Protein AF-A0A8B6BNX9-F1 (afdb_monomer_lite)

Structure (mmCIF, N/CA/C/O backbone):
data_AF-A0A8B6BNX9-F1
#
_entry.id   AF-A0A8B6BNX9-F1
#
loop_
_atom_site.group_PDB
_atom_site.id
_atom_site.type_symbol
_atom_site.label_atom_id
_atom_site.label_alt_id
_atom_site.label_comp_id
_atom_site.label_asym_id
_atom_site.label_entity_id
_atom_site.label_seq_id
_atom_site.pdbx_PDB_ins_code
_atom_site.Cartn_x
_atom_site.Cartn_y
_atom_site.Cartn_z
_atom_site.occupancy
_atom_site.B_iso_or_equiv
_atom_site.auth_seq_id
_atom_site.auth_comp_id
_atom_site.auth_asym_id
_atom_site.auth_atom_id
_atom_site.pdbx_PDB_model_num
ATOM 1 N N . ILE A 1 1 ? -67.382 26.046 -29.434 1.00 50.66 1 ILE A N 1
ATOM 2 C CA . ILE A 1 1 ? -66.244 25.125 -29.180 1.00 50.66 1 ILE A CA 1
ATOM 3 C C . ILE A 1 1 ? -65.028 25.887 -28.624 1.00 50.66 1 ILE A C 1
ATOM 5 O O . ILE A 1 1 ? -64.677 25.633 -27.482 1.00 50.66 1 ILE A O 1
ATOM 9 N N . LEU A 1 2 ? -64.507 26.938 -29.274 1.00 40.47 2 LEU A N 1
ATOM 10 C CA . LEU A 1 2 ? -63.410 27.771 -28.719 1.00 40.47 2 LEU A CA 1
ATOM 11 C C . LEU A 1 2 ? -63.713 28.507 -27.386 1.00 40.47 2 LEU A C 1
ATOM 13 O O . LEU A 1 2 ? -62.816 28.692 -26.572 1.00 40.47 2 LEU A O 1
ATOM 17 N N . PHE A 1 3 ? -64.968 28.866 -27.092 1.00 38.06 3 PHE A N 1
ATOM 18 C CA . PHE A 1 3 ? -65.340 29.441 -25.782 1.00 38.06 3 PHE A CA 1
ATOM 19 C C . PHE A 1 3 ? -65.515 28.395 -24.662 1.00 38.06 3 PHE A C 1
ATOM 21 O O . PHE A 1 3 ? -65.424 28.728 -23.482 1.00 38.06 3 PHE A O 1
ATOM 28 N N . ALA A 1 4 ? -65.716 27.121 -25.015 1.00 41.84 4 ALA A N 1
ATOM 29 C CA . ALA A 1 4 ? -65.842 26.032 -24.046 1.00 41.84 4 ALA A CA 1
ATOM 30 C C . ALA A 1 4 ? -64.464 25.523 -23.578 1.00 41.84 4 ALA A C 1
ATOM 32 O O . ALA A 1 4 ? -64.313 25.178 -22.409 1.00 41.84 4 ALA A O 1
ATOM 33 N N . GLU A 1 5 ? -63.442 25.584 -24.440 1.00 45.34 5 GLU A N 1
ATOM 34 C CA . GLU A 1 5 ? -62.053 25.242 -24.088 1.00 45.34 5 GLU A CA 1
ATOM 35 C C . GLU A 1 5 ? -61.350 26.325 -23.244 1.00 45.34 5 GLU A C 1
ATOM 37 O O . GLU A 1 5 ? -60.524 26.016 -22.386 1.00 45.34 5 GLU A O 1
ATOM 42 N N . LEU A 1 6 ? -61.724 27.602 -23.394 1.00 41.94 6 LEU A N 1
ATOM 43 C CA . LEU A 1 6 ? -61.201 28.699 -22.562 1.00 41.94 6 LEU A CA 1
ATOM 44 C C . LEU A 1 6 ? -61.735 28.664 -21.114 1.00 41.94 6 LEU A C 1
ATOM 46 O O . LEU A 1 6 ? -61.013 29.005 -20.176 1.00 41.94 6 LEU A O 1
ATOM 50 N N . SER A 1 7 ? -62.969 28.191 -20.915 1.00 40.97 7 SER A N 1
ATOM 51 C CA . SER A 1 7 ? -63.606 28.034 -19.597 1.00 40.97 7 SER A CA 1
ATOM 52 C C . SER A 1 7 ? -62.991 26.892 -18.769 1.00 40.97 7 SER A C 1
ATOM 54 O O . SER A 1 7 ? -62.737 27.046 -17.569 1.00 40.97 7 SER A O 1
ATOM 56 N N . SER A 1 8 ? -62.684 25.757 -19.401 1.00 43.59 8 SER A N 1
ATOM 57 C CA . SER A 1 8 ? -62.072 24.595 -18.741 1.00 43.59 8 SER A CA 1
ATOM 58 C C . SER A 1 8 ? -60.589 24.822 -18.409 1.00 43.59 8 SER A C 1
ATOM 60 O O . SER A 1 8 ? -60.137 24.425 -17.331 1.00 43.59 8 SER A O 1
ATOM 62 N N . PHE A 1 9 ? -59.848 25.565 -19.241 1.00 41.75 9 PHE A N 1
ATOM 63 C CA . PHE A 1 9 ? -58.438 25.899 -18.985 1.00 41.75 9 PHE A CA 1
ATOM 64 C C . PHE A 1 9 ? -58.241 26.907 -17.834 1.00 41.75 9 PHE A C 1
ATOM 66 O O . PHE A 1 9 ? -57.236 26.860 -17.118 1.00 41.75 9 PHE A O 1
ATOM 73 N N . LEU A 1 10 ? -59.210 27.804 -17.607 1.00 43.25 10 LEU A N 1
ATOM 74 C CA . LEU A 1 10 ? -59.187 28.763 -16.494 1.00 43.25 10 LEU A CA 1
ATOM 75 C C . LEU A 1 10 ? -59.574 28.120 -15.149 1.00 43.25 10 LEU A C 1
ATOM 77 O O . LEU A 1 10 ? -58.983 28.462 -14.122 1.00 43.25 10 LEU A O 1
ATOM 81 N N . ARG A 1 11 ? -60.473 27.122 -15.137 1.00 42.72 11 ARG A N 1
ATOM 82 C CA . ARG A 1 11 ? -60.844 26.389 -13.908 1.00 42.72 11 ARG A CA 1
ATOM 83 C C . ARG A 1 11 ? -59.740 25.449 -13.403 1.00 42.72 11 ARG A C 1
ATOM 85 O O . ARG A 1 11 ? -59.556 25.339 -12.193 1.00 42.72 11 ARG A O 1
ATOM 92 N N . LEU A 1 12 ? -58.936 24.862 -14.295 1.00 44.28 12 LEU A N 1
ATOM 93 C CA . LEU A 1 12 ? -57.787 24.011 -13.931 1.00 44.28 12 LEU A CA 1
ATOM 94 C C . LEU A 1 12 ? -56.574 24.792 -13.384 1.00 44.28 12 LEU A C 1
ATOM 96 O O . LEU A 1 12 ? -55.794 24.236 -12.610 1.00 44.28 12 LEU A O 1
ATOM 100 N N . LYS A 1 13 ? -56.424 26.083 -13.723 1.00 42.91 13 LYS A N 1
ATOM 101 C CA . LYS A 1 13 ? -55.358 26.954 -13.181 1.00 42.91 13 LYS A CA 1
ATOM 102 C C . LYS A 1 13 ? -55.683 27.537 -11.801 1.00 42.91 13 LYS A C 1
ATOM 104 O O . LYS A 1 13 ? -54.772 27.732 -10.998 1.00 42.91 13 LYS A O 1
ATOM 109 N N . CYS A 1 14 ? -56.956 27.779 -11.483 1.00 39.53 14 CYS A N 1
ATOM 110 C CA . CYS A 1 14 ? -57.349 28.280 -10.160 1.00 39.53 14 CYS A CA 1
ATOM 111 C C . CYS A 1 14 ? -57.185 27.227 -9.048 1.00 39.53 14 CYS A C 1
ATOM 113 O O . CYS A 1 14 ? -56.750 27.571 -7.947 1.00 39.53 14 CYS A O 1
ATOM 115 N N . SER A 1 15 ? -57.430 25.944 -9.333 1.00 41.53 15 SER A N 1
ATOM 116 C CA . SER A 1 15 ? -57.238 24.850 -8.367 1.00 41.53 15 SER A CA 1
ATOM 117 C C . SER A 1 15 ? -55.757 24.541 -8.097 1.00 41.53 15 SER A C 1
ATOM 119 O O . SER A 1 15 ? -55.371 24.306 -6.950 1.00 41.53 15 SER A O 1
ATOM 121 N N . THR A 1 16 ? -54.881 24.652 -9.103 1.00 44.84 16 THR A N 1
ATOM 122 C CA . THR A 1 16 ? -53.424 24.492 -8.919 1.00 44.84 16 THR A CA 1
ATOM 123 C C . THR A 1 16 ? -52.789 25.652 -8.146 1.00 44.84 16 THR A C 1
ATOM 125 O O . THR A 1 16 ? -51.865 25.424 -7.364 1.00 44.84 16 THR A O 1
ATOM 128 N N . ILE A 1 17 ? -53.295 26.883 -8.287 1.00 46.41 17 ILE A N 1
ATOM 129 C CA . ILE A 1 17 ? -52.815 28.049 -7.522 1.00 46.41 17 ILE A CA 1
ATOM 130 C C . ILE A 1 17 ? -53.220 27.952 -6.041 1.00 46.41 17 ILE A C 1
ATOM 132 O O . ILE A 1 17 ? -52.413 28.288 -5.169 1.00 46.41 17 ILE A O 1
ATOM 136 N N . HIS A 1 18 ? -54.408 27.419 -5.735 1.00 42.03 18 HIS A N 1
ATOM 137 C CA . HIS A 1 18 ? -54.853 27.224 -4.350 1.00 42.03 18 HIS A CA 1
ATOM 138 C C . HIS A 1 18 ? -54.033 26.148 -3.615 1.00 42.03 18 HIS A C 1
ATOM 140 O O . HIS A 1 18 ? -53.610 26.364 -2.477 1.00 42.03 18 HIS A O 1
ATOM 146 N N . ILE A 1 19 ? -53.696 25.041 -4.288 1.00 47.81 19 ILE A N 1
ATOM 147 C CA . ILE A 1 19 ? -52.843 23.978 -3.725 1.00 47.81 19 ILE A CA 1
ATOM 148 C C . ILE A 1 19 ? -51.391 24.466 -3.555 1.00 47.81 19 ILE A C 1
ATOM 150 O O . ILE A 1 19 ? -50.770 24.222 -2.518 1.00 47.81 19 ILE A O 1
ATOM 154 N N . TYR A 1 20 ? -50.852 25.243 -4.505 1.00 41.59 20 TYR A N 1
ATOM 155 C CA . TYR A 1 20 ? -49.515 25.841 -4.365 1.00 41.59 20 TYR A CA 1
ATOM 156 C C . TYR A 1 20 ? -49.436 26.897 -3.255 1.00 41.59 20 TYR A C 1
ATOM 158 O O . TYR A 1 20 ? -48.388 27.020 -2.614 1.00 41.59 20 TYR A O 1
ATOM 166 N N . SER A 1 21 ? -50.520 27.637 -3.002 1.00 39.59 21 SER A N 1
ATOM 167 C CA . SER A 1 21 ? -50.610 28.584 -1.886 1.00 39.59 21 SER A CA 1
ATOM 168 C C . SER A 1 21 ? -50.562 27.847 -0.543 1.00 39.59 21 SER A C 1
ATOM 170 O O . SER A 1 21 ? -49.695 28.141 0.277 1.00 39.59 21 SER A O 1
ATOM 172 N N . ILE A 1 22 ? -51.364 26.790 -0.365 1.00 47.47 22 ILE A N 1
ATOM 173 C CA . ILE A 1 22 ? -51.416 25.993 0.876 1.00 47.47 22 ILE A CA 1
ATOM 174 C C . ILE A 1 22 ? -50.075 25.286 1.159 1.00 47.47 22 ILE A C 1
ATOM 176 O O . ILE A 1 22 ? -49.567 25.330 2.284 1.00 47.47 22 ILE A O 1
ATOM 180 N N . VAL A 1 23 ? -49.419 24.726 0.134 1.00 48.03 23 VAL A N 1
ATOM 181 C CA . VAL A 1 23 ? -48.090 24.093 0.272 1.00 48.03 23 VAL A CA 1
ATOM 182 C C . VAL A 1 23 ? -46.993 25.121 0.587 1.00 48.03 23 VAL A C 1
ATOM 184 O O . VAL A 1 23 ? -46.030 24.816 1.304 1.00 48.03 23 VAL A O 1
ATOM 187 N N . ARG A 1 24 ? -47.118 26.362 0.096 1.00 39.19 24 ARG A N 1
ATOM 188 C CA . ARG A 1 24 ? -46.177 27.451 0.400 1.00 39.19 24 ARG A CA 1
ATOM 189 C C . ARG A 1 24 ? -46.363 27.967 1.828 1.00 39.19 24 ARG A C 1
ATOM 191 O O . ARG A 1 24 ? -45.347 28.143 2.498 1.00 39.19 24 ARG A O 1
ATOM 198 N N . SER A 1 25 ? -47.605 28.084 2.303 1.00 40.62 25 SER A N 1
ATOM 199 C CA . SER A 1 25 ? -47.968 28.452 3.681 1.00 40.62 25 SER A CA 1
ATOM 200 C C . SER A 1 25 ? -47.444 27.442 4.705 1.00 40.62 25 SER A C 1
ATOM 202 O O . SER A 1 25 ? -46.770 27.822 5.667 1.00 40.62 25 SER A O 1
ATOM 204 N N . HIS A 1 26 ? -47.630 26.140 4.448 1.00 46.50 26 HIS A N 1
ATOM 205 C CA . HIS A 1 26 ? -47.078 25.077 5.296 1.00 46.50 26 HIS A CA 1
ATOM 206 C C . HIS A 1 26 ? -45.541 25.063 5.291 1.00 46.50 26 HIS A C 1
ATOM 208 O O . HIS A 1 26 ? -44.915 24.847 6.331 1.00 46.50 26 HIS A O 1
ATOM 214 N N . ARG A 1 27 ? -44.894 25.349 4.148 1.00 40.88 27 ARG A N 1
ATOM 215 C CA . ARG A 1 27 ? -43.424 25.457 4.056 1.00 40.88 27 ARG A CA 1
ATOM 216 C C . ARG A 1 27 ? -42.859 26.692 4.761 1.00 40.88 27 ARG A C 1
ATOM 218 O O . ARG A 1 27 ? -41.730 26.621 5.252 1.00 40.88 27 ARG A O 1
ATOM 225 N N . THR A 1 28 ? -43.591 27.804 4.823 1.00 43.94 28 THR A N 1
ATOM 226 C CA . THR A 1 28 ? -43.183 28.995 5.589 1.00 43.94 28 THR A CA 1
ATOM 227 C C . THR A 1 28 ? -43.345 28.795 7.094 1.00 43.94 28 THR A C 1
ATOM 229 O O . THR A 1 28 ? -42.416 29.133 7.826 1.00 43.94 28 THR A O 1
ATOM 232 N N . LEU A 1 29 ? -44.419 28.133 7.543 1.00 42.72 29 LEU A N 1
ATOM 233 C CA . LEU A 1 29 ? -44.628 27.764 8.951 1.00 42.72 29 LEU A CA 1
ATOM 234 C C . LEU A 1 29 ? -43.569 26.768 9.451 1.00 42.72 29 LEU A C 1
ATOM 236 O O . LEU A 1 29 ? -42.933 27.010 10.478 1.00 42.72 29 LEU A O 1
ATOM 240 N N . LYS A 1 30 ? -43.252 25.721 8.671 1.00 43.12 30 LYS A N 1
ATOM 241 C CA . LYS A 1 30 ? -42.182 24.761 9.021 1.00 43.12 30 LYS A CA 1
ATOM 242 C C . LYS A 1 30 ? -40.794 25.416 9.057 1.00 43.12 30 LYS A C 1
ATOM 244 O O . LYS A 1 30 ? -39.971 25.049 9.895 1.00 43.12 30 LYS A O 1
ATOM 249 N N . LYS A 1 31 ? -40.528 26.414 8.196 1.00 41.47 31 LYS A N 1
ATOM 250 C CA . LYS A 1 31 ? -39.281 27.212 8.200 1.00 41.47 31 LYS A CA 1
ATOM 251 C C . LYS A 1 31 ? -39.192 28.203 9.361 1.00 41.47 31 LYS A C 1
ATOM 253 O O . LYS A 1 31 ? -38.086 28.456 9.834 1.00 41.47 31 LYS A O 1
ATOM 258 N N . GLN A 1 32 ? -40.310 28.768 9.816 1.00 42.00 32 GLN A N 1
ATOM 259 C CA . GLN A 1 32 ? -40.341 29.636 10.996 1.00 42.00 32 GLN A CA 1
ATOM 260 C C . GLN A 1 32 ? -40.186 28.830 12.292 1.00 42.00 32 GLN A C 1
ATOM 262 O O . GLN A 1 32 ? -39.399 29.234 13.144 1.00 42.00 32 GLN A O 1
ATOM 267 N N . GLN A 1 33 ? -40.803 27.646 12.398 1.00 42.84 33 GLN A N 1
ATOM 268 C CA . GLN A 1 33 ? -40.589 26.736 13.531 1.00 42.84 33 GLN A CA 1
ATOM 269 C C . GLN A 1 33 ? -39.144 26.218 13.598 1.00 42.84 33 GLN A C 1
ATOM 271 O O . GLN A 1 33 ? -38.526 26.279 14.657 1.00 42.84 33 GLN A O 1
ATOM 276 N N . THR A 1 34 ? -38.540 25.811 12.473 1.00 42.22 34 THR A N 1
ATOM 277 C CA . THR A 1 34 ? -37.119 25.397 12.468 1.00 42.22 34 THR A CA 1
ATOM 278 C C . THR A 1 34 ? -36.158 26.554 12.737 1.00 42.22 34 THR A C 1
ATOM 280 O O . THR A 1 34 ? -35.164 26.343 13.425 1.00 42.22 34 THR A O 1
ATOM 283 N N . LYS A 1 35 ? -36.448 27.788 12.291 1.00 37.50 35 LYS A N 1
ATOM 284 C CA . LYS A 1 35 ? -35.652 28.968 12.683 1.00 37.50 35 LYS A CA 1
ATOM 285 C C . LYS A 1 35 ? -35.803 29.323 14.164 1.00 37.50 35 LYS A C 1
ATOM 287 O O . LYS A 1 35 ? -34.803 29.687 14.771 1.00 37.50 35 LYS A O 1
ATOM 292 N N . MET A 1 36 ? -36.991 29.190 14.759 1.00 37.16 36 MET A N 1
ATOM 293 C CA . MET A 1 36 ? -37.182 29.415 16.200 1.00 37.16 36 MET A CA 1
ATOM 294 C C . MET A 1 36 ? -36.464 28.365 17.052 1.00 37.16 36 MET A C 1
ATOM 296 O O . MET A 1 36 ? -35.820 28.727 18.033 1.00 37.16 36 MET A O 1
ATOM 300 N N . ILE A 1 37 ? -36.503 27.089 16.654 1.00 43.66 37 ILE A N 1
ATOM 301 C CA . ILE A 1 37 ? -35.787 26.010 17.352 1.00 43.66 37 ILE A CA 1
ATOM 302 C C . ILE A 1 37 ? -34.265 26.203 17.220 1.00 43.66 37 ILE A C 1
ATOM 304 O O . ILE A 1 37 ? -33.539 26.057 18.201 1.00 43.66 37 ILE A O 1
ATOM 308 N N . PHE A 1 38 ? -33.775 26.617 16.045 1.00 36.78 38 PHE A N 1
ATOM 309 C CA . PHE A 1 38 ? -32.347 26.875 15.817 1.00 36.78 38 PHE A CA 1
ATOM 310 C C . PHE A 1 38 ? -31.851 28.143 16.540 1.00 36.78 38 PHE A C 1
ATOM 312 O O . PHE A 1 38 ? -30.758 28.136 17.100 1.00 36.78 38 PHE A O 1
ATOM 319 N N . CYS A 1 39 ? -32.663 29.205 16.623 1.00 36.19 39 CYS A N 1
ATOM 320 C CA . CYS A 1 39 ? -32.336 30.398 17.414 1.00 36.19 39 CYS A CA 1
ATOM 321 C C . CYS A 1 39 ? -32.392 30.151 18.931 1.00 36.19 39 CYS A C 1
ATOM 323 O O . CYS A 1 39 ? -31.560 30.712 19.641 1.00 36.19 39 CYS A O 1
ATOM 325 N N . LYS A 1 40 ? -33.293 29.290 19.436 1.00 39.97 40 LYS A N 1
ATOM 326 C CA . LYS A 1 40 ? -33.287 28.872 20.853 1.00 39.97 40 LYS A CA 1
ATOM 327 C C . LYS A 1 40 ? -32.050 28.028 21.198 1.00 39.97 40 LYS A C 1
ATOM 329 O O . LYS A 1 40 ? -31.447 28.257 22.240 1.00 39.97 40 LYS A O 1
ATOM 334 N N . LYS A 1 41 ? -31.607 27.135 20.300 1.00 37.88 41 LYS A N 1
ATOM 335 C CA . LYS A 1 41 ? -30.381 26.330 20.493 1.00 37.88 41 LYS A CA 1
ATOM 336 C C . LYS A 1 41 ? -29.090 27.161 20.447 1.00 37.88 41 LYS A C 1
ATOM 338 O O . LYS A 1 41 ? -28.162 26.877 21.193 1.00 37.88 41 LYS A O 1
ATOM 343 N N . ILE A 1 42 ? -29.037 28.203 19.610 1.00 41.88 42 ILE A N 1
ATOM 344 C CA . ILE A 1 42 ? -27.869 29.099 19.522 1.00 41.88 42 ILE A CA 1
ATOM 345 C C . ILE A 1 42 ? -27.805 30.073 20.709 1.00 41.88 42 ILE A C 1
ATOM 347 O O . ILE A 1 42 ? -26.707 30.353 21.180 1.00 41.88 42 ILE A O 1
ATOM 351 N N . LYS A 1 43 ? -28.947 30.542 21.239 1.00 36.69 43 LYS A N 1
ATOM 352 C CA . LYS A 1 43 ? -28.962 31.369 22.460 1.00 36.69 43 LYS A CA 1
ATOM 353 C C . LYS A 1 43 ? -28.479 30.603 23.699 1.00 36.69 43 LYS A C 1
ATOM 355 O O . LYS A 1 43 ? -27.629 31.126 24.409 1.00 36.69 43 LYS A O 1
ATOM 360 N N . GLY A 1 44 ? -28.900 29.346 23.883 1.00 38.47 44 GLY A N 1
ATOM 361 C CA . GLY A 1 44 ? -28.432 28.518 25.008 1.00 38.47 44 GLY A CA 1
ATOM 362 C C . GLY A 1 44 ? -26.925 28.215 24.982 1.00 38.47 44 GLY A C 1
ATOM 363 O O . GLY A 1 44 ? -26.285 28.172 26.026 1.00 38.47 44 GLY A O 1
ATOM 364 N N . SER A 1 45 ? -26.329 28.084 23.789 1.00 36.50 45 SER A N 1
ATOM 365 C CA . SER A 1 45 ? -24.882 27.854 23.636 1.00 36.50 45 SER A CA 1
ATOM 366 C C . SER A 1 45 ? -24.033 29.115 23.849 1.00 36.50 45 SER A C 1
ATOM 368 O O . SER A 1 45 ? -22.858 28.991 24.186 1.00 36.50 45 SER A O 1
ATOM 370 N N . TYR A 1 46 ? -24.599 30.311 23.646 1.00 37.06 46 TYR A N 1
ATOM 371 C CA . TYR A 1 46 ? -23.904 31.583 23.878 1.00 37.06 46 TYR A CA 1
ATOM 372 C C . TYR A 1 46 ? -23.976 32.016 25.352 1.00 37.06 46 TYR A C 1
ATOM 374 O O . TYR A 1 46 ? -22.997 32.540 25.874 1.00 37.06 46 TYR A O 1
ATOM 382 N N . GLU A 1 47 ? -25.080 31.734 26.053 1.00 39.84 47 GLU A N 1
ATOM 383 C CA . GLU A 1 47 ? -25.215 32.013 27.495 1.00 39.84 47 GLU A CA 1
ATOM 384 C C . GLU A 1 47 ? -24.328 31.097 28.361 1.00 39.84 47 GLU A C 1
ATOM 386 O O . GLU A 1 47 ? -23.759 31.555 29.351 1.00 39.84 47 GLU A O 1
ATOM 391 N N . GLN A 1 48 ? -24.082 29.846 27.945 1.00 39.97 48 GLN A N 1
ATOM 392 C CA . GLN A 1 48 ? -23.116 28.962 28.620 1.00 39.97 48 GLN A CA 1
ATOM 393 C C . GLN A 1 48 ? -21.648 29.382 28.410 1.00 39.97 48 GLN A C 1
ATOM 395 O O . GLN A 1 48 ? -20.828 29.198 29.307 1.00 39.97 48 GLN A O 1
ATOM 400 N N . GLN A 1 49 ? -21.306 29.993 27.268 1.00 38.78 49 GLN A N 1
ATOM 401 C CA . GLN A 1 49 ? -19.947 30.493 27.000 1.00 38.78 49 GLN A CA 1
ATOM 402 C C . GLN A 1 49 ? -19.659 31.848 27.668 1.00 38.78 49 GLN A C 1
ATOM 404 O O . GLN A 1 49 ? -18.516 32.106 28.042 1.00 38.78 49 GLN A O 1
ATOM 409 N N . LEU A 1 50 ? -20.679 32.689 27.882 1.00 38.78 50 LEU A N 1
ATOM 410 C CA . LEU A 1 50 ? -20.535 33.941 28.635 1.00 38.78 50 LEU A CA 1
ATOM 411 C C . LEU A 1 50 ? -20.414 33.720 30.152 1.00 38.78 50 LEU A C 1
ATOM 413 O O . LEU A 1 50 ? -19.656 34.438 30.801 1.00 38.78 50 LEU A O 1
ATOM 417 N N . ASN A 1 51 ? -21.069 32.699 30.713 1.00 40.00 51 ASN A N 1
ATOM 418 C CA . ASN A 1 51 ? -20.919 32.368 32.136 1.00 40.00 51 ASN A CA 1
ATOM 419 C C . ASN A 1 51 ? -19.534 31.787 32.475 1.00 40.00 51 ASN A C 1
ATOM 421 O O . ASN A 1 51 ? -19.030 32.022 33.570 1.00 40.00 51 ASN A O 1
ATOM 425 N N . PHE A 1 52 ? -18.875 31.112 31.526 1.00 37.03 52 PHE A N 1
ATOM 426 C CA . PHE A 1 52 ? -17.516 30.594 31.724 1.00 37.03 52 PHE A CA 1
ATOM 427 C C . PHE A 1 52 ? -16.445 31.699 31.665 1.00 37.03 52 PHE A C 1
ATOM 429 O O . PHE A 1 52 ? -15.487 31.660 32.430 1.00 37.03 52 PHE A O 1
ATOM 436 N N . LEU A 1 53 ? -16.636 32.725 30.820 1.00 38.06 53 LEU A N 1
ATOM 437 C CA . LEU A 1 53 ? -15.742 33.892 30.755 1.00 38.06 53 LEU A CA 1
ATOM 438 C C . LEU A 1 53 ? -15.920 34.862 31.938 1.00 38.06 53 LEU A C 1
ATOM 440 O O . LEU A 1 53 ? -14.966 35.540 32.324 1.00 38.06 53 LEU A O 1
ATOM 444 N N . ASN A 1 54 ? -17.116 34.921 32.531 1.00 38.53 54 ASN A N 1
ATOM 445 C CA . ASN A 1 54 ? -17.385 35.765 33.697 1.00 38.53 54 ASN A CA 1
ATOM 446 C C . ASN A 1 54 ? -16.851 35.167 35.013 1.00 38.53 54 ASN A C 1
ATOM 448 O O . ASN A 1 54 ? -16.441 35.937 35.878 1.00 38.53 54 ASN A O 1
ATOM 452 N N . LEU A 1 55 ? -16.752 33.835 35.143 1.00 38.09 55 LEU A N 1
ATOM 453 C CA . LEU A 1 55 ? -16.106 33.196 36.303 1.00 38.09 55 LEU A CA 1
ATOM 454 C C . LEU A 1 55 ? -14.576 33.362 36.299 1.00 38.09 55 LEU A C 1
ATOM 456 O O . LEU A 1 55 ? -13.972 33.549 37.352 1.00 38.09 55 LEU A O 1
ATOM 460 N N . THR A 1 56 ? -13.936 33.362 35.126 1.00 37.72 56 THR A N 1
ATOM 461 C CA . THR A 1 56 ? -12.479 33.563 35.013 1.00 37.72 56 THR A CA 1
ATOM 462 C C . THR A 1 56 ? -12.040 35.006 35.274 1.00 37.72 56 THR A C 1
ATOM 464 O O . THR A 1 56 ? -10.905 35.233 35.680 1.00 37.72 56 THR A O 1
ATOM 467 N N . ASN A 1 57 ? -12.938 35.982 35.107 1.00 34.78 57 ASN A N 1
ATOM 468 C CA . ASN A 1 57 ? -12.650 37.399 35.355 1.00 34.78 57 ASN A CA 1
ATOM 469 C C . ASN A 1 57 ? -12.864 37.836 36.818 1.00 34.78 57 ASN A C 1
ATOM 471 O O . ASN A 1 57 ? -12.439 38.932 37.181 1.00 34.78 57 ASN A O 1
ATOM 475 N N . GLN A 1 58 ? -13.472 37.000 37.669 1.00 35.69 58 GLN A N 1
ATOM 476 C CA . GLN A 1 58 ? -13.638 37.282 39.104 1.00 35.69 58 GLN A CA 1
ATOM 477 C C . GLN A 1 58 ? -12.461 36.816 39.979 1.00 35.69 58 GLN A C 1
ATOM 479 O O . GLN A 1 58 ? -12.377 37.232 41.129 1.00 35.69 58 GLN A O 1
ATOM 484 N N . LEU A 1 59 ? -11.523 36.021 39.449 1.00 36.44 59 LEU A N 1
ATOM 485 C CA . LEU A 1 59 ? -10.387 35.488 40.219 1.00 36.44 59 LEU A CA 1
ATOM 486 C C . LEU A 1 59 ? -9.055 36.238 40.024 1.00 36.44 59 LEU A C 1
ATOM 488 O O . LEU A 1 59 ? -8.086 35.910 40.697 1.00 36.44 59 LEU A O 1
ATOM 492 N N . VAL A 1 60 ? -8.982 37.249 39.145 1.00 34.44 60 VAL A N 1
ATOM 493 C CA . VAL A 1 60 ? -7.694 37.888 38.770 1.00 34.44 60 VAL A CA 1
ATOM 494 C C . VAL A 1 60 ? -7.588 39.376 39.160 1.00 34.44 60 VAL A C 1
ATOM 496 O O . VAL A 1 60 ? -6.515 39.955 39.062 1.00 34.44 60 VAL A O 1
ATOM 499 N N . ASN A 1 61 ? -8.640 40.003 39.699 1.00 29.36 61 ASN A N 1
ATOM 500 C CA . ASN A 1 61 ? -8.635 41.440 40.033 1.00 29.36 61 ASN A CA 1
ATOM 501 C C . ASN A 1 61 ? -8.682 41.746 41.539 1.00 29.36 61 ASN A C 1
ATOM 503 O O . ASN A 1 61 ? -9.451 42.594 41.978 1.00 29.36 61 ASN A O 1
ATOM 507 N N . ASN A 1 62 ? -7.810 41.110 42.320 1.00 31.27 62 ASN A N 1
ATOM 508 C CA . ASN A 1 62 ? -7.377 41.645 43.611 1.00 31.27 62 ASN A CA 1
ATOM 509 C C . ASN A 1 62 ? -5.851 41.731 43.602 1.00 31.27 62 ASN A C 1
ATOM 511 O O . ASN A 1 62 ? -5.201 40.746 43.932 1.00 31.27 62 ASN A O 1
ATOM 515 N N . THR A 1 63 ? -5.293 42.869 43.165 1.00 29.53 63 THR A N 1
ATOM 516 C CA . THR A 1 63 ? -4.067 43.508 43.704 1.00 29.53 63 THR A CA 1
ATOM 517 C C . THR A 1 63 ? -3.657 44.759 42.883 1.00 29.53 63 THR A C 1
ATOM 519 O O . THR A 1 63 ? -3.150 44.647 41.775 1.00 29.53 63 THR A O 1
ATOM 522 N N . PHE A 1 64 ? -3.840 45.939 43.504 1.00 25.81 64 PHE A N 1
ATOM 523 C CA . PHE A 1 64 ? -3.052 47.197 43.398 1.00 25.81 64 PHE A CA 1
ATOM 524 C C . PHE A 1 64 ? -3.143 48.127 42.145 1.00 25.81 64 PHE A C 1
ATOM 526 O O . PHE A 1 64 ? -3.512 47.683 41.063 1.00 25.81 64 PHE A O 1
ATOM 533 N N . PRO A 1 65 ? -2.940 49.467 42.303 1.00 30.64 65 PRO A N 1
ATOM 534 C CA . PRO A 1 65 ? -3.836 50.499 41.759 1.00 30.64 65 PRO A CA 1
ATOM 535 C C . PRO A 1 65 ? -3.233 51.452 40.697 1.00 30.64 65 PRO A C 1
ATOM 537 O O . PRO A 1 65 ? -2.036 51.459 40.423 1.00 30.64 65 PRO A O 1
ATOM 540 N N . LYS A 1 66 ? -4.147 52.258 40.126 1.00 26.06 66 LYS A N 1
ATOM 541 C CA . LYS A 1 66 ? -4.020 53.357 39.139 1.00 26.06 66 LYS A CA 1
ATOM 542 C C . LYS A 1 66 ? -3.136 54.514 39.646 1.00 26.06 66 LYS A C 1
ATOM 544 O O . LYS A 1 66 ? -3.014 54.685 40.850 1.00 26.06 66 LYS A O 1
ATOM 549 N N . ASP A 1 67 ? -2.434 55.269 38.797 1.00 28.08 67 ASP A N 1
ATOM 550 C CA . ASP A 1 67 ? -2.883 56.426 37.981 1.00 28.08 67 ASP A CA 1
ATOM 551 C C . ASP A 1 67 ? -1.701 56.850 37.064 1.00 28.08 67 ASP A C 1
ATOM 553 O O . ASP A 1 67 ? -0.559 56.560 37.395 1.00 28.08 67 ASP A O 1
ATOM 557 N N . SER A 1 68 ? -1.768 57.570 35.939 1.00 25.95 68 SER A N 1
ATOM 558 C CA . SER A 1 68 ? -2.792 58.206 35.103 1.00 25.95 68 SER A CA 1
ATOM 559 C C . SER A 1 68 ? -2.097 58.596 33.777 1.00 25.95 68 SER A C 1
ATOM 561 O O . SER A 1 68 ? -0.921 58.956 33.787 1.00 25.95 68 SER A O 1
ATOM 563 N N . LEU A 1 69 ? -2.787 58.556 32.630 1.00 24.06 69 LEU A N 1
ATOM 564 C CA . LEU A 1 69 ? -2.388 59.332 31.445 1.00 24.06 69 LEU A CA 1
ATOM 565 C C . LEU A 1 69 ? -3.581 59.565 30.515 1.00 24.06 69 LEU A C 1
ATOM 567 O O . LEU A 1 69 ? -4.419 58.694 30.283 1.00 24.06 69 LEU A O 1
ATOM 571 N N . ASN A 1 70 ? -3.644 60.801 30.041 1.00 25.62 70 ASN A N 1
ATOM 572 C CA . ASN A 1 70 ? -4.763 61.456 29.393 1.00 25.62 70 ASN A CA 1
ATOM 573 C C . ASN A 1 70 ? -4.570 61.482 27.862 1.00 25.62 70 ASN A C 1
ATOM 575 O O . ASN A 1 70 ? -3.464 61.690 27.382 1.00 25.62 70 ASN A O 1
ATOM 579 N N . CYS A 1 71 ? -5.694 61.413 27.144 1.00 24.36 71 CYS A N 1
ATOM 580 C CA . CYS A 1 71 ? -6.006 62.157 25.913 1.00 24.36 71 CYS A CA 1
ATOM 581 C C . CYS A 1 71 ? -5.333 61.850 24.539 1.00 24.36 71 CYS A C 1
ATOM 583 O O . CYS A 1 71 ? -4.168 62.129 24.291 1.00 24.36 71 CYS A O 1
ATOM 585 N N . MET A 1 72 ? -6.225 61.494 23.595 1.00 23.09 72 MET A N 1
ATOM 586 C CA . MET A 1 72 ? -6.450 62.089 22.254 1.00 23.09 72 MET A CA 1
ATOM 587 C C . MET A 1 72 ? -5.713 61.639 20.965 1.00 23.09 72 MET A C 1
ATOM 589 O O . MET A 1 72 ? -4.604 62.036 20.649 1.00 23.09 72 MET A O 1
ATOM 593 N N . CYS A 1 73 ? -6.490 60.920 20.137 1.00 22.88 73 CYS A N 1
ATOM 594 C CA . CYS A 1 73 ? -6.985 61.266 18.789 1.00 22.88 73 CYS A CA 1
ATOM 595 C C . CYS A 1 73 ? -6.104 61.937 17.702 1.00 22.88 73 CYS A C 1
ATOM 597 O O . CYS A 1 73 ? -5.811 63.123 17.757 1.00 22.88 73 CYS A O 1
ATOM 599 N N . GLN A 1 74 ? -6.085 61.217 16.566 1.00 25.75 74 GLN A N 1
ATOM 600 C CA . GLN A 1 74 ? -6.410 61.636 15.186 1.00 25.75 74 GLN A CA 1
ATOM 601 C C . GLN A 1 74 ? -5.302 61.969 14.159 1.00 25.75 74 GLN A C 1
ATOM 603 O O . GLN A 1 74 ? -4.486 62.863 14.316 1.00 25.75 74 GLN A O 1
ATOM 608 N N . ASN A 1 75 ? -5.527 61.342 12.993 1.00 24.97 75 ASN A N 1
ATOM 609 C CA . ASN A 1 75 ? -5.305 61.777 11.608 1.00 24.97 75 ASN A CA 1
ATOM 610 C C . ASN A 1 75 ? -4.094 61.270 10.811 1.00 24.97 75 ASN A C 1
ATOM 612 O O . ASN A 1 75 ? -2.935 61.333 11.191 1.00 24.97 75 ASN A O 1
ATOM 616 N N . ALA A 1 76 ? -4.454 60.809 9.611 1.00 25.98 76 ALA A N 1
ATOM 617 C CA . ALA A 1 76 ? -3.608 60.450 8.491 1.00 25.98 76 ALA A CA 1
ATOM 618 C C . ALA A 1 76 ? -3.421 61.648 7.549 1.00 25.98 76 ALA A C 1
ATOM 620 O O . ALA A 1 76 ? -4.419 62.297 7.229 1.00 25.98 76 ALA A O 1
ATOM 621 N N . LYS A 1 77 ? -2.205 61.839 7.010 1.00 24.67 77 LYS A N 1
ATOM 622 C CA . LYS A 1 77 ? -1.891 62.040 5.574 1.00 24.67 77 LYS A CA 1
ATOM 623 C C . LYS A 1 77 ? -0.453 62.544 5.346 1.00 24.67 77 LYS A C 1
ATOM 625 O O . LYS A 1 77 ? 0.006 63.413 6.065 1.00 24.67 77 LYS A O 1
ATOM 630 N N . GLN A 1 78 ? 0.095 62.087 4.214 1.00 25.31 78 GLN A N 1
ATOM 631 C CA . GLN A 1 78 ? 1.074 62.737 3.322 1.00 25.31 78 GLN A CA 1
ATOM 632 C C . GLN A 1 78 ? 2.591 62.656 3.598 1.00 25.31 78 GLN A C 1
ATOM 634 O O . GLN A 1 78 ? 3.086 63.064 4.633 1.00 25.31 78 GLN A O 1
ATOM 639 N N . ASP A 1 79 ? 3.265 62.176 2.541 1.00 24.67 79 ASP A N 1
ATOM 640 C CA . ASP A 1 79 ? 4.465 62.707 1.872 1.00 24.67 79 ASP A CA 1
ATOM 641 C C . ASP A 1 79 ? 5.839 62.782 2.585 1.00 24.67 79 ASP A C 1
ATOM 643 O O . ASP A 1 79 ? 6.091 63.661 3.396 1.00 24.67 79 ASP A O 1
ATOM 647 N N . HIS A 1 80 ? 6.765 61.960 2.045 1.00 22.66 80 HIS A N 1
ATOM 648 C CA . HIS A 1 80 ? 8.234 62.136 1.920 1.00 22.66 80 HIS A CA 1
ATOM 649 C C . HIS A 1 80 ? 9.087 62.221 3.217 1.00 22.66 80 HIS A C 1
ATOM 651 O O . HIS A 1 80 ? 8.549 62.182 4.311 1.00 22.66 80 HIS A O 1
ATOM 657 N N . PRO A 1 81 ? 10.427 62.371 3.129 1.00 41.69 81 PRO A N 1
ATOM 658 C CA . PRO A 1 81 ? 11.488 61.449 2.693 1.00 41.69 81 PRO A CA 1
ATOM 659 C C . PRO A 1 81 ? 12.490 61.154 3.852 1.00 41.69 81 PRO A C 1
ATOM 661 O O . PRO A 1 81 ? 12.186 61.427 5.001 1.00 41.69 81 PRO A O 1
ATOM 664 N N . ASN A 1 82 ? 13.662 60.582 3.526 1.00 23.64 82 ASN A N 1
ATOM 665 C CA . ASN A 1 82 ? 14.973 60.676 4.207 1.00 23.64 82 ASN A CA 1
ATOM 666 C C . ASN A 1 82 ? 15.035 61.032 5.710 1.00 23.64 82 ASN A C 1
ATOM 668 O O . ASN A 1 82 ? 14.687 62.142 6.093 1.00 23.64 82 ASN A O 1
ATOM 672 N N . ASN A 1 83 ? 15.725 60.208 6.506 1.00 23.95 83 ASN A N 1
ATOM 673 C CA . ASN A 1 83 ? 17.062 60.585 6.987 1.00 23.95 83 ASN A CA 1
ATOM 674 C C . ASN A 1 83 ? 17.730 59.485 7.815 1.00 23.95 83 ASN A C 1
ATOM 676 O O . ASN A 1 83 ? 17.110 58.785 8.613 1.00 23.95 83 ASN A O 1
ATOM 680 N N . GLU A 1 84 ? 19.030 59.385 7.579 1.00 25.06 84 GLU A N 1
ATOM 681 C CA . GLU A 1 84 ? 20.028 58.763 8.428 1.00 25.06 84 GLU A CA 1
ATOM 682 C C . GLU A 1 84 ? 20.353 59.641 9.661 1.00 25.06 84 GLU A C 1
ATOM 684 O O . GLU A 1 84 ? 20.028 60.827 9.703 1.00 25.06 84 GLU A O 1
ATOM 689 N N . PHE A 1 85 ? 21.123 59.026 10.566 1.00 25.39 85 PHE A N 1
ATOM 690 C CA . PHE A 1 85 ? 22.081 59.595 11.526 1.00 25.39 85 PHE A CA 1
ATOM 691 C C . PHE A 1 85 ? 21.601 60.129 12.884 1.00 25.39 85 PHE A C 1
ATOM 693 O O . PHE A 1 85 ? 21.033 61.208 13.000 1.00 25.39 85 PHE A O 1
ATOM 700 N N . ILE A 1 86 ? 22.056 59.430 13.936 1.00 24.56 86 ILE A N 1
ATOM 701 C CA . ILE A 1 86 ? 22.732 60.056 15.080 1.00 24.56 86 ILE A CA 1
ATOM 702 C C . ILE A 1 86 ? 24.112 59.397 15.248 1.00 24.56 86 ILE A C 1
ATOM 704 O O . ILE A 1 86 ? 24.277 58.186 15.113 1.00 24.56 86 ILE A O 1
ATOM 708 N N . HIS A 1 87 ? 25.074 60.284 15.470 1.00 27.80 87 HIS A N 1
ATOM 709 C CA . HIS A 1 87 ? 26.526 60.185 15.587 1.00 27.80 87 HIS A CA 1
ATOM 710 C C . HIS A 1 87 ? 26.945 59.872 17.039 1.00 27.80 87 HIS A C 1
ATOM 712 O O . HIS A 1 87 ? 26.210 60.247 17.949 1.00 27.80 87 HIS A O 1
ATOM 718 N N . CYS A 1 88 ? 28.154 59.330 17.265 1.00 22.47 88 CYS A N 1
ATOM 719 C CA . CYS A 1 88 ? 29.149 59.998 18.128 1.00 22.47 88 CYS A CA 1
ATOM 720 C C . CYS A 1 88 ? 30.558 59.366 18.110 1.00 22.47 88 CYS A C 1
ATOM 722 O O . CYS A 1 88 ? 30.697 58.148 18.027 1.00 22.47 88 CYS A O 1
ATOM 724 N N . CYS A 1 89 ? 31.533 60.274 18.279 1.00 22.84 89 CYS A N 1
ATOM 725 C CA . CYS A 1 89 ? 32.991 60.181 18.499 1.00 22.84 89 CYS A CA 1
ATOM 726 C C . CYS A 1 89 ? 33.885 59.995 17.247 1.00 22.84 89 CYS A C 1
ATOM 728 O O . CYS A 1 89 ? 33.877 58.928 16.642 1.00 22.84 89 CYS A O 1
ATOM 730 N N . GLU A 1 90 ? 34.514 61.045 16.678 1.00 26.69 90 GLU A N 1
ATOM 731 C CA . GLU A 1 90 ? 35.689 61.850 17.145 1.00 26.69 90 GLU A CA 1
ATOM 732 C C . GLU A 1 90 ? 37.017 61.059 17.036 1.00 26.69 90 GLU A C 1
ATOM 734 O O . GLU A 1 90 ? 37.047 59.901 17.426 1.00 26.69 90 GLU A O 1
ATOM 739 N N . LEU A 1 91 ? 38.156 61.540 16.506 1.00 25.52 91 LEU A N 1
ATOM 740 C CA . LEU A 1 91 ? 38.682 62.893 16.253 1.00 25.52 91 LEU A CA 1
ATOM 741 C C . LEU A 1 91 ? 39.799 62.891 15.167 1.00 25.52 91 LEU A C 1
ATOM 743 O O . LEU A 1 91 ? 40.365 61.863 14.808 1.00 25.52 91 LEU A O 1
ATOM 747 N N . GLU A 1 92 ? 40.077 64.103 14.693 1.00 25.75 92 GLU A N 1
ATOM 748 C CA . GLU A 1 92 ? 41.000 64.643 13.678 1.00 25.75 92 GLU A CA 1
ATOM 749 C C . GLU A 1 92 ? 42.491 64.211 13.688 1.00 25.75 92 GLU A C 1
ATOM 751 O O . GLU A 1 92 ? 43.047 63.890 14.729 1.00 25.75 92 GLU A O 1
ATOM 756 N N . ILE A 1 93 ? 43.181 64.350 12.534 1.00 25.53 93 ILE A N 1
ATOM 757 C CA . ILE A 1 93 ? 44.258 65.351 12.287 1.00 25.53 93 ILE A CA 1
ATOM 758 C C . ILE A 1 93 ? 44.652 65.387 10.784 1.00 25.53 93 ILE A C 1
ATOM 760 O O . ILE A 1 93 ? 45.232 64.465 10.224 1.00 25.53 93 ILE A O 1
ATOM 764 N N . ARG A 1 94 ? 44.243 66.498 10.159 1.00 26.23 94 ARG A N 1
ATOM 765 C CA . ARG A 1 94 ? 44.865 67.425 9.182 1.00 26.23 94 ARG A CA 1
ATOM 766 C C . ARG A 1 94 ? 46.120 67.099 8.327 1.00 26.23 94 ARG A C 1
ATOM 768 O O . ARG A 1 94 ? 47.095 66.529 8.798 1.00 26.23 94 ARG A O 1
ATOM 775 N N . LYS A 1 95 ? 46.121 67.850 7.199 1.00 26.08 95 LYS A N 1
ATOM 776 C CA . LYS A 1 95 ? 47.200 68.413 6.337 1.00 26.08 95 LYS A CA 1
ATOM 777 C C . LYS A 1 95 ? 47.648 67.550 5.151 1.00 26.08 95 LYS A C 1
ATOM 779 O O . LYS A 1 95 ? 47.829 66.357 5.300 1.00 26.08 95 LYS A O 1
ATOM 784 N N . ASN A 1 96 ? 47.983 68.083 3.979 1.00 26.19 96 ASN A N 1
ATOM 785 C CA . ASN A 1 96 ? 47.670 69.306 3.228 1.00 26.19 96 ASN A CA 1
ATOM 786 C C . ASN A 1 96 ? 48.430 69.153 1.888 1.00 26.19 96 ASN A C 1
ATOM 788 O O . ASN A 1 96 ? 49.456 68.482 1.846 1.00 26.19 96 ASN A O 1
ATOM 792 N N . ASP A 1 97 ? 47.953 69.850 0.862 1.00 26.73 97 ASP A N 1
ATOM 793 C CA . ASP A 1 97 ? 48.725 70.405 -0.260 1.00 26.73 97 ASP A CA 1
ATOM 794 C C . ASP A 1 97 ? 49.201 69.531 -1.449 1.00 26.73 97 ASP A C 1
ATOM 796 O O . ASP A 1 97 ? 50.078 68.680 -1.378 1.00 26.73 97 ASP A O 1
ATOM 800 N N . ALA A 1 98 ? 48.627 69.925 -2.596 1.00 27.61 98 ALA A N 1
ATOM 801 C CA . ALA A 1 98 ? 49.309 70.447 -3.786 1.00 27.61 98 ALA A CA 1
ATOM 802 C C . ALA A 1 98 ? 49.871 69.498 -4.871 1.00 27.61 98 ALA A C 1
ATOM 804 O O . ALA A 1 98 ? 50.930 68.899 -4.768 1.00 27.61 98 ALA A O 1
ATOM 805 N N . CYS A 1 99 ? 49.161 69.567 -6.004 1.00 26.48 99 CYS A N 1
ATOM 806 C CA . CYS A 1 99 ? 49.648 69.910 -7.345 1.00 26.48 99 CYS A CA 1
ATOM 807 C C . CYS A 1 99 ? 50.707 69.057 -8.076 1.00 26.48 99 CYS A C 1
ATOM 809 O O . CYS A 1 99 ? 51.897 69.100 -7.804 1.00 26.48 99 CYS A O 1
ATOM 811 N N . CYS A 1 100 ? 50.228 68.585 -9.233 1.00 26.64 100 CYS A N 1
ATOM 812 C CA . CYS A 1 100 ? 50.786 68.820 -10.569 1.00 26.64 100 CYS A CA 1
ATOM 813 C C . CYS A 1 100 ? 51.847 67.880 -11.166 1.00 26.64 100 CYS A C 1
ATOM 815 O O . CYS A 1 100 ? 52.988 67.792 -10.743 1.00 26.64 100 CYS A O 1
ATOM 817 N N . HIS A 1 101 ? 51.439 67.428 -12.356 1.00 26.75 101 HIS A N 1
ATOM 818 C CA . HIS A 1 101 ? 52.192 67.301 -13.602 1.00 26.75 101 HIS A CA 1
ATOM 819 C C . HIS A 1 101 ? 52.743 65.932 -14.003 1.00 26.75 101 HIS A C 1
ATOM 821 O O . HIS A 1 101 ? 53.437 65.214 -13.296 1.00 26.75 101 HIS A O 1
ATOM 827 N N . ALA A 1 102 ? 52.346 65.614 -15.231 1.00 33.84 102 ALA A N 1
ATOM 828 C CA . ALA A 1 102 ? 52.633 64.432 -16.002 1.00 33.84 102 ALA A CA 1
ATOM 829 C C . ALA A 1 102 ? 54.077 64.420 -16.510 1.00 33.84 102 ALA A C 1
ATOM 831 O O . ALA A 1 102 ? 54.624 65.466 -16.843 1.00 33.84 102 ALA A O 1
ATOM 832 N N . SER A 1 103 ? 54.624 63.229 -16.743 1.00 25.83 103 SER A N 1
ATOM 833 C CA . SER A 1 103 ? 55.265 62.925 -18.026 1.00 25.83 103 SER A CA 1
ATOM 834 C C . SER A 1 103 ? 55.539 61.426 -18.196 1.00 25.83 103 SER A C 1
ATOM 836 O O . SER A 1 103 ? 55.679 60.651 -17.258 1.00 25.83 103 SER A O 1
ATOM 838 N N . SER A 1 104 ? 55.533 61.055 -19.470 1.00 30.53 104 SER A N 1
ATOM 839 C CA . SER A 1 104 ? 55.807 59.783 -20.139 1.00 30.53 104 SER A CA 1
ATOM 840 C C . SER A 1 104 ? 56.998 58.941 -19.647 1.00 30.53 104 SER A C 1
ATOM 842 O O . SER A 1 104 ? 58.057 59.508 -19.398 1.00 30.53 104 SER A O 1
ATOM 844 N N . LYS A 1 105 ? 56.918 57.603 -19.790 1.00 29.23 105 LYS A N 1
ATOM 845 C CA . LYS A 1 105 ? 57.742 56.802 -20.739 1.00 29.23 105 LYS A CA 1
ATOM 846 C C . LYS A 1 105 ? 57.483 55.278 -20.646 1.00 29.23 105 LYS A C 1
ATOM 848 O O . LYS A 1 105 ? 57.486 54.686 -19.582 1.00 29.23 105 LYS A O 1
ATOM 853 N N . LYS A 1 106 ? 57.247 54.709 -21.834 1.00 29.67 106 LYS A N 1
ATOM 854 C CA . LYS A 1 106 ? 57.584 53.386 -22.407 1.00 29.67 106 LYS A CA 1
ATOM 855 C C . LYS A 1 106 ? 58.191 52.247 -21.537 1.00 29.67 106 LYS A C 1
ATOM 857 O O . LYS A 1 106 ? 59.245 52.448 -20.956 1.00 29.67 106 LYS A O 1
ATOM 862 N N . VAL A 1 107 ? 57.666 51.024 -21.800 1.00 30.16 107 VAL A N 1
ATOM 863 C CA . VAL A 1 107 ? 58.392 49.726 -22.010 1.00 30.16 107 VAL A CA 1
ATOM 864 C C . VAL A 1 107 ? 58.931 49.057 -20.709 1.00 30.16 107 VAL A C 1
ATOM 866 O O . VAL A 1 107 ? 59.210 49.765 -19.763 1.00 30.16 107 VAL A O 1
ATOM 869 N N . HIS A 1 108 ? 59.051 47.741 -20.459 1.00 28.00 108 HIS A N 1
ATOM 870 C CA . HIS A 1 108 ? 59.068 46.474 -21.210 1.00 28.00 108 HIS A CA 1
ATOM 871 C C . HIS A 1 108 ? 58.445 45.334 -20.357 1.00 28.00 108 HIS A C 1
ATOM 873 O O . HIS A 1 108 ? 58.207 45.480 -19.162 1.00 28.00 108 HIS A O 1
ATOM 879 N N . VAL A 1 109 ? 58.223 44.181 -20.993 1.00 41.81 109 VAL A N 1
ATOM 880 C CA . VAL A 1 109 ? 57.829 42.894 -20.394 1.00 41.81 109 VAL A CA 1
ATOM 881 C C . VAL A 1 109 ? 59.078 42.128 -19.953 1.00 41.81 109 VAL A C 1
ATOM 883 O O . VAL A 1 109 ? 59.944 41.903 -20.792 1.00 41.81 109 VAL A O 1
ATOM 886 N N . THR A 1 110 ? 59.101 41.604 -18.726 1.00 30.78 110 THR A N 1
ATOM 887 C CA . THR A 1 110 ? 59.877 40.403 -18.370 1.00 30.78 110 THR A CA 1
ATOM 888 C C . THR A 1 110 ? 59.066 39.485 -17.454 1.00 30.78 110 THR A C 1
ATOM 890 O O . THR A 1 110 ? 58.340 39.921 -16.561 1.00 30.78 110 THR A O 1
ATOM 893 N N . ARG A 1 111 ? 59.129 38.188 -17.772 1.00 43.00 111 ARG A N 1
ATOM 894 C CA . ARG A 1 111 ? 58.611 37.060 -16.994 1.00 43.00 111 ARG A CA 1
ATOM 895 C C . ARG A 1 111 ? 59.637 36.723 -15.921 1.00 43.00 111 ARG A C 1
ATOM 897 O O . ARG A 1 111 ? 60.773 36.487 -16.301 1.00 43.00 111 ARG A O 1
ATOM 904 N N . ASP A 1 112 ? 59.199 36.548 -14.678 1.00 33.41 112 ASP A N 1
ATOM 905 C CA . ASP A 1 112 ? 59.956 35.789 -13.683 1.00 33.41 112 ASP A CA 1
ATOM 906 C C . ASP A 1 112 ? 59.066 34.782 -12.948 1.00 33.41 112 ASP A C 1
ATOM 908 O O . ASP A 1 112 ? 57.895 35.024 -12.636 1.00 33.41 112 ASP A O 1
ATOM 912 N N . ALA A 1 113 ? 59.651 33.600 -12.771 1.00 44.81 113 ALA A N 1
ATOM 913 C CA . ALA A 1 113 ? 59.091 32.403 -12.168 1.00 44.81 113 ALA A CA 1
ATOM 914 C C . ALA A 1 113 ? 58.993 32.525 -10.637 1.00 44.81 113 ALA A C 1
ATOM 916 O O . ALA A 1 113 ? 59.810 33.191 -10.008 1.00 44.81 113 ALA A O 1
ATOM 917 N N . VAL A 1 114 ? 58.018 31.838 -10.024 1.00 33.38 114 VAL A N 1
ATOM 918 C CA . VAL A 1 114 ? 57.871 31.758 -8.557 1.00 33.38 114 VAL A CA 1
ATOM 919 C C . VAL A 1 114 ? 57.988 30.296 -8.086 1.00 33.38 114 VAL A C 1
ATOM 921 O O . VAL A 1 114 ? 57.375 29.426 -8.715 1.00 33.38 114 VAL A O 1
ATOM 924 N N . PRO A 1 115 ? 58.720 30.002 -6.988 1.00 38.34 115 PRO A N 1
ATOM 925 C CA . PRO A 1 115 ? 59.008 28.642 -6.521 1.00 38.34 115 PRO A CA 1
ATOM 926 C C . PRO A 1 115 ? 57.822 27.988 -5.790 1.00 38.34 115 PRO A C 1
ATOM 928 O O . PRO A 1 115 ? 56.999 28.660 -5.162 1.00 38.34 115 PRO A O 1
ATOM 931 N N . GLN A 1 116 ? 57.750 26.653 -5.829 1.00 37.94 116 GLN A N 1
ATOM 932 C CA . GLN A 1 116 ? 56.730 25.869 -5.126 1.00 37.94 116 GLN A CA 1
ATOM 933 C C . GLN A 1 116 ? 57.070 25.676 -3.641 1.00 37.94 116 GLN A C 1
ATOM 935 O O . GLN A 1 116 ? 57.962 24.911 -3.292 1.00 37.94 116 GLN A O 1
ATOM 940 N N . VAL A 1 117 ? 56.270 26.284 -2.762 1.00 46.38 117 VAL A N 1
ATOM 941 C CA . VAL A 1 117 ? 56.196 25.935 -1.333 1.00 46.38 117 VAL A CA 1
ATOM 942 C C . VAL A 1 117 ? 54.900 25.155 -1.088 1.00 46.38 117 VAL A C 1
ATOM 944 O O . VAL A 1 117 ? 53.811 25.622 -1.443 1.00 46.38 117 VAL A O 1
ATOM 947 N N . LYS A 1 118 ? 54.995 23.956 -0.495 1.00 49.28 118 LYS A N 1
ATOM 948 C CA . LYS A 1 118 ? 53.839 23.113 -0.136 1.00 49.28 118 LYS A CA 1
ATOM 949 C C . LYS A 1 118 ? 53.017 23.801 0.966 1.00 49.28 118 LYS A C 1
ATOM 951 O O . LYS A 1 118 ? 53.488 23.961 2.083 1.00 49.28 118 LYS A O 1
ATOM 956 N N . LYS A 1 119 ? 51.778 24.204 0.651 1.00 53.69 119 LYS A N 1
ATOM 957 C CA . LYS A 1 119 ? 50.861 24.884 1.589 1.00 53.69 119 LYS A CA 1
ATOM 958 C C . LYS A 1 119 ? 49.916 23.917 2.318 1.00 53.69 119 LYS A C 1
ATOM 960 O O . LYS A 1 119 ? 49.490 22.898 1.754 1.00 53.69 119 LYS A O 1
ATOM 965 N N . SER A 1 120 ? 49.564 24.293 3.551 1.00 59.50 120 SER A N 1
ATOM 966 C CA . SER A 1 120 ? 48.685 23.565 4.478 1.00 59.50 120 SER A CA 1
ATOM 967 C C . SER A 1 120 ? 47.278 23.308 3.902 1.00 59.50 120 SER A C 1
ATOM 969 O O . SER A 1 120 ? 46.830 23.973 2.962 1.00 59.50 120 SER A O 1
ATOM 971 N N . VAL A 1 121 ? 46.543 22.340 4.464 1.00 57.25 121 VAL A N 1
ATOM 972 C CA . VAL A 1 121 ? 45.170 21.995 4.033 1.00 57.25 121 VAL A CA 1
ATOM 973 C C . VAL A 1 121 ? 44.214 23.195 4.160 1.00 57.25 121 VAL A C 1
ATOM 975 O O . VAL A 1 121 ? 43.385 23.424 3.274 1.00 57.25 121 VAL A O 1
ATOM 978 N N . ALA A 1 122 ? 44.387 24.034 5.186 1.00 57.38 122 ALA A N 1
ATOM 979 C CA . ALA A 1 122 ? 43.607 25.258 5.383 1.00 57.38 122 ALA A CA 1
ATOM 980 C C . ALA A 1 122 ? 43.820 26.288 4.255 1.00 57.38 122 ALA A C 1
ATOM 982 O O . ALA A 1 122 ? 42.869 26.934 3.796 1.00 57.38 122 ALA A O 1
ATOM 983 N N . ASP A 1 123 ? 45.043 26.385 3.731 1.00 63.00 123 ASP A N 1
ATOM 984 C CA . ASP A 1 123 ? 45.371 27.283 2.623 1.00 63.00 123 ASP A CA 1
ATOM 985 C C . ASP A 1 123 ? 44.788 26.802 1.294 1.00 63.00 123 ASP A C 1
ATOM 987 O O . ASP A 1 123 ? 44.343 27.619 0.485 1.00 63.00 123 ASP A O 1
ATOM 991 N N . ARG A 1 124 ? 44.695 25.483 1.076 1.00 63.47 124 ARG A N 1
ATOM 992 C CA . ARG A 1 124 ? 44.017 24.921 -0.108 1.00 63.47 124 ARG A CA 1
ATOM 993 C C . ARG A 1 124 ? 42.518 25.202 -0.081 1.00 63.47 124 ARG A C 1
ATOM 995 O O . ARG A 1 124 ? 41.944 25.540 -1.116 1.00 63.47 124 ARG A O 1
ATOM 1002 N N . ILE A 1 125 ? 41.892 25.150 1.096 1.00 67.56 125 ILE A N 1
ATOM 1003 C CA . ILE A 1 125 ? 40.472 25.488 1.271 1.00 67.56 125 ILE A CA 1
ATOM 1004 C C . ILE A 1 125 ? 40.236 26.990 1.031 1.00 67.56 125 ILE A C 1
ATOM 1006 O O . ILE A 1 125 ? 39.282 27.357 0.334 1.00 67.56 125 ILE A O 1
ATOM 1010 N N . LYS A 1 126 ? 41.120 27.872 1.521 1.00 69.12 126 LYS A N 1
ATOM 1011 C CA . LYS A 1 126 ? 41.082 29.318 1.214 1.00 69.12 126 LYS A CA 1
ATOM 1012 C C . LYS A 1 126 ? 41.282 29.597 -0.278 1.00 69.12 126 LYS A C 1
ATOM 1014 O O . LYS A 1 126 ? 40.542 30.405 -0.848 1.00 69.12 126 LYS A O 1
ATOM 1019 N N . LEU A 1 127 ? 42.212 28.899 -0.933 1.00 72.38 127 LEU A N 1
ATOM 1020 C CA . LEU A 1 127 ? 42.477 29.027 -2.371 1.00 72.38 127 LEU A CA 1
ATOM 1021 C C . LEU A 1 127 ? 41.294 28.527 -3.221 1.00 72.38 127 LEU A C 1
ATOM 1023 O O . LEU A 1 127 ? 40.946 29.119 -4.242 1.00 72.38 127 LEU A O 1
ATOM 1027 N N . TRP A 1 128 ? 40.629 27.455 -2.787 1.00 73.31 128 TRP A N 1
ATOM 1028 C CA . TRP A 1 128 ? 39.443 26.923 -3.456 1.00 73.31 128 TRP A CA 1
ATOM 1029 C C . TRP A 1 128 ? 38.238 27.863 -3.316 1.00 73.31 128 TRP A C 1
ATOM 1031 O O . TRP A 1 128 ? 37.571 28.161 -4.311 1.00 73.31 128 TRP A O 1
ATOM 1041 N N . LYS A 1 129 ? 37.995 28.412 -2.115 1.00 66.81 129 LYS A N 1
ATOM 1042 C CA . LYS A 1 129 ? 36.934 29.410 -1.879 1.00 66.81 129 LYS A CA 1
ATOM 1043 C C . LYS A 1 129 ? 37.160 30.682 -2.703 1.00 66.81 129 LYS A C 1
ATOM 1045 O O . LYS A 1 129 ? 36.226 31.164 -3.343 1.00 66.81 129 LYS A O 1
ATOM 1050 N N . THR A 1 130 ? 38.393 31.185 -2.772 1.00 72.50 130 THR A N 1
ATOM 1051 C CA . THR A 1 130 ? 38.736 32.368 -3.586 1.00 72.50 130 THR A CA 1
ATOM 1052 C C . THR A 1 130 ? 38.611 32.103 -5.089 1.00 72.50 130 THR A C 1
ATOM 1054 O O . THR A 1 130 ? 37.992 32.909 -5.785 1.00 72.50 130 THR A O 1
ATOM 1057 N N . LYS A 1 131 ? 39.056 30.943 -5.599 1.00 73.12 131 LYS A N 1
ATOM 1058 C CA . LYS A 1 131 ? 38.826 30.541 -7.005 1.00 73.12 131 LYS A CA 1
ATOM 1059 C C . LYS A 1 131 ? 37.339 30.403 -7.348 1.00 73.12 131 LYS A C 1
ATOM 1061 O O . LYS A 1 131 ? 36.925 30.783 -8.444 1.00 73.12 131 LYS A O 1
ATOM 1066 N N . LYS A 1 132 ? 36.514 29.901 -6.424 1.00 68.62 132 LYS A N 1
ATOM 1067 C CA . LYS A 1 132 ? 35.057 29.779 -6.606 1.00 68.62 132 LYS A CA 1
ATOM 1068 C C . LYS A 1 132 ? 34.370 31.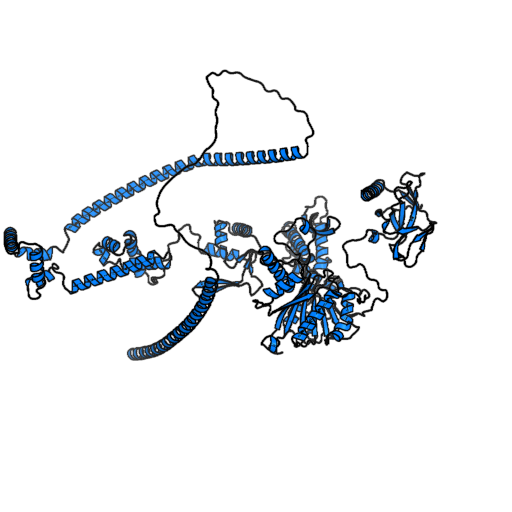149 -6.656 1.00 68.62 132 LYS A C 1
ATOM 1070 O O . LYS A 1 132 ? 33.518 31.371 -7.516 1.00 68.62 132 LYS A O 1
ATOM 1075 N N . ILE A 1 133 ? 34.790 32.084 -5.801 1.00 71.12 133 ILE A N 1
ATOM 1076 C CA . ILE A 1 133 ? 34.302 33.472 -5.793 1.00 71.12 133 ILE A CA 1
ATOM 1077 C C . ILE A 1 133 ? 34.719 34.207 -7.076 1.00 71.12 133 ILE A C 1
ATOM 1079 O O . ILE A 1 133 ? 33.894 34.895 -7.676 1.00 71.12 133 ILE A O 1
ATOM 1083 N N . LEU A 1 134 ? 35.957 34.022 -7.547 1.00 73.75 134 LEU A N 1
ATOM 1084 C CA . LEU A 1 134 ? 36.438 34.610 -8.803 1.00 73.75 134 LEU A CA 1
ATOM 1085 C C . LEU A 1 134 ? 35.681 34.062 -10.022 1.00 73.75 134 LEU A C 1
ATOM 1087 O O . LEU A 1 134 ? 35.195 34.853 -10.829 1.00 73.75 134 LEU A O 1
ATOM 1091 N N . LYS A 1 135 ? 35.446 32.742 -10.094 1.00 72.69 135 LYS A N 1
ATOM 1092 C CA . LYS A 1 135 ? 34.600 32.133 -11.137 1.00 72.69 135 LYS A CA 1
ATOM 1093 C C . LYS A 1 135 ? 33.164 32.661 -11.114 1.00 72.69 135 LYS A C 1
ATOM 1095 O O . LYS A 1 135 ? 32.584 32.876 -12.175 1.00 72.69 135 LYS A O 1
ATOM 1100 N N . MET A 1 136 ? 32.575 32.891 -9.936 1.00 68.44 136 MET A N 1
ATOM 1101 C CA . MET A 1 136 ? 31.243 33.510 -9.832 1.00 68.44 136 MET A CA 1
ATOM 1102 C C . MET A 1 136 ? 31.252 34.974 -10.289 1.00 68.44 136 MET A C 1
ATOM 1104 O O . MET A 1 136 ? 30.327 35.392 -10.988 1.00 68.44 136 MET A O 1
ATOM 1108 N N . LYS A 1 137 ? 32.301 35.741 -9.964 1.00 69.62 137 LYS A N 1
ATOM 1109 C CA . LYS A 1 137 ? 32.463 37.128 -10.428 1.00 69.62 137 LYS A CA 1
ATOM 1110 C C . LYS A 1 137 ? 32.632 37.208 -11.951 1.00 69.62 137 LYS A C 1
ATOM 1112 O O . LYS A 1 137 ? 31.969 38.035 -12.572 1.00 69.62 137 LYS A O 1
ATOM 1117 N N . GLU A 1 138 ? 33.409 36.319 -12.572 1.00 75.50 138 GLU A N 1
ATOM 1118 C CA . GLU A 1 138 ? 33.528 36.227 -14.039 1.00 75.50 138 GLU A CA 1
ATOM 1119 C C . GLU A 1 138 ? 32.218 35.816 -14.718 1.00 75.50 138 GLU A C 1
ATOM 1121 O O . GLU A 1 138 ? 31.816 36.429 -15.708 1.00 75.50 138 GLU A O 1
ATOM 1126 N N . LYS A 1 139 ? 31.497 34.829 -14.167 1.00 71.38 139 LYS A N 1
ATOM 1127 C CA . LYS A 1 139 ? 30.187 34.411 -14.698 1.00 71.38 139 LYS A CA 1
ATOM 1128 C C . LYS A 1 139 ? 29.169 35.553 -14.649 1.00 71.38 139 LYS A C 1
ATOM 1130 O O . LYS A 1 139 ? 28.426 35.755 -15.610 1.00 71.38 139 LYS A O 1
ATOM 1135 N N . ASN A 1 140 ? 29.172 36.334 -13.568 1.00 67.69 140 ASN A N 1
ATOM 1136 C CA . ASN A 1 140 ? 28.312 37.508 -13.427 1.00 67.69 140 ASN A CA 1
ATOM 1137 C C . ASN A 1 140 ? 28.725 38.644 -14.373 1.00 67.69 140 ASN A C 1
ATOM 1139 O O . ASN A 1 140 ? 27.852 39.257 -14.987 1.00 67.69 140 ASN A O 1
ATOM 1143 N N . LYS A 1 141 ? 30.030 38.873 -14.574 1.00 73.75 141 LYS A N 1
ATOM 1144 C CA . LYS A 1 141 ? 30.553 39.869 -15.524 1.00 73.75 141 LYS A CA 1
ATOM 1145 C C . LYS A 1 141 ? 30.204 39.509 -16.976 1.00 73.75 141 LYS A C 1
ATOM 1147 O O . LYS A 1 141 ? 29.728 40.368 -17.713 1.00 73.75 141 LYS A O 1
ATOM 1152 N N . ASN A 1 142 ? 30.308 38.234 -17.357 1.00 73.12 142 ASN A N 1
ATOM 1153 C CA . ASN A 1 142 ? 29.916 37.742 -18.685 1.00 73.12 142 ASN A CA 1
ATOM 1154 C C . ASN A 1 142 ? 28.393 37.748 -18.906 1.00 73.12 142 ASN A C 1
ATOM 1156 O O . ASN A 1 142 ? 27.930 38.050 -20.005 1.00 73.12 142 ASN A O 1
ATOM 1160 N N . CYS A 1 143 ? 27.595 37.472 -17.869 1.00 64.94 143 CYS A N 1
ATOM 1161 C CA . CYS A 1 143 ? 26.134 37.606 -17.920 1.00 64.94 143 CYS A CA 1
ATOM 1162 C C . CYS A 1 143 ? 25.704 39.077 -18.077 1.00 64.94 143 CYS A C 1
ATOM 1164 O O . CYS A 1 143 ? 24.792 39.387 -18.848 1.00 64.94 143 CYS A O 1
ATOM 1166 N N . TYR A 1 144 ? 26.402 39.991 -17.399 1.00 68.81 144 TYR A N 1
ATOM 1167 C CA . TYR A 1 144 ? 26.194 41.432 -17.511 1.00 68.81 144 TYR A CA 1
ATOM 1168 C C . TYR A 1 144 ? 26.586 41.966 -18.899 1.00 68.81 144 TYR A C 1
ATOM 1170 O O . TYR A 1 144 ? 25.796 42.672 -19.523 1.00 68.81 144 TYR A O 1
ATOM 1178 N N . LEU A 1 145 ? 27.740 41.553 -19.438 1.00 70.62 145 LEU A N 1
ATOM 1179 C CA . LEU A 1 145 ? 28.195 41.915 -20.788 1.00 70.62 145 LEU A CA 1
ATOM 1180 C C . LEU A 1 145 ? 27.260 41.377 -21.885 1.00 70.62 145 LEU A C 1
ATOM 1182 O O . LEU A 1 145 ? 26.884 42.135 -22.776 1.00 70.62 145 LEU A O 1
ATOM 1186 N N . LYS A 1 146 ? 26.780 40.125 -21.783 1.00 67.25 146 LYS A N 1
ATOM 1187 C CA . LYS A 1 146 ? 25.762 39.577 -22.706 1.00 67.25 146 LYS A CA 1
ATOM 1188 C C . LYS A 1 146 ? 24.434 40.339 -22.645 1.00 67.25 146 LYS A C 1
ATOM 1190 O O . LYS A 1 146 ? 23.813 40.556 -23.683 1.00 67.25 146 LYS A O 1
ATOM 1195 N N . LYS A 1 147 ? 23.995 40.776 -21.458 1.00 58.88 147 LYS A N 1
ATOM 1196 C CA . LYS A 1 147 ? 22.802 41.631 -21.316 1.00 58.88 147 LYS A CA 1
ATOM 1197 C C . LYS A 1 147 ? 23.013 43.018 -21.926 1.00 58.88 147 LYS A C 1
ATOM 1199 O O . LYS A 1 147 ? 22.097 43.504 -22.586 1.00 58.88 147 LYS A O 1
ATOM 1204 N N . LYS A 1 148 ? 24.199 43.612 -21.755 1.00 66.44 148 LYS A N 1
ATOM 1205 C CA . LYS A 1 148 ? 24.566 44.929 -22.300 1.00 66.44 148 LYS A CA 1
ATOM 1206 C C . LYS A 1 148 ? 24.596 44.925 -23.837 1.00 66.44 148 LYS A C 1
ATOM 1208 O O . LYS A 1 148 ? 23.862 45.700 -24.439 1.00 66.44 148 LYS A O 1
ATOM 1213 N N . LEU A 1 149 ? 25.267 43.948 -24.454 1.00 62.84 149 LEU A N 1
ATOM 1214 C CA . LEU A 1 149 ? 25.276 43.740 -25.915 1.00 62.84 149 LEU A CA 1
ATOM 1215 C C . LEU A 1 149 ? 23.873 43.462 -26.499 1.00 62.84 149 LEU A C 1
ATOM 1217 O O . LEU A 1 149 ? 23.548 43.927 -27.593 1.00 62.84 149 LEU A O 1
ATOM 1221 N N . SER A 1 150 ? 22.998 42.752 -25.767 1.00 53.22 150 SER A N 1
ATOM 1222 C CA . SER A 1 150 ? 21.603 42.521 -26.201 1.00 53.22 150 SER A CA 1
ATOM 1223 C C . SER A 1 150 ? 20.697 43.753 -26.060 1.00 53.22 150 SER A C 1
ATOM 1225 O O . SER A 1 150 ? 19.662 43.834 -26.722 1.00 53.22 150 SER A O 1
ATOM 1227 N N . ASN A 1 151 ? 21.056 44.691 -25.179 1.00 55.34 151 ASN A N 1
ATOM 1228 C CA . ASN A 1 151 ? 20.323 45.938 -24.975 1.00 55.34 151 ASN A CA 1
ATOM 1229 C C . ASN A 1 151 ? 20.766 47.010 -25.985 1.00 55.34 151 ASN A C 1
ATOM 1231 O O . ASN A 1 151 ? 19.909 47.704 -26.528 1.00 55.34 151 ASN A O 1
ATOM 1235 N N . GLU A 1 152 ? 22.058 47.069 -26.322 1.00 56.25 152 GLU A N 1
ATOM 1236 C CA . GLU A 1 152 ? 22.622 47.977 -27.338 1.00 56.25 152 GLU A CA 1
ATOM 1237 C C . GLU A 1 152 ? 22.123 47.649 -28.764 1.00 56.25 152 GLU A C 1
ATOM 1239 O O . GLU A 1 152 ? 21.901 48.547 -29.569 1.00 56.25 152 GLU A O 1
ATOM 1244 N N . THR A 1 153 ? 2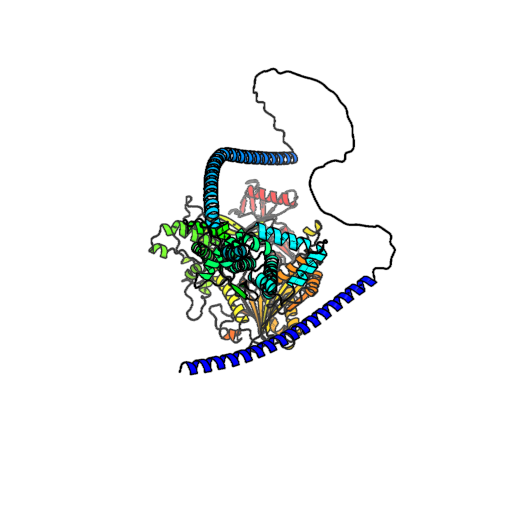1.799 46.383 -29.063 1.00 55.59 153 THR A N 1
ATOM 1245 C CA . THR A 1 153 ? 21.174 45.973 -30.343 1.00 55.59 153 THR A CA 1
ATOM 1246 C C . THR A 1 153 ? 19.648 46.168 -30.402 1.00 55.59 153 THR A C 1
ATOM 1248 O O . THR A 1 153 ? 19.064 46.145 -31.489 1.00 55.59 153 THR A O 1
ATOM 1251 N N . LYS A 1 154 ? 18.971 46.381 -29.261 1.00 54.47 154 LYS A N 1
ATOM 1252 C CA . LYS A 1 154 ? 17.505 46.576 -29.180 1.00 54.47 154 LYS A CA 1
ATOM 1253 C C . LYS A 1 154 ? 17.067 48.045 -29.192 1.00 54.47 154 LYS A C 1
ATOM 1255 O O . LYS A 1 154 ? 15.932 48.312 -29.590 1.00 54.47 154 LYS A O 1
ATOM 1260 N N . GLN A 1 155 ? 17.939 48.981 -28.814 1.00 51.97 155 GLN A N 1
ATOM 1261 C CA . GLN A 1 155 ? 17.621 50.416 -28.752 1.00 51.97 155 GLN A CA 1
ATOM 1262 C C . GLN A 1 155 ? 17.339 51.069 -30.130 1.00 51.97 155 GLN A C 1
ATOM 1264 O O . GLN A 1 155 ? 16.275 51.680 -30.263 1.00 51.97 155 GLN A O 1
ATOM 1269 N N . PRO A 1 156 ? 18.129 50.852 -31.207 1.00 52.53 156 PRO A N 1
ATOM 1270 C CA . PRO A 1 156 ? 17.886 51.520 -32.499 1.00 52.53 156 PRO A CA 1
ATOM 1271 C C . PRO A 1 156 ? 16.590 51.063 -33.200 1.00 52.53 156 PRO A C 1
ATOM 1273 O O . PRO A 1 156 ? 15.919 51.836 -33.890 1.00 52.53 156 PRO A O 1
ATOM 1276 N N . LYS A 1 157 ? 16.192 49.796 -32.996 1.00 54.19 157 LYS A N 1
ATOM 1277 C CA . LYS A 1 157 ? 14.954 49.214 -33.554 1.00 54.19 157 LYS A CA 1
ATOM 1278 C C . LYS A 1 157 ? 13.692 49.633 -32.791 1.00 54.19 157 LYS A C 1
ATOM 1280 O O . LYS A 1 157 ? 12.616 49.640 -33.380 1.00 54.19 157 LYS A O 1
ATOM 1285 N N . GLN A 1 158 ? 13.792 49.988 -31.506 1.00 54.38 158 GLN A N 1
ATOM 1286 C CA . GLN A 1 158 ? 12.658 50.511 -30.732 1.00 54.38 158 GLN A CA 1
ATOM 1287 C C . GLN A 1 158 ? 12.431 52.011 -30.967 1.00 54.38 158 GLN A C 1
ATOM 1289 O O . GLN A 1 158 ? 11.277 52.437 -31.029 1.00 54.38 158 GLN A O 1
ATOM 1294 N N . GLU A 1 159 ? 13.485 52.804 -31.183 1.00 55.22 159 GLU A N 1
ATOM 1295 C CA . GLU A 1 159 ? 13.363 54.243 -31.459 1.00 55.22 159 GLU A CA 1
ATOM 1296 C C . GLU A 1 159 ? 12.767 54.534 -32.845 1.00 55.22 159 GLU A C 1
ATOM 1298 O O . GLU A 1 159 ? 11.836 55.338 -32.950 1.00 55.22 159 GLU A O 1
ATOM 1303 N N . THR A 1 160 ? 13.179 53.799 -33.884 1.00 56.44 160 THR A N 1
ATOM 1304 C CA . THR A 1 160 ? 12.604 53.880 -35.246 1.00 56.44 160 THR A CA 1
ATOM 1305 C C . THR A 1 160 ? 11.132 53.436 -35.301 1.00 56.44 160 THR A C 1
ATOM 1307 O O . THR A 1 160 ? 10.306 54.078 -35.964 1.00 56.44 160 THR A O 1
ATOM 1310 N N . LEU A 1 161 ? 10.744 52.411 -34.530 1.00 56.59 161 LEU A N 1
ATOM 1311 C CA . LEU A 1 161 ? 9.339 52.001 -34.373 1.00 56.59 161 LEU A CA 1
ATOM 1312 C C . LEU A 1 161 ? 8.518 53.007 -33.540 1.00 56.59 161 LEU A C 1
ATOM 1314 O O . LEU A 1 161 ? 7.318 53.170 -33.763 1.00 56.59 161 LEU A O 1
ATOM 1318 N N . SER A 1 162 ? 9.131 53.695 -32.570 1.00 56.75 162 SER A N 1
ATOM 1319 C CA . SER A 1 162 ? 8.446 54.715 -31.762 1.00 56.75 162 SER A CA 1
ATOM 1320 C C . SER A 1 162 ? 8.201 56.006 -32.556 1.00 56.75 162 SER A C 1
ATOM 1322 O O . SER A 1 162 ? 7.113 56.579 -32.477 1.00 56.75 162 SER A O 1
ATOM 1324 N N . MET A 1 163 ? 9.157 56.422 -33.394 1.00 57.97 163 MET A N 1
ATOM 1325 C CA . MET A 1 163 ? 9.077 57.604 -34.261 1.00 57.97 163 MET A CA 1
ATOM 1326 C C . MET A 1 163 ? 7.978 57.463 -35.325 1.00 57.97 163 MET A C 1
ATOM 1328 O O . MET A 1 163 ? 7.143 58.357 -35.495 1.00 57.97 163 MET A O 1
ATOM 1332 N N . THR A 1 164 ? 7.908 56.302 -35.983 1.00 62.53 164 THR A N 1
ATOM 1333 C CA . THR A 1 164 ? 6.873 55.978 -36.982 1.00 62.53 164 THR A CA 1
ATOM 1334 C C . THR A 1 164 ? 5.473 55.908 -36.359 1.00 62.53 164 THR A C 1
ATOM 1336 O O . THR A 1 164 ? 4.531 56.521 -36.870 1.00 62.53 164 THR A O 1
ATOM 1339 N N . ASN A 1 165 ? 5.331 55.282 -35.186 1.00 66.62 165 ASN A N 1
ATOM 1340 C CA . ASN A 1 165 ? 4.063 55.235 -34.451 1.00 66.62 165 ASN A CA 1
ATOM 1341 C C . ASN A 1 165 ? 3.624 56.612 -33.909 1.00 66.62 165 ASN A C 1
ATOM 1343 O O . ASN A 1 165 ? 2.428 56.922 -33.899 1.00 66.62 165 ASN A O 1
ATOM 1347 N N . SER A 1 166 ? 4.567 57.476 -33.522 1.00 64.94 166 SER A N 1
ATOM 1348 C CA . SER A 1 166 ? 4.308 58.854 -33.072 1.00 64.94 166 SER A CA 1
ATOM 1349 C C . SER A 1 166 ? 3.820 59.758 -34.208 1.00 64.94 166 SER A C 1
ATOM 1351 O O . SER A 1 166 ? 2.881 60.539 -34.023 1.00 64.94 166 SER A O 1
ATOM 1353 N N . ALA A 1 167 ? 4.404 59.626 -35.403 1.00 71.00 167 ALA A N 1
ATOM 1354 C CA . ALA A 1 167 ? 3.980 60.351 -36.599 1.00 71.00 167 ALA A CA 1
ATOM 1355 C C . ALA A 1 167 ? 2.580 59.914 -37.065 1.00 71.00 167 ALA A C 1
ATOM 1357 O O . ALA A 1 167 ? 1.727 60.762 -37.344 1.00 71.00 167 ALA A O 1
ATOM 1358 N N . VAL A 1 168 ? 2.295 58.605 -37.059 1.00 71.88 168 VAL A N 1
ATOM 1359 C CA . VAL A 1 168 ? 0.965 58.046 -37.368 1.00 71.88 168 VAL A CA 1
ATOM 1360 C C . VAL A 1 168 ? -0.085 58.516 -36.355 1.00 71.88 168 VAL A C 1
ATOM 1362 O O . VAL A 1 168 ? -1.179 58.930 -36.750 1.00 71.88 168 VAL A O 1
ATOM 1365 N N . LYS A 1 169 ? 0.251 58.544 -35.059 1.00 69.75 169 LYS A N 1
ATOM 1366 C CA . LYS A 1 169 ? -0.629 59.050 -33.995 1.00 69.75 169 LYS A CA 1
ATOM 1367 C C . LYS A 1 169 ? -0.926 60.547 -34.151 1.00 69.75 169 LYS A C 1
ATOM 1369 O O . LYS A 1 169 ? -2.096 60.925 -34.122 1.00 69.75 169 LYS A O 1
ATOM 1374 N N . LYS A 1 170 ? 0.081 61.386 -34.437 1.00 72.88 170 LYS A N 1
ATOM 1375 C CA . LYS A 1 170 ? -0.107 62.824 -34.734 1.00 72.88 170 LYS A CA 1
ATOM 1376 C C . LYS A 1 170 ? -0.946 63.059 -36.002 1.00 72.88 170 LYS A C 1
ATOM 1378 O O . LYS A 1 170 ? -1.771 63.973 -36.027 1.00 72.88 170 LYS A O 1
ATOM 1383 N N . ARG A 1 171 ? -0.798 62.228 -37.046 1.00 72.69 171 ARG A N 1
ATOM 1384 C CA . ARG A 1 171 ? -1.622 62.289 -38.275 1.00 72.69 171 ARG A CA 1
ATOM 1385 C C . ARG A 1 171 ? -3.087 61.945 -37.987 1.00 72.69 171 ARG A C 1
ATOM 1387 O O . ARG A 1 171 ? -3.979 62.643 -38.467 1.00 72.69 171 ARG A O 1
ATOM 1394 N N . LYS A 1 172 ? -3.330 60.924 -37.159 1.00 71.31 172 LYS A N 1
ATOM 1395 C CA . LYS A 1 172 ? -4.669 60.501 -36.721 1.00 71.31 172 LYS A CA 1
ATOM 1396 C C . LYS A 1 172 ? -5.339 61.559 -35.836 1.00 71.31 172 LYS A C 1
ATOM 1398 O O . LYS A 1 172 ? -6.471 61.934 -36.103 1.00 71.31 172 LYS A O 1
ATOM 1403 N N . GLU A 1 173 ? -4.604 62.153 -34.895 1.00 72.25 173 GLU A N 1
ATOM 1404 C CA . GLU A 1 173 ? -5.091 63.260 -34.057 1.00 72.25 173 GLU A CA 1
ATOM 1405 C C . GLU A 1 173 ? -5.419 64.531 -34.860 1.00 72.25 173 GLU A C 1
ATOM 1407 O O . GLU A 1 173 ? -6.400 65.213 -34.554 1.00 72.25 173 GLU A O 1
ATOM 1412 N N . ARG A 1 174 ? -4.646 64.855 -35.910 1.00 76.25 174 ARG A N 1
ATOM 1413 C CA . ARG A 1 174 ? -4.966 65.958 -36.840 1.00 76.25 174 ARG A CA 1
ATOM 1414 C C . ARG A 1 174 ? -6.232 65.666 -37.654 1.00 76.25 174 ARG A C 1
ATOM 1416 O O . ARG A 1 174 ? -7.065 66.561 -37.797 1.00 76.25 174 ARG A O 1
ATOM 1423 N N . LYS A 1 175 ? -6.405 64.426 -38.131 1.00 75.31 175 LYS A N 1
ATOM 1424 C CA . LYS A 1 175 ? -7.614 63.972 -38.844 1.00 75.31 175 LYS A CA 1
ATOM 1425 C C . LYS A 1 175 ? -8.849 64.040 -37.937 1.00 75.31 175 LYS A C 1
ATOM 1427 O O . LYS A 1 175 ? -9.842 64.649 -38.318 1.00 75.31 175 LYS A O 1
ATOM 1432 N N . ASP A 1 176 ? -8.734 63.557 -36.700 1.00 75.81 176 ASP A N 1
ATOM 1433 C CA . ASP A 1 176 ? -9.800 63.590 -35.692 1.00 75.81 176 ASP A CA 1
ATOM 1434 C C . ASP A 1 176 ? -10.143 65.022 -35.241 1.00 75.81 176 ASP A C 1
ATOM 1436 O O . ASP A 1 176 ? -11.312 65.338 -35.009 1.00 75.81 176 ASP A O 1
ATOM 1440 N N . LYS A 1 177 ? -9.152 65.924 -35.135 1.00 78.31 177 LYS A N 1
ATOM 1441 C CA . LYS A 1 177 ? -9.382 67.359 -34.868 1.00 78.31 177 LYS A CA 1
ATOM 1442 C C . LYS A 1 177 ? -10.082 68.057 -36.038 1.00 78.31 177 LYS A C 1
ATOM 1444 O O . LYS A 1 177 ? -10.974 68.869 -35.786 1.00 78.31 177 LYS A O 1
ATOM 1449 N N . LYS A 1 178 ? -9.720 67.745 -37.290 1.00 78.62 178 LYS A N 1
ATOM 1450 C CA . LYS A 1 178 ? -10.384 68.277 -38.496 1.00 78.62 178 LYS A CA 1
ATOM 1451 C C . LYS A 1 178 ? -11.832 67.785 -38.587 1.00 78.62 178 LYS A C 1
ATOM 1453 O O . LYS A 1 178 ? -12.737 68.604 -38.709 1.00 78.62 178 LYS A O 1
ATOM 1458 N N . GLU A 1 179 ? -12.065 66.489 -38.373 1.00 76.00 179 GLU A N 1
ATOM 1459 C CA . GLU A 1 179 ? -13.410 65.903 -38.299 1.00 76.00 179 GLU A CA 1
ATOM 1460 C C . GLU A 1 179 ? -14.252 66.485 -37.154 1.00 76.00 179 GLU A C 1
ATOM 1462 O O . GLU A 1 179 ? -15.450 66.719 -37.317 1.00 76.00 179 GLU A O 1
ATOM 1467 N N . LYS A 1 180 ? -13.651 66.731 -35.980 1.00 75.62 180 LYS A N 1
ATOM 1468 C CA . LYS A 1 180 ? -14.340 67.397 -34.863 1.00 75.62 180 LYS A CA 1
ATOM 1469 C C . LYS A 1 180 ? -14.747 68.820 -35.222 1.00 75.62 180 LYS A C 1
ATOM 1471 O O . LYS A 1 180 ? -15.889 69.173 -34.946 1.00 75.62 180 LYS A O 1
ATOM 1476 N N . ARG A 1 181 ? -13.859 69.602 -35.850 1.00 76.50 181 ARG A N 1
ATOM 1477 C CA . ARG A 1 181 ? -14.159 70.969 -36.309 1.00 76.50 181 ARG A CA 1
ATOM 1478 C C . ARG A 1 181 ? -15.265 70.978 -37.367 1.00 76.50 181 ARG A C 1
ATOM 1480 O O . ARG A 1 181 ? -16.181 71.782 -37.243 1.00 76.50 181 ARG A O 1
ATOM 1487 N N . GLU A 1 182 ? -15.247 70.053 -38.329 1.00 76.38 182 GLU A N 1
ATOM 1488 C CA . GLU A 1 182 ? -16.317 69.891 -39.330 1.00 76.38 182 GLU A CA 1
ATOM 1489 C C . GLU A 1 182 ? -17.655 69.452 -38.716 1.00 76.38 182 GLU A C 1
ATOM 1491 O O . GLU A 1 182 ? -18.718 69.950 -39.088 1.00 76.38 182 GLU A O 1
ATOM 1496 N N . LYS A 1 183 ? -17.634 68.538 -37.738 1.00 74.81 183 LYS A N 1
ATOM 1497 C CA . LYS A 1 183 ? -18.835 68.154 -36.980 1.00 74.81 183 LYS A CA 1
ATOM 1498 C C . LYS A 1 183 ? -19.355 69.323 -36.141 1.00 74.81 183 LYS A C 1
ATOM 1500 O O . LYS A 1 183 ? -20.567 69.482 -36.029 1.00 74.81 183 LYS A O 1
ATOM 1505 N N . GLU A 1 184 ? -18.484 70.162 -35.581 1.00 75.81 184 GLU A N 1
ATOM 1506 C CA . GLU A 1 184 ? -18.865 71.372 -34.842 1.00 75.81 184 GLU A CA 1
ATOM 1507 C C . GLU A 1 184 ? -19.449 72.464 -35.739 1.00 75.81 184 GLU A C 1
ATOM 1509 O O . GLU A 1 184 ? -20.465 73.051 -35.370 1.00 75.81 184 GLU A O 1
ATOM 1514 N N . THR A 1 185 ? -18.880 72.719 -36.920 1.00 73.69 185 THR A N 1
ATOM 1515 C CA . THR A 1 185 ? -19.439 73.680 -37.886 1.00 73.69 185 THR A CA 1
ATOM 1516 C C . THR A 1 185 ? -20.772 73.195 -38.444 1.00 73.69 185 THR A C 1
ATOM 1518 O O . THR A 1 185 ? -21.731 73.968 -38.442 1.00 73.69 185 THR A O 1
ATOM 1521 N N . LYS A 1 186 ? -20.905 71.905 -38.788 1.00 74.06 186 LYS A N 1
ATOM 1522 C CA . LYS A 1 186 ? -22.195 71.290 -39.161 1.00 74.06 186 LYS A CA 1
ATOM 1523 C C . LYS A 1 186 ? -23.217 71.359 -38.024 1.00 74.06 186 LYS A C 1
ATOM 1525 O O . LYS A 1 186 ? -24.391 71.629 -38.263 1.00 74.06 186 LYS A O 1
ATOM 1530 N N . ARG A 1 187 ? -22.790 71.185 -36.768 1.00 68.62 187 ARG A N 1
ATOM 1531 C CA . ARG A 1 187 ? -23.655 71.304 -35.582 1.00 68.62 187 ARG A CA 1
ATOM 1532 C C . ARG A 1 187 ? -24.050 72.754 -35.294 1.00 68.62 187 ARG A C 1
ATOM 1534 O O . ARG A 1 187 ? -25.200 72.976 -34.938 1.00 68.62 187 ARG A O 1
ATOM 1541 N N . LYS A 1 188 ? -23.168 73.739 -35.510 1.00 69.62 188 LYS A N 1
ATOM 1542 C CA . LYS A 1 188 ? -23.485 75.180 -35.441 1.00 69.62 188 LYS A CA 1
ATOM 1543 C C . LYS A 1 188 ? -24.420 75.614 -36.580 1.00 69.62 188 LYS A C 1
ATOM 1545 O O . LYS A 1 188 ? -25.354 76.367 -36.324 1.00 69.62 188 LYS A O 1
ATOM 1550 N N . GLN A 1 189 ? -24.249 75.095 -37.799 1.00 65.50 189 GLN A N 1
ATOM 1551 C CA . GLN A 1 189 ? -25.180 75.306 -38.919 1.00 65.50 189 GLN A CA 1
ATOM 1552 C C . GLN A 1 189 ? -26.540 74.637 -38.674 1.00 65.50 189 GLN A C 1
ATOM 1554 O O . GLN A 1 189 ? -27.573 75.258 -38.899 1.00 65.50 189 GLN A O 1
ATOM 1559 N N . SER A 1 190 ? -26.563 73.409 -38.149 1.00 60.94 190 SER A N 1
ATOM 1560 C CA . SER A 1 190 ? -27.789 72.714 -37.733 1.00 60.94 190 SER A CA 1
ATOM 1561 C C . SER A 1 190 ? -28.479 73.425 -36.567 1.00 60.94 190 SER A C 1
ATOM 1563 O O . SER A 1 190 ? -29.697 73.533 -36.574 1.00 60.94 190 SER A O 1
ATOM 1565 N N . TYR A 1 191 ? -27.733 73.990 -35.612 1.00 61.12 191 TYR A N 1
ATOM 1566 C CA . TYR A 1 191 ? -28.292 74.809 -34.533 1.00 61.12 191 TYR A CA 1
ATOM 1567 C C . TYR A 1 191 ? -28.864 76.128 -35.065 1.00 61.12 191 TYR A C 1
ATOM 1569 O O . TYR A 1 191 ? -29.959 76.501 -34.671 1.00 61.12 191 TYR A O 1
ATOM 1577 N N . ARG A 1 192 ? -28.202 76.789 -36.028 1.00 57.44 192 ARG A N 1
ATOM 1578 C CA . ARG A 1 192 ? -28.741 77.974 -36.727 1.00 57.44 192 ARG A CA 1
ATOM 1579 C C . ARG A 1 192 ? -29.980 77.651 -37.581 1.00 57.44 192 ARG A C 1
ATOM 1581 O O . ARG A 1 192 ? -30.884 78.475 -37.649 1.00 57.44 192 ARG A O 1
ATOM 1588 N N . LYS A 1 193 ? -30.063 76.453 -38.179 1.00 53.31 193 LYS A N 1
ATOM 1589 C CA . LYS A 1 193 ? -31.254 75.961 -38.904 1.00 53.31 193 LYS A CA 1
ATOM 1590 C C . LYS A 1 193 ? -32.382 75.507 -37.959 1.00 53.31 193 LYS A C 1
ATOM 1592 O O . LYS A 1 193 ? -33.546 75.744 -38.249 1.00 53.31 193 LYS A O 1
ATOM 1597 N N . SER A 1 194 ? -32.054 74.912 -36.811 1.00 51.56 194 SER A N 1
ATOM 1598 C CA . SER A 1 194 ? -33.010 74.437 -35.796 1.00 51.56 194 SER A CA 1
ATOM 1599 C C . SER A 1 194 ? -33.510 75.557 -34.880 1.00 51.56 194 SER A C 1
ATOM 1601 O O . SER A 1 194 ? -34.630 75.470 -34.399 1.00 51.56 194 SER A O 1
ATOM 1603 N N . ALA A 1 195 ? -32.741 76.635 -34.691 1.00 50.28 195 ALA A N 1
ATOM 1604 C CA . ALA A 1 195 ? -33.193 77.859 -34.026 1.00 50.28 195 ALA A CA 1
ATOM 1605 C C . ALA A 1 195 ? -34.269 78.615 -34.835 1.00 50.28 195 ALA A C 1
ATOM 1607 O O . ALA A 1 195 ? -34.921 79.500 -34.296 1.00 50.28 195 ALA A O 1
ATOM 1608 N N . LYS A 1 196 ? -34.490 78.237 -36.105 1.00 52.88 196 LYS A N 1
ATOM 1609 C CA . LYS A 1 196 ? -35.623 78.679 -36.936 1.00 52.88 196 LYS A CA 1
ATOM 1610 C C . LYS A 1 196 ? -36.820 77.708 -36.925 1.00 52.88 196 LYS A C 1
ATOM 1612 O O . LYS A 1 196 ? -37.808 77.967 -37.596 1.00 52.88 196 LYS A O 1
ATOM 1617 N N . LYS A 1 197 ? -36.763 76.605 -36.166 1.00 51.66 197 LYS A N 1
ATOM 1618 C CA . LYS A 1 197 ? -37.868 75.646 -35.983 1.00 51.66 197 LYS A CA 1
ATOM 1619 C C . LYS A 1 197 ? -37.930 75.192 -34.523 1.00 51.66 197 LYS A C 1
ATOM 1621 O O . LYS A 1 197 ? -37.488 74.101 -34.173 1.00 51.66 197 LYS A O 1
ATOM 1626 N N . THR A 1 198 ? -38.497 76.036 -33.670 1.00 43.69 198 THR A N 1
ATOM 1627 C CA . THR A 1 198 ? -39.019 75.622 -32.361 1.00 43.69 198 THR A CA 1
ATOM 1628 C C . THR A 1 198 ? -40.455 76.107 -32.236 1.00 43.69 198 THR A C 1
ATOM 1630 O O . THR A 1 198 ? -40.702 77.281 -31.972 1.00 43.69 198 THR A O 1
ATOM 1633 N N . ALA A 1 199 ? -41.377 75.160 -32.396 1.00 47.28 199 ALA A N 1
ATOM 1634 C CA . ALA A 1 199 ? -42.833 75.277 -32.296 1.00 47.28 199 ALA A CA 1
ATOM 1635 C C . ALA A 1 199 ? -43.359 75.571 -30.868 1.00 47.28 199 ALA A C 1
ATOM 1637 O O . ALA A 1 199 ? -44.529 75.383 -30.575 1.00 47.28 199 ALA A O 1
ATOM 1638 N N . ALA A 1 200 ? -42.503 76.052 -29.958 1.00 43.97 200 ALA A N 1
ATOM 1639 C CA . ALA A 1 200 ? -42.907 76.526 -28.627 1.00 43.97 200 ALA A CA 1
ATOM 1640 C C . ALA A 1 200 ? -43.159 78.047 -28.597 1.00 43.97 200 ALA A C 1
ATOM 1642 O O . ALA A 1 200 ? -43.558 78.600 -27.576 1.00 43.97 200 ALA A O 1
ATOM 1643 N N . ILE A 1 201 ? -42.905 78.738 -29.715 1.00 48.22 201 ILE A N 1
ATOM 1644 C CA . ILE A 1 201 ? -43.122 80.182 -29.843 1.00 48.22 201 ILE A CA 1
ATOM 1645 C C . ILE A 1 201 ? -44.594 80.493 -30.156 1.00 48.22 201 ILE A C 1
ATOM 1647 O O . ILE A 1 201 ? -45.071 81.540 -29.735 1.00 48.22 201 ILE A O 1
ATOM 1651 N N . GLU A 1 202 ? -45.345 79.589 -30.791 1.00 48.53 202 GLU A N 1
ATOM 1652 C CA . GLU A 1 202 ? -46.685 79.889 -31.326 1.00 48.53 202 GLU A CA 1
ATOM 1653 C C . GLU A 1 202 ? -47.744 80.222 -30.256 1.00 48.53 202 GLU A C 1
ATOM 1655 O O . GLU A 1 202 ? -48.487 81.185 -30.437 1.00 48.53 202 GLU A O 1
ATOM 1660 N N . GLN A 1 203 ? -47.766 79.560 -29.091 1.00 51.16 203 GLN A N 1
ATOM 1661 C CA . GLN A 1 203 ? -48.791 79.837 -28.063 1.00 51.16 203 GLN A CA 1
ATOM 1662 C C . GLN A 1 203 ? -48.520 81.099 -27.220 1.00 51.16 203 GLN A C 1
ATOM 1664 O O . GLN A 1 203 ? -49.455 81.806 -26.847 1.00 51.16 203 GLN A O 1
ATOM 1669 N N . ILE A 1 204 ? -47.251 81.463 -26.984 1.00 51.66 204 ILE A N 1
ATOM 1670 C CA . ILE A 1 204 ? -46.896 82.750 -26.346 1.00 51.66 204 ILE A CA 1
ATOM 1671 C C . ILE A 1 204 ? -47.069 83.915 -27.340 1.00 51.66 204 ILE A C 1
ATOM 1673 O O . ILE A 1 204 ? -47.325 85.053 -26.936 1.00 51.66 204 ILE A O 1
ATOM 1677 N N . PHE A 1 205 ? -46.952 83.650 -28.647 1.00 50.28 205 PHE A N 1
ATOM 1678 C CA . PHE A 1 205 ? -47.162 84.645 -29.702 1.00 50.28 205 PHE A CA 1
ATOM 1679 C C . PHE A 1 205 ? -48.640 85.042 -29.847 1.00 50.28 205 PHE A C 1
ATOM 1681 O O . PHE A 1 205 ? -48.926 86.223 -30.040 1.00 50.28 205 PHE A O 1
ATOM 1688 N N . LEU A 1 206 ? -49.567 84.094 -29.659 1.00 51.94 206 LEU A N 1
ATOM 1689 C CA . LEU A 1 206 ? -51.020 84.320 -29.695 1.00 51.94 206 LEU A CA 1
ATOM 1690 C C . LEU A 1 206 ? -51.499 85.346 -28.650 1.00 51.94 206 LEU A C 1
ATOM 1692 O O . LEU A 1 206 ? -52.255 86.247 -28.994 1.00 51.94 206 LEU A O 1
ATOM 1696 N N . TYR A 1 207 ? -50.979 85.306 -27.418 1.00 54.66 207 TYR A N 1
ATOM 1697 C CA . TYR A 1 207 ? -51.325 86.286 -26.373 1.00 54.66 207 TYR A CA 1
ATOM 1698 C C . TYR A 1 207 ? -50.429 87.535 -26.351 1.00 54.66 207 TYR A C 1
ATOM 1700 O O . TYR A 1 207 ? -50.757 88.526 -25.706 1.00 54.66 207 TYR A O 1
ATOM 1708 N N . ARG A 1 208 ? -49.296 87.556 -27.070 1.00 52.56 208 ARG A N 1
ATOM 1709 C CA . ARG A 1 208 ? -48.536 88.806 -27.280 1.00 52.56 208 ARG A CA 1
ATOM 1710 C C . ARG A 1 208 ? -49.290 89.811 -28.157 1.00 52.56 208 ARG A C 1
ATOM 1712 O O . ARG A 1 208 ? -48.965 90.990 -28.068 1.00 52.56 208 ARG A O 1
ATOM 1719 N N . LYS A 1 209 ? -50.286 89.362 -28.931 1.00 54.28 209 LYS A N 1
ATOM 1720 C CA . LYS A 1 209 ? -51.190 90.204 -29.730 1.00 54.28 209 LYS A CA 1
ATOM 1721 C C . LYS A 1 209 ? -52.344 90.840 -28.933 1.00 54.28 209 LYS A C 1
ATOM 1723 O O . LYS A 1 209 ? -53.077 91.626 -29.515 1.00 54.28 209 LYS A O 1
ATOM 1728 N N . THR A 1 210 ? -52.526 90.542 -27.638 1.00 62.41 210 THR A N 1
ATOM 1729 C CA . THR A 1 210 ? -53.640 91.125 -26.850 1.00 62.41 210 THR A CA 1
ATOM 1730 C C . THR A 1 210 ? -53.412 92.575 -26.422 1.00 62.41 210 THR A C 1
ATOM 1732 O O . THR A 1 210 ? -54.361 93.240 -26.038 1.00 62.41 210 THR A O 1
ATOM 1735 N N . PHE A 1 211 ? -52.170 93.065 -26.460 1.00 64.19 211 PHE A N 1
ATOM 1736 C CA . PHE A 1 211 ? -51.858 94.490 -26.314 1.00 64.19 211 PHE A CA 1
ATOM 1737 C C . PHE A 1 211 ? -51.497 95.036 -27.691 1.00 64.19 211 PHE A C 1
ATOM 1739 O O . PHE A 1 211 ? -50.711 94.399 -28.396 1.00 64.19 211 PHE A O 1
ATOM 1746 N N . VAL A 1 212 ? -52.030 96.207 -28.050 1.00 64.38 212 VAL A N 1
ATOM 1747 C CA . VAL A 1 212 ? -51.888 96.777 -29.398 1.00 64.38 212 VAL A CA 1
ATOM 1748 C C . VAL A 1 212 ? -50.419 97.080 -29.686 1.00 64.38 212 VAL A C 1
ATOM 1750 O O . VAL A 1 212 ? -49.933 96.768 -30.766 1.00 64.38 212 VAL A O 1
ATOM 1753 N N . ASN A 1 213 ? -49.678 97.594 -28.693 1.00 74.06 213 ASN A N 1
ATOM 1754 C CA . ASN A 1 213 ? -48.251 97.906 -28.815 1.00 74.06 213 ASN A CA 1
ATOM 1755 C C . ASN A 1 213 ? -47.431 97.535 -27.560 1.00 74.06 213 ASN A C 1
ATOM 1757 O O . ASN A 1 213 ? -47.916 97.516 -26.428 1.00 74.06 213 ASN A O 1
ATOM 1761 N N . ARG A 1 214 ? -46.117 97.298 -27.728 1.00 68.38 214 ARG A N 1
ATOM 1762 C CA . ARG A 1 214 ? -45.188 96.936 -26.626 1.00 68.38 214 ARG A CA 1
ATOM 1763 C C . ARG A 1 214 ? -45.136 97.990 -25.509 1.00 68.38 214 ARG A C 1
ATOM 1765 O O . ARG A 1 214 ? -44.959 97.640 -24.339 1.00 68.38 214 ARG A O 1
ATOM 1772 N N . THR A 1 215 ? -45.269 99.267 -25.861 1.00 75.19 215 THR A N 1
ATOM 1773 C CA . THR A 1 215 ? -45.302 100.402 -24.924 1.00 75.19 215 THR A CA 1
ATOM 1774 C C . THR A 1 215 ? -46.514 100.346 -23.999 1.00 75.19 215 THR A C 1
ATOM 1776 O O . THR A 1 215 ? -46.373 100.614 -22.807 1.00 75.19 215 THR A O 1
ATOM 1779 N N . GLU A 1 216 ? -47.667 99.912 -24.503 1.00 75.88 216 GLU A N 1
ATOM 1780 C CA . GLU A 1 216 ? -48.898 99.743 -23.729 1.00 75.88 216 GLU A CA 1
ATOM 1781 C C . GLU A 1 216 ? -48.731 98.676 -22.641 1.00 75.88 216 GLU A C 1
ATOM 1783 O O . GLU A 1 216 ? -48.938 98.945 -21.457 1.00 75.88 216 GLU A O 1
ATOM 1788 N N . LYS A 1 217 ? -48.203 97.503 -23.013 1.00 77.69 217 LYS A N 1
ATOM 1789 C CA . LYS A 1 217 ? -47.868 96.436 -22.059 1.00 77.69 217 LYS A CA 1
ATOM 1790 C C . LYS A 1 217 ? -46.881 96.904 -20.984 1.00 77.69 217 LYS A C 1
ATOM 1792 O O . LYS A 1 217 ? -47.015 96.540 -19.817 1.00 77.69 217 LYS A O 1
ATOM 1797 N N . SER A 1 218 ? -45.879 97.701 -21.363 1.00 76.62 218 SER A N 1
ATOM 1798 C CA . SER A 1 218 ? -44.894 98.248 -20.419 1.00 76.62 218 SER A CA 1
ATOM 1799 C C . SER A 1 218 ? -45.539 99.215 -19.420 1.00 76.62 218 SER A C 1
ATOM 1801 O O . SER A 1 218 ? -45.280 99.124 -18.220 1.00 76.62 218 SER A O 1
ATOM 1803 N N . ARG A 1 219 ? -46.438 100.093 -19.890 1.00 78.88 219 ARG A N 1
ATOM 1804 C CA . ARG A 1 219 ? -47.211 101.005 -19.031 1.00 78.88 219 ARG A CA 1
ATOM 1805 C C . ARG A 1 219 ? -48.128 100.235 -18.078 1.00 78.88 219 ARG A C 1
ATOM 1807 O O . ARG A 1 219 ? -48.121 100.528 -16.884 1.00 78.88 219 ARG A O 1
ATOM 1814 N N . ALA A 1 220 ? -48.842 99.219 -18.567 1.00 79.44 220 ALA A N 1
ATOM 1815 C CA . ALA A 1 220 ? -49.692 98.357 -17.743 1.00 79.44 220 ALA A CA 1
ATOM 1816 C C . ALA A 1 220 ? -48.886 97.615 -16.659 1.00 79.44 220 ALA A C 1
ATOM 1818 O O . ALA A 1 220 ? -49.263 97.616 -15.489 1.00 79.44 220 ALA A O 1
ATOM 1819 N N . LEU A 1 221 ? -47.718 97.061 -17.010 1.00 79.44 221 LEU A N 1
ATOM 1820 C CA . LEU A 1 221 ? -46.814 96.433 -16.041 1.00 79.44 221 LEU A CA 1
ATOM 1821 C C . LEU A 1 221 ? -46.252 97.432 -15.022 1.00 79.44 221 LEU A C 1
ATOM 1823 O O . LEU A 1 221 ? -46.066 97.069 -13.862 1.00 79.44 221 LEU A O 1
ATOM 1827 N N . LYS A 1 222 ? -45.967 98.676 -15.429 1.00 81.38 222 LYS A N 1
ATOM 1828 C CA . LYS A 1 222 ? -45.494 99.725 -14.514 1.00 81.38 222 LYS A CA 1
ATOM 1829 C C . LYS A 1 222 ? -46.575 100.085 -13.489 1.00 81.38 222 LYS A C 1
ATOM 1831 O O . LYS A 1 222 ? -46.258 100.127 -12.305 1.00 81.38 222 LYS A O 1
ATOM 1836 N N . LYS A 1 223 ? -47.834 100.228 -13.925 1.00 82.25 223 LYS A N 1
ATOM 1837 C CA . LYS A 1 223 ? -48.989 100.433 -13.032 1.00 82.25 223 LYS A CA 1
ATOM 1838 C C . LYS A 1 223 ? -49.170 99.264 -12.055 1.00 82.25 223 LYS A C 1
ATOM 1840 O O . LYS A 1 223 ? -49.249 99.491 -10.855 1.00 82.25 223 LYS A O 1
ATOM 1845 N N . LEU A 1 224 ? -49.119 98.018 -12.539 1.00 81.06 224 LEU A N 1
ATOM 1846 C CA . LEU A 1 224 ? -49.210 96.825 -11.681 1.00 81.06 224 LEU A CA 1
ATOM 1847 C C . LEU A 1 224 ? -48.087 96.777 -10.628 1.00 81.06 224 LEU A C 1
ATOM 1849 O O . LEU A 1 224 ? -48.305 96.412 -9.477 1.00 81.06 224 LEU A O 1
ATOM 1853 N N . LYS A 1 225 ? -46.856 97.134 -11.008 1.00 78.00 225 LYS A N 1
ATOM 1854 C CA . LYS A 1 225 ? -45.724 97.163 -10.069 1.00 78.00 225 LYS A CA 1
ATOM 1855 C C . LYS A 1 225 ? -45.876 98.246 -9.003 1.00 78.00 225 LYS A C 1
ATOM 1857 O O . LYS A 1 225 ? -45.413 98.030 -7.888 1.00 78.00 225 LYS A O 1
ATOM 1862 N N . GLN A 1 226 ? -46.499 99.375 -9.344 1.00 81.88 226 GLN A N 1
ATOM 1863 C CA . GLN A 1 226 ? -46.807 100.447 -8.395 1.00 81.88 226 GLN A CA 1
ATOM 1864 C C . GLN A 1 226 ? -47.901 100.035 -7.401 1.00 81.88 226 GLN A C 1
ATOM 1866 O O . GLN A 1 226 ? -47.809 100.402 -6.237 1.00 81.88 226 GLN A O 1
ATOM 1871 N N . SER A 1 227 ? -48.886 99.231 -7.820 1.00 78.69 227 SER A N 1
ATOM 1872 C CA . SER A 1 227 ? -49.971 98.760 -6.944 1.00 78.69 227 SER A CA 1
ATOM 1873 C C . SER A 1 227 ? -49.589 97.592 -6.022 1.00 78.69 227 SER A C 1
ATOM 1875 O O . SER A 1 227 ? -50.364 97.229 -5.143 1.00 78.69 227 SER A O 1
ATOM 1877 N N . LEU A 1 228 ? -48.429 96.956 -6.220 1.00 82.31 228 LEU A N 1
ATOM 1878 C CA . LEU A 1 228 ? -47.969 95.850 -5.375 1.00 82.31 228 LEU A CA 1
ATOM 1879 C C . LEU A 1 228 ? -47.197 96.369 -4.141 1.00 82.31 228 LEU A C 1
ATOM 1881 O O . LEU A 1 228 ? -46.388 97.290 -4.288 1.00 82.31 228 LEU A O 1
ATOM 1885 N N . PRO A 1 229 ? -47.343 95.737 -2.953 1.00 82.06 229 PRO A N 1
ATOM 1886 C CA . PRO A 1 229 ? -46.691 96.163 -1.702 1.00 82.06 229 PRO A CA 1
ATOM 1887 C C . PRO A 1 229 ? -45.189 96.415 -1.868 1.00 82.06 229 PRO A C 1
ATOM 1889 O O . PRO A 1 229 ? -44.561 95.701 -2.628 1.00 82.06 229 PRO A O 1
ATOM 1892 N N . LEU A 1 230 ? -44.558 97.365 -1.173 1.00 77.69 230 LEU A N 1
ATOM 1893 C CA . LEU A 1 230 ? -43.136 97.697 -1.413 1.00 77.69 230 LEU A CA 1
ATOM 1894 C C . LEU A 1 230 ? -42.151 96.550 -1.104 1.00 77.69 230 LEU A C 1
ATOM 1896 O O . LEU A 1 230 ? -41.142 96.406 -1.797 1.00 77.69 230 LEU A O 1
ATOM 1900 N N . THR A 1 231 ? -42.445 95.701 -0.113 1.00 83.25 231 THR A N 1
ATOM 1901 C CA . THR A 1 231 ? -41.521 94.647 0.337 1.00 83.25 231 THR A CA 1
ATOM 1902 C C . THR A 1 231 ? -41.643 93.354 -0.487 1.00 83.25 231 THR A C 1
ATOM 1904 O O . THR A 1 231 ? -42.753 92.848 -0.671 1.00 83.25 231 THR A O 1
ATOM 1907 N N . PRO A 1 232 ? -40.525 92.746 -0.947 1.00 81.44 232 PRO A N 1
ATOM 1908 C CA . PRO A 1 232 ? -40.550 91.539 -1.778 1.00 81.44 232 PRO A CA 1
ATOM 1909 C C . PRO A 1 232 ? -41.316 90.361 -1.165 1.00 81.44 232 PRO A C 1
ATOM 1911 O O . PRO A 1 232 ? -42.088 89.730 -1.873 1.00 81.44 232 PRO A O 1
ATOM 1914 N N . ASN A 1 233 ? -41.178 90.109 0.141 1.00 83.56 233 ASN A N 1
ATOM 1915 C CA . ASN A 1 233 ? -41.870 89.000 0.812 1.00 83.56 233 ASN A CA 1
ATOM 1916 C C . ASN A 1 233 ? -43.392 89.203 0.865 1.00 83.56 233 ASN A C 1
ATOM 1918 O O . ASN A 1 233 ? -44.150 88.258 0.673 1.00 83.56 233 ASN A O 1
ATOM 1922 N N . ARG A 1 234 ? -43.861 90.444 1.078 1.00 80.00 234 ARG A N 1
ATOM 1923 C CA . ARG A 1 234 ? -45.300 90.742 1.011 1.00 80.00 234 ARG A CA 1
ATOM 1924 C C . ARG A 1 234 ? -45.799 90.679 -0.432 1.00 80.00 234 ARG A C 1
ATOM 1926 O O . ARG A 1 234 ? -46.884 90.161 -0.659 1.00 80.00 234 ARG A O 1
ATOM 1933 N N . ARG A 1 235 ? -44.999 91.114 -1.418 1.00 80.44 235 ARG A N 1
ATOM 1934 C CA . ARG A 1 235 ? -45.319 90.930 -2.849 1.00 80.44 235 ARG A CA 1
ATOM 1935 C C . ARG A 1 235 ? -45.475 89.459 -3.209 1.00 80.44 235 ARG A C 1
ATOM 1937 O O . ARG A 1 235 ? -46.463 89.107 -3.843 1.00 80.44 235 ARG A O 1
ATOM 1944 N N . THR A 1 236 ? -44.524 88.608 -2.821 1.00 77.88 236 THR A N 1
ATOM 1945 C CA . THR A 1 236 ? -44.586 87.174 -3.121 1.00 77.88 236 THR A CA 1
ATOM 1946 C C . THR A 1 236 ? -45.732 86.498 -2.388 1.00 77.88 236 THR A C 1
ATOM 1948 O O . THR A 1 236 ? -46.401 85.687 -3.012 1.00 77.88 236 THR A O 1
ATOM 1951 N N . ALA A 1 237 ? -46.023 86.862 -1.135 1.00 80.88 237 ALA A N 1
ATOM 1952 C CA . ALA A 1 237 ? -47.184 86.348 -0.408 1.00 80.88 237 ALA A CA 1
ATOM 1953 C C . ALA A 1 237 ? -48.503 86.733 -1.095 1.00 80.88 237 ALA A C 1
ATOM 1955 O O . ALA A 1 237 ? -49.329 85.865 -1.350 1.00 80.88 237 ALA A O 1
ATOM 1956 N N . VAL A 1 238 ? -48.673 88.000 -1.489 1.00 80.06 238 VAL A N 1
ATOM 1957 C CA . VAL A 1 238 ? -49.868 88.461 -2.219 1.00 80.06 238 VAL A CA 1
ATOM 1958 C C . VAL A 1 238 ? -49.993 87.761 -3.575 1.00 80.06 238 VAL A C 1
ATOM 1960 O O . VAL A 1 238 ? -51.073 87.294 -3.929 1.00 80.06 238 VAL A O 1
ATOM 1963 N N . MET A 1 239 ? -48.892 87.623 -4.319 1.00 79.12 239 MET A N 1
ATOM 1964 C CA . MET A 1 239 ? -48.886 86.889 -5.587 1.00 79.12 239 MET A CA 1
ATOM 1965 C C . MET A 1 239 ? -49.164 85.395 -5.393 1.00 79.12 239 MET A C 1
ATOM 1967 O O . MET A 1 239 ? -49.917 84.823 -6.170 1.00 79.12 239 MET A O 1
ATOM 1971 N N . ALA A 1 240 ? -48.609 84.759 -4.361 1.00 77.88 240 ALA A N 1
ATOM 1972 C CA . ALA A 1 240 ? -48.856 83.355 -4.051 1.00 77.88 240 ALA A CA 1
ATOM 1973 C C . ALA A 1 240 ? -50.317 83.122 -3.645 1.00 77.88 240 ALA A C 1
ATOM 1975 O O . ALA A 1 240 ? -50.929 82.176 -4.136 1.00 77.88 240 ALA A O 1
ATOM 1976 N N . SER A 1 241 ? -50.900 84.006 -2.829 1.00 79.31 241 SER A N 1
ATOM 1977 C CA . SER A 1 241 ? -52.323 83.973 -2.473 1.00 79.31 241 SER A CA 1
ATOM 1978 C C . SER A 1 241 ? -53.214 84.159 -3.701 1.00 79.31 241 SER A C 1
ATOM 1980 O O . SER A 1 241 ? -54.175 83.414 -3.875 1.00 79.31 241 SER A O 1
ATOM 1982 N N . TYR A 1 242 ? -52.863 85.084 -4.601 1.00 79.69 242 TYR A N 1
ATOM 1983 C CA . TYR A 1 242 ? -53.584 85.275 -5.862 1.00 79.69 242 TYR A CA 1
ATOM 1984 C C . TYR A 1 242 ? -53.512 84.032 -6.760 1.00 79.69 242 TYR A C 1
ATOM 1986 O O . TYR A 1 242 ? -54.539 83.564 -7.244 1.00 79.69 242 TYR A O 1
ATOM 1994 N N . LEU A 1 243 ? -52.318 83.458 -6.938 1.00 75.69 243 LEU A N 1
ATOM 1995 C CA . LEU A 1 243 ? -52.098 82.251 -7.744 1.00 75.69 243 LEU A CA 1
ATOM 1996 C C . LEU A 1 243 ? -52.685 80.980 -7.109 1.00 75.69 243 LEU A C 1
ATOM 1998 O O . LEU A 1 243 ? -52.893 79.998 -7.811 1.00 75.69 243 LEU A O 1
ATOM 2002 N N . SER A 1 244 ? -52.968 80.990 -5.806 1.00 72.88 244 SER A N 1
ATOM 2003 C CA . SER A 1 244 ? -53.646 79.888 -5.108 1.00 72.88 244 SER A CA 1
ATOM 2004 C C . SER A 1 244 ? -55.176 79.963 -5.222 1.00 72.88 244 SER A C 1
ATOM 2006 O O . SER A 1 244 ? -55.869 79.022 -4.832 1.00 72.88 244 SER A O 1
ATOM 2008 N N . SER A 1 245 ? -55.725 81.061 -5.758 1.00 73.94 245 SER A N 1
ATOM 2009 C CA . SER A 1 245 ? -57.168 81.236 -5.936 1.00 73.94 245 SER A CA 1
ATOM 2010 C C . SER A 1 245 ? -57.689 80.431 -7.131 1.00 73.94 245 SER A C 1
ATOM 2012 O O . SER A 1 245 ? -57.510 80.814 -8.288 1.00 73.94 245 SER A O 1
ATOM 2014 N N . LYS A 1 246 ? -58.401 79.331 -6.850 1.00 63.53 246 LYS A N 1
ATOM 2015 C CA . LYS A 1 246 ? -58.948 78.406 -7.865 1.00 63.53 246 LYS A CA 1
ATOM 2016 C C . LYS A 1 246 ? -60.084 78.985 -8.722 1.00 63.53 246 LYS A C 1
ATOM 2018 O O . LYS A 1 246 ? -60.443 78.389 -9.728 1.00 63.53 246 LYS A O 1
ATOM 2023 N N . LYS A 1 247 ? -60.677 80.117 -8.323 1.00 66.06 247 LYS A N 1
ATOM 2024 C CA . LYS A 1 247 ? -61.848 80.715 -8.996 1.00 66.06 247 LYS A CA 1
ATOM 2025 C C . LYS A 1 247 ? -61.488 81.821 -9.997 1.00 66.06 247 LYS A C 1
ATOM 2027 O O . LYS A 1 247 ? -62.378 82.355 -10.647 1.00 66.06 247 LYS A O 1
ATOM 2032 N N . SER A 1 248 ? -60.209 82.191 -10.121 1.00 73.62 248 SER A N 1
ATOM 2033 C CA . SER A 1 248 ? -59.773 83.252 -11.037 1.00 73.62 248 SER A CA 1
ATOM 2034 C C . SER A 1 248 ? -59.577 82.709 -12.462 1.00 73.62 248 SER A C 1
ATOM 2036 O O . SER A 1 248 ? -58.701 81.860 -12.663 1.00 73.62 248 SER A O 1
ATOM 2038 N N . PRO A 1 249 ? -60.291 83.234 -13.480 1.00 73.38 249 PRO A N 1
ATOM 2039 C CA . PRO A 1 249 ? -60.073 82.863 -14.883 1.00 73.38 249 PRO A CA 1
ATOM 2040 C C . PRO A 1 249 ? -58.628 83.115 -15.336 1.00 73.38 249 PRO A C 1
ATOM 2042 O O . PRO A 1 249 ? -58.093 82.413 -16.192 1.00 73.38 249 PRO A O 1
ATOM 2045 N N . THR A 1 250 ? -57.965 84.107 -14.737 1.00 72.88 250 THR A N 1
ATOM 2046 C CA . THR A 1 250 ? -56.570 84.448 -15.025 1.00 72.88 250 THR A CA 1
ATOM 2047 C C . THR A 1 250 ? -55.615 83.347 -14.571 1.00 72.88 250 THR A C 1
ATOM 2049 O O . THR A 1 250 ? -54.686 83.023 -15.303 1.00 72.88 250 THR A O 1
ATOM 2052 N N . VAL A 1 251 ? -55.844 82.744 -13.399 1.00 74.62 251 VAL A N 1
ATOM 2053 C CA . VAL A 1 251 ? -55.010 81.642 -12.885 1.00 74.62 251 VAL A CA 1
ATOM 2054 C C . VAL A 1 251 ? -55.196 80.395 -13.744 1.00 74.62 251 VAL A C 1
ATOM 2056 O O . VAL A 1 251 ? -54.206 79.811 -14.167 1.00 74.62 251 VAL A O 1
ATOM 2059 N N . PHE A 1 252 ? -56.435 80.072 -14.122 1.00 74.56 252 PHE A N 1
ATOM 2060 C CA . PHE A 1 252 ? -56.727 78.974 -15.050 1.00 74.56 252 PHE A CA 1
ATOM 2061 C C . PHE A 1 252 ? -56.039 79.152 -16.418 1.00 74.56 252 PHE A C 1
ATOM 2063 O O . PHE A 1 252 ? -55.464 78.216 -16.974 1.00 74.56 252 PHE A O 1
ATOM 2070 N N . ASN A 1 253 ? -56.025 80.375 -16.956 1.00 74.50 253 ASN A N 1
ATOM 2071 C CA . ASN A 1 253 ? -55.290 80.671 -18.187 1.00 74.50 253 ASN A CA 1
ATOM 2072 C C . ASN A 1 253 ? -53.764 80.576 -17.998 1.00 74.50 253 ASN A C 1
ATOM 2074 O O . ASN A 1 253 ? -53.064 80.141 -18.911 1.00 74.50 253 ASN A O 1
ATOM 2078 N N . LEU A 1 254 ? -53.235 80.936 -16.824 1.00 74.25 254 LEU A N 1
ATOM 2079 C CA . LEU A 1 254 ? -51.811 80.782 -16.499 1.00 74.25 254 LEU A CA 1
ATOM 2080 C C . LEU A 1 254 ? -51.395 79.312 -16.317 1.00 74.25 254 LEU A C 1
ATOM 2082 O O . LEU A 1 254 ? -50.266 78.963 -16.671 1.00 74.25 254 LEU A O 1
ATOM 2086 N N . GLU A 1 255 ? -52.289 78.458 -15.816 1.00 73.06 255 GLU A N 1
ATOM 2087 C CA . GLU A 1 255 ? -52.119 76.999 -15.778 1.00 73.06 255 GLU A CA 1
ATOM 2088 C C . GLU A 1 255 ? -52.097 76.422 -17.198 1.00 73.06 255 GLU A C 1
ATOM 2090 O O . GLU A 1 255 ? -51.154 75.721 -17.554 1.00 73.06 255 GLU A O 1
ATOM 2095 N N . LYS A 1 256 ? -53.034 76.823 -18.074 1.00 72.06 256 LYS A N 1
ATOM 2096 C CA . LYS A 1 256 ? -53.001 76.450 -19.505 1.00 72.06 256 LYS A CA 1
ATOM 2097 C C . LYS A 1 256 ? -51.735 76.918 -20.229 1.00 72.06 256 LYS A C 1
ATOM 2099 O O . LYS A 1 256 ? -51.288 76.268 -21.169 1.00 72.06 256 LYS A O 1
ATOM 2104 N N . MET A 1 257 ? -51.144 78.037 -19.805 1.00 67.19 257 MET A N 1
ATOM 2105 C CA . MET A 1 257 ? -49.868 78.537 -20.331 1.00 67.19 257 MET A CA 1
ATOM 2106 C C . MET A 1 257 ? -48.634 77.828 -19.742 1.00 67.19 257 MET A C 1
ATOM 2108 O O . MET A 1 257 ? -47.511 78.210 -20.083 1.00 67.19 257 MET A O 1
ATOM 2112 N N . ASN A 1 258 ? -48.804 76.828 -18.865 1.00 65.88 258 ASN A N 1
ATOM 2113 C CA . ASN A 1 258 ? -47.733 76.152 -18.121 1.00 65.88 258 ASN A CA 1
ATOM 2114 C C . ASN A 1 258 ? -46.844 77.109 -17.297 1.00 65.88 258 ASN A C 1
ATOM 2116 O O . ASN A 1 258 ? -45.671 76.826 -17.044 1.00 65.88 258 ASN A O 1
ATOM 2120 N N . VAL A 1 259 ? -47.375 78.269 -16.892 1.00 70.69 259 VAL A N 1
ATOM 2121 C CA . VAL A 1 259 ? -46.658 79.244 -16.048 1.00 70.69 259 VAL A CA 1
ATOM 2122 C C . VAL A 1 259 ? -46.850 78.915 -14.568 1.00 70.69 259 VAL A C 1
ATOM 2124 O O . VAL A 1 259 ? -45.930 79.089 -13.768 1.00 70.69 259 VAL A O 1
ATOM 2127 N N . VAL A 1 260 ? -48.032 78.411 -14.212 1.00 72.56 260 VAL A N 1
ATOM 2128 C CA . VAL A 1 260 ? -48.365 77.911 -12.875 1.00 72.56 260 VAL A CA 1
ATOM 2129 C C . VAL A 1 260 ? -48.504 76.397 -12.964 1.00 72.56 260 VAL A C 1
ATOM 2131 O O . VAL A 1 260 ? -49.187 75.888 -13.844 1.00 72.56 260 VAL A O 1
ATOM 2134 N N . VAL A 1 261 ? -47.814 75.680 -12.078 1.00 70.94 261 VAL A N 1
ATOM 2135 C CA . VAL A 1 261 ? -47.792 74.212 -12.074 1.00 70.94 261 VAL A CA 1
ATOM 2136 C C . VAL A 1 261 ? -49.100 73.692 -11.486 1.00 70.94 261 VAL A C 1
ATOM 2138 O O . VAL A 1 261 ? -49.403 74.011 -10.328 1.00 70.94 261 VAL A O 1
ATOM 2141 N N . THR A 1 262 ? -49.828 72.873 -12.245 1.00 73.31 262 THR A N 1
ATOM 2142 C CA . THR A 1 262 ? -51.063 72.243 -11.764 1.00 73.31 262 THR A CA 1
ATOM 2143 C C . THR A 1 262 ? -50.767 71.277 -10.603 1.00 73.31 262 THR A C 1
ATOM 2145 O O . THR A 1 262 ? -49.631 70.813 -10.441 1.00 73.31 262 THR A O 1
ATOM 2148 N N . PRO A 1 263 ? -51.745 70.965 -9.733 1.00 72.44 263 PRO A N 1
ATOM 2149 C CA . PRO A 1 263 ? -51.554 69.977 -8.668 1.00 72.44 263 PRO A CA 1
ATOM 2150 C C . PRO A 1 263 ? -51.127 68.597 -9.194 1.00 72.44 263 PRO A C 1
ATOM 2152 O O . PRO A 1 263 ? -50.307 67.932 -8.563 1.00 72.44 263 PRO A O 1
ATOM 2155 N N . GLU A 1 264 ? -51.626 68.203 -10.366 1.00 71.69 264 GLU A N 1
ATOM 2156 C CA . GLU A 1 264 ? -51.267 66.952 -11.043 1.00 71.69 264 GLU A CA 1
ATOM 2157 C C . GLU A 1 264 ? -49.812 66.982 -11.525 1.00 71.69 264 GLU A C 1
ATOM 2159 O O . GLU A 1 264 ? -49.031 66.101 -11.167 1.00 71.69 264 GLU A O 1
ATOM 2164 N N . ASP A 1 265 ? -49.383 68.068 -12.176 1.00 74.69 265 ASP A N 1
ATOM 2165 C CA . ASP A 1 265 ? -47.984 68.245 -12.584 1.00 74.69 265 ASP A CA 1
ATOM 2166 C C . ASP A 1 265 ? -47.025 68.255 -11.382 1.00 74.69 265 ASP A C 1
ATOM 2168 O O . ASP A 1 265 ? -45.893 67.768 -11.463 1.00 74.69 265 ASP A O 1
ATOM 2172 N N . LYS A 1 266 ? -47.448 68.804 -10.232 1.00 76.44 266 LYS A N 1
ATOM 2173 C CA . LYS A 1 266 ? -46.646 68.756 -8.995 1.00 76.44 266 LYS A CA 1
ATOM 2174 C C . LYS A 1 266 ? -46.461 67.322 -8.513 1.00 76.44 266 LYS A C 1
ATOM 2176 O O . LYS A 1 266 ? -45.343 66.978 -8.114 1.00 76.44 266 LYS A O 1
ATOM 2181 N N . ASN A 1 267 ? -47.516 66.512 -8.562 1.00 79.88 267 ASN A N 1
ATOM 2182 C CA . ASN A 1 267 ? -47.465 65.100 -8.195 1.00 79.88 267 ASN A CA 1
ATOM 2183 C C . ASN A 1 267 ? -46.578 64.310 -9.165 1.00 79.88 267 ASN A C 1
ATOM 2185 O O . ASN A 1 267 ? -45.706 63.572 -8.709 1.00 79.88 267 ASN A O 1
ATOM 2189 N N . ASP A 1 268 ? -46.681 64.556 -10.470 1.00 80.50 268 ASP A N 1
ATOM 2190 C CA . ASP A 1 268 ? -45.836 63.919 -11.486 1.00 80.50 268 ASP A CA 1
ATOM 2191 C C . ASP A 1 268 ? -44.357 64.299 -11.344 1.00 80.50 268 ASP A C 1
ATOM 2193 O O . ASP A 1 268 ? -43.461 63.454 -11.455 1.00 80.50 268 ASP A O 1
ATOM 2197 N N . ILE A 1 269 ? -44.065 65.563 -11.018 1.00 81.31 269 ILE A N 1
ATOM 2198 C CA . ILE A 1 269 ? -42.703 66.007 -10.696 1.00 81.31 269 ILE A CA 1
ATOM 2199 C C . ILE A 1 269 ? -42.188 65.300 -9.436 1.00 81.31 269 ILE A C 1
ATOM 2201 O O . ILE A 1 269 ? -41.002 64.952 -9.378 1.00 81.31 269 ILE A O 1
ATOM 2205 N N . HIS A 1 270 ? -43.038 65.103 -8.424 1.00 81.94 270 HIS A N 1
ATOM 2206 C CA . HIS A 1 270 ? -42.666 64.404 -7.193 1.00 81.94 270 HIS A CA 1
ATOM 2207 C C . HIS A 1 270 ? -42.389 62.922 -7.452 1.00 81.94 270 HIS A C 1
ATOM 2209 O O . HIS A 1 270 ? -41.325 62.425 -7.078 1.00 81.94 270 HIS A O 1
ATOM 2215 N N . LEU A 1 271 ? -43.280 62.255 -8.185 1.00 84.88 271 LEU A N 1
ATOM 2216 C CA . LEU A 1 271 ? -43.132 60.868 -8.608 1.00 84.88 271 LEU A CA 1
ATOM 2217 C C . LEU A 1 271 ? -41.853 60.681 -9.431 1.00 84.88 271 LEU A C 1
ATOM 2219 O O . LEU A 1 271 ? -41.027 59.820 -9.130 1.00 84.88 271 LEU A O 1
ATOM 2223 N N . GLY A 1 272 ? -41.617 61.548 -10.418 1.00 83.81 272 GLY A N 1
ATOM 2224 C CA . GLY A 1 272 ? -40.406 61.514 -11.233 1.00 83.81 272 GLY A CA 1
ATOM 2225 C C . GLY A 1 272 ? -39.125 61.730 -10.419 1.00 83.81 272 GLY A C 1
ATOM 2226 O O . GLY A 1 272 ? -38.091 61.130 -10.720 1.00 83.81 272 GLY A O 1
ATOM 2227 N N . LYS A 1 273 ? -39.160 62.560 -9.367 1.00 85.06 273 LYS A N 1
ATOM 2228 C CA . LYS A 1 273 ? -38.025 62.719 -8.441 1.00 85.06 273 LYS A CA 1
ATOM 2229 C C . LYS A 1 273 ? -37.795 61.459 -7.605 1.00 85.06 273 LYS A C 1
ATOM 2231 O O . LYS A 1 273 ? -36.636 61.057 -7.502 1.00 85.06 273 LYS A O 1
ATOM 2236 N N . ALA A 1 274 ? -38.852 60.847 -7.072 1.00 87.38 274 ALA A N 1
ATOM 2237 C CA . ALA A 1 274 ? -38.771 59.620 -6.281 1.00 87.38 274 ALA A CA 1
ATOM 2238 C C . ALA A 1 274 ? -38.180 58.462 -7.102 1.00 87.38 274 ALA A C 1
ATOM 2240 O O . ALA A 1 274 ? -37.144 57.914 -6.737 1.00 87.38 274 ALA A O 1
ATOM 2241 N N . VAL A 1 275 ? -38.718 58.203 -8.299 1.00 87.56 275 VAL A N 1
ATOM 2242 C CA . VAL A 1 275 ? -38.223 57.139 -9.194 1.00 87.56 275 VAL A CA 1
ATOM 2243 C C . VAL A 1 275 ? -36.744 57.329 -9.548 1.00 87.56 275 VAL A C 1
ATOM 2245 O O . VAL A 1 275 ? -35.965 56.376 -9.589 1.00 87.56 275 VAL A O 1
ATOM 2248 N N . ILE A 1 276 ? -36.316 58.568 -9.811 1.00 86.88 276 ILE A N 1
ATOM 2249 C CA . ILE A 1 276 ? -34.909 58.849 -10.122 1.00 86.88 276 ILE A CA 1
ATOM 2250 C C . ILE A 1 276 ? -34.007 58.640 -8.896 1.00 86.88 276 ILE A C 1
ATOM 2252 O O . ILE A 1 276 ? -32.861 58.212 -9.061 1.00 86.88 276 ILE A O 1
ATOM 2256 N N . HIS A 1 277 ? -34.500 58.941 -7.694 1.00 88.19 277 HIS A N 1
ATOM 2257 C CA . HIS A 1 277 ? -33.773 58.697 -6.453 1.00 88.19 277 HIS A CA 1
ATOM 2258 C C . HIS A 1 277 ? -33.572 57.193 -6.216 1.00 88.19 277 HIS A C 1
ATOM 2260 O O . HIS A 1 277 ? -32.436 56.767 -6.008 1.00 88.19 277 HIS A O 1
ATOM 2266 N N . ASP A 1 278 ? -34.616 56.382 -6.389 1.00 88.88 278 ASP A N 1
ATOM 2267 C CA . ASP A 1 278 ? -34.537 54.921 -6.249 1.00 88.88 278 ASP A CA 1
ATOM 2268 C C . ASP A 1 278 ? -33.564 54.306 -7.264 1.00 88.88 278 ASP A C 1
ATOM 2270 O O . ASP A 1 278 ? -32.721 53.468 -6.933 1.00 88.88 278 ASP A O 1
ATOM 2274 N N . LEU A 1 279 ? -33.600 54.774 -8.518 1.00 87.69 279 LEU A N 1
ATOM 2275 C CA . LEU A 1 279 ? -32.644 54.347 -9.543 1.00 87.69 279 LEU A CA 1
ATOM 2276 C C . LEU A 1 279 ? -31.199 54.685 -9.164 1.00 87.69 279 LEU A C 1
ATOM 2278 O O . LEU A 1 279 ? -30.290 53.896 -9.439 1.00 87.69 279 LEU A O 1
ATOM 2282 N N . ARG A 1 280 ? -30.971 55.849 -8.547 1.00 88.12 280 ARG A N 1
ATOM 2283 C CA . ARG A 1 280 ? -29.647 56.245 -8.062 1.00 88.12 280 ARG A CA 1
ATOM 2284 C C . ARG A 1 280 ? -29.194 55.346 -6.915 1.00 88.12 280 ARG A C 1
ATOM 2286 O O . ARG A 1 280 ? -28.055 54.888 -6.939 1.00 88.12 280 ARG A O 1
ATOM 2293 N N . GLU A 1 281 ? -30.078 55.037 -5.973 1.00 87.94 281 GLU A N 1
ATOM 2294 C CA . GLU A 1 281 ? -29.778 54.137 -4.859 1.00 87.94 281 GLU A CA 1
ATOM 2295 C C . GLU A 1 281 ? -29.368 52.741 -5.353 1.00 87.94 281 GLU A C 1
ATOM 2297 O O . GLU A 1 281 ? -28.342 52.201 -4.928 1.00 87.94 281 GLU A O 1
ATOM 2302 N N . ILE A 1 282 ? -30.104 52.179 -6.320 1.00 85.31 282 ILE A N 1
ATOM 2303 C CA . ILE A 1 282 ? -29.759 50.893 -6.943 1.00 85.31 282 ILE A CA 1
ATOM 2304 C C . ILE A 1 282 ? -28.385 50.977 -7.617 1.00 85.31 282 ILE A C 1
ATOM 2306 O O . ILE A 1 282 ? -27.558 50.070 -7.485 1.00 85.31 282 ILE A O 1
ATOM 2310 N N . VAL A 1 283 ? -28.110 52.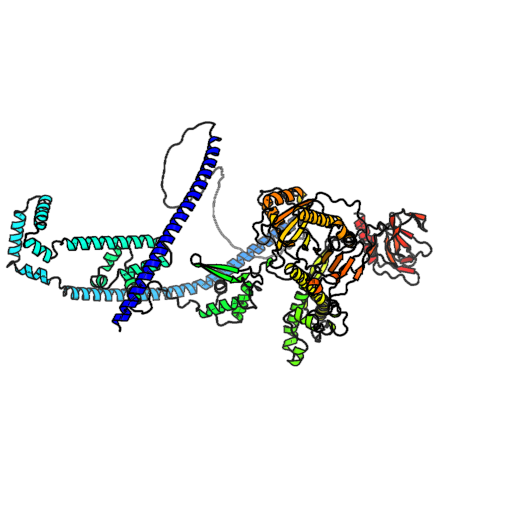061 -8.345 1.00 86.38 283 VAL A N 1
ATOM 2311 C CA . VAL A 1 283 ? -26.815 52.270 -9.002 1.00 86.38 283 VAL A CA 1
ATOM 2312 C C . VAL A 1 283 ? -25.678 52.348 -7.984 1.00 86.38 283 VAL A C 1
ATOM 2314 O O . VAL A 1 283 ? -24.632 51.733 -8.197 1.00 86.38 283 VAL A O 1
ATOM 2317 N N . ASP A 1 284 ? -25.858 53.059 -6.878 1.00 86.06 284 ASP A N 1
ATOM 2318 C CA . ASP A 1 284 ? -24.804 53.237 -5.883 1.00 86.06 284 ASP A CA 1
ATOM 2319 C C . ASP A 1 284 ? -24.557 51.945 -5.081 1.00 86.06 284 ASP A C 1
ATOM 2321 O O . ASP A 1 284 ? -23.401 51.537 -4.937 1.00 86.06 284 ASP A O 1
ATOM 2325 N N . LYS A 1 285 ? -25.610 51.199 -4.714 1.00 84.75 285 LYS A N 1
ATOM 2326 C CA . LYS A 1 285 ? -25.484 49.853 -4.119 1.00 84.75 285 LYS A CA 1
ATOM 2327 C C . LYS A 1 285 ? -24.805 48.855 -5.066 1.00 84.75 285 LYS A C 1
ATOM 2329 O O . LYS A 1 285 ? -23.956 48.071 -4.645 1.00 84.75 285 LYS A O 1
ATOM 2334 N N . THR A 1 286 ? -25.132 48.884 -6.360 1.00 81.56 286 THR A N 1
ATOM 2335 C CA . THR A 1 286 ? -24.552 47.948 -7.345 1.00 81.56 286 THR A CA 1
ATOM 2336 C C . THR A 1 286 ? -23.116 48.287 -7.739 1.00 81.56 286 THR A C 1
ATOM 2338 O O . THR A 1 286 ? -22.352 47.371 -8.035 1.00 81.56 286 THR A O 1
ATOM 2341 N N . LYS A 1 287 ? -22.697 49.562 -7.705 1.00 74.44 287 LYS A N 1
ATOM 2342 C CA . LYS A 1 287 ? -21.295 49.959 -7.957 1.00 74.44 287 LYS A CA 1
ATOM 2343 C C . LYS A 1 287 ? -20.309 49.332 -6.970 1.00 74.44 287 LYS A C 1
ATOM 2345 O O . LYS A 1 287 ? -19.180 49.038 -7.363 1.00 74.44 287 LYS A O 1
ATOM 2350 N N . LEU A 1 288 ? -20.724 49.134 -5.719 1.00 69.31 288 LEU A N 1
ATOM 2351 C CA . LEU A 1 288 ? -19.899 48.515 -4.677 1.00 69.31 288 LEU A CA 1
ATOM 2352 C C . LEU A 1 288 ? -19.646 47.021 -4.953 1.00 69.31 288 LEU A C 1
ATOM 2354 O O . LEU A 1 288 ? -18.599 46.481 -4.596 1.00 69.31 288 LEU A O 1
ATOM 2358 N N . LEU A 1 289 ? -20.562 46.357 -5.663 1.00 70.44 289 LEU A N 1
ATOM 2359 C CA . LEU A 1 289 ? -20.494 44.932 -5.976 1.00 70.44 289 LEU A CA 1
ATOM 2360 C C . LEU A 1 289 ? -19.725 44.710 -7.292 1.00 70.44 289 LEU A C 1
ATOM 2362 O O . LEU A 1 289 ? -20.229 44.937 -8.388 1.00 70.44 289 LEU A O 1
ATOM 2366 N N . ARG A 1 290 ? -18.478 44.227 -7.222 1.00 64.00 290 ARG A N 1
ATOM 2367 C CA . ARG A 1 290 ? -17.610 43.993 -8.403 1.00 64.00 290 ARG A CA 1
ATOM 2368 C C . ARG A 1 290 ? -17.895 42.681 -9.164 1.00 64.00 290 ARG A C 1
ATOM 2370 O O . ARG A 1 290 ? -16.985 42.118 -9.774 1.00 64.00 290 ARG A O 1
ATOM 2377 N N . THR A 1 291 ? -19.133 42.192 -9.162 1.00 75.19 291 THR A N 1
ATOM 2378 C CA . THR A 1 291 ? -19.525 40.926 -9.813 1.00 75.19 291 THR A CA 1
ATOM 2379 C C . THR A 1 291 ? -20.034 41.135 -11.244 1.00 75.19 291 THR A C 1
ATOM 2381 O O . THR A 1 291 ? -20.425 42.239 -11.630 1.00 75.19 291 THR A O 1
ATOM 2384 N N . ASP A 1 292 ? -20.051 40.075 -12.060 1.00 67.38 292 ASP A N 1
ATOM 2385 C CA . ASP A 1 292 ? -20.612 40.153 -13.418 1.00 67.38 292 ASP A CA 1
ATOM 2386 C C . ASP A 1 292 ? -22.123 40.422 -13.410 1.00 67.38 292 ASP A C 1
ATOM 2388 O O . ASP A 1 292 ? -22.597 41.228 -14.209 1.00 67.38 292 ASP A O 1
ATOM 2392 N N . GLY A 1 293 ? -22.859 39.880 -12.433 1.00 72.38 293 GLY A N 1
ATOM 2393 C CA . GLY A 1 293 ? -24.283 40.176 -12.245 1.00 72.38 293 GLY A CA 1
ATOM 2394 C C . GLY A 1 293 ? -24.564 41.661 -11.986 1.00 72.38 293 GLY A C 1
ATOM 2395 O O . GLY A 1 293 ? -25.479 42.227 -12.583 1.00 72.38 293 GLY A O 1
ATOM 2396 N N . ALA A 1 294 ? -23.733 42.332 -11.180 1.00 75.31 294 ALA A N 1
ATOM 2397 C CA . ALA A 1 294 ? -23.862 43.768 -10.928 1.00 75.31 294 ALA A CA 1
ATOM 2398 C C . ALA A 1 294 ? -23.611 44.610 -12.194 1.00 75.31 294 ALA A C 1
ATOM 2400 O O . ALA A 1 294 ? -24.293 45.606 -12.443 1.00 75.31 294 ALA A O 1
ATOM 2401 N N . ARG A 1 295 ? -22.676 44.188 -13.058 1.00 72.00 295 ARG A N 1
ATOM 2402 C CA . ARG A 1 295 ? -22.430 44.854 -14.351 1.00 72.00 295 ARG A CA 1
ATOM 2403 C C . ARG A 1 295 ? -23.605 44.687 -15.312 1.00 72.00 295 ARG A C 1
ATOM 2405 O O . ARG A 1 295 ? -23.929 45.641 -16.028 1.00 72.00 295 ARG A O 1
ATOM 2412 N N . THR A 1 296 ? -24.235 43.514 -15.319 1.00 74.50 296 THR A N 1
ATOM 2413 C CA . THR A 1 296 ? -25.456 43.258 -16.090 1.00 74.50 296 THR A CA 1
ATOM 2414 C C . THR A 1 296 ? -26.595 44.136 -15.582 1.00 74.50 296 THR A C 1
ATOM 2416 O O . THR A 1 296 ? -27.173 44.865 -16.381 1.00 74.50 296 THR A O 1
ATOM 2419 N N . ALA A 1 297 ? -26.829 44.197 -14.266 1.00 77.81 297 ALA A N 1
ATOM 2420 C CA . ALA A 1 297 ? -27.844 45.066 -13.661 1.00 77.81 297 ALA A CA 1
ATOM 2421 C C . ALA A 1 297 ? -27.668 46.546 -14.052 1.00 77.81 297 ALA A C 1
ATOM 2423 O O . ALA A 1 297 ? -28.612 47.186 -14.508 1.00 77.81 297 ALA A O 1
ATOM 2424 N N . ILE A 1 298 ? -26.441 47.079 -13.996 1.00 80.94 298 ILE A N 1
ATOM 2425 C CA . ILE A 1 298 ? -26.160 48.454 -14.449 1.00 80.94 298 ILE A CA 1
ATOM 2426 C C . ILE A 1 298 ? -26.458 48.619 -15.949 1.00 80.94 298 ILE A C 1
ATOM 2428 O O . ILE A 1 298 ? -26.969 49.656 -16.369 1.00 80.94 298 ILE A O 1
ATOM 2432 N N . SER A 1 299 ? -26.154 47.611 -16.770 1.00 77.12 299 SER A N 1
ATOM 2433 C CA . SER A 1 299 ? -26.434 47.653 -18.212 1.00 77.12 299 SER A CA 1
ATOM 2434 C C . SER A 1 299 ? -27.941 47.681 -18.489 1.00 77.12 299 SER A C 1
ATOM 2436 O O . SER A 1 299 ? -28.385 48.507 -19.289 1.00 77.12 299 SER A O 1
ATOM 2438 N N . ILE A 1 300 ? -28.724 46.881 -17.757 1.00 79.38 300 ILE A N 1
ATOM 2439 C CA . ILE A 1 300 ? -30.196 46.879 -17.785 1.00 79.38 300 ILE A CA 1
ATOM 2440 C C . ILE A 1 300 ? -30.740 48.265 -17.424 1.00 79.38 300 ILE A C 1
ATOM 2442 O O . ILE A 1 300 ? -31.527 48.836 -18.180 1.00 79.38 300 ILE A O 1
ATOM 2446 N N . ILE A 1 301 ? -30.269 48.851 -16.319 1.00 82.88 301 ILE A N 1
ATOM 2447 C CA . ILE A 1 301 ? -30.696 50.183 -15.862 1.00 82.88 301 ILE A CA 1
ATOM 2448 C C . ILE A 1 301 ? -30.396 51.236 -16.934 1.00 82.88 301 ILE A C 1
ATOM 2450 O O . ILE A 1 301 ? -31.257 52.047 -17.278 1.00 82.88 301 ILE A O 1
ATOM 2454 N N . THR A 1 302 ? -29.202 51.207 -17.532 1.00 82.25 302 THR A N 1
ATOM 2455 C CA . THR A 1 302 ? -28.837 52.174 -18.583 1.00 82.25 302 THR A CA 1
ATOM 2456 C C . THR A 1 302 ? -29.620 51.994 -19.884 1.00 82.25 302 THR A C 1
ATOM 2458 O O . THR A 1 302 ? -29.881 52.981 -20.569 1.00 82.25 302 THR A O 1
ATOM 2461 N N . ALA A 1 303 ? -30.012 50.766 -20.232 1.00 82.19 303 ALA A N 1
ATOM 2462 C CA . ALA A 1 303 ? -30.851 50.490 -21.397 1.00 82.19 303 ALA A CA 1
ATOM 2463 C C . ALA A 1 303 ? -32.323 50.867 -21.151 1.00 82.19 303 ALA A C 1
ATOM 2465 O O . ALA A 1 303 ? -33.006 51.337 -22.062 1.00 82.19 303 ALA A O 1
ATOM 2466 N N . SER A 1 304 ? -32.806 50.720 -19.917 1.00 81.00 304 SER A N 1
ATOM 2467 C CA . SER A 1 304 ? -34.181 51.055 -19.526 1.00 81.00 304 SER A CA 1
ATOM 2468 C C . SER A 1 304 ? -34.401 52.567 -19.453 1.00 81.00 304 SER A C 1
ATOM 2470 O O . SER A 1 304 ? -35.388 53.075 -19.972 1.00 81.00 304 SER A O 1
ATOM 2472 N N . THR A 1 305 ? -33.436 53.301 -18.894 1.00 79.69 305 THR A N 1
ATOM 2473 C CA . THR A 1 305 ? -33.541 54.751 -18.645 1.00 79.69 305 THR A CA 1
ATOM 2474 C C . THR A 1 305 ? -33.216 55.635 -19.857 1.00 79.69 305 THR A C 1
ATOM 2476 O O . THR A 1 305 ? -33.562 56.813 -19.865 1.00 79.69 305 THR A O 1
ATOM 2479 N N . ASN A 1 306 ? -32.574 55.103 -20.906 1.00 77.44 306 ASN A N 1
ATOM 2480 C CA . ASN A 1 306 ? -32.194 55.865 -22.106 1.00 77.44 306 ASN A CA 1
ATOM 2481 C C . ASN A 1 306 ? -33.055 55.511 -23.339 1.00 77.44 306 ASN A C 1
ATOM 2483 O O . ASN A 1 306 ? -32.538 55.070 -24.373 1.00 77.44 306 ASN A O 1
ATOM 2487 N N . GLY A 1 307 ? -34.372 55.705 -23.221 1.00 74.56 307 GLY A N 1
ATOM 2488 C CA . GLY A 1 307 ? -35.352 55.543 -24.308 1.00 74.56 307 GLY A CA 1
ATOM 2489 C C . GLY A 1 307 ? -35.392 56.711 -25.307 1.00 74.56 307 GLY A C 1
ATOM 2490 O O . GLY A 1 307 ? -34.696 57.710 -25.132 1.00 74.56 307 GLY A O 1
ATOM 2491 N N . SER A 1 308 ? -36.216 56.598 -26.356 1.00 70.62 308 SER A N 1
ATOM 2492 C CA . SER A 1 308 ? -36.383 57.602 -27.429 1.00 70.62 308 SER A CA 1
ATOM 2493 C C . SER A 1 308 ? -36.728 59.001 -26.901 1.00 70.62 308 SER A C 1
ATOM 2495 O O . SER A 1 308 ? -36.116 59.972 -27.340 1.00 70.62 308 SER A O 1
ATOM 2497 N N . ASN A 1 309 ? -37.596 59.110 -25.891 1.00 74.75 309 ASN A N 1
ATOM 2498 C CA . ASN A 1 309 ? -38.029 60.395 -25.318 1.00 74.75 309 ASN A CA 1
ATOM 2499 C C . ASN A 1 309 ? -36.858 61.207 -24.734 1.00 74.75 309 ASN A C 1
ATOM 2501 O O . ASN A 1 309 ? -36.661 62.370 -25.082 1.00 74.75 309 ASN A O 1
ATOM 2505 N N . VAL A 1 310 ? -35.984 60.571 -23.944 1.00 76.31 310 VAL A N 1
ATOM 2506 C CA . VAL A 1 310 ? -34.774 61.213 -23.387 1.00 76.31 310 VAL A CA 1
ATOM 2507 C C . VAL A 1 310 ? -33.797 61.639 -24.494 1.00 76.31 310 VAL A C 1
ATOM 2509 O O . VAL A 1 310 ? -33.032 62.599 -24.333 1.00 76.31 310 VAL A O 1
ATOM 2512 N N . GLN A 1 311 ? -33.798 60.932 -25.631 1.00 68.31 311 GLN A N 1
ATOM 2513 C CA . GLN A 1 311 ? -32.973 61.281 -26.788 1.00 68.31 311 GLN A CA 1
ATOM 2514 C C . GLN A 1 311 ? -33.532 62.485 -27.546 1.00 68.31 311 GLN A C 1
ATOM 2516 O O . GLN A 1 311 ? -32.751 63.389 -27.853 1.00 68.31 311 GLN A O 1
ATOM 2521 N N . ASN A 1 312 ? -34.841 62.506 -27.792 1.00 71.56 312 ASN A N 1
ATOM 2522 C CA . ASN A 1 312 ? -35.533 63.576 -28.508 1.00 71.56 312 ASN A CA 1
ATOM 2523 C C . ASN A 1 312 ? -35.440 64.903 -27.742 1.00 71.56 312 ASN A C 1
ATOM 2525 O O . ASN A 1 312 ? -35.069 65.923 -28.318 1.00 71.56 312 ASN A O 1
ATOM 2529 N N . GLU A 1 313 ? -35.626 64.872 -26.419 1.00 71.50 313 GLU A N 1
ATOM 2530 C CA . GLU A 1 313 ? -35.527 66.061 -25.560 1.00 71.50 313 GLU A CA 1
ATOM 2531 C C . GLU A 1 313 ? -34.085 66.492 -25.230 1.00 71.50 313 GLU A C 1
ATOM 2533 O O . GLU A 1 313 ? -33.867 67.482 -24.534 1.00 71.50 313 GLU A O 1
ATOM 2538 N N . LYS A 1 314 ? -33.063 65.755 -25.689 1.00 74.31 314 LYS A N 1
ATOM 2539 C CA . LYS A 1 314 ? -31.633 66.040 -25.440 1.00 74.31 314 LYS A CA 1
ATOM 2540 C C . LYS A 1 314 ? -31.244 66.141 -23.944 1.00 74.31 314 LYS A C 1
ATOM 2542 O O . LYS A 1 314 ? -30.177 66.667 -23.625 1.00 74.31 314 LYS A O 1
ATOM 2547 N N . LYS A 1 315 ? -32.012 65.545 -23.019 1.00 79.62 315 LYS A N 1
ATOM 2548 C CA . LYS A 1 315 ? -31.804 65.619 -21.548 1.00 79.62 315 LYS A CA 1
ATOM 2549 C C . LYS A 1 315 ? -30.812 64.591 -20.962 1.00 79.62 315 LYS A C 1
ATOM 2551 O O . LYS A 1 315 ? -30.728 64.420 -19.748 1.00 79.62 315 LYS A O 1
ATOM 2556 N N . LYS A 1 316 ? -29.994 63.927 -21.789 1.00 79.19 316 LYS A N 1
ATOM 2557 C CA . LYS A 1 316 ? -29.053 62.857 -21.368 1.00 79.19 316 LYS A CA 1
ATOM 2558 C C . LYS A 1 316 ? -28.062 63.275 -20.279 1.00 79.19 316 LYS A C 1
ATOM 2560 O O . LYS A 1 316 ? -27.752 62.483 -19.395 1.00 79.19 316 LYS A O 1
ATOM 2565 N N . VAL A 1 317 ? -27.543 64.502 -20.357 1.00 82.38 317 VAL A N 1
ATOM 2566 C CA . VAL A 1 317 ? -26.573 65.028 -19.379 1.00 82.38 317 VAL A CA 1
ATOM 2567 C C . VAL A 1 317 ? -27.243 65.242 -18.022 1.00 82.38 317 VAL A C 1
ATOM 2569 O O . VAL A 1 317 ? -26.673 64.889 -16.993 1.00 82.38 317 VAL A O 1
ATOM 2572 N N . LEU A 1 318 ? -28.479 65.751 -18.026 1.00 82.00 318 LEU A N 1
ATOM 2573 C CA . LEU A 1 318 ? -29.273 65.943 -16.816 1.00 82.00 318 LEU A CA 1
ATOM 2574 C C . LEU A 1 318 ? -29.592 64.598 -16.152 1.00 82.00 318 LEU A C 1
ATOM 2576 O O . LEU A 1 318 ? -29.392 64.445 -14.948 1.00 82.00 318 LEU A O 1
ATOM 2580 N N . LEU A 1 319 ? -30.007 63.606 -16.947 1.00 83.12 319 LEU A N 1
ATOM 2581 C CA . LEU A 1 319 ? -30.263 62.246 -16.472 1.00 83.12 319 LEU A CA 1
ATOM 2582 C C . LEU A 1 319 ? -29.004 61.614 -15.861 1.00 83.12 319 LEU A C 1
ATOM 2584 O O . LEU A 1 319 ? -29.057 61.055 -14.770 1.00 83.12 319 LEU A O 1
ATOM 2588 N N . ALA A 1 320 ? -27.856 61.759 -16.528 1.00 84.25 320 ALA A N 1
ATOM 2589 C CA . ALA A 1 320 ? -26.570 61.265 -16.042 1.00 84.25 320 ALA A CA 1
ATOM 2590 C C . ALA A 1 320 ? -26.176 61.857 -14.689 1.00 84.25 320 ALA A C 1
ATOM 2592 O O . ALA A 1 320 ? -25.749 61.122 -13.799 1.00 84.25 320 ALA A O 1
ATOM 2593 N N . LYS A 1 321 ? -26.377 63.170 -14.523 1.00 86.19 321 LYS A N 1
ATOM 2594 C CA . LYS A 1 321 ? -26.107 63.867 -13.264 1.00 86.19 321 LYS A CA 1
ATOM 2595 C C . LYS A 1 321 ? -27.041 63.395 -12.148 1.00 86.19 321 LYS A C 1
ATOM 2597 O O . LYS A 1 321 ? -26.570 63.193 -11.035 1.00 86.19 321 LYS A O 1
ATOM 2602 N N . LYS A 1 322 ? -28.331 63.185 -12.438 1.00 85.56 322 LYS A N 1
ATOM 2603 C CA . LYS A 1 322 ? -29.290 62.723 -11.426 1.00 85.56 322 LYS A CA 1
ATOM 2604 C C . LYS A 1 322 ? -29.101 61.254 -11.022 1.00 85.56 322 LYS A C 1
ATOM 2606 O O . LYS A 1 322 ? -29.209 60.962 -9.841 1.00 85.56 322 LYS A O 1
ATOM 2611 N N . ILE A 1 323 ? -28.780 60.359 -11.961 1.00 83.88 323 ILE A N 1
ATOM 2612 C CA . ILE A 1 323 ? -28.557 58.921 -11.692 1.00 83.88 323 ILE A CA 1
ATOM 2613 C C . ILE A 1 323 ? -27.127 58.640 -11.179 1.00 83.88 323 ILE A C 1
ATOM 2615 O O . ILE A 1 323 ? -26.842 57.570 -10.650 1.00 83.88 323 ILE A O 1
ATOM 2619 N N . GLY A 1 324 ? -26.193 59.585 -11.323 1.00 83.62 324 GLY A N 1
ATOM 2620 C CA . GLY A 1 324 ? -24.813 59.417 -10.855 1.00 83.62 324 GLY A CA 1
ATOM 2621 C C . GLY A 1 324 ? -23.976 58.479 -11.735 1.00 83.62 324 GLY A C 1
ATOM 2622 O O . GLY A 1 324 ? -23.113 57.755 -11.232 1.00 83.62 324 GLY A O 1
ATOM 2623 N N . LEU A 1 325 ? -24.219 58.462 -13.050 1.00 84.62 325 LEU A N 1
ATOM 2624 C CA . LEU A 1 325 ? -23.470 57.655 -14.024 1.00 84.62 325 LEU A CA 1
ATOM 2625 C C . LEU A 1 325 ? -22.752 58.535 -15.056 1.00 84.62 325 LEU A C 1
ATOM 2627 O O . LEU A 1 325 ? -23.252 59.600 -15.416 1.00 84.62 325 LEU A O 1
ATOM 2631 N N . PRO A 1 326 ? -21.606 58.093 -15.610 1.00 82.62 326 PRO A N 1
ATOM 2632 C CA . PRO A 1 326 ? -20.928 58.851 -16.652 1.00 82.62 326 PRO A CA 1
ATOM 2633 C C . PRO A 1 326 ? -21.775 58.889 -17.930 1.00 82.62 326 PRO A C 1
ATOM 2635 O O . PRO A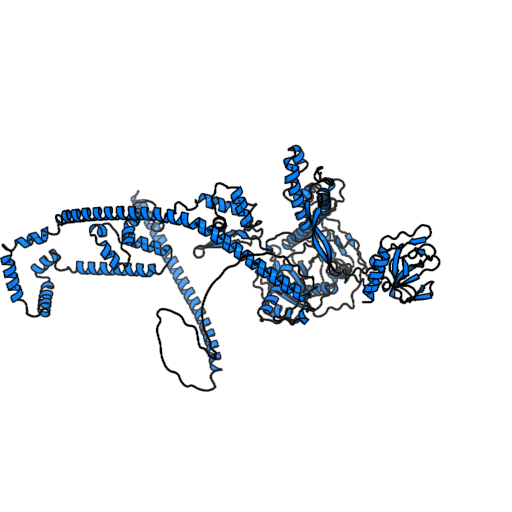 1 326 ? -22.286 57.861 -18.383 1.00 82.62 326 PRO A O 1
ATOM 2638 N N . VAL A 1 327 ? -21.850 60.063 -18.569 1.00 81.81 327 VAL A N 1
ATOM 2639 C CA . VAL A 1 327 ? -22.656 60.308 -19.785 1.00 81.81 327 VAL A CA 1
ATOM 2640 C C . VAL A 1 327 ? -22.363 59.281 -20.887 1.00 81.81 327 VAL A C 1
ATOM 2642 O O . VAL A 1 327 ? -23.283 58.800 -21.549 1.00 81.81 327 VAL A O 1
ATOM 2645 N N . LYS A 1 328 ? -21.091 58.876 -21.040 1.00 80.75 328 LYS A N 1
ATOM 2646 C CA . LYS A 1 328 ? -20.672 57.836 -21.998 1.00 80.75 328 LYS A CA 1
ATOM 2647 C C . LYS A 1 328 ? -21.405 56.508 -21.773 1.00 80.75 328 LYS A C 1
ATOM 2649 O O . LYS A 1 328 ? -21.814 55.860 -22.735 1.00 80.75 328 LYS A O 1
ATOM 2654 N N . ARG A 1 329 ? -21.621 56.109 -20.519 1.00 77.88 329 ARG A N 1
ATOM 2655 C CA . ARG A 1 329 ? -22.272 54.836 -20.191 1.00 77.88 329 ARG A CA 1
ATOM 2656 C C . ARG A 1 329 ? -23.767 54.868 -20.490 1.00 77.88 329 ARG A C 1
ATOM 2658 O O . ARG A 1 329 ? -24.269 53.934 -21.104 1.00 77.88 329 ARG A O 1
ATOM 2665 N N . ILE A 1 330 ? -24.438 55.976 -20.178 1.00 79.69 330 ILE A N 1
ATOM 2666 C CA . ILE A 1 330 ? -25.841 56.183 -20.566 1.00 79.69 330 ILE A CA 1
ATOM 2667 C C . ILE A 1 330 ? -25.971 56.195 -22.090 1.00 79.69 330 ILE A C 1
ATOM 2669 O O . ILE A 1 330 ? -26.848 55.523 -22.625 1.00 79.69 330 ILE A O 1
ATOM 2673 N N . SER A 1 331 ? -25.052 56.848 -22.815 1.00 77.06 331 SER A N 1
ATOM 2674 C CA . SER A 1 331 ? -25.075 56.826 -24.285 1.00 77.06 331 SER A CA 1
ATOM 2675 C C . SER A 1 331 ? -24.905 55.424 -24.876 1.00 77.06 331 SER A C 1
ATOM 2677 O O . SER A 1 331 ? -25.593 55.099 -25.842 1.00 77.06 331 SER A O 1
ATOM 2679 N N . GLY A 1 332 ? -24.073 54.574 -24.263 1.00 74.06 332 GLY A N 1
ATOM 2680 C CA . GLY A 1 332 ? -23.925 53.168 -24.651 1.00 74.06 332 GLY A CA 1
ATOM 2681 C C . GLY A 1 332 ? -25.197 52.342 -24.428 1.00 74.06 332 GLY A C 1
ATOM 2682 O O . GLY A 1 332 ? -25.461 51.418 -25.196 1.00 74.06 332 GLY A O 1
ATOM 2683 N N . GLY A 1 333 ? -26.025 52.731 -23.450 1.00 75.56 333 GLY A N 1
ATOM 2684 C CA . GLY A 1 333 ? -27.320 52.112 -23.158 1.00 75.56 333 GLY A CA 1
ATOM 2685 C C . GLY A 1 333 ? -28.273 52.068 -24.357 1.00 75.56 333 GLY A C 1
ATOM 2686 O O . GLY A 1 333 ? -29.036 51.118 -24.466 1.00 75.56 333 GLY A O 1
ATOM 2687 N N . LYS A 1 334 ? -28.171 53.004 -25.317 1.00 76.00 334 LYS A N 1
ATOM 2688 C CA . LYS A 1 334 ? -28.961 52.966 -26.566 1.00 76.00 334 LYS A CA 1
ATOM 2689 C C . LYS A 1 334 ? -28.675 51.705 -27.376 1.00 76.00 334 LYS A C 1
ATOM 2691 O O . LYS A 1 334 ? -29.601 51.050 -27.835 1.00 76.00 334 LYS A O 1
ATOM 2696 N N . ASN A 1 335 ? -27.398 51.381 -27.557 1.00 73.38 335 ASN A N 1
ATOM 2697 C CA . ASN A 1 335 ? -26.987 50.237 -28.369 1.00 73.38 335 ASN A CA 1
ATOM 2698 C C . ASN A 1 335 ? -27.379 48.926 -27.687 1.00 73.38 335 ASN A C 1
ATOM 2700 O O . ASN A 1 335 ? -27.741 47.967 -28.355 1.00 73.38 335 ASN A O 1
ATOM 2704 N N . VAL A 1 336 ? -27.318 48.902 -26.353 1.00 71.56 336 VAL A N 1
ATOM 2705 C CA . VAL A 1 336 ? -27.784 47.768 -25.551 1.00 71.56 336 VAL A CA 1
ATOM 2706 C C . VAL A 1 336 ? -29.302 47.624 -25.670 1.00 71.56 336 VAL A C 1
ATOM 2708 O O . VAL A 1 336 ? -29.773 46.541 -25.982 1.00 71.56 336 VAL A O 1
ATOM 2711 N N . ARG A 1 337 ? -30.060 48.718 -25.521 1.00 77.12 337 ARG A N 1
ATOM 2712 C CA . ARG A 1 337 ? -31.520 48.730 -25.678 1.00 77.12 337 ARG A CA 1
ATOM 2713 C C . ARG A 1 337 ? -31.951 48.280 -27.075 1.00 77.12 337 ARG A C 1
ATOM 2715 O O . ARG A 1 337 ? -32.851 47.464 -27.178 1.00 77.12 337 ARG A O 1
ATOM 2722 N N . ALA A 1 338 ? -31.297 48.780 -28.125 1.00 73.69 338 ALA A N 1
ATOM 2723 C CA . ALA A 1 338 ? -31.586 48.390 -29.502 1.00 73.69 338 ALA A CA 1
ATOM 2724 C C . ALA A 1 338 ? -31.391 46.883 -29.704 1.00 73.69 338 ALA A C 1
ATOM 2726 O O . ALA A 1 338 ? -32.302 46.236 -30.188 1.00 73.69 338 ALA A O 1
ATOM 2727 N N . LYS A 1 339 ? -30.266 46.321 -29.238 1.00 70.50 339 LYS A N 1
ATOM 2728 C CA . LYS A 1 339 ? -30.007 44.873 -29.312 1.00 70.50 339 LYS A CA 1
ATOM 2729 C C . LYS A 1 339 ? -31.042 44.029 -28.575 1.00 70.50 339 LYS A C 1
ATOM 2731 O O . LYS A 1 339 ? -31.397 42.971 -29.066 1.00 70.50 339 LYS A O 1
ATOM 2736 N N . ILE A 1 340 ? -31.478 44.483 -27.399 1.00 70.69 340 ILE A N 1
ATOM 2737 C CA . ILE A 1 340 ? -32.458 43.760 -26.577 1.00 70.69 340 ILE A CA 1
ATOM 2738 C C . ILE A 1 340 ? -33.844 43.781 -27.226 1.00 70.69 340 ILE A C 1
ATOM 2740 O O . ILE A 1 340 ? -34.569 42.801 -27.136 1.00 70.69 340 ILE A O 1
ATOM 2744 N N . LEU A 1 341 ? -34.220 44.893 -27.863 1.00 70.19 341 LEU A N 1
ATOM 2745 C CA . LEU A 1 341 ? -35.524 45.030 -28.515 1.00 70.19 341 LEU A CA 1
ATOM 2746 C C . LEU A 1 341 ? -35.558 44.453 -29.939 1.00 70.19 341 LEU A C 1
ATOM 2748 O O . LEU A 1 341 ? -36.645 44.252 -30.460 1.00 70.19 341 LEU A O 1
ATOM 2752 N N . SER A 1 342 ? -34.404 44.231 -30.579 1.00 68.50 342 SER A N 1
ATOM 2753 C CA . SER A 1 342 ? -34.323 43.803 -31.982 1.00 68.50 342 SER A CA 1
ATOM 2754 C C . SER A 1 342 ? -34.030 42.317 -32.189 1.00 68.50 342 SER A C 1
ATOM 2756 O O . SER A 1 342 ? -33.910 41.917 -33.339 1.00 68.50 342 SER A O 1
ATOM 2758 N N . SER A 1 343 ? -33.802 41.519 -31.141 1.00 62.25 343 SER A N 1
ATOM 2759 C CA . SER A 1 343 ? -33.502 40.089 -31.305 1.00 62.25 343 SER A CA 1
ATOM 2760 C C . SER A 1 343 ? -34.548 39.219 -30.619 1.00 62.25 343 SER A C 1
ATOM 2762 O O . SER A 1 343 ? -34.931 39.501 -29.484 1.00 62.25 343 SER A O 1
ATOM 2764 N N . GLU A 1 344 ? -34.992 38.169 -31.309 1.00 57.88 344 GLU A N 1
ATOM 2765 C CA . GLU A 1 344 ? -36.088 37.292 -30.873 1.00 57.88 344 GLU A CA 1
ATOM 2766 C C . GLU A 1 344 ? -35.715 36.419 -29.655 1.00 57.88 344 GLU A C 1
ATOM 2768 O O . GLU A 1 344 ? -36.587 36.063 -28.868 1.00 57.88 344 GLU A O 1
ATOM 2773 N N . GLU A 1 345 ? -34.421 36.170 -29.406 1.00 56.28 345 GLU A N 1
ATOM 2774 C CA . GLU A 1 345 ? -33.930 35.347 -28.280 1.00 56.28 345 GLU A CA 1
ATOM 2775 C C . GLU A 1 345 ? -33.304 36.143 -27.104 1.00 56.28 345 GLU A C 1
ATOM 2777 O O . GLU A 1 345 ? -32.840 35.564 -26.114 1.00 56.28 345 GLU A O 1
ATOM 2782 N N . SER A 1 346 ? -33.253 37.483 -27.142 1.00 54.22 346 SER A N 1
ATOM 2783 C CA . SER A 1 346 ? -32.511 38.253 -26.123 1.00 54.22 346 SER A CA 1
ATOM 2784 C C . SER A 1 346 ? -33.278 38.498 -24.825 1.00 54.22 346 SER A C 1
ATOM 2786 O O . SER A 1 346 ? -33.855 39.561 -24.596 1.00 54.22 346 SER A O 1
ATOM 2788 N N . CYS A 1 347 ? -33.161 37.561 -23.886 1.00 54.97 347 CYS A N 1
ATOM 2789 C CA . CYS A 1 347 ? -33.430 37.831 -22.477 1.00 54.97 347 CYS A CA 1
ATOM 2790 C C . CYS A 1 347 ? -32.354 38.763 -21.873 1.00 54.97 347 CYS A C 1
ATOM 2792 O O . CYS A 1 347 ? -31.162 38.661 -22.174 1.00 54.97 347 CYS A O 1
ATOM 2794 N N . TRP A 1 348 ? -32.745 39.633 -20.933 1.00 56.19 348 TRP A N 1
ATOM 2795 C CA . TRP A 1 348 ? -31.862 40.578 -20.218 1.00 56.19 348 TRP A CA 1
ATOM 2796 C C . TRP A 1 348 ? -30.639 39.941 -19.515 1.00 56.19 348 TRP A C 1
ATOM 2798 O O . TRP A 1 348 ? -29.772 40.658 -19.010 1.00 56.19 348 TRP A O 1
ATOM 2808 N N . LYS A 1 349 ? -30.555 38.604 -19.463 1.00 52.53 349 LYS A N 1
ATOM 2809 C CA . LYS A 1 349 ? -29.477 37.838 -18.825 1.00 52.53 349 LYS A CA 1
ATOM 2810 C C . LYS A 1 349 ? -28.251 37.606 -19.719 1.00 52.53 349 LYS A C 1
ATOM 2812 O O . LYS A 1 349 ? -27.162 37.456 -19.169 1.00 52.53 349 LYS A O 1
ATOM 2817 N N . TYR A 1 350 ? -28.377 37.607 -21.049 1.00 52.75 350 TYR A N 1
ATOM 2818 C CA . TYR A 1 350 ? -27.298 37.188 -21.960 1.00 52.75 350 TYR A CA 1
ATOM 2819 C C . TYR A 1 350 ? -26.723 38.352 -22.782 1.00 52.75 350 TYR A C 1
ATOM 2821 O O . TYR A 1 350 ? -26.984 38.511 -23.968 1.00 52.75 350 TYR A O 1
ATOM 2829 N N . ILE A 1 351 ? -25.865 39.165 -22.160 1.00 53.47 351 ILE A N 1
ATOM 2830 C CA . ILE A 1 351 ? -24.950 40.050 -22.900 1.00 53.47 351 ILE A CA 1
ATOM 2831 C C . ILE A 1 351 ? -23.542 39.465 -22.762 1.00 53.47 351 ILE A C 1
ATOM 2833 O O . ILE A 1 351 ? -22.770 39.875 -21.895 1.00 53.47 351 ILE A O 1
ATOM 2837 N N . GLN A 1 352 ? -23.194 38.478 -23.594 1.00 53.69 352 GLN A N 1
ATOM 2838 C CA . GLN A 1 352 ? -21.808 38.009 -23.663 1.00 53.69 352 GLN A CA 1
ATOM 2839 C C . GLN A 1 352 ? -20.907 39.112 -24.247 1.00 53.69 352 GLN A C 1
ATOM 2841 O O . GLN A 1 352 ? -21.281 39.843 -25.170 1.00 53.69 352 GLN A O 1
ATOM 2846 N N . ARG A 1 353 ? -19.698 39.269 -23.693 1.00 53.81 353 ARG A N 1
ATOM 2847 C CA . ARG A 1 353 ? -18.680 40.168 -24.263 1.00 53.81 353 ARG A CA 1
ATOM 2848 C C . ARG A 1 353 ? -18.244 39.631 -25.628 1.00 53.81 353 ARG A C 1
ATOM 2850 O O . ARG A 1 353 ? -18.004 38.437 -25.751 1.00 53.81 353 ARG A O 1
ATOM 2857 N N . LYS A 1 354 ? -18.028 40.513 -26.612 1.00 53.94 354 LYS A N 1
ATOM 2858 C CA . LYS A 1 354 ? -17.276 40.143 -27.823 1.00 53.94 354 LYS A CA 1
ATOM 2859 C C . LYS A 1 354 ? -15.886 39.654 -27.400 1.00 53.94 354 LYS A C 1
ATOM 2861 O O . LYS A 1 354 ? -15.149 40.404 -26.754 1.00 53.94 354 LYS A O 1
ATOM 2866 N N . THR A 1 355 ? -15.551 38.411 -27.728 1.00 54.56 355 THR A N 1
ATOM 2867 C CA . THR A 1 355 ? -14.196 37.871 -27.580 1.00 54.56 355 THR A CA 1
ATOM 2868 C C . THR A 1 355 ? -13.244 38.635 -28.504 1.00 54.56 355 THR A C 1
ATOM 2870 O O . THR A 1 355 ? -13.645 39.157 -29.547 1.00 54.56 355 THR A O 1
ATOM 2873 N N . ARG A 1 356 ? -11.985 38.800 -28.083 1.00 61.91 356 ARG A N 1
ATOM 2874 C CA . ARG A 1 356 ? -10.970 39.461 -28.915 1.00 61.91 356 ARG A CA 1
ATOM 2875 C C . ARG A 1 356 ? -10.553 38.522 -30.057 1.00 61.91 356 ARG A C 1
ATOM 2877 O O . ARG A 1 356 ? -10.611 37.310 -29.882 1.00 61.91 356 ARG A O 1
ATOM 2884 N N . LYS A 1 357 ? -10.142 39.072 -31.206 1.00 58.72 357 LYS A N 1
ATOM 2885 C CA . LYS A 1 357 ? -9.791 38.291 -32.412 1.00 58.72 357 LYS A CA 1
ATOM 2886 C C . LYS A 1 357 ? -8.566 37.379 -32.228 1.00 58.72 357 LYS A C 1
ATOM 2888 O O . LYS A 1 357 ? -8.441 36.394 -32.930 1.00 58.72 357 LYS A O 1
ATOM 2893 N N . ASP A 1 358 ? -7.696 37.709 -31.279 1.00 59.84 358 ASP A N 1
ATOM 2894 C CA . ASP A 1 358 ? -6.503 36.962 -30.860 1.00 59.84 358 ASP A CA 1
ATOM 2895 C C . ASP A 1 358 ? -6.802 35.867 -29.816 1.00 59.84 358 ASP A C 1
ATOM 2897 O O . ASP A 1 358 ? -5.893 35.207 -29.313 1.00 59.84 358 ASP A O 1
ATOM 2901 N N . ALA A 1 359 ? -8.067 35.681 -29.427 1.00 65.69 359 ALA A N 1
ATOM 2902 C CA . ALA A 1 359 ? -8.439 34.638 -28.484 1.00 65.69 359 ALA A CA 1
ATOM 2903 C C . ALA A 1 359 ? -8.464 33.267 -29.175 1.00 65.69 359 ALA A C 1
ATOM 2905 O O . ALA A 1 359 ? -9.127 33.095 -30.192 1.00 65.69 359 ALA A O 1
ATOM 2906 N N . ILE A 1 360 ? -7.799 32.285 -28.560 1.00 71.44 360 ILE A N 1
ATOM 2907 C CA . ILE A 1 360 ? -7.805 30.879 -28.989 1.00 71.44 360 ILE A CA 1
ATOM 2908 C C . ILE A 1 360 ? -9.247 30.405 -29.202 1.00 71.44 360 ILE A C 1
ATOM 2910 O O . ILE A 1 360 ? -10.093 30.594 -28.309 1.00 71.44 360 ILE A O 1
ATOM 2914 N N . SER A 1 361 ? -9.493 29.791 -30.364 1.00 77.44 361 SER A N 1
ATOM 2915 C CA . SER A 1 361 ? -10.809 29.286 -30.751 1.00 77.44 361 SER A CA 1
ATOM 2916 C C . SER A 1 361 ? -11.329 28.263 -29.726 1.00 77.44 361 SER A C 1
ATOM 2918 O O . SER A 1 361 ? -10.543 27.596 -29.041 1.00 77.44 361 SER A O 1
ATOM 2920 N N . PRO A 1 362 ? -12.655 28.157 -29.544 1.00 76.06 362 PRO A N 1
ATOM 2921 C CA . PRO A 1 362 ? -13.234 27.175 -28.629 1.00 76.06 362 PRO A CA 1
ATOM 2922 C C . PRO A 1 362 ? -12.911 25.729 -29.040 1.00 76.06 362 PRO A C 1
ATOM 2924 O O . PRO A 1 362 ? -12.726 24.889 -28.165 1.00 76.06 362 PRO A O 1
ATOM 2927 N N . GLU A 1 363 ? -12.752 25.462 -30.336 1.00 80.94 363 GLU A N 1
ATOM 2928 C CA . GLU A 1 363 ? -12.372 24.153 -30.886 1.00 80.94 363 GLU A CA 1
ATOM 2929 C C . GLU A 1 363 ? -10.956 23.747 -30.470 1.00 80.94 363 GLU A C 1
ATOM 2931 O O . GLU A 1 363 ? -10.764 22.671 -29.911 1.00 80.94 363 GLU A O 1
ATOM 2936 N N . ILE A 1 364 ? -9.975 24.646 -30.608 1.00 82.50 364 ILE A N 1
ATOM 2937 C CA . ILE A 1 364 ? -8.587 24.391 -30.184 1.00 82.50 364 ILE A CA 1
ATOM 2938 C C . ILE A 1 364 ? -8.511 24.132 -28.672 1.00 82.50 364 ILE A C 1
ATOM 2940 O O . ILE A 1 364 ? -7.709 23.322 -28.206 1.00 82.50 364 ILE A O 1
ATOM 2944 N N . LYS A 1 365 ? -9.360 24.797 -27.877 1.00 83.19 365 LYS A N 1
ATOM 2945 C CA . LYS A 1 365 ? -9.440 24.529 -26.432 1.00 83.19 365 LYS A CA 1
ATOM 2946 C C . LYS A 1 365 ? -9.990 23.143 -26.132 1.00 83.19 365 LYS A C 1
ATOM 2948 O O . LYS A 1 365 ? -9.535 22.539 -25.168 1.00 83.19 365 LYS A O 1
ATOM 2953 N N . LYS A 1 366 ? -10.948 22.666 -26.929 1.00 85.06 366 LYS A N 1
ATOM 2954 C CA . LYS A 1 366 ? -11.504 21.320 -26.797 1.00 85.06 366 LYS A CA 1
ATOM 2955 C C . LYS A 1 366 ? -10.457 20.266 -27.158 1.00 85.06 366 LYS A C 1
ATOM 2957 O O . LYS A 1 366 ? -10.228 19.379 -26.356 1.00 85.06 366 LYS A O 1
ATOM 2962 N N . ILE A 1 367 ? -9.715 20.456 -28.251 1.00 86.88 367 ILE A N 1
ATOM 2963 C CA . ILE A 1 367 ? -8.607 19.563 -28.639 1.00 86.88 367 ILE A CA 1
ATOM 2964 C C . ILE A 1 367 ? -7.560 19.464 -27.521 1.00 86.88 367 ILE A C 1
ATOM 2966 O O . ILE A 1 367 ? -7.143 18.369 -27.156 1.00 86.88 367 ILE A O 1
ATOM 2970 N N . ALA A 1 368 ? -7.161 20.593 -26.924 1.00 86.56 368 ALA A N 1
ATOM 2971 C CA . ALA A 1 368 ? -6.239 20.580 -25.789 1.00 86.56 368 ALA A CA 1
ATOM 2972 C C . ALA A 1 368 ? -6.837 19.881 -24.552 1.00 86.56 368 ALA A C 1
ATOM 2974 O O . ALA A 1 368 ? -6.122 19.171 -23.851 1.00 86.56 368 ALA A O 1
ATOM 2975 N N . TYR A 1 369 ? -8.132 20.074 -24.283 1.00 85.81 369 TYR A N 1
ATOM 2976 C CA . TYR A 1 369 ? -8.847 19.425 -23.181 1.00 85.81 369 TYR A CA 1
ATOM 2977 C C . TYR A 1 369 ? -8.917 17.902 -23.360 1.00 85.81 369 TYR A C 1
ATOM 2979 O O . TYR A 1 369 ? -8.611 17.167 -22.424 1.00 85.81 369 TYR A O 1
ATOM 2987 N N . ASP A 1 370 ? -9.244 17.441 -24.565 1.00 87.00 370 ASP A N 1
ATOM 2988 C CA . ASP A 1 370 ? -9.324 16.023 -24.917 1.00 87.00 370 ASP A CA 1
ATOM 2989 C C . ASP A 1 370 ? -7.927 15.381 -24.908 1.00 87.00 370 ASP A C 1
ATOM 2991 O O . ASP A 1 370 ? -7.756 14.261 -24.435 1.00 87.00 370 ASP A O 1
ATOM 2995 N N . PHE A 1 371 ? -6.888 16.121 -25.315 1.00 89.31 371 PHE A N 1
ATOM 2996 C CA . PHE A 1 371 ? -5.506 15.642 -25.264 1.00 89.31 371 PHE A CA 1
ATOM 2997 C C . PHE A 1 371 ? -5.002 15.401 -23.831 1.00 89.31 371 PHE A C 1
ATOM 2999 O O . PHE A 1 371 ? -4.251 14.455 -23.598 1.00 89.31 371 PHE A O 1
ATOM 3006 N N . TRP A 1 372 ? -5.446 16.197 -22.848 1.00 87.69 372 TRP A N 1
ATOM 3007 C CA . TRP A 1 372 ? -5.167 15.919 -21.431 1.00 87.69 372 TRP A CA 1
ATOM 3008 C C . TRP A 1 372 ? -5.810 14.613 -20.945 1.00 87.69 372 TRP A C 1
ATOM 3010 O O . TRP A 1 372 ? -5.276 13.989 -20.031 1.00 87.69 372 TRP A O 1
ATOM 3020 N N . LEU A 1 373 ? -6.942 14.213 -21.529 1.00 83.38 373 LEU A N 1
ATOM 3021 C CA . LEU A 1 373 ? -7.704 13.011 -21.168 1.00 83.38 373 LEU A CA 1
ATOM 3022 C C . LEU A 1 373 ? -7.314 11.774 -21.984 1.00 83.38 373 LEU A C 1
ATOM 3024 O O . LEU A 1 373 ? -7.882 10.707 -21.767 1.00 83.38 373 LEU A O 1
ATOM 3028 N N . HIS A 1 374 ? -6.363 11.913 -22.907 1.00 82.56 374 HIS A N 1
ATOM 3029 C CA . HIS A 1 374 ? -5.881 10.801 -23.713 1.00 82.56 374 HIS A CA 1
ATOM 3030 C C . HIS A 1 374 ? -5.286 9.701 -22.812 1.00 82.56 374 HIS A C 1
ATOM 3032 O O . HIS A 1 374 ? -4.531 10.053 -21.896 1.00 82.56 374 HIS A O 1
ATOM 3038 N N . PRO A 1 375 ? -5.562 8.406 -23.074 1.00 72.00 375 PRO A N 1
ATOM 3039 C CA . PRO A 1 375 ? -5.073 7.288 -22.258 1.00 72.00 375 PRO A CA 1
ATOM 3040 C C . PRO A 1 375 ? -3.557 7.307 -22.021 1.00 72.00 375 PRO A C 1
ATOM 3042 O O . PRO A 1 375 ? -3.108 7.071 -20.907 1.00 72.00 375 PRO A O 1
ATOM 3045 N N . ASP A 1 376 ? -2.778 7.695 -23.034 1.00 73.25 376 ASP A N 1
ATOM 3046 C CA . ASP A 1 376 ? -1.310 7.804 -22.946 1.00 73.25 376 ASP A CA 1
ATOM 3047 C C . ASP A 1 376 ? -0.801 8.908 -21.994 1.00 73.25 376 ASP A C 1
ATOM 3049 O O . ASP A 1 376 ? 0.374 8.921 -21.621 1.00 73.25 376 ASP A O 1
ATOM 3053 N N . ASN A 1 377 ? -1.661 9.873 -21.646 1.00 79.31 377 ASN A N 1
ATOM 3054 C CA . ASN A 1 377 ? -1.307 11.067 -20.873 1.00 79.31 377 ASN A CA 1
ATOM 3055 C C . ASN A 1 377 ? -1.902 11.047 -19.464 1.00 79.31 377 ASN A C 1
ATOM 3057 O O . ASN A 1 377 ? -1.260 11.504 -18.509 1.00 79.31 377 ASN A O 1
ATOM 3061 N N . SER A 1 378 ? -3.145 10.577 -19.331 1.00 82.00 378 SER A N 1
ATOM 3062 C CA . SER A 1 378 ? -3.797 10.430 -18.037 1.00 82.00 378 SER A CA 1
ATOM 3063 C C . SER A 1 378 ? -4.725 9.226 -17.978 1.00 82.00 378 SER A C 1
ATOM 3065 O O . SER A 1 378 ? -5.476 8.945 -18.909 1.00 82.00 378 SER A O 1
ATOM 3067 N N . ARG A 1 379 ? -4.735 8.573 -16.817 1.00 76.62 379 ARG A N 1
ATOM 3068 C CA . ARG A 1 379 ? -5.603 7.429 -16.523 1.00 76.62 379 ARG A CA 1
ATOM 3069 C C . ARG A 1 379 ? -6.598 7.753 -15.410 1.00 76.62 379 ARG A C 1
ATOM 3071 O O . ARG A 1 379 ? -6.227 8.449 -14.460 1.00 76.62 379 ARG A O 1
ATOM 3078 N N . PRO A 1 380 ? -7.845 7.263 -15.468 1.00 80.88 380 PRO A N 1
ATOM 3079 C CA . PRO A 1 380 ? -8.767 7.384 -14.345 1.00 80.88 380 PRO A CA 1
ATOM 3080 C C . PRO A 1 380 ? -8.232 6.611 -13.128 1.00 80.88 380 PRO A C 1
ATOM 3082 O O . PRO A 1 380 ? -7.646 5.537 -13.267 1.00 80.88 380 PRO A O 1
ATOM 3085 N N . SER A 1 381 ? -8.419 7.158 -11.925 1.00 70.81 381 SER A N 1
ATOM 3086 C CA . SER A 1 381 ? -8.101 6.446 -10.686 1.00 70.81 381 SER A CA 1
ATOM 3087 C C . SER A 1 381 ? -8.988 5.198 -10.580 1.00 70.81 381 SER A C 1
ATOM 3089 O O . SER A 1 381 ? -10.203 5.311 -10.770 1.00 70.81 381 SER A O 1
ATOM 3091 N N . PRO A 1 382 ? -8.421 4.020 -10.260 1.00 47.28 382 PRO A N 1
ATOM 3092 C CA . PRO A 1 382 ? -9.195 2.788 -10.111 1.00 47.28 382 PRO A CA 1
ATOM 3093 C C . PRO A 1 382 ? -10.100 2.804 -8.869 1.00 47.28 382 PRO A C 1
ATOM 3095 O O . PRO A 1 382 ? -11.047 2.023 -8.776 1.00 47.28 382 PRO A O 1
ATOM 3098 N N . ASN A 1 383 ? -9.852 3.709 -7.918 1.00 56.97 383 ASN A N 1
ATOM 3099 C CA . ASN A 1 383 ? -10.671 3.840 -6.722 1.00 56.97 383 ASN A CA 1
ATOM 3100 C C . ASN A 1 383 ? -11.964 4.603 -7.027 1.00 56.97 383 ASN A C 1
ATOM 3102 O O . ASN A 1 383 ? -11.951 5.806 -7.289 1.00 56.97 383 ASN A O 1
ATOM 3106 N N . LYS A 1 384 ? -13.115 3.932 -6.879 1.00 55.78 384 LYS A N 1
ATOM 3107 C CA . LYS A 1 384 ? -14.458 4.535 -7.034 1.00 55.78 384 LYS A CA 1
ATOM 3108 C C . LYS A 1 384 ? -14.711 5.731 -6.096 1.00 55.78 384 LYS A C 1
ATOM 3110 O O . LYS A 1 384 ? -15.634 6.510 -6.319 1.00 55.78 384 LYS A O 1
ATOM 3115 N N . THR A 1 385 ? -13.904 5.887 -5.047 1.00 53.12 385 THR A N 1
ATOM 3116 C CA . THR A 1 385 ? -13.988 6.952 -4.036 1.00 53.12 385 THR A CA 1
ATOM 3117 C C . THR A 1 385 ? -13.205 8.213 -4.412 1.00 53.12 385 THR A C 1
ATOM 3119 O O . THR A 1 385 ? -13.487 9.289 -3.875 1.00 53.12 385 THR A O 1
ATOM 3122 N N . ASP A 1 386 ? -12.298 8.124 -5.388 1.00 69.56 386 ASP A N 1
ATOM 3123 C CA . ASP A 1 386 ? -11.500 9.236 -5.901 1.00 69.56 386 ASP A CA 1
ATOM 3124 C C . ASP A 1 386 ? -12.326 10.099 -6.866 1.00 69.56 386 ASP A C 1
ATOM 3126 O O . ASP A 1 386 ? -12.123 10.129 -8.081 1.00 69.56 386 ASP A O 1
ATOM 3130 N N . ILE A 1 387 ? -13.298 10.822 -6.306 1.00 76.50 387 ILE A N 1
ATOM 3131 C CA . ILE A 1 387 ? -14.204 11.707 -7.042 1.00 76.50 387 ILE A CA 1
ATOM 3132 C C . ILE A 1 387 ? -13.938 13.152 -6.634 1.00 76.50 387 ILE A C 1
ATOM 3134 O O . ILE A 1 387 ? -14.187 13.559 -5.495 1.00 76.50 387 ILE A O 1
ATOM 3138 N N . LYS A 1 388 ? -13.520 13.981 -7.593 1.00 79.94 388 LYS A N 1
ATOM 3139 C CA . LYS A 1 388 ? -13.368 15.419 -7.372 1.00 79.94 388 LYS A CA 1
ATOM 3140 C C . LYS A 1 388 ? -14.680 16.136 -7.663 1.00 79.94 388 LYS A C 1
ATOM 3142 O O . LYS A 1 388 ? -15.311 15.928 -8.701 1.00 79.94 388 LYS A O 1
ATOM 3147 N N . ARG A 1 389 ? -15.091 17.003 -6.734 1.00 82.44 389 ARG A N 1
ATOM 3148 C CA . ARG A 1 389 ? -16.334 17.776 -6.835 1.00 82.44 389 ARG A CA 1
ATOM 3149 C C . ARG A 1 389 ? -16.035 19.249 -7.049 1.00 82.44 389 ARG A C 1
ATOM 3151 O O . ARG A 1 389 ? -15.241 19.827 -6.309 1.00 82.44 389 ARG A O 1
ATOM 3158 N N . VAL A 1 390 ? -16.709 19.867 -8.013 1.00 82.31 390 VAL A N 1
ATOM 3159 C CA . VAL A 1 390 ? -16.671 21.321 -8.217 1.00 82.31 390 VAL A CA 1
ATOM 3160 C C . VAL A 1 390 ? -18.080 21.877 -8.097 1.00 82.31 390 VAL A C 1
ATOM 3162 O O . VAL A 1 390 ? -19.038 21.334 -8.642 1.00 82.31 390 VAL A O 1
ATOM 3165 N N . ARG A 1 391 ? -18.218 22.958 -7.325 1.00 73.19 391 ARG A N 1
ATOM 3166 C CA . ARG A 1 391 ? -19.496 23.644 -7.135 1.00 73.19 391 ARG A CA 1
ATOM 3167 C C . ARG A 1 391 ? -19.811 24.472 -8.382 1.00 73.19 391 ARG A C 1
ATOM 3169 O O . ARG A 1 391 ? -19.067 25.397 -8.690 1.00 73.19 391 ARG A O 1
ATOM 3176 N N . ILE A 1 392 ? -20.924 24.167 -9.046 1.00 77.81 392 ILE A N 1
ATOM 3177 C CA . ILE A 1 392 ? -21.417 24.923 -10.212 1.00 77.81 392 ILE A CA 1
ATOM 3178 C C . ILE A 1 392 ? -22.396 26.015 -9.760 1.00 77.81 392 ILE A C 1
ATOM 3180 O O . ILE A 1 392 ? -22.359 27.136 -10.260 1.00 77.81 392 ILE A O 1
ATOM 3184 N N . ALA A 1 393 ? -23.237 25.712 -8.768 1.00 67.00 393 ALA A N 1
ATOM 3185 C CA . ALA A 1 393 ? -24.225 26.632 -8.206 1.00 67.00 393 ALA A CA 1
ATOM 3186 C C . ALA A 1 393 ? -24.428 26.358 -6.699 1.00 67.00 393 ALA A C 1
ATOM 3188 O O . ALA A 1 393 ? -23.904 25.367 -6.174 1.00 67.00 393 ALA A O 1
ATOM 3189 N N . PRO A 1 394 ? -25.160 27.208 -5.950 1.00 61.19 394 PRO A N 1
ATOM 3190 C CA . PRO A 1 394 ? -25.505 26.914 -4.561 1.00 61.19 394 PRO A CA 1
ATOM 3191 C C . PRO A 1 394 ? -26.181 25.538 -4.445 1.00 61.19 394 PRO A C 1
ATOM 3193 O O . PRO A 1 394 ? -27.226 25.310 -5.042 1.00 61.19 394 PRO A O 1
ATOM 3196 N N . LYS A 1 395 ? -25.573 24.626 -3.674 1.00 64.50 395 LYS A N 1
ATOM 3197 C CA . LYS A 1 395 ? -26.001 23.222 -3.485 1.00 64.50 395 LYS A CA 1
ATOM 3198 C C . LYS A 1 395 ? -25.956 22.312 -4.731 1.00 64.50 395 LYS A C 1
ATOM 3200 O O . LYS A 1 395 ? -26.444 21.192 -4.650 1.00 64.50 395 LYS A O 1
ATOM 3205 N N . GLN A 1 396 ? -25.321 22.725 -5.831 1.00 65.00 396 GLN A N 1
ATOM 3206 C CA . GLN A 1 396 ? -25.177 21.904 -7.041 1.00 65.00 396 GLN A CA 1
ATOM 3207 C C . GLN A 1 396 ? -23.696 21.661 -7.367 1.00 65.00 396 GLN A C 1
ATOM 3209 O O . GLN A 1 396 ? -22.912 22.610 -7.480 1.00 65.00 396 GLN A O 1
ATOM 3214 N N . PHE A 1 397 ? -23.312 20.392 -7.519 1.00 77.94 397 PHE A N 1
ATOM 3215 C CA . PHE A 1 397 ? -21.925 19.964 -7.723 1.00 77.94 397 PHE A CA 1
ATOM 3216 C C . PHE A 1 397 ? -21.813 19.046 -8.942 1.00 77.94 397 PHE A C 1
ATOM 3218 O O . PHE A 1 397 ? -22.597 18.106 -9.053 1.00 77.94 397 PHE A O 1
ATOM 3225 N N . SER A 1 398 ? -20.818 19.268 -9.803 1.00 81.31 398 SER A N 1
ATOM 3226 C CA . SER A 1 398 ? -20.372 18.240 -10.749 1.00 81.31 398 SER A CA 1
ATOM 3227 C C . SER A 1 398 ? -19.412 17.282 -10.056 1.00 81.31 398 SER A C 1
ATOM 3229 O O . SER A 1 398 ? -18.601 17.696 -9.221 1.00 81.31 398 SER A O 1
ATOM 3231 N N . LYS A 1 399 ? -19.526 15.996 -10.386 1.00 82.56 399 LYS A N 1
ATOM 3232 C CA . LYS A 1 399 ? -18.681 14.912 -9.881 1.00 82.56 399 LYS A CA 1
ATOM 3233 C C . LYS A 1 399 ? -17.930 14.305 -11.062 1.00 82.56 399 LYS A C 1
ATOM 3235 O O . LYS A 1 399 ? -18.570 13.912 -12.027 1.00 82.56 399 LYS A O 1
ATOM 3240 N N . HIS A 1 400 ? -16.606 14.238 -10.974 1.00 82.00 400 HIS A N 1
ATOM 3241 C CA . HIS A 1 400 ? -15.762 13.564 -11.963 1.00 82.00 400 HIS A CA 1
ATOM 3242 C C . HIS A 1 400 ? -14.757 12.665 -11.245 1.00 82.00 400 HIS A C 1
ATOM 3244 O O . HIS A 1 400 ? -14.276 13.026 -10.165 1.00 82.00 400 HIS A O 1
ATOM 3250 N N . THR A 1 401 ? -14.446 11.515 -11.836 1.00 80.50 401 THR A N 1
ATOM 3251 C CA . THR A 1 401 ? -13.356 10.642 -11.389 1.00 80.50 401 THR A CA 1
ATOM 3252 C C . THR A 1 401 ? -12.027 11.389 -11.496 1.00 80.50 401 THR A C 1
ATOM 3254 O O . THR A 1 401 ? -11.819 12.197 -12.404 1.00 80.50 401 THR A O 1
ATOM 3257 N N . ILE A 1 402 ? -11.133 11.196 -10.528 1.00 82.44 402 ILE A N 1
ATOM 3258 C CA . ILE A 1 402 ? -9.791 11.779 -10.588 1.00 82.44 402 ILE A CA 1
ATOM 3259 C C . ILE A 1 402 ? -9.018 11.079 -11.703 1.00 82.44 402 ILE A C 1
ATOM 3261 O O . ILE A 1 402 ? -8.998 9.856 -11.758 1.00 82.44 402 ILE A O 1
ATOM 3265 N N . HIS A 1 403 ? -8.366 11.852 -12.566 1.00 81.81 403 HIS A N 1
ATOM 3266 C CA . HIS A 1 403 ? -7.421 11.341 -13.556 1.00 81.81 403 HIS A CA 1
ATOM 3267 C C . HIS A 1 403 ? -5.993 11.623 -13.080 1.00 81.81 403 HIS A C 1
ATOM 3269 O O . HIS A 1 403 ? -5.690 12.732 -12.628 1.00 81.81 403 HIS A O 1
ATOM 3275 N N . ILE A 1 404 ? -5.117 10.630 -13.154 1.00 81.25 404 ILE A N 1
ATOM 3276 C CA . ILE A 1 404 ? -3.723 10.696 -12.719 1.00 81.25 404 ILE A CA 1
ATOM 3277 C C . ILE A 1 404 ? -2.848 10.849 -13.962 1.00 81.25 404 ILE A C 1
ATOM 3279 O O . ILE A 1 404 ? -3.015 10.108 -14.924 1.00 81.25 404 ILE A O 1
ATOM 3283 N N . LEU A 1 405 ? -1.941 11.826 -13.945 1.00 82.69 405 LEU A N 1
ATOM 3284 C CA . LEU A 1 405 ? -0.945 12.008 -15.002 1.00 82.69 405 LEU A CA 1
ATOM 3285 C C . LEU A 1 405 ? 0.178 10.981 -14.862 1.00 82.69 405 LEU A C 1
ATOM 3287 O O . LEU A 1 405 ? 0.810 10.933 -13.804 1.00 82.69 405 LEU A O 1
ATOM 3291 N N . ASP A 1 406 ? 0.462 10.246 -15.934 1.00 71.38 406 ASP A N 1
ATOM 3292 C CA . ASP A 1 406 ? 1.577 9.291 -15.978 1.00 71.38 406 ASP A CA 1
ATOM 3293 C C . ASP A 1 406 ? 2.895 9.951 -16.433 1.00 71.38 406 ASP A C 1
ATOM 3295 O O . ASP A 1 406 ? 3.978 9.493 -16.069 1.00 71.38 406 ASP A O 1
ATOM 3299 N N . LYS A 1 407 ? 2.809 11.083 -17.148 1.00 77.19 407 LYS A N 1
ATOM 3300 C CA . LYS A 1 407 ? 3.943 11.914 -17.595 1.00 77.19 407 LYS A CA 1
ATOM 3301 C C . LYS A 1 407 ? 3.931 13.298 -16.945 1.00 77.19 407 LYS A C 1
ATOM 3303 O O . LYS A 1 407 ? 2.926 13.752 -16.384 1.00 77.19 407 LYS A O 1
ATOM 3308 N N . THR A 1 408 ? 5.046 14.018 -17.029 1.00 80.81 408 THR A N 1
ATOM 3309 C CA . THR A 1 408 ? 5.100 15.410 -16.570 1.00 80.81 408 THR A CA 1
ATOM 3310 C C . THR A 1 408 ? 4.299 16.333 -17.496 1.00 80.81 408 THR A C 1
ATOM 3312 O O . THR A 1 408 ? 4.125 16.079 -18.686 1.00 80.81 408 THR A O 1
ATOM 3315 N N . GLN A 1 409 ? 3.820 17.462 -16.964 1.00 83.56 409 GLN A N 1
ATOM 3316 C CA . GLN A 1 409 ? 3.055 18.440 -17.757 1.00 83.56 409 GLN A CA 1
ATOM 3317 C C . GLN A 1 409 ? 3.874 19.017 -18.925 1.00 83.56 409 GLN A C 1
ATOM 3319 O O . GLN A 1 409 ? 3.310 19.358 -19.963 1.00 83.56 409 GLN A O 1
ATOM 3324 N N . THR A 1 410 ? 5.197 19.102 -18.759 1.00 83.38 410 THR A N 1
ATOM 3325 C CA . THR A 1 410 ? 6.121 19.590 -19.786 1.00 83.38 410 THR A CA 1
ATOM 3326 C C . THR A 1 410 ? 6.267 18.587 -20.930 1.00 83.38 410 THR A C 1
ATOM 3328 O O . THR A 1 410 ? 6.200 18.987 -22.088 1.00 83.38 410 THR A O 1
ATOM 3331 N N . GLU A 1 411 ? 6.404 17.292 -20.630 1.00 84.19 411 GLU A N 1
ATOM 3332 C CA . GLU A 1 411 ? 6.477 16.225 -21.644 1.00 84.19 411 GLU A CA 1
ATOM 3333 C C . GLU A 1 411 ? 5.194 16.161 -22.476 1.00 84.19 411 GLU A C 1
ATOM 3335 O O . GLU A 1 411 ? 5.258 16.199 -23.702 1.00 84.19 411 GLU A O 1
ATOM 3340 N N . ILE A 1 412 ? 4.028 16.202 -21.820 1.00 85.88 412 ILE A N 1
ATOM 3341 C CA . ILE A 1 412 ? 2.720 16.214 -22.496 1.00 85.88 412 ILE A CA 1
ATOM 3342 C C . ILE A 1 412 ? 2.603 17.427 -23.431 1.00 85.88 412 ILE A C 1
ATOM 3344 O O . ILE A 1 412 ? 2.070 17.323 -24.532 1.00 85.88 412 ILE A O 1
ATOM 3348 N N . PHE A 1 413 ? 3.127 18.591 -23.036 1.00 87.38 413 PHE A N 1
ATOM 3349 C CA . PHE A 1 413 ? 3.133 19.772 -23.901 1.00 87.38 413 PHE A CA 1
ATOM 3350 C C . PHE A 1 413 ? 4.053 19.620 -25.124 1.00 87.38 413 PHE A C 1
ATOM 3352 O O . PHE A 1 413 ? 3.709 20.091 -26.211 1.00 87.38 413 PHE A O 1
ATOM 3359 N N . HIS A 1 414 ? 5.213 18.977 -24.972 1.00 85.75 414 HIS A N 1
ATOM 3360 C CA . HIS A 1 414 ? 6.093 18.683 -26.104 1.00 85.75 414 HIS A CA 1
ATOM 3361 C C . HIS A 1 414 ? 5.442 17.693 -27.074 1.00 85.75 414 HIS A C 1
ATOM 3363 O O . HIS A 1 414 ? 5.434 17.953 -28.276 1.00 85.75 414 HIS A O 1
ATOM 3369 N N . GLU A 1 415 ? 4.808 16.636 -26.566 1.00 84.88 415 GLU A N 1
ATOM 3370 C CA . GLU A 1 415 ? 4.048 15.680 -27.381 1.00 84.88 415 GLU A CA 1
ATOM 3371 C C . GLU A 1 415 ? 2.856 16.343 -28.083 1.00 84.88 415 GLU A C 1
ATOM 3373 O O . GLU A 1 415 ? 2.623 16.101 -29.266 1.00 84.88 415 GLU A O 1
ATOM 3378 N N . PHE A 1 416 ? 2.153 17.257 -27.405 1.00 87.50 416 PHE A N 1
ATOM 3379 C CA . PHE A 1 416 ? 1.080 18.051 -28.008 1.00 87.50 416 PHE A CA 1
ATOM 3380 C C . PHE A 1 416 ? 1.582 18.889 -29.190 1.00 87.50 416 PHE A C 1
ATOM 3382 O O . PHE A 1 416 ? 0.926 18.945 -30.228 1.00 87.50 416 PHE A O 1
ATOM 3389 N N . LYS A 1 417 ? 2.755 19.521 -29.057 1.00 87.81 417 LYS A N 1
ATOM 3390 C CA . LYS A 1 417 ? 3.375 20.301 -30.138 1.00 87.81 417 LYS A CA 1
ATOM 3391 C C . LYS A 1 417 ? 3.831 19.446 -31.315 1.00 87.81 417 LYS A C 1
ATOM 3393 O O . LYS A 1 417 ? 3.757 19.915 -32.444 1.00 87.81 417 LYS A O 1
ATOM 3398 N N . ILE A 1 418 ? 4.311 18.232 -31.050 1.00 85.94 418 ILE A N 1
ATOM 3399 C CA . ILE A 1 418 ? 4.704 17.282 -32.096 1.00 85.94 418 ILE A CA 1
ATOM 3400 C C . ILE A 1 418 ? 3.462 16.791 -32.849 1.00 85.94 418 ILE A C 1
ATOM 3402 O O . ILE A 1 418 ? 3.471 16.752 -34.073 1.00 85.94 418 ILE A O 1
ATOM 3406 N N . LYS A 1 419 ? 2.381 16.464 -32.129 1.00 83.56 419 LYS A N 1
ATOM 3407 C CA . LYS A 1 419 ? 1.136 15.948 -32.720 1.00 83.56 419 LYS A CA 1
ATOM 3408 C C . LYS A 1 419 ? 0.324 17.024 -33.449 1.00 83.56 419 LYS A C 1
ATOM 3410 O O . LYS A 1 419 ? -0.329 16.717 -34.438 1.00 83.56 419 LYS A O 1
ATOM 3415 N N . TYR A 1 420 ? 0.369 18.273 -32.979 1.00 85.06 420 TYR A N 1
ATOM 3416 C CA . TYR A 1 420 ? -0.363 19.403 -33.563 1.00 85.06 420 TYR A CA 1
ATOM 3417 C C . TYR A 1 420 ? 0.553 20.616 -33.810 1.00 85.06 420 TYR A C 1
ATOM 3419 O O . TYR A 1 420 ? 0.442 21.631 -33.111 1.00 85.06 420 TYR A O 1
ATOM 3427 N N . PRO A 1 421 ? 1.443 20.550 -34.817 1.00 83.00 421 PRO A N 1
ATOM 3428 C CA . PRO A 1 421 ? 2.396 21.623 -35.107 1.00 83.00 421 PRO A CA 1
ATOM 3429 C C . PRO A 1 421 ? 1.728 22.927 -35.578 1.00 83.00 421 PRO A C 1
ATOM 3431 O O . PRO A 1 421 ? 2.280 24.007 -35.372 1.00 83.00 421 PRO A O 1
ATOM 3434 N N . GLU A 1 422 ? 0.521 22.857 -36.148 1.00 81.44 422 GLU A N 1
ATOM 3435 C CA . GLU A 1 422 ? -0.238 24.024 -36.630 1.00 81.44 422 GLU A CA 1
ATOM 3436 C C . GLU A 1 422 ? -0.829 24.886 -35.500 1.00 81.44 422 GLU A C 1
ATOM 3438 O O . GLU A 1 422 ? -1.154 26.062 -35.689 1.00 81.44 422 GLU A O 1
ATOM 3443 N N . ILE A 1 423 ? -0.964 24.330 -34.290 1.00 82.81 423 ILE A N 1
ATOM 3444 C CA . ILE A 1 423 ? -1.580 25.024 -33.159 1.00 82.81 423 ILE A CA 1
ATOM 3445 C C . ILE A 1 423 ? -0.518 25.845 -32.418 1.00 82.81 423 ILE A C 1
ATOM 3447 O O . ILE A 1 423 ? 0.255 25.336 -31.604 1.00 82.81 423 ILE A O 1
ATOM 3451 N N . SER A 1 424 ? -0.535 27.168 -32.607 1.00 78.19 424 SER A N 1
ATOM 3452 C CA . SER A 1 424 ? 0.353 28.088 -31.886 1.00 78.19 424 SER A CA 1
ATOM 3453 C C . SER A 1 424 ? -0.096 28.296 -30.425 1.00 78.19 424 SER A C 1
ATOM 3455 O O . SER A 1 424 ? -0.676 29.328 -30.068 1.00 78.19 424 SER A O 1
ATOM 3457 N N . MET A 1 425 ? 0.146 27.310 -29.553 1.00 84.00 425 MET A N 1
ATOM 3458 C CA . MET A 1 425 ? -0.167 27.386 -28.120 1.00 84.00 425 MET A CA 1
ATOM 3459 C C . MET A 1 425 ? 1.097 27.426 -27.248 1.00 84.00 425 MET A C 1
ATOM 3461 O O . MET A 1 425 ? 2.019 26.626 -27.391 1.00 84.00 425 MET A O 1
ATOM 3465 N N . ASN A 1 426 ? 1.120 28.355 -26.288 1.00 86.06 426 ASN A N 1
ATOM 3466 C CA . ASN A 1 426 ? 2.180 28.448 -25.280 1.00 86.06 426 ASN A CA 1
ATOM 3467 C C . ASN A 1 426 ? 1.906 27.506 -24.098 1.00 86.06 426 ASN A C 1
ATOM 3469 O O . ASN A 1 426 ? 0.754 27.376 -23.681 1.00 86.06 426 ASN A O 1
ATOM 3473 N N . GLN A 1 427 ? 2.962 26.969 -23.474 1.00 85.94 427 GLN A N 1
ATOM 3474 C CA . GLN A 1 427 ? 2.879 25.987 -22.379 1.00 85.94 427 GLN A CA 1
ATOM 3475 C C . GLN A 1 427 ? 1.943 26.419 -21.244 1.00 85.94 427 GLN A C 1
ATOM 3477 O O . GLN A 1 427 ? 0.988 25.722 -20.925 1.00 85.94 427 GLN A O 1
ATOM 3482 N N . ARG A 1 428 ? 2.117 27.636 -20.710 1.00 83.38 428 ARG A N 1
ATOM 3483 C CA . ARG A 1 428 ? 1.242 28.168 -19.644 1.00 83.38 428 ARG A CA 1
ATOM 3484 C C . ARG A 1 428 ? -0.235 28.226 -20.038 1.00 83.38 428 ARG A C 1
ATOM 3486 O O . ARG A 1 428 ? -1.116 28.205 -19.184 1.00 83.38 428 ARG A O 1
ATOM 3493 N N . THR A 1 429 ? -0.520 28.381 -21.331 1.00 83.94 429 THR A N 1
ATOM 3494 C CA . THR A 1 429 ? -1.899 28.426 -21.827 1.00 83.94 429 THR A CA 1
ATOM 3495 C C . THR A 1 429 ? -2.488 27.025 -21.917 1.00 83.94 429 THR A C 1
ATOM 3497 O O . THR A 1 429 ? -3.646 26.853 -21.547 1.00 83.94 429 THR A O 1
ATOM 3500 N N . PHE A 1 430 ? -1.679 26.049 -22.325 1.00 88.50 430 PHE A N 1
ATOM 3501 C CA . PHE A 1 430 ? -2.020 24.629 -22.344 1.00 88.50 430 PHE A CA 1
ATOM 3502 C C . PHE A 1 430 ? -2.252 24.072 -20.928 1.00 88.50 430 PHE A C 1
ATOM 3504 O O . PHE A 1 430 ? -3.292 23.476 -20.661 1.00 88.50 430 PHE A O 1
ATOM 3511 N N . GLU A 1 431 ? -1.364 24.382 -19.980 1.00 85.75 431 GLU A N 1
ATOM 3512 C CA . GLU A 1 431 ? -1.499 24.014 -18.560 1.00 85.75 431 GLU A CA 1
ATOM 3513 C C . GLU A 1 431 ? -2.753 24.618 -17.914 1.00 85.75 431 GLU A C 1
ATOM 3515 O O . GLU A 1 431 ? -3.390 23.992 -17.071 1.00 85.75 431 GLU A O 1
ATOM 3520 N N . ARG A 1 432 ? -3.171 25.819 -18.335 1.00 83.44 432 ARG A N 1
ATOM 3521 C CA . ARG A 1 432 ? -4.418 26.436 -17.855 1.00 83.44 432 ARG A CA 1
ATOM 3522 C C . ARG A 1 432 ? -5.677 25.744 -18.391 1.00 83.44 432 ARG A C 1
ATOM 3524 O O . ARG A 1 432 ? -6.738 25.899 -17.792 1.00 83.44 432 ARG A O 1
ATOM 3531 N N . LEU A 1 433 ? -5.581 25.025 -19.510 1.00 86.19 433 LEU A N 1
ATOM 3532 C CA . LEU A 1 433 ? -6.683 24.239 -20.083 1.00 86.19 433 LEU A CA 1
ATOM 3533 C C . LEU A 1 433 ? -6.794 22.837 -19.469 1.00 86.19 433 LEU A C 1
ATOM 3535 O O . LEU A 1 433 ? -7.712 22.096 -19.812 1.00 86.19 433 LEU A O 1
ATOM 3539 N N . LYS A 1 434 ? -5.905 22.495 -18.531 1.00 87.56 434 LYS A N 1
ATOM 3540 C CA . LYS A 1 434 ? -5.945 21.242 -17.786 1.00 87.56 434 LYS A CA 1
ATOM 3541 C C . LYS A 1 434 ? -7.278 21.081 -17.029 1.00 87.56 434 LYS A C 1
ATOM 3543 O O . LYS A 1 434 ? -7.642 21.969 -16.246 1.00 87.56 434 LYS A O 1
ATOM 3548 N N . PRO A 1 435 ? -7.989 19.948 -17.190 1.00 88.06 435 PRO A N 1
ATOM 3549 C CA . PRO A 1 435 ? -9.208 19.674 -16.439 1.00 88.06 435 PRO A CA 1
ATOM 3550 C C . PRO A 1 435 ? -8.958 19.659 -14.924 1.00 88.06 435 PRO A C 1
ATOM 3552 O O . PRO A 1 435 ? -7.947 19.150 -14.442 1.00 88.06 435 PRO A O 1
ATOM 3555 N N . PHE A 1 436 ? -9.907 20.176 -14.137 1.00 86.06 436 PHE A N 1
ATOM 3556 C CA . PHE A 1 436 ? -9.727 20.320 -12.686 1.00 86.06 436 PHE A CA 1
ATOM 3557 C C . PHE A 1 436 ? -9.569 18.984 -11.945 1.00 86.06 436 PHE A C 1
ATOM 3559 O O . PHE A 1 436 ? -9.018 18.971 -10.843 1.00 86.06 436 PHE A O 1
ATOM 3566 N N . PHE A 1 437 ? -10.079 17.885 -12.507 1.00 86.88 437 PHE A N 1
ATOM 3567 C CA . PHE A 1 437 ? -10.007 16.535 -11.942 1.00 86.88 437 PHE A CA 1
ATOM 3568 C C . PHE A 1 437 ? -8.742 15.767 -12.350 1.00 86.88 437 PHE A C 1
ATOM 3570 O O . PHE A 1 437 ? -8.491 14.705 -11.792 1.00 86.88 437 PHE A O 1
ATOM 3577 N N . VAL A 1 438 ? -7.900 16.329 -13.223 1.00 85.44 438 VAL A N 1
ATOM 3578 C CA . VAL A 1 438 ? -6.586 15.768 -13.558 1.00 85.44 438 VAL A CA 1
ATOM 3579 C C . VAL A 1 438 ? -5.550 16.233 -12.523 1.00 85.44 438 VAL A C 1
ATOM 3581 O O . VAL A 1 438 ? -5.350 17.435 -12.313 1.00 85.44 438 VAL A O 1
ATOM 3584 N N . ARG A 1 439 ? -4.860 15.301 -11.860 1.00 83.38 439 ARG A N 1
ATOM 3585 C CA . ARG A 1 439 ? -3.827 15.552 -10.836 1.00 83.38 439 ARG A CA 1
ATOM 3586 C C . ARG A 1 439 ? -2.488 14.946 -11.271 1.00 83.38 439 ARG A C 1
ATOM 3588 O O . ARG A 1 439 ? -2.456 13.969 -12.004 1.00 83.38 439 ARG A O 1
ATOM 3595 N N . ALA A 1 440 ? -1.377 15.534 -10.824 1.00 79.31 440 ALA A N 1
ATOM 3596 C CA . ALA A 1 440 ? -0.073 14.880 -10.947 1.00 79.31 440 ALA A CA 1
ATOM 3597 C C . ALA A 1 440 ? -0.025 13.612 -10.076 1.00 79.31 440 ALA A C 1
ATOM 3599 O O . ALA A 1 440 ? -0.635 13.597 -9.003 1.00 79.31 440 ALA A O 1
ATOM 3600 N N . ALA A 1 441 ? 0.701 12.584 -10.515 1.00 71.56 441 ALA A N 1
ATOM 3601 C CA . ALA A 1 441 ? 0.925 11.390 -9.709 1.00 71.56 441 ALA A CA 1
ATOM 3602 C C . ALA A 1 441 ? 1.635 11.743 -8.390 1.00 71.56 441 ALA A C 1
ATOM 3604 O O . ALA A 1 441 ? 2.740 12.291 -8.390 1.00 71.56 441 ALA A O 1
ATOM 3605 N N . SER A 1 442 ? 1.001 11.438 -7.258 1.00 59.41 442 SER A N 1
ATOM 3606 C CA . SER A 1 442 ? 1.659 11.445 -5.949 1.00 59.41 442 SER A CA 1
ATOM 3607 C C . SER A 1 442 ? 2.365 10.103 -5.699 1.00 59.41 442 SER A C 1
ATOM 3609 O O . SER A 1 442 ? 2.039 9.117 -6.363 1.00 59.41 442 SER A O 1
ATOM 3611 N N . PRO A 1 443 ? 3.301 10.003 -4.735 1.00 49.56 443 PRO A N 1
ATOM 3612 C CA . PRO A 1 443 ? 3.938 8.728 -4.390 1.00 49.56 443 PRO A CA 1
ATOM 3613 C C . PRO A 1 443 ? 2.938 7.615 -4.043 1.00 49.56 443 PRO A C 1
ATOM 3615 O O . PRO A 1 443 ? 3.193 6.459 -4.352 1.00 49.56 443 PRO A O 1
ATOM 3618 N N . LYS A 1 444 ? 1.777 7.974 -3.475 1.00 48.78 444 LYS A N 1
ATOM 3619 C CA . LYS A 1 444 ? 0.680 7.050 -3.140 1.00 48.78 444 LYS A CA 1
ATOM 3620 C C . LYS A 1 444 ? -0.091 6.547 -4.368 1.00 48.78 444 LYS A C 1
ATOM 3622 O O . LYS A 1 444 ? -0.695 5.487 -4.312 1.00 48.78 444 LYS A O 1
ATOM 3627 N N . ASP A 1 445 ? -0.059 7.298 -5.470 1.00 46.25 445 ASP A N 1
ATOM 3628 C CA . ASP A 1 445 ? -0.763 6.972 -6.721 1.00 46.25 445 ASP A CA 1
ATOM 3629 C C . ASP A 1 445 ? 0.074 6.096 -7.662 1.00 46.25 445 ASP A C 1
ATOM 3631 O O . ASP A 1 445 ? -0.418 5.630 -8.699 1.00 46.25 445 ASP A O 1
ATOM 3635 N N . ARG A 1 446 ? 1.348 5.878 -7.309 1.00 53.78 446 ARG A N 1
ATOM 3636 C CA . ARG A 1 446 ? 2.226 4.899 -7.948 1.00 53.78 446 ARG A CA 1
ATOM 3637 C C . ARG A 1 446 ? 1.759 3.511 -7.514 1.00 53.78 446 ARG A C 1
ATOM 3639 O O . ARG A 1 446 ? 2.355 2.880 -6.651 1.00 53.78 446 ARG A O 1
ATOM 3646 N N . LEU A 1 447 ? 0.655 3.064 -8.110 1.00 45.03 447 LEU A N 1
ATOM 3647 C CA . LEU A 1 447 ? 0.137 1.694 -8.056 1.00 45.03 447 LEU A CA 1
ATOM 3648 C C . LEU A 1 447 ? 1.087 0.759 -8.818 1.00 45.03 447 LEU A C 1
ATOM 3650 O O . LEU A 1 447 ? 0.741 0.149 -9.823 1.00 45.03 447 LEU A O 1
ATOM 3654 N N . THR A 1 448 ? 2.336 0.718 -8.385 1.00 51.78 448 THR A N 1
ATOM 3655 C CA . THR A 1 448 ? 3.353 -0.199 -8.870 1.00 51.78 448 THR A CA 1
ATOM 3656 C C . THR A 1 448 ? 3.732 -1.058 -7.689 1.00 51.78 448 THR A C 1
ATOM 3658 O O . THR A 1 448 ? 4.097 -0.512 -6.646 1.00 51.78 448 THR A O 1
ATOM 3661 N N . CYS A 1 449 ? 3.656 -2.381 -7.844 1.00 62.03 449 CYS A N 1
ATOM 3662 C CA . CYS A 1 449 ? 4.299 -3.270 -6.888 1.00 62.03 449 CYS A CA 1
ATOM 3663 C C . CYS A 1 449 ? 5.733 -2.782 -6.659 1.00 62.03 449 CYS A C 1
ATOM 3665 O O . CYS A 1 449 ? 6.466 -2.578 -7.624 1.00 62.03 449 CYS A O 1
ATOM 3667 N N . CYS A 1 450 ? 6.114 -2.563 -5.401 1.00 64.88 450 CYS A N 1
ATOM 3668 C CA . CYS A 1 450 ? 7.486 -2.195 -5.038 1.00 64.88 450 CYS A CA 1
ATOM 3669 C C . CYS A 1 450 ? 8.372 -3.426 -4.810 1.00 64.88 450 CYS A C 1
ATOM 3671 O O . CYS A 1 450 ? 9.485 -3.294 -4.314 1.00 64.88 450 CYS A O 1
ATOM 3673 N N . CYS A 1 451 ? 7.861 -4.618 -5.103 1.00 78.56 451 CYS A N 1
ATOM 3674 C CA . CYS A 1 451 ? 8.616 -5.853 -5.035 1.00 78.56 451 CYS A CA 1
ATOM 3675 C C . CYS A 1 451 ? 9.759 -5.822 -6.053 1.00 78.56 451 CYS A C 1
ATOM 3677 O O . CYS A 1 451 ? 9.573 -5.426 -7.208 1.00 78.56 451 CYS A O 1
ATOM 3679 N N . ARG A 1 452 ? 10.939 -6.273 -5.615 1.00 82.31 452 ARG A N 1
ATOM 3680 C CA . ARG A 1 452 ? 12.154 -6.341 -6.435 1.00 82.31 452 ARG A CA 1
ATOM 3681 C C . ARG A 1 452 ? 11.875 -6.998 -7.785 1.00 82.31 452 ARG A C 1
ATOM 3683 O O . ARG A 1 452 ? 12.184 -6.407 -8.812 1.00 82.31 452 ARG A O 1
ATOM 3690 N N . TYR A 1 453 ? 11.221 -8.161 -7.770 1.00 82.19 453 TYR A N 1
ATOM 3691 C CA . TYR A 1 453 ? 10.940 -8.944 -8.970 1.00 82.19 453 TYR A CA 1
ATOM 3692 C C . TYR A 1 453 ? 10.117 -8.167 -10.006 1.00 82.19 453 TYR A C 1
ATOM 3694 O O . TYR A 1 453 ? 10.511 -8.121 -11.166 1.00 82.19 453 TYR A O 1
ATOM 3702 N N . HIS A 1 454 ? 9.024 -7.489 -9.624 1.00 81.69 454 HIS A N 1
ATOM 3703 C CA . HIS A 1 454 ? 8.229 -6.725 -10.598 1.00 81.69 454 HIS A CA 1
ATOM 3704 C C . HIS A 1 454 ? 8.895 -5.425 -11.038 1.00 81.69 454 HIS A C 1
ATOM 3706 O O . HIS A 1 454 ? 8.747 -5.047 -12.198 1.00 81.69 454 HIS A O 1
ATOM 3712 N N . VAL A 1 455 ? 9.609 -4.727 -10.149 1.00 83.94 455 VAL A N 1
ATOM 3713 C CA . VAL A 1 455 ? 10.308 -3.486 -10.522 1.00 83.94 455 VAL A CA 1
ATOM 3714 C C . VAL A 1 455 ? 11.438 -3.792 -11.505 1.00 83.94 455 VAL A C 1
ATOM 3716 O O . VAL A 1 455 ? 11.547 -3.126 -12.534 1.00 83.94 455 VAL A O 1
ATOM 3719 N N . GLU A 1 456 ? 12.229 -4.825 -11.220 1.00 87.25 456 GLU A N 1
ATOM 3720 C CA . GLU A 1 456 ? 13.330 -5.276 -12.070 1.00 87.25 456 GLU A CA 1
ATOM 3721 C C . GLU A 1 456 ? 12.813 -5.811 -13.410 1.00 87.25 456 GLU A C 1
ATOM 3723 O O . GLU A 1 456 ? 13.223 -5.315 -14.460 1.00 87.25 456 GLU A O 1
ATOM 3728 N N . ALA A 1 457 ? 11.829 -6.720 -13.390 1.00 88.19 457 ALA A N 1
ATOM 3729 C CA . ALA A 1 457 ? 11.226 -7.265 -14.606 1.00 88.19 457 ALA A CA 1
ATOM 3730 C C . ALA A 1 457 ? 10.617 -6.170 -15.489 1.00 88.19 457 ALA A C 1
ATOM 3732 O O . ALA A 1 457 ? 10.803 -6.180 -16.702 1.00 88.19 457 ALA A O 1
ATOM 3733 N N . LYS A 1 458 ? 9.925 -5.188 -14.894 1.00 87.44 458 LYS A N 1
ATOM 3734 C CA . LYS A 1 458 ? 9.319 -4.074 -15.634 1.00 87.44 458 LYS A CA 1
ATOM 3735 C C . LYS A 1 458 ? 10.370 -3.147 -16.242 1.00 87.44 458 LYS A C 1
ATOM 3737 O O . LYS A 1 458 ? 10.197 -2.716 -17.379 1.00 87.44 458 LYS A O 1
ATOM 3742 N N . SER A 1 459 ? 11.433 -2.826 -15.503 1.00 86.19 459 SER A N 1
ATOM 3743 C CA . SER A 1 459 ? 12.519 -1.979 -16.010 1.00 86.19 459 SER A CA 1
ATOM 3744 C C . SER A 1 459 ? 13.220 -2.639 -17.202 1.00 86.19 459 SER A C 1
ATOM 3746 O O . SER A 1 459 ? 13.345 -2.030 -18.267 1.00 86.19 459 SER A O 1
ATOM 3748 N N . LEU A 1 460 ? 13.576 -3.920 -17.058 1.00 89.44 460 LEU A N 1
ATOM 3749 C CA . LEU A 1 460 ? 14.188 -4.724 -18.117 1.00 89.44 460 LEU A CA 1
ATOM 3750 C C . LEU A 1 460 ? 13.271 -4.883 -19.325 1.00 89.44 460 LEU A C 1
ATOM 3752 O O . LEU A 1 460 ? 13.713 -4.674 -20.450 1.00 89.44 460 LEU A O 1
ATOM 3756 N N . PHE A 1 461 ? 11.991 -5.183 -19.102 1.00 90.44 461 PHE A N 1
ATOM 3757 C CA . PHE A 1 461 ? 10.992 -5.308 -20.160 1.00 90.44 461 PHE A CA 1
ATOM 3758 C C . PHE A 1 461 ? 10.923 -4.055 -21.026 1.00 90.44 461 PHE A C 1
ATOM 3760 O O . PHE A 1 461 ? 11.023 -4.145 -22.247 1.00 90.44 461 PHE A O 1
ATOM 3767 N N . LEU A 1 462 ? 10.818 -2.875 -20.405 1.00 88.75 462 LEU A N 1
ATOM 3768 C CA . LEU A 1 462 ? 10.762 -1.613 -21.139 1.00 88.75 462 LEU A CA 1
ATOM 3769 C C . LEU A 1 462 ? 12.024 -1.394 -21.978 1.00 88.75 462 LEU A C 1
ATOM 3771 O O . LEU A 1 462 ? 11.919 -0.953 -23.119 1.00 88.75 462 LEU A O 1
ATOM 3775 N N . LYS A 1 463 ? 13.204 -1.736 -21.446 1.00 89.31 463 LYS A N 1
ATOM 3776 C CA . LYS A 1 463 ? 14.474 -1.618 -22.174 1.00 89.31 463 LYS A CA 1
ATOM 3777 C C . LYS A 1 463 ? 14.589 -2.614 -23.328 1.00 89.31 463 LYS A C 1
ATOM 3779 O O . LYS A 1 463 ? 14.982 -2.215 -24.421 1.00 89.31 463 LYS A O 1
ATOM 3784 N N . CYS A 1 464 ? 14.175 -3.861 -23.122 1.00 88.75 464 CYS A N 1
ATOM 3785 C CA . CYS A 1 464 ? 14.152 -4.892 -24.159 1.00 88.75 464 CYS A CA 1
ATOM 3786 C C . CYS A 1 464 ? 13.172 -4.532 -25.288 1.00 88.75 464 CYS A C 1
ATOM 3788 O O . CYS A 1 464 ? 13.519 -4.619 -26.464 1.00 88.75 464 CYS A O 1
ATOM 3790 N N . MET A 1 465 ? 11.965 -4.062 -24.953 1.00 90.88 465 MET A N 1
ATOM 3791 C CA . MET A 1 465 ? 10.968 -3.655 -25.951 1.00 90.88 465 MET A CA 1
ATOM 3792 C C . MET A 1 465 ? 11.372 -2.364 -26.680 1.00 90.88 465 MET A C 1
ATOM 3794 O O . MET A 1 465 ? 11.154 -2.242 -27.884 1.00 90.88 465 MET A O 1
ATOM 3798 N N . GLU A 1 466 ? 12.009 -1.411 -25.987 1.00 88.06 466 GLU A N 1
ATOM 3799 C CA . GLU A 1 466 ? 12.597 -0.217 -26.608 1.00 88.06 466 GLU A CA 1
ATOM 3800 C C . GLU A 1 466 ? 13.691 -0.601 -27.618 1.00 88.06 466 GLU A C 1
ATOM 3802 O O . GLU A 1 466 ? 13.725 -0.044 -28.718 1.00 88.06 466 GLU A O 1
ATOM 3807 N N . PHE A 1 467 ? 14.538 -1.578 -27.276 1.00 86.56 467 PHE A N 1
ATOM 3808 C CA . PHE A 1 467 ? 15.553 -2.119 -28.178 1.00 86.56 467 PHE A CA 1
ATOM 3809 C C . PHE A 1 467 ? 14.914 -2.767 -29.413 1.00 86.56 467 PHE A C 1
ATOM 3811 O O . PHE A 1 467 ? 15.256 -2.388 -30.535 1.00 86.56 467 PHE A O 1
ATOM 3818 N N . ARG A 1 468 ? 13.909 -3.640 -29.228 1.00 87.31 468 ARG A N 1
ATOM 3819 C CA . ARG A 1 468 ? 13.150 -4.252 -30.336 1.00 87.31 468 ARG A CA 1
ATOM 3820 C C . ARG A 1 468 ? 12.539 -3.216 -31.268 1.00 87.31 468 ARG A C 1
ATOM 3822 O O . ARG A 1 468 ? 12.701 -3.306 -32.481 1.00 87.31 468 ARG A O 1
ATOM 3829 N N . LYS A 1 469 ? 11.890 -2.193 -30.712 1.00 86.38 469 LYS A N 1
ATOM 3830 C CA . LYS A 1 469 ? 11.226 -1.145 -31.494 1.00 86.38 469 LYS A CA 1
ATOM 3831 C C . LYS A 1 469 ? 12.203 -0.279 -32.297 1.00 86.38 469 LYS A C 1
ATOM 3833 O O . LYS A 1 469 ? 11.838 0.205 -33.363 1.00 86.38 469 LYS A O 1
ATOM 3838 N N . LYS A 1 470 ? 13.412 -0.041 -31.779 1.00 85.44 470 LYS A N 1
ATOM 3839 C CA . LYS A 1 470 ? 14.406 0.847 -32.406 1.00 85.44 470 LYS A CA 1
ATOM 3840 C C . LYS A 1 470 ? 15.336 0.140 -33.383 1.00 85.44 470 LYS A C 1
ATOM 3842 O O . LYS A 1 470 ? 15.657 0.723 -34.412 1.00 85.44 470 LYS A O 1
ATOM 3847 N N . HIS A 1 471 ? 15.796 -1.058 -33.041 1.00 79.00 471 HIS A N 1
ATOM 3848 C CA . HIS A 1 471 ? 16.874 -1.727 -33.769 1.00 79.00 471 HIS A CA 1
ATOM 3849 C C . HIS A 1 471 ? 16.381 -2.881 -34.640 1.00 79.00 471 HIS A C 1
ATOM 3851 O O . HIS A 1 471 ? 16.947 -3.092 -35.703 1.00 79.00 471 HIS A O 1
ATOM 3857 N N . ILE A 1 472 ? 15.297 -3.554 -34.243 1.00 78.88 472 ILE A N 1
ATOM 3858 C CA . ILE A 1 472 ? 14.850 -4.801 -34.877 1.00 78.88 472 ILE A CA 1
ATOM 3859 C C . ILE A 1 472 ? 13.647 -4.545 -35.789 1.00 78.88 472 ILE A C 1
ATOM 3861 O O . ILE A 1 472 ? 13.740 -4.686 -37.001 1.00 78.88 472 ILE A O 1
ATOM 3865 N N . HIS A 1 473 ? 12.523 -4.080 -35.233 1.00 78.31 473 HIS A N 1
ATOM 3866 C CA . HIS A 1 473 ? 11.263 -3.863 -35.966 1.00 78.31 473 HIS A CA 1
ATOM 3867 C C . HIS A 1 473 ? 11.370 -3.019 -37.248 1.00 78.31 473 HIS A C 1
ATOM 3869 O O . HIS A 1 473 ? 10.663 -3.344 -38.200 1.00 78.31 473 HIS A O 1
ATOM 3875 N N . PRO A 1 474 ? 12.212 -1.967 -37.334 1.00 79.25 474 PRO A N 1
ATOM 3876 C CA . PRO A 1 474 ? 12.387 -1.209 -38.575 1.00 79.25 474 PRO A CA 1
ATOM 3877 C C . PRO A 1 474 ? 13.046 -1.994 -39.718 1.00 79.25 474 PRO A C 1
ATOM 3879 O O . PRO A 1 474 ? 12.967 -1.554 -40.859 1.00 79.25 474 PRO A O 1
ATOM 3882 N N . GLN A 1 475 ? 13.719 -3.107 -39.414 1.00 71.06 475 GLN A N 1
ATOM 3883 C CA . GLN A 1 475 ? 14.503 -3.904 -40.363 1.00 71.06 475 GLN A CA 1
ATOM 3884 C C . GLN A 1 475 ? 13.811 -5.219 -40.758 1.00 71.06 475 GLN A C 1
ATOM 3886 O O . GLN A 1 475 ? 14.285 -5.894 -41.664 1.00 71.06 475 GLN A O 1
ATOM 3891 N N . LEU A 1 476 ? 12.705 -5.576 -40.094 1.00 77.31 476 LEU A N 1
ATOM 3892 C CA . LEU A 1 476 ? 11.990 -6.839 -40.289 1.00 77.31 476 LEU A CA 1
ATOM 3893 C C . LEU A 1 476 ? 10.785 -6.703 -41.232 1.00 77.31 476 LEU A C 1
ATOM 3895 O O . LEU A 1 476 ? 10.075 -5.691 -41.215 1.00 77.31 476 LEU A O 1
ATOM 3899 N N . SER A 1 477 ? 10.509 -7.762 -41.994 1.00 75.94 477 SER A N 1
ATOM 3900 C CA . SER A 1 477 ? 9.259 -7.953 -42.744 1.00 75.94 477 SER A CA 1
ATOM 3901 C C . SER A 1 477 ? 8.060 -8.226 -41.815 1.00 75.94 477 SER A C 1
ATOM 3903 O O . SER A 1 477 ? 8.229 -8.520 -40.632 1.00 75.94 477 SER A O 1
ATOM 3905 N N . GLU A 1 478 ? 6.822 -8.129 -42.316 1.00 71.50 478 GLU A N 1
ATOM 3906 C CA . GLU A 1 478 ? 5.612 -8.367 -41.499 1.00 71.50 478 GLU A CA 1
ATOM 3907 C C . GLU A 1 478 ? 5.541 -9.791 -40.912 1.00 71.50 478 GLU A C 1
ATOM 3909 O O . GLU A 1 478 ? 5.082 -9.977 -39.786 1.00 71.50 478 GLU A O 1
ATOM 3914 N N . GLU A 1 479 ? 6.061 -10.795 -41.619 1.00 69.81 479 GLU A N 1
ATOM 3915 C CA . GLU A 1 479 ? 6.129 -12.179 -41.132 1.00 69.81 479 GLU A CA 1
ATOM 3916 C C . GLU A 1 479 ? 7.164 -12.335 -40.006 1.00 69.81 479 GLU A C 1
ATOM 3918 O O . GLU A 1 479 ? 6.905 -12.982 -38.989 1.00 69.81 479 GLU A O 1
ATOM 3923 N N . GLU A 1 480 ? 8.311 -11.662 -40.116 1.00 71.69 480 GLU A N 1
ATOM 3924 C CA . GLU A 1 480 ? 9.344 -11.662 -39.075 1.00 71.69 480 GLU A CA 1
ATOM 3925 C C . GLU A 1 480 ? 8.942 -10.834 -37.846 1.00 71.69 480 GLU A C 1
ATOM 3927 O O . GLU A 1 480 ? 9.325 -11.164 -36.722 1.00 71.69 480 GLU A O 1
ATOM 3932 N N . LYS A 1 481 ? 8.117 -9.793 -38.017 1.00 74.75 481 LYS A N 1
ATOM 3933 C CA . LYS A 1 481 ? 7.528 -9.044 -36.892 1.00 74.75 481 LYS A CA 1
ATOM 3934 C C . LYS A 1 481 ? 6.610 -9.914 -36.037 1.00 74.75 481 LYS A C 1
ATOM 3936 O O . LYS A 1 481 ? 6.586 -9.727 -34.820 1.00 74.75 481 LYS A O 1
ATOM 3941 N N . ASN A 1 482 ? 5.911 -10.878 -36.641 1.00 75.19 482 ASN A N 1
ATOM 3942 C CA . ASN A 1 482 ? 5.120 -11.866 -35.903 1.00 75.19 482 ASN A CA 1
ATOM 3943 C C . ASN A 1 482 ? 6.002 -12.864 -35.140 1.00 75.19 482 ASN A C 1
ATOM 3945 O O . ASN A 1 482 ? 5.614 -13.308 -34.062 1.00 75.19 482 ASN A O 1
ATOM 3949 N N . LYS A 1 483 ? 7.199 -13.175 -35.654 1.00 78.56 483 LYS A N 1
ATOM 3950 C CA . LYS A 1 483 ? 8.189 -14.011 -34.955 1.00 78.56 483 LYS A CA 1
ATOM 3951 C C . LYS A 1 483 ? 8.850 -13.277 -33.781 1.00 78.56 483 LYS A C 1
ATOM 3953 O O . LYS A 1 483 ? 9.070 -13.869 -32.727 1.00 78.56 483 LYS A O 1
ATOM 3958 N N . PHE A 1 484 ? 9.104 -11.975 -33.923 1.00 81.06 484 PHE A N 1
ATOM 3959 C CA . PHE A 1 484 ? 9.690 -11.123 -32.880 1.00 81.06 484 PHE A CA 1
ATOM 3960 C C . PHE A 1 484 ? 8.725 -10.011 -32.435 1.00 81.06 484 PHE A C 1
ATOM 3962 O O . PHE A 1 484 ? 8.979 -8.824 -32.679 1.00 81.06 484 PHE A O 1
ATOM 3969 N N . PRO A 1 485 ? 7.619 -10.348 -31.751 1.00 83.44 485 PRO A N 1
ATOM 3970 C CA . PRO A 1 485 ? 6.621 -9.360 -31.374 1.00 83.44 485 PRO A CA 1
ATOM 3971 C C . PRO A 1 485 ? 7.162 -8.368 -30.335 1.00 83.44 485 PRO A C 1
ATOM 3973 O O . PRO A 1 485 ? 7.951 -8.705 -29.439 1.00 83.44 485 PRO A O 1
ATOM 3976 N N . VAL A 1 486 ? 6.707 -7.118 -30.450 1.00 84.62 486 VAL A N 1
ATOM 3977 C CA . VAL A 1 486 ? 6.853 -6.100 -29.403 1.00 84.62 486 VAL A CA 1
ATOM 3978 C C . VAL A 1 486 ? 5.599 -6.156 -28.547 1.00 84.62 486 VAL A C 1
ATOM 3980 O O . VAL A 1 486 ? 4.514 -5.801 -28.996 1.00 84.62 486 VAL A O 1
ATOM 3983 N N . TYR A 1 487 ? 5.760 -6.616 -27.313 1.00 84.19 487 TYR A N 1
ATOM 3984 C CA . TYR A 1 487 ? 4.668 -6.710 -26.354 1.00 84.19 487 TYR A CA 1
ATOM 3985 C C . TYR A 1 487 ? 4.389 -5.343 -25.721 1.00 84.19 487 TYR A C 1
ATOM 3987 O O . TYR A 1 487 ? 5.318 -4.597 -25.400 1.00 84.19 487 TYR A O 1
ATOM 3995 N N . GLU A 1 488 ? 3.115 -5.030 -25.487 1.00 80.88 488 GLU A N 1
ATOM 3996 C CA . GLU A 1 488 ? 2.711 -3.810 -24.778 1.00 80.88 488 GLU A CA 1
ATOM 3997 C C . GLU A 1 488 ? 2.808 -3.977 -23.256 1.00 80.88 488 GLU A C 1
ATOM 3999 O O . GLU A 1 488 ? 3.203 -3.045 -22.542 1.00 80.88 488 GLU A O 1
ATOM 4004 N N . HIS A 1 489 ? 2.493 -5.172 -22.743 1.00 79.12 489 HIS A N 1
ATOM 4005 C CA . HIS A 1 489 ? 2.543 -5.468 -21.316 1.00 79.12 489 HIS A CA 1
ATOM 4006 C C . HIS A 1 489 ? 3.441 -6.662 -20.979 1.00 79.12 489 HIS A C 1
ATOM 4008 O O . HIS A 1 489 ? 3.515 -7.664 -21.687 1.00 79.12 489 HIS A O 1
ATOM 4014 N N . LEU A 1 490 ? 4.102 -6.571 -19.820 1.00 83.69 490 LEU A N 1
ATOM 4015 C CA . LEU A 1 490 ? 4.950 -7.636 -19.273 1.00 83.69 490 LEU A CA 1
ATOM 4016 C C . LEU A 1 490 ? 4.156 -8.923 -18.970 1.00 83.69 490 LEU A C 1
ATOM 4018 O O . LEU A 1 490 ? 4.704 -10.021 -18.987 1.00 83.69 490 LEU A O 1
ATOM 4022 N N . THR A 1 491 ? 2.859 -8.803 -18.694 1.00 81.88 491 THR A N 1
ATOM 4023 C CA . THR A 1 491 ? 1.973 -9.960 -18.528 1.00 81.88 491 THR A CA 1
ATOM 4024 C C . THR A 1 491 ? 1.819 -10.749 -19.817 1.00 81.88 491 THR A C 1
ATOM 4026 O O . THR A 1 491 ? 1.769 -11.971 -19.761 1.00 81.88 491 THR A O 1
ATOM 4029 N N . ASP A 1 492 ? 1.804 -10.079 -20.966 1.00 85.06 492 ASP A N 1
ATOM 4030 C CA . ASP A 1 492 ? 1.508 -10.712 -22.252 1.00 85.06 492 ASP A CA 1
ATOM 4031 C C . ASP A 1 492 ? 2.672 -11.603 -22.679 1.00 85.06 492 ASP A C 1
ATOM 4033 O O . ASP A 1 492 ? 2.470 -12.758 -23.044 1.00 85.06 492 ASP A O 1
ATOM 4037 N N . ILE A 1 493 ? 3.907 -11.112 -22.516 1.00 86.88 493 ILE A N 1
ATOM 4038 C CA . ILE A 1 493 ? 5.108 -11.919 -22.756 1.00 86.88 493 ILE A CA 1
ATOM 4039 C C . ILE A 1 493 ? 5.225 -13.075 -21.755 1.00 86.88 493 ILE A C 1
ATOM 4041 O O . ILE A 1 493 ? 5.658 -14.162 -22.123 1.00 86.88 493 ILE A O 1
ATOM 4045 N N . ALA A 1 494 ? 4.807 -12.889 -20.498 1.00 85.44 494 ALA A N 1
ATOM 4046 C CA . ALA A 1 494 ? 4.783 -13.982 -19.532 1.00 85.44 494 ALA A CA 1
ATOM 4047 C C . ALA A 1 494 ? 3.769 -15.062 -19.947 1.00 85.44 494 ALA A C 1
ATOM 4049 O O . ALA A 1 494 ? 4.124 -16.239 -19.969 1.00 85.44 494 ALA A O 1
ATOM 4050 N N . VAL A 1 495 ? 2.552 -14.676 -20.344 1.00 84.25 495 VAL A N 1
ATOM 4051 C CA . VAL A 1 495 ? 1.501 -15.599 -20.809 1.00 84.25 495 VAL A CA 1
ATOM 4052 C C . VAL A 1 495 ? 1.901 -16.308 -22.102 1.00 84.25 495 VAL A C 1
ATOM 4054 O O . VAL A 1 495 ? 1.687 -17.510 -22.200 1.00 84.25 495 VAL A O 1
ATOM 4057 N N . ALA A 1 496 ? 2.566 -15.625 -23.038 1.00 85.44 496 ALA A N 1
ATOM 4058 C CA . ALA A 1 496 ? 3.079 -16.232 -24.270 1.00 85.44 496 ALA A CA 1
ATOM 4059 C C . ALA A 1 496 ? 4.089 -17.368 -24.017 1.00 85.44 496 ALA A C 1
ATOM 4061 O O . ALA A 1 496 ? 4.290 -18.227 -24.868 1.00 85.44 496 ALA A O 1
ATOM 4062 N N . THR A 1 497 ? 4.719 -17.394 -22.837 1.00 86.81 497 THR A N 1
ATOM 4063 C CA . THR A 1 497 ? 5.657 -18.456 -22.436 1.00 86.81 497 THR A CA 1
ATOM 4064 C C . THR A 1 497 ? 5.025 -19.563 -21.591 1.00 86.81 497 THR A C 1
ATOM 4066 O O . THR A 1 497 ? 5.754 -20.431 -21.109 1.00 86.81 497 THR A O 1
ATOM 4069 N N . LEU A 1 498 ? 3.716 -19.521 -21.341 1.00 86.62 498 LEU A N 1
ATOM 4070 C CA . LEU A 1 498 ? 2.975 -20.502 -20.544 1.00 86.62 498 LEU A CA 1
ATOM 4071 C C . LEU A 1 498 ? 2.012 -21.287 -21.443 1.00 86.62 498 LEU A C 1
ATOM 4073 O O . LEU A 1 498 ? 1.546 -20.773 -22.457 1.00 86.62 498 LEU A O 1
ATOM 4077 N N . CYS A 1 499 ? 1.680 -22.522 -21.058 1.00 85.25 499 CYS A N 1
ATOM 4078 C CA . CYS A 1 499 ? 0.575 -23.241 -21.693 1.00 85.25 499 CYS A CA 1
ATOM 4079 C C . CYS A 1 499 ? -0.753 -22.491 -21.485 1.00 85.25 499 CYS A C 1
ATOM 4081 O O . CYS A 1 499 ? -0.910 -21.722 -20.529 1.00 85.25 499 CYS A O 1
ATOM 4083 N N . GLY A 1 500 ? -1.725 -22.750 -22.365 1.00 76.88 500 GLY A N 1
ATOM 4084 C CA . GLY A 1 500 ? -3.094 -22.262 -22.196 1.00 76.88 500 GLY A CA 1
ATOM 4085 C C . GLY A 1 500 ? -3.692 -22.685 -20.849 1.00 76.88 500 GLY A C 1
ATOM 4086 O O . GLY A 1 500 ? -3.277 -23.679 -20.254 1.00 76.88 500 GLY A O 1
ATOM 4087 N N . LYS A 1 501 ? -4.664 -21.913 -20.355 1.00 76.81 501 LYS A N 1
ATOM 4088 C CA . LYS A 1 501 ? -5.390 -22.258 -19.126 1.00 76.81 501 LYS A CA 1
ATOM 4089 C C . LYS A 1 501 ? -6.182 -23.554 -19.319 1.00 76.81 501 LYS A C 1
ATOM 4091 O O . LYS A 1 501 ? -6.754 -23.771 -20.390 1.00 76.81 501 LYS A O 1
ATOM 4096 N N . ASP A 1 502 ? -6.256 -24.372 -18.273 1.00 64.94 502 ASP A N 1
ATOM 4097 C CA . ASP A 1 502 ? -7.080 -25.580 -18.286 1.00 64.94 502 ASP A CA 1
ATOM 4098 C C . ASP A 1 502 ? -8.567 -25.195 -18.405 1.00 64.94 502 ASP A C 1
ATOM 4100 O O . ASP A 1 502 ? -9.042 -24.272 -17.750 1.00 64.94 502 ASP A O 1
ATOM 4104 N N . LYS A 1 503 ? -9.347 -25.899 -19.238 1.00 55.66 503 LYS A N 1
ATOM 4105 C CA . LYS A 1 503 ? -10.779 -25.578 -19.440 1.00 55.66 503 LYS A CA 1
ATOM 4106 C C . LYS A 1 503 ? -11.628 -25.765 -18.173 1.00 55.66 503 LYS A C 1
ATOM 4108 O O . LYS A 1 503 ? -12.720 -25.215 -18.086 1.00 55.66 503 LYS A O 1
ATOM 4113 N N . THR A 1 504 ? -11.147 -26.561 -17.220 1.00 52.34 504 THR A N 1
ATOM 4114 C CA . THR A 1 504 ? -11.841 -26.914 -15.973 1.00 52.34 504 THR A CA 1
ATOM 4115 C C . THR A 1 504 ? -11.579 -25.926 -14.839 1.00 52.34 504 THR A C 1
ATOM 4117 O O . THR A 1 504 ? -12.407 -25.796 -13.936 1.00 52.34 504 THR A O 1
ATOM 4120 N N . HIS A 1 505 ? -10.443 -25.230 -14.855 1.00 56.00 505 HIS A N 1
ATOM 4121 C CA . HIS A 1 505 ? -10.029 -24.303 -13.808 1.00 56.00 505 HIS A CA 1
ATOM 4122 C C . HIS A 1 505 ? -9.486 -23.040 -14.474 1.00 56.00 505 HIS A C 1
ATOM 4124 O O . HIS A 1 505 ? -8.536 -23.118 -15.241 1.00 56.00 505 HIS A O 1
ATOM 4130 N N . ASP A 1 506 ? -10.051 -21.865 -14.176 1.00 64.62 506 ASP A N 1
ATOM 4131 C CA . ASP A 1 506 ? -9.609 -20.574 -14.738 1.00 64.62 506 ASP A CA 1
ATOM 4132 C C . ASP A 1 506 ? -8.248 -20.105 -14.161 1.00 64.62 506 ASP A C 1
ATOM 4134 O O . ASP A 1 506 ? -8.053 -18.958 -13.754 1.00 64.62 506 ASP A O 1
ATOM 4138 N N . CYS A 1 507 ? -7.279 -21.014 -14.070 1.00 68.56 507 CYS A N 1
ATOM 4139 C CA . CYS A 1 507 ? -5.932 -20.785 -13.578 1.00 68.56 507 CYS A CA 1
ATOM 4140 C C . CYS A 1 507 ? -4.893 -21.541 -14.418 1.00 68.56 507 CYS A C 1
ATOM 4142 O O . CYS A 1 507 ? -5.192 -22.494 -15.134 1.00 68.56 507 CYS A O 1
ATOM 4144 N N . PHE A 1 508 ? -3.642 -21.082 -14.343 1.00 76.44 508 PHE A N 1
ATOM 4145 C CA . PHE A 1 508 ? -2.514 -21.801 -14.927 1.00 76.44 508 PHE A CA 1
ATOM 4146 C C . PHE A 1 508 ? -2.107 -22.951 -14.008 1.00 76.44 508 PHE A C 1
ATOM 4148 O O . PHE A 1 508 ? -2.069 -22.794 -12.785 1.00 76.44 508 PHE A O 1
ATOM 4155 N N . ASN A 1 509 ? -1.743 -24.088 -14.596 1.00 78.69 509 ASN A N 1
ATOM 4156 C CA . ASN A 1 509 ? -1.255 -25.229 -13.836 1.00 78.69 509 ASN A CA 1
ATOM 4157 C C . ASN A 1 509 ? 0.063 -24.880 -13.117 1.00 78.69 509 ASN A C 1
ATOM 4159 O O . ASN A 1 509 ? 0.977 -24.295 -13.711 1.00 78.69 509 ASN A O 1
ATOM 4163 N N . LYS A 1 510 ? 0.187 -25.279 -11.844 1.00 80.81 510 LYS A N 1
ATOM 4164 C CA . LYS A 1 510 ? 1.390 -25.074 -11.022 1.00 80.81 510 LYS A CA 1
ATOM 4165 C C . LYS A 1 510 ? 2.674 -25.521 -11.727 1.00 80.81 510 LYS A C 1
ATOM 4167 O O . LYS A 1 510 ? 3.684 -24.833 -11.631 1.00 80.81 510 LYS A O 1
ATOM 4172 N N . VAL A 1 511 ? 2.642 -26.634 -12.464 1.00 84.19 511 VAL A N 1
ATOM 4173 C CA . VAL A 1 511 ? 3.824 -27.161 -13.175 1.00 84.19 511 VAL A CA 1
ATOM 4174 C C . VAL A 1 511 ? 4.342 -26.170 -14.228 1.00 84.19 511 VAL A C 1
ATOM 4176 O O . VAL A 1 511 ? 5.553 -26.030 -14.401 1.00 84.19 511 VAL A O 1
ATOM 4179 N N . CYS A 1 512 ? 3.440 -25.437 -14.888 1.00 85.38 512 CYS A N 1
ATOM 4180 C CA . CYS A 1 512 ? 3.791 -24.398 -15.857 1.00 85.38 512 CYS A CA 1
ATOM 4181 C C . CYS A 1 512 ? 4.345 -23.145 -15.164 1.00 85.38 512 CYS A C 1
ATOM 4183 O O . CYS A 1 512 ? 5.367 -22.604 -15.584 1.00 85.38 512 CYS A O 1
ATOM 4185 N N . LEU A 1 513 ? 3.703 -22.715 -14.072 1.00 83.88 513 LEU A N 1
ATOM 4186 C CA . LEU A 1 513 ? 4.105 -21.540 -13.287 1.00 83.88 513 LEU A CA 1
ATOM 4187 C C . LEU A 1 513 ? 5.465 -21.710 -12.601 1.00 83.88 513 LEU A C 1
ATOM 4189 O O . LEU A 1 513 ? 6.227 -20.751 -12.512 1.00 83.88 513 LEU A O 1
ATOM 4193 N N . ASP A 1 514 ? 5.772 -22.927 -12.152 1.00 82.12 514 ASP A N 1
ATOM 4194 C CA . ASP A 1 514 ? 7.062 -23.297 -11.565 1.00 82.12 514 ASP A CA 1
ATOM 4195 C C . ASP A 1 514 ? 8.119 -23.639 -12.637 1.00 82.12 514 ASP A C 1
ATOM 4197 O O . ASP A 1 514 ? 9.212 -24.081 -12.290 1.00 82.12 514 ASP A O 1
ATOM 4201 N N . ARG A 1 515 ? 7.792 -23.480 -13.932 1.00 85.25 515 ARG A N 1
ATOM 4202 C CA . ARG A 1 515 ? 8.689 -23.719 -15.082 1.00 85.25 515 ARG A CA 1
ATOM 4203 C C . ARG A 1 515 ? 9.237 -25.148 -15.180 1.00 85.25 515 ARG A C 1
ATOM 4205 O O . ARG A 1 515 ? 10.268 -25.391 -15.798 1.00 85.25 515 ARG A O 1
ATOM 4212 N N . LYS A 1 516 ? 8.494 -26.116 -14.637 1.00 85.19 516 LYS A N 1
ATOM 4213 C CA . LYS A 1 516 ? 8.802 -27.558 -14.695 1.00 85.19 516 LYS A CA 1
ATOM 4214 C C . LYS A 1 516 ? 8.133 -28.277 -15.872 1.00 85.19 516 LYS A C 1
ATOM 4216 O O . LYS A 1 516 ? 8.325 -29.474 -16.047 1.00 85.19 516 LYS A O 1
ATOM 4221 N N . CYS A 1 517 ? 7.328 -27.566 -16.660 1.00 86.50 517 CYS A N 1
ATOM 4222 C CA . CYS A 1 517 ? 6.663 -28.104 -17.842 1.00 86.50 517 CYS A CA 1
ATOM 4223 C C . CYS A 1 517 ? 7.641 -28.240 -19.024 1.00 86.50 517 CYS A C 1
ATOM 4225 O O . CYS A 1 517 ? 8.422 -27.330 -19.317 1.00 86.50 517 CYS A O 1
ATOM 4227 N N . THR A 1 518 ? 7.561 -29.362 -19.739 1.00 85.44 518 THR A N 1
ATOM 4228 C CA . THR A 1 518 ? 8.358 -29.661 -20.941 1.00 85.44 518 THR A CA 1
ATOM 4229 C C . THR A 1 518 ? 7.831 -28.979 -22.205 1.00 85.44 518 THR A C 1
ATOM 4231 O O . THR A 1 518 ? 8.601 -28.771 -23.142 1.00 85.44 518 THR A O 1
ATOM 4234 N N . GLU A 1 519 ? 6.579 -28.524 -22.212 1.00 84.06 519 GLU A N 1
ATOM 4235 C CA . GLU A 1 519 ? 5.945 -27.880 -23.372 1.00 84.06 519 GLU A CA 1
ATOM 4236 C C . GLU A 1 519 ? 6.023 -26.348 -23.329 1.00 84.06 519 GLU A C 1
ATOM 4238 O O . GLU A 1 519 ? 6.199 -25.726 -24.370 1.00 84.06 519 GLU A O 1
ATOM 4243 N N . CYS A 1 520 ? 5.983 -25.725 -22.143 1.00 86.44 520 CYS A N 1
ATOM 4244 C CA . CYS A 1 520 ? 6.109 -24.269 -21.995 1.00 86.44 520 CYS A CA 1
ATOM 4245 C C . CYS A 1 520 ? 7.383 -23.834 -21.270 1.00 86.44 520 CYS A C 1
ATOM 4247 O O . CYS A 1 520 ? 7.955 -24.570 -20.465 1.00 86.44 520 CYS A O 1
ATOM 4249 N N . GLY A 1 521 ? 7.797 -22.592 -21.484 1.00 84.69 521 GLY A N 1
ATOM 4250 C CA . GLY A 1 521 ? 8.923 -21.999 -20.779 1.00 84.69 521 GLY A CA 1
ATOM 4251 C C . GLY A 1 521 ? 9.441 -20.755 -21.477 1.00 84.69 521 GLY A C 1
ATOM 4252 O O . GLY A 1 521 ? 9.105 -20.471 -22.624 1.00 84.69 521 GLY A O 1
ATOM 4253 N N . VAL A 1 522 ? 10.339 -20.042 -20.802 1.00 85.50 522 VAL A N 1
ATOM 4254 C CA . VAL A 1 522 ? 11.027 -18.872 -21.374 1.00 85.50 522 VAL A CA 1
ATOM 4255 C C . VAL A 1 522 ? 11.883 -19.251 -22.597 1.00 85.50 522 VAL A C 1
ATOM 4257 O O . VAL A 1 522 ? 12.194 -18.404 -23.430 1.00 85.50 522 VAL A O 1
ATOM 4260 N N . ARG A 1 523 ? 12.210 -20.543 -22.749 1.00 82.75 523 ARG A N 1
ATOM 4261 C CA . ARG A 1 523 ? 12.873 -21.109 -23.935 1.00 82.75 523 ARG A CA 1
ATOM 4262 C C . ARG A 1 523 ? 12.089 -20.935 -25.239 1.00 82.75 523 ARG A C 1
ATOM 4264 O O . ARG A 1 523 ? 12.713 -20.935 -26.285 1.00 82.75 523 ARG A O 1
ATOM 4271 N N . LEU A 1 524 ? 10.766 -20.760 -25.170 1.00 83.19 524 LEU A N 1
ATOM 4272 C CA . LEU A 1 524 ? 9.925 -20.500 -26.343 1.00 83.19 524 LEU A CA 1
ATOM 4273 C C . LEU A 1 524 ? 10.060 -19.063 -26.871 1.00 83.19 524 LEU A C 1
ATOM 4275 O O . LEU A 1 524 ? 9.507 -18.740 -27.916 1.00 83.19 524 LEU A O 1
ATOM 4279 N N . LEU A 1 525 ? 10.755 -18.177 -26.145 1.00 83.88 525 LEU A N 1
ATOM 4280 C CA . LEU A 1 525 ? 11.063 -16.846 -26.654 1.00 83.88 525 LEU A CA 1
ATOM 4281 C C . LEU A 1 525 ? 12.232 -16.914 -27.630 1.00 83.88 525 LEU A C 1
ATOM 4283 O O . LEU A 1 525 ? 13.397 -17.031 -27.216 1.00 83.88 525 LEU A O 1
ATOM 4287 N N . ASP A 1 526 ? 11.887 -16.744 -28.900 1.00 78.69 526 ASP A N 1
ATOM 4288 C CA . ASP A 1 526 ? 12.837 -16.507 -29.973 1.00 78.6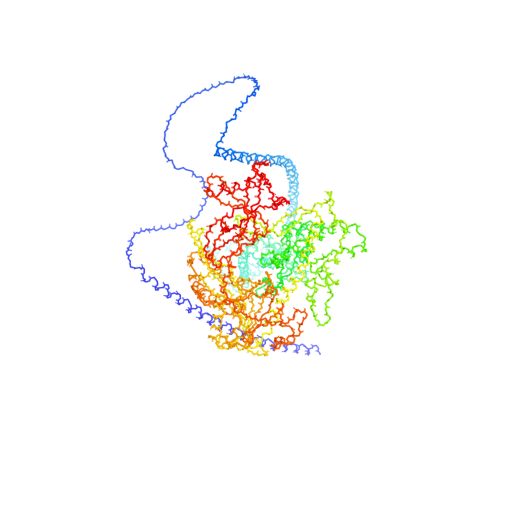9 526 ASP A CA 1
ATOM 4289 C C . ASP A 1 526 ? 13.511 -15.141 -29.802 1.00 78.69 526 ASP A C 1
ATOM 4291 O O . ASP A 1 526 ? 12.873 -14.121 -29.497 1.00 78.69 526 ASP A O 1
ATOM 4295 N N . PHE A 1 527 ? 14.827 -15.142 -30.003 1.00 82.56 527 PHE A N 1
ATOM 4296 C CA . PHE A 1 527 ? 15.653 -13.945 -30.052 1.00 82.56 527 PHE A CA 1
ATOM 4297 C C . PHE A 1 527 ? 16.351 -13.842 -31.402 1.00 82.56 527 PHE A C 1
ATOM 4299 O O . PHE A 1 527 ? 16.777 -14.848 -31.962 1.00 82.56 527 PHE A O 1
ATOM 4306 N N . SER A 1 528 ? 16.437 -12.622 -31.918 1.00 80.06 528 SER A N 1
ATOM 4307 C CA . SER A 1 528 ? 17.174 -12.305 -33.140 1.00 80.06 528 SER A CA 1
ATOM 4308 C C . SER A 1 528 ? 18.682 -12.250 -32.877 1.00 80.06 528 SER A C 1
ATOM 4310 O O . SER A 1 528 ? 19.122 -12.006 -31.749 1.00 80.06 528 SER A O 1
ATOM 4312 N N . ASP A 1 529 ? 19.485 -12.382 -33.933 1.00 77.62 529 ASP A N 1
ATOM 4313 C CA . ASP A 1 529 ? 20.952 -12.320 -33.843 1.00 77.62 529 ASP A CA 1
ATOM 4314 C C . ASP A 1 529 ? 21.452 -10.991 -33.256 1.00 77.62 529 ASP A C 1
ATOM 4316 O O . ASP A 1 529 ? 22.478 -10.937 -32.583 1.00 77.62 529 ASP A O 1
ATOM 4320 N N . GLN A 1 530 ? 20.691 -9.908 -33.439 1.00 76.12 530 GLN A N 1
ATOM 4321 C CA . GLN A 1 530 ? 20.995 -8.591 -32.875 1.00 76.12 530 GLN A CA 1
ATOM 4322 C C . GLN A 1 530 ? 20.773 -8.526 -31.354 1.00 76.12 530 GLN A C 1
ATOM 4324 O O . GLN A 1 530 ? 21.462 -7.769 -30.670 1.00 76.12 530 GLN A O 1
ATOM 4329 N N . GLU A 1 531 ? 19.835 -9.309 -30.810 1.00 81.25 531 GLU A N 1
ATOM 4330 C CA . GLU A 1 531 ? 19.600 -9.423 -29.359 1.00 81.25 531 GLU A CA 1
ATOM 4331 C C . GLU A 1 531 ? 20.663 -10.298 -28.693 1.00 81.25 531 GLU A C 1
ATOM 4333 O O . GLU A 1 531 ? 21.028 -10.053 -27.545 1.00 81.25 531 GLU A O 1
ATOM 4338 N N . LEU A 1 532 ? 21.176 -11.288 -29.425 1.00 82.00 532 LEU A N 1
ATOM 4339 C CA . LEU A 1 532 ? 22.231 -12.202 -28.987 1.00 82.00 532 LEU A CA 1
ATOM 4340 C C . LEU A 1 532 ? 23.643 -11.709 -29.336 1.00 82.00 532 LEU A C 1
ATOM 4342 O O . LEU A 1 532 ? 24.617 -12.407 -29.059 1.00 82.00 532 LEU A O 1
ATOM 4346 N N . ASN A 1 533 ? 23.770 -10.511 -29.911 1.00 80.06 533 ASN A N 1
ATOM 4347 C CA . ASN A 1 533 ? 25.046 -9.996 -30.383 1.00 80.06 533 ASN A CA 1
ATOM 4348 C C . ASN A 1 533 ? 26.018 -9.757 -29.215 1.00 80.06 533 ASN A C 1
ATOM 4350 O O . ASN A 1 533 ? 25.834 -8.845 -28.404 1.00 80.06 533 ASN A O 1
ATOM 4354 N N . ASP A 1 534 ? 27.068 -10.577 -29.165 1.00 77.62 534 ASP A N 1
ATOM 4355 C CA . ASP A 1 534 ? 28.161 -10.498 -28.196 1.00 77.62 534 ASP A CA 1
ATOM 4356 C C . ASP A 1 534 ? 29.481 -10.017 -28.838 1.00 77.62 534 ASP A C 1
ATOM 4358 O O . ASP A 1 534 ? 30.556 -10.105 -28.242 1.00 77.62 534 ASP A O 1
ATOM 4362 N N . HIS A 1 535 ? 29.441 -9.476 -30.059 1.00 74.25 535 HIS A N 1
ATOM 4363 C CA . HIS A 1 535 ? 30.649 -8.990 -30.725 1.00 74.25 535 HIS A CA 1
ATOM 4364 C C . HIS A 1 535 ? 31.247 -7.771 -29.980 1.00 74.25 535 HIS A C 1
ATOM 4366 O O . HIS A 1 535 ? 30.492 -6.953 -29.446 1.00 74.25 535 HIS A O 1
ATOM 4372 N N . PRO A 1 536 ? 32.584 -7.592 -29.926 1.00 68.88 536 PRO A N 1
ATOM 4373 C CA . PRO A 1 536 ? 33.217 -6.429 -29.284 1.00 68.88 536 PRO A CA 1
ATOM 4374 C C . PRO A 1 536 ? 32.771 -5.067 -29.845 1.00 68.88 536 PRO A C 1
ATOM 4376 O O . PRO A 1 536 ? 32.814 -4.068 -29.136 1.00 68.88 536 PRO A O 1
ATOM 4379 N N . GLU A 1 537 ? 32.317 -5.039 -31.099 1.00 71.38 537 GLU A N 1
ATOM 4380 C CA . GLU A 1 537 ? 31.818 -3.845 -31.801 1.00 71.38 537 GLU A CA 1
ATOM 4381 C C . GLU A 1 537 ? 30.303 -3.614 -31.626 1.00 71.38 537 GLU A C 1
ATOM 4383 O O . GLU A 1 537 ? 29.748 -2.658 -32.170 1.00 71.38 537 GLU A O 1
ATOM 4388 N N . ALA A 1 538 ? 29.608 -4.489 -30.891 1.00 70.69 538 ALA A N 1
ATOM 4389 C CA . ALA A 1 538 ? 28.169 -4.388 -30.673 1.00 70.69 538 ALA A CA 1
ATOM 4390 C C . ALA A 1 538 ? 27.793 -3.117 -29.879 1.00 70.69 538 ALA A C 1
ATOM 4392 O O . ALA A 1 538 ? 28.552 -2.665 -29.014 1.00 70.69 538 ALA A O 1
ATOM 4393 N N . PRO A 1 539 ? 26.599 -2.538 -30.119 1.00 77.06 539 PRO A N 1
ATOM 4394 C CA . PRO A 1 539 ? 26.154 -1.351 -29.402 1.00 77.06 539 PRO A CA 1
ATOM 4395 C C . PRO A 1 539 ? 25.963 -1.655 -27.914 1.00 77.06 539 PRO A C 1
ATOM 4397 O O . PRO A 1 539 ? 25.296 -2.619 -27.542 1.00 77.06 539 PRO A O 1
ATOM 4400 N N . THR A 1 540 ? 26.502 -0.801 -27.049 1.00 84.00 540 THR A N 1
ATOM 4401 C CA . THR A 1 540 ? 26.298 -0.924 -25.605 1.00 84.00 540 THR A CA 1
ATOM 4402 C C . THR A 1 540 ? 24.918 -0.413 -25.198 1.00 84.00 540 THR A C 1
ATOM 4404 O O . THR A 1 540 ? 24.435 0.623 -25.663 1.00 84.00 540 THR A O 1
ATOM 4407 N N . VAL A 1 541 ? 24.268 -1.151 -24.300 1.00 85.69 541 VAL A N 1
ATOM 4408 C CA . VAL A 1 541 ? 22.956 -0.831 -23.741 1.00 85.69 541 VAL A CA 1
ATOM 4409 C C . VAL A 1 541 ? 23.074 -0.534 -22.251 1.00 85.69 541 VAL A C 1
ATOM 4411 O O . VAL A 1 541 ? 23.747 -1.232 -21.493 1.00 85.69 541 VAL A O 1
ATOM 4414 N N . ASN A 1 542 ? 22.388 0.526 -21.824 1.00 88.56 542 ASN A N 1
ATOM 4415 C CA . ASN A 1 542 ? 22.301 0.913 -20.421 1.00 88.56 542 ASN A CA 1
ATOM 4416 C C . ASN A 1 542 ? 21.010 0.366 -19.810 1.00 88.56 542 ASN A C 1
ATOM 4418 O O . ASN A 1 542 ? 19.914 0.703 -20.271 1.00 88.56 542 ASN A O 1
ATOM 4422 N N . TRP A 1 543 ? 21.138 -0.418 -18.747 1.00 89.06 543 TRP A N 1
ATOM 4423 C CA . TRP A 1 543 ? 20.022 -1.011 -18.012 1.00 89.06 543 TRP A CA 1
ATOM 4424 C C . TRP A 1 543 ? 20.315 -1.049 -16.509 1.00 89.06 543 TRP A C 1
ATOM 4426 O O . TRP A 1 543 ? 21.389 -0.657 -16.055 1.00 89.06 543 TRP A O 1
ATOM 4436 N N . GLU A 1 544 ? 19.327 -1.438 -15.708 1.00 88.12 544 GLU A N 1
ATOM 4437 C CA . GLU A 1 544 ? 19.404 -1.369 -14.248 1.00 88.12 544 GLU A CA 1
ATOM 4438 C C . GLU A 1 544 ? 19.019 -2.722 -13.635 1.00 88.12 544 GLU A C 1
ATOM 4440 O O . GLU A 1 544 ? 18.052 -3.341 -14.081 1.00 88.12 544 GLU A O 1
ATOM 4445 N N . LYS A 1 545 ? 19.750 -3.163 -12.602 1.00 86.56 545 LYS A N 1
ATOM 4446 C CA . LYS A 1 545 ? 19.410 -4.339 -11.781 1.00 86.56 545 LYS A CA 1
ATOM 4447 C C . LYS A 1 545 ? 19.690 -4.109 -10.306 1.00 86.56 545 LYS A C 1
ATOM 4449 O O . LYS A 1 545 ? 20.490 -3.248 -9.946 1.00 86.56 545 LYS A O 1
ATOM 4454 N N . TYR A 1 546 ? 19.031 -4.878 -9.447 1.00 84.69 546 TYR A N 1
ATOM 4455 C CA . TYR A 1 546 ? 19.272 -4.830 -8.008 1.00 84.69 546 TYR A CA 1
ATOM 4456 C C . TYR A 1 546 ? 20.388 -5.800 -7.610 1.00 84.69 546 TYR A C 1
ATOM 4458 O O . TYR A 1 546 ? 20.267 -7.006 -7.826 1.00 84.69 546 TYR A O 1
ATOM 4466 N N . GLU A 1 547 ? 21.443 -5.280 -6.984 1.00 84.56 547 GLU A N 1
ATOM 4467 C CA . GLU A 1 547 ? 22.578 -6.055 -6.467 1.00 84.56 547 GLU A CA 1
ATOM 4468 C C . GLU A 1 547 ? 22.799 -5.736 -4.980 1.00 84.56 547 GLU A C 1
ATOM 4470 O O . GLU A 1 547 ? 22.533 -4.622 -4.520 1.00 84.56 547 GLU A O 1
ATOM 4475 N N . TYR A 1 548 ? 23.249 -6.727 -4.207 1.00 80.00 548 TYR A N 1
ATOM 4476 C CA . TYR A 1 548 ? 23.672 -6.505 -2.825 1.00 80.00 548 TYR A CA 1
ATOM 4477 C C . TYR A 1 548 ? 25.085 -5.931 -2.831 1.00 80.00 548 TYR A C 1
ATOM 4479 O O . TYR A 1 548 ? 26.002 -6.573 -3.333 1.00 80.00 548 TYR A O 1
ATOM 4487 N N . ILE A 1 549 ? 25.249 -4.738 -2.267 1.00 83.12 549 ILE A N 1
ATOM 4488 C CA . ILE A 1 549 ? 26.544 -4.078 -2.102 1.00 83.12 549 ILE A CA 1
ATOM 4489 C C . ILE A 1 549 ? 26.857 -4.045 -0.611 1.00 83.12 549 ILE A C 1
ATOM 4491 O O . ILE A 1 549 ? 26.004 -3.653 0.190 1.00 83.12 549 ILE A O 1
ATOM 4495 N N . THR A 1 550 ? 28.065 -4.448 -0.236 1.00 81.38 550 THR A N 1
ATOM 4496 C CA . THR A 1 550 ? 28.543 -4.323 1.141 1.00 81.38 550 THR A CA 1
ATOM 4497 C C . THR A 1 550 ? 28.989 -2.886 1.373 1.00 81.38 550 THR A C 1
ATOM 4499 O O . THR A 1 550 ? 29.887 -2.387 0.699 1.00 81.38 550 THR A O 1
ATOM 4502 N N . VAL A 1 551 ? 28.330 -2.198 2.301 1.00 68.19 551 VAL A N 1
ATOM 4503 C CA . VAL A 1 551 ? 28.691 -0.844 2.727 1.00 68.19 551 VAL A CA 1
ATOM 4504 C C . VAL A 1 551 ? 28.843 -0.892 4.242 1.00 68.19 551 VAL A C 1
ATOM 4506 O O . VAL A 1 551 ? 27.862 -1.157 4.932 1.00 68.19 551 VAL A O 1
ATOM 4509 N N . HIS A 1 552 ? 30.057 -0.669 4.755 1.00 64.75 552 HIS A N 1
ATOM 4510 C CA . HIS A 1 552 ? 30.376 -0.763 6.190 1.00 64.75 552 HIS A CA 1
ATOM 4511 C C . HIS A 1 552 ? 29.927 -2.098 6.825 1.00 64.75 552 HIS A C 1
ATOM 4513 O O . HIS A 1 552 ? 29.125 -2.101 7.754 1.00 64.75 552 HIS A O 1
ATOM 4519 N N . ASN A 1 553 ? 30.372 -3.231 6.268 1.00 63.00 553 ASN A N 1
ATOM 4520 C CA . ASN A 1 553 ? 30.045 -4.598 6.715 1.00 63.00 553 ASN A CA 1
ATOM 4521 C C . ASN A 1 553 ? 28.553 -4.984 6.712 1.00 63.00 553 ASN A C 1
ATOM 4523 O O . ASN A 1 553 ? 28.208 -6.095 7.091 1.00 63.00 553 ASN A O 1
ATOM 4527 N N . LYS A 1 554 ? 27.655 -4.130 6.200 1.00 54.97 554 LYS A N 1
ATOM 4528 C CA . LYS A 1 554 ? 26.233 -4.457 6.020 1.00 54.97 554 LYS A CA 1
ATOM 4529 C C . LYS A 1 554 ? 25.897 -4.611 4.541 1.00 54.97 554 LYS A C 1
ATOM 4531 O O . LYS A 1 554 ? 26.195 -3.738 3.719 1.00 54.97 554 LYS A O 1
ATOM 4536 N N . ARG A 1 555 ? 25.245 -5.722 4.185 1.00 70.50 555 ARG A N 1
ATOM 4537 C CA . ARG A 1 555 ? 24.770 -5.979 2.817 1.00 70.50 555 ARG A CA 1
ATOM 4538 C C . ARG A 1 555 ? 23.520 -5.148 2.548 1.00 70.50 555 ARG A C 1
ATOM 4540 O O . ARG A 1 555 ? 22.463 -5.384 3.122 1.00 70.50 555 ARG A O 1
ATOM 4547 N N . LYS A 1 556 ? 23.612 -4.191 1.626 1.00 74.12 556 LYS A N 1
ATOM 4548 C CA . LYS A 1 556 ? 22.484 -3.349 1.220 1.00 74.12 556 LYS A CA 1
ATOM 4549 C C . LYS A 1 556 ? 22.103 -3.607 -0.230 1.00 74.12 556 LYS A C 1
ATOM 4551 O O . LYS A 1 556 ? 22.913 -3.433 -1.140 1.00 74.12 556 LYS A O 1
ATOM 4556 N N . LEU A 1 557 ? 20.840 -3.958 -0.457 1.00 79.38 557 LEU A N 1
ATOM 4557 C CA . LEU A 1 557 ? 20.290 -4.072 -1.805 1.00 79.38 557 LEU A CA 1
ATOM 4558 C C . LEU A 1 557 ? 20.186 -2.679 -2.446 1.00 79.38 557 LEU A C 1
ATOM 4560 O O . LEU A 1 557 ? 19.476 -1.808 -1.941 1.00 79.38 557 LEU A O 1
ATOM 4564 N N . THR A 1 558 ? 20.884 -2.470 -3.560 1.00 79.94 558 THR A N 1
ATOM 4565 C CA . THR A 1 558 ? 20.944 -1.180 -4.260 1.00 79.94 558 THR A CA 1
ATOM 4566 C C . THR A 1 558 ? 20.670 -1.370 -5.749 1.00 79.94 558 THR A C 1
ATOM 4568 O O . THR A 1 558 ? 21.041 -2.384 -6.336 1.00 79.94 558 THR A O 1
ATOM 4571 N N . LEU A 1 559 ? 19.997 -0.395 -6.367 1.00 83.81 559 LEU A N 1
ATOM 4572 C CA . LEU A 1 559 ? 19.799 -0.361 -7.815 1.00 83.81 559 LEU A CA 1
ATOM 4573 C C . LEU A 1 559 ? 21.105 0.074 -8.490 1.00 83.81 559 LEU A C 1
ATOM 4575 O O . LEU A 1 559 ? 21.542 1.214 -8.325 1.00 83.81 559 LEU A O 1
ATOM 4579 N N . VAL A 1 560 ? 21.716 -0.831 -9.246 1.00 86.00 560 VAL A N 1
ATOM 4580 C CA . VAL A 1 560 ? 22.973 -0.613 -9.962 1.00 86.00 560 VAL A CA 1
ATOM 4581 C C . VAL A 1 560 ? 22.684 -0.414 -11.443 1.00 86.00 560 VAL A C 1
ATOM 4583 O O . VAL A 1 560 ? 21.944 -1.182 -12.058 1.00 86.00 560 VAL A O 1
ATOM 4586 N N . ARG A 1 561 ? 23.290 0.623 -12.026 1.00 87.19 561 ARG A N 1
ATOM 4587 C CA . ARG A 1 561 ? 23.266 0.863 -13.472 1.00 87.19 561 ARG A CA 1
ATOM 4588 C C . ARG A 1 561 ? 24.375 0.058 -14.132 1.00 87.19 561 ARG A C 1
ATOM 4590 O O . ARG A 1 561 ? 25.539 0.220 -13.774 1.00 87.19 561 ARG A O 1
ATOM 4597 N N . LYS A 1 562 ? 24.012 -0.789 -15.088 1.00 86.88 562 LYS A N 1
ATOM 4598 C CA . LYS A 1 562 ? 24.930 -1.589 -15.898 1.00 86.88 562 LYS A CA 1
ATOM 4599 C C . LYS A 1 562 ? 24.957 -1.026 -17.315 1.00 86.88 562 LYS A C 1
ATOM 4601 O O . LYS A 1 562 ? 23.927 -0.632 -17.861 1.00 86.88 562 LYS A O 1
ATOM 4606 N N . CYS A 1 563 ? 26.153 -0.976 -17.880 1.00 87.56 563 CYS A N 1
ATOM 4607 C CA . CYS A 1 563 ? 26.388 -0.704 -19.289 1.00 87.56 563 CYS A CA 1
ATOM 4608 C C . CYS A 1 563 ? 27.011 -1.980 -19.850 1.00 87.56 563 CYS A C 1
ATOM 4610 O O . CYS A 1 563 ? 28.153 -2.290 -19.516 1.00 87.56 563 CYS A O 1
ATOM 4612 N N . SER A 1 564 ? 26.233 -2.757 -20.597 1.00 88.25 564 SER A N 1
ATOM 4613 C CA . SER A 1 564 ? 26.661 -4.051 -21.135 1.00 88.25 564 SER A CA 1
ATOM 4614 C C . SER A 1 564 ? 26.243 -4.203 -22.592 1.00 88.25 564 SER A C 1
ATOM 4616 O O . SER A 1 564 ? 25.641 -3.303 -23.178 1.00 88.25 564 SER A O 1
ATOM 4618 N N . LYS A 1 565 ? 26.540 -5.360 -23.181 1.00 88.81 565 LYS A N 1
ATOM 4619 C CA . LYS A 1 565 ? 26.024 -5.744 -24.496 1.00 88.81 565 LYS A CA 1
ATOM 4620 C C . LYS A 1 565 ? 24.550 -6.183 -24.411 1.00 88.81 565 LYS A C 1
ATOM 4622 O O . LYS A 1 565 ? 24.094 -6.542 -23.315 1.00 88.81 565 LYS A O 1
ATOM 4627 N N . PRO A 1 566 ? 23.804 -6.173 -25.535 1.00 87.25 566 PRO A N 1
ATOM 4628 C CA . PRO A 1 566 ? 22.406 -6.602 -25.572 1.00 87.25 566 PRO A CA 1
ATOM 4629 C C . PRO A 1 566 ? 22.228 -8.052 -25.112 1.00 87.25 566 PRO A C 1
ATOM 4631 O O . PRO A 1 566 ? 21.294 -8.327 -24.360 1.00 87.25 566 PRO A O 1
ATOM 4634 N N . SER A 1 567 ? 23.168 -8.935 -25.467 1.00 88.88 567 SER A N 1
ATOM 4635 C CA . SER A 1 567 ? 23.170 -10.355 -25.093 1.00 88.88 567 SER A CA 1
ATOM 4636 C C . SER A 1 567 ? 23.015 -10.569 -23.583 1.00 88.88 567 SER A C 1
ATOM 4638 O O . SER A 1 567 ? 22.130 -11.304 -23.145 1.00 88.88 567 SER A O 1
ATOM 4640 N N . GLU A 1 568 ? 23.811 -9.866 -22.774 1.00 89.31 568 GLU A N 1
ATOM 4641 C CA . GLU A 1 568 ? 23.762 -9.945 -21.309 1.00 89.31 568 GLU A CA 1
ATOM 4642 C C . GLU A 1 568 ? 22.420 -9.435 -20.755 1.00 89.31 568 GLU A C 1
ATOM 4644 O O . GLU A 1 568 ? 21.832 -10.055 -19.867 1.00 89.31 568 GLU A O 1
ATOM 4649 N N . MET A 1 569 ? 21.893 -8.338 -21.312 1.00 91.56 569 MET A N 1
ATOM 4650 C CA . MET A 1 569 ? 20.605 -7.773 -20.897 1.00 91.56 569 MET A CA 1
ATOM 4651 C C . MET A 1 569 ? 19.449 -8.744 -21.185 1.00 91.56 569 MET A C 1
ATOM 4653 O O . MET A 1 569 ? 18.615 -8.977 -20.308 1.00 91.56 569 MET A O 1
ATOM 4657 N N . PHE A 1 570 ? 19.391 -9.324 -22.389 1.00 89.94 570 PHE A N 1
ATOM 4658 C CA . PHE A 1 570 ? 18.340 -10.273 -22.775 1.00 89.94 570 PHE A CA 1
ATOM 4659 C C . PHE A 1 570 ? 18.463 -11.615 -22.039 1.00 89.94 570 PHE A C 1
ATOM 4661 O O . PHE A 1 570 ? 17.440 -12.198 -21.669 1.00 89.94 570 PHE A O 1
ATOM 4668 N N . ALA A 1 571 ? 19.683 -12.080 -21.754 1.00 89.44 571 ALA A N 1
ATOM 4669 C CA . ALA A 1 571 ? 19.915 -13.257 -20.917 1.00 89.44 571 ALA A CA 1
ATOM 4670 C C . ALA A 1 571 ? 19.406 -13.038 -19.483 1.00 89.44 571 ALA A C 1
ATOM 4672 O O . ALA A 1 571 ? 18.662 -13.867 -18.950 1.00 89.44 571 ALA A O 1
ATOM 4673 N N . HIS A 1 572 ? 19.721 -11.886 -18.882 1.00 90.12 572 HIS A N 1
ATOM 4674 C CA . HIS A 1 572 ? 19.210 -11.528 -17.556 1.00 90.12 572 HIS A CA 1
ATOM 4675 C C . HIS A 1 572 ? 17.688 -11.340 -17.563 1.00 90.12 572 HIS A C 1
ATOM 4677 O O . HIS A 1 572 ? 17.001 -11.781 -16.644 1.00 90.12 572 HIS A O 1
ATOM 4683 N N . PHE A 1 573 ? 17.126 -10.761 -18.628 1.00 90.56 573 PHE A N 1
ATOM 4684 C CA . PHE A 1 573 ? 15.677 -10.649 -18.787 1.00 90.56 573 PHE A CA 1
ATOM 4685 C C . PHE A 1 573 ? 14.990 -12.021 -18.846 1.00 90.56 573 PHE A C 1
ATOM 4687 O O . PHE A 1 573 ? 13.972 -12.199 -18.176 1.00 90.56 573 PHE A O 1
ATOM 4694 N N . LYS A 1 574 ? 15.561 -13.014 -19.555 1.00 89.12 574 LYS A N 1
ATOM 4695 C CA . LYS A 1 574 ? 15.054 -14.400 -19.529 1.00 89.12 574 LYS A CA 1
ATOM 4696 C C . LYS A 1 574 ? 15.046 -14.968 -18.111 1.00 89.12 574 LYS A C 1
ATOM 4698 O O . LYS A 1 574 ? 14.033 -15.522 -17.692 1.00 89.12 574 LYS A O 1
ATOM 4703 N N . HIS A 1 575 ? 16.135 -14.788 -17.366 1.00 88.62 575 HIS A N 1
ATOM 4704 C CA . HIS A 1 575 ? 16.240 -15.265 -15.986 1.00 88.62 575 HIS A CA 1
ATOM 4705 C C . HIS A 1 575 ? 15.180 -14.634 -15.067 1.00 88.62 575 HIS A C 1
ATOM 4707 O O . HIS A 1 575 ? 14.496 -15.330 -14.319 1.00 88.62 575 HIS A O 1
ATOM 4713 N N . VAL A 1 576 ? 14.975 -13.318 -15.163 1.00 89.00 576 VAL A N 1
ATOM 4714 C CA . VAL A 1 576 ? 13.952 -12.623 -14.371 1.00 89.00 576 VAL A CA 1
ATOM 4715 C C . VAL A 1 576 ? 12.536 -13.059 -14.771 1.00 89.00 576 VAL A C 1
ATOM 4717 O O . VAL A 1 576 ? 11.679 -13.238 -13.902 1.00 89.00 576 VAL A O 1
ATOM 4720 N N . LEU A 1 577 ? 12.277 -13.264 -16.067 1.00 88.44 577 LEU A N 1
ATOM 4721 C CA . LEU A 1 577 ? 10.970 -13.692 -16.575 1.00 88.44 577 LEU A CA 1
ATOM 4722 C C . LEU A 1 577 ? 10.599 -15.124 -16.149 1.00 88.44 577 LEU A C 1
ATOM 4724 O O . LEU A 1 577 ? 9.412 -15.440 -16.011 1.00 88.44 577 LEU A O 1
ATOM 4728 N N . ASP A 1 578 ? 11.600 -15.975 -15.917 1.00 87.25 578 ASP A N 1
ATOM 4729 C CA . ASP A 1 578 ? 11.413 -17.347 -15.444 1.00 87.25 578 ASP A CA 1
ATOM 4730 C C . ASP A 1 578 ? 10.706 -17.367 -14.081 1.00 87.25 578 ASP A C 1
ATOM 4732 O O . ASP A 1 578 ? 9.652 -17.989 -13.931 1.00 87.25 578 ASP A O 1
ATOM 4736 N N . HIS A 1 579 ? 11.194 -16.555 -13.138 1.00 85.31 579 HIS A N 1
ATOM 4737 C CA . HIS A 1 579 ? 10.612 -16.406 -11.802 1.00 85.31 579 HIS A CA 1
ATOM 4738 C C . HIS A 1 579 ? 9.365 -15.506 -11.761 1.00 85.31 579 HIS A C 1
ATOM 4740 O O . HIS A 1 579 ? 8.482 -15.703 -10.919 1.00 85.31 579 HIS A O 1
ATOM 4746 N N . PHE A 1 580 ? 9.279 -14.514 -12.656 1.00 87.56 580 PHE A N 1
ATOM 4747 C CA . PHE A 1 580 ? 8.215 -13.506 -12.667 1.00 87.56 580 PHE A CA 1
ATOM 4748 C C . PHE A 1 580 ? 6.813 -14.118 -12.776 1.00 87.56 580 PHE A C 1
ATOM 4750 O O . PHE A 1 580 ? 5.924 -13.727 -12.022 1.00 87.56 580 PHE A O 1
ATOM 4757 N N . ALA A 1 581 ? 6.611 -15.079 -13.685 1.00 85.12 581 ALA A N 1
ATOM 4758 C CA . ALA A 1 581 ? 5.287 -15.638 -13.966 1.00 85.12 581 ALA A CA 1
ATOM 4759 C C . ALA A 1 581 ? 4.649 -16.282 -12.722 1.00 85.12 581 ALA A C 1
ATOM 4761 O O . ALA A 1 581 ? 3.520 -15.949 -12.355 1.00 85.12 581 ALA A O 1
ATOM 4762 N N . GLY A 1 582 ? 5.397 -17.150 -12.032 1.00 86.25 582 GLY A N 1
ATOM 4763 C CA . GLY A 1 582 ? 4.938 -17.792 -10.802 1.00 86.25 582 GLY A CA 1
ATOM 4764 C C . GLY A 1 582 ? 4.732 -16.796 -9.657 1.00 86.25 582 GLY A C 1
ATOM 4765 O O . GLY A 1 582 ? 3.713 -16.856 -8.972 1.00 86.25 582 GLY A O 1
ATOM 4766 N N . HIS A 1 583 ? 5.654 -15.845 -9.475 1.00 88.19 583 HIS A N 1
ATOM 4767 C CA . HIS A 1 583 ? 5.552 -14.823 -8.427 1.00 88.19 583 HIS A CA 1
ATOM 4768 C C . HIS A 1 583 ? 4.326 -13.916 -8.608 1.00 88.19 583 HIS A C 1
ATOM 4770 O O . HIS A 1 583 ? 3.529 -13.760 -7.682 1.00 88.19 583 HIS A O 1
ATOM 4776 N N . GLN A 1 584 ? 4.123 -13.386 -9.819 1.00 85.81 584 GLN A N 1
ATOM 4777 C CA . GLN A 1 584 ? 2.971 -12.551 -10.160 1.00 85.81 584 GLN A CA 1
ATOM 4778 C C . GLN A 1 584 ? 1.657 -13.315 -9.978 1.00 85.81 584 GLN A C 1
ATOM 4780 O O . GLN A 1 584 ? 0.698 -12.768 -9.428 1.00 85.81 584 GLN A O 1
ATOM 4785 N N . PHE A 1 585 ? 1.604 -14.579 -10.413 1.00 85.50 585 PHE A N 1
ATOM 4786 C CA . PHE A 1 585 ? 0.411 -15.402 -10.250 1.00 85.50 585 PHE A CA 1
ATOM 4787 C C . PHE A 1 585 ? 0.082 -15.637 -8.774 1.00 85.50 585 PHE A C 1
ATOM 4789 O O . PHE A 1 585 ? -1.049 -15.382 -8.369 1.00 85.50 585 PHE A O 1
ATOM 4796 N N . ARG A 1 586 ? 1.052 -16.056 -7.948 1.00 87.50 586 ARG A N 1
ATOM 4797 C CA . ARG A 1 586 ? 0.826 -16.282 -6.509 1.00 87.50 586 ARG A CA 1
ATOM 4798 C C . ARG A 1 586 ? 0.410 -15.002 -5.789 1.00 87.50 586 ARG A C 1
ATOM 4800 O O . ARG A 1 586 ? -0.537 -15.028 -5.005 1.00 87.50 586 ARG A O 1
ATOM 4807 N N . ALA A 1 587 ? 1.048 -13.873 -6.098 1.00 87.25 587 ALA A N 1
ATOM 4808 C CA . ALA A 1 587 ? 0.683 -12.572 -5.545 1.00 87.25 587 ALA A CA 1
ATOM 4809 C C . ALA A 1 587 ? -0.757 -12.169 -5.893 1.00 87.25 587 ALA A C 1
ATOM 4811 O O . ALA A 1 587 ? -1.502 -11.710 -5.023 1.00 87.25 587 ALA A O 1
ATOM 4812 N N . TYR A 1 588 ? -1.157 -12.337 -7.155 1.00 85.38 588 TYR A N 1
ATOM 4813 C CA . TYR A 1 588 ? -2.528 -12.084 -7.591 1.00 85.38 588 TYR A CA 1
ATOM 4814 C C . TYR A 1 588 ? -3.512 -13.038 -6.909 1.00 85.38 588 TYR A C 1
ATOM 4816 O O . TYR A 1 588 ? -4.502 -12.587 -6.334 1.00 85.38 588 TYR A O 1
ATOM 4824 N N . TRP A 1 589 ? -3.208 -14.337 -6.926 1.00 87.00 589 TRP A N 1
ATOM 4825 C CA . TRP A 1 589 ? -4.052 -15.387 -6.374 1.00 87.00 589 TRP A CA 1
ATOM 4826 C C . TRP A 1 589 ? -4.321 -15.151 -4.890 1.00 87.00 589 TRP A C 1
ATOM 4828 O O . TRP A 1 589 ? -5.475 -15.031 -4.502 1.00 87.00 589 TRP A O 1
ATOM 4838 N N . GLN A 1 590 ? -3.284 -14.976 -4.065 1.00 89.62 590 GLN A N 1
ATOM 4839 C CA . GLN A 1 590 ? -3.449 -14.769 -2.622 1.00 89.62 590 GLN A CA 1
ATOM 4840 C C . GLN A 1 590 ? -4.309 -13.548 -2.281 1.00 89.62 590 GLN A C 1
ATOM 4842 O O . GLN A 1 590 ? -5.172 -13.608 -1.404 1.00 89.62 590 GLN A O 1
ATOM 4847 N N . ASN A 1 591 ? -4.132 -12.451 -3.018 1.00 86.94 591 ASN A N 1
ATOM 4848 C CA . ASN A 1 591 ? -4.957 -11.259 -2.841 1.00 86.94 591 ASN A CA 1
ATOM 4849 C C . ASN A 1 591 ? -6.408 -11.478 -3.292 1.00 86.94 591 ASN A C 1
ATOM 4851 O O . ASN A 1 591 ? -7.333 -11.016 -2.623 1.00 86.94 591 ASN A O 1
ATOM 4855 N N . ALA A 1 592 ? -6.621 -12.194 -4.399 1.00 86.06 592 ALA A N 1
ATOM 4856 C CA . ALA A 1 592 ? -7.955 -12.560 -4.867 1.00 86.06 592 ALA A CA 1
ATOM 4857 C C . ALA A 1 592 ? -8.678 -13.462 -3.854 1.00 86.06 592 ALA A C 1
ATOM 4859 O O . ALA A 1 592 ? -9.853 -13.248 -3.572 1.00 86.06 592 ALA A O 1
ATOM 4860 N N . GLN A 1 593 ? -7.957 -14.404 -3.246 1.00 90.31 593 GLN A N 1
ATOM 4861 C CA . GLN A 1 593 ? -8.473 -15.299 -2.215 1.00 90.31 593 GLN A CA 1
ATOM 4862 C C . GLN A 1 593 ? -8.890 -14.550 -0.938 1.00 90.31 593 GLN A C 1
ATOM 4864 O O . GLN A 1 593 ? -9.998 -14.755 -0.447 1.00 90.31 593 GLN A O 1
ATOM 4869 N N . LEU A 1 594 ? -8.067 -13.615 -0.446 1.00 90.62 594 LEU A N 1
ATOM 4870 C CA . LEU A 1 594 ? -8.451 -12.737 0.668 1.00 90.62 594 LEU A CA 1
ATOM 4871 C C . LEU A 1 594 ? -9.697 -11.906 0.336 1.00 90.62 594 LEU A C 1
ATOM 4873 O O . LEU A 1 594 ? -10.559 -11.702 1.189 1.00 90.62 594 LEU A O 1
ATOM 4877 N N . LYS A 1 595 ? -9.785 -11.392 -0.895 1.00 88.88 595 LYS A N 1
ATOM 4878 C CA . LYS A 1 595 ? -10.939 -10.611 -1.341 1.00 88.88 595 LYS A CA 1
ATOM 4879 C C . LYS A 1 595 ? -12.212 -11.465 -1.374 1.00 88.88 595 LYS A C 1
ATOM 4881 O O . LYS A 1 595 ? -13.219 -11.020 -0.836 1.00 88.88 595 LYS A O 1
ATOM 4886 N N . SER A 1 596 ? -12.135 -12.678 -1.925 1.00 89.38 596 SER A N 1
ATOM 4887 C CA . SER A 1 596 ? -13.242 -13.646 -1.949 1.00 89.38 596 SER A CA 1
ATOM 4888 C C . SER A 1 596 ? -13.767 -13.935 -0.541 1.00 89.38 596 SER A C 1
ATOM 4890 O O . SER A 1 596 ? -14.969 -13.853 -0.302 1.00 89.38 596 SER A O 1
ATOM 4892 N N . LEU A 1 597 ? -12.860 -14.178 0.414 1.00 91.75 597 LEU A N 1
ATOM 4893 C CA . LEU A 1 597 ? -13.217 -14.433 1.811 1.00 91.75 597 LEU A CA 1
ATOM 4894 C C . LEU A 1 597 ? -13.844 -13.210 2.499 1.00 91.75 597 LEU A C 1
ATOM 4896 O O . LEU A 1 597 ? -14.755 -13.363 3.299 1.00 91.75 597 LEU A O 1
ATOM 4900 N N . LYS A 1 598 ? -13.384 -11.988 2.201 1.00 89.62 598 LYS A N 1
ATOM 4901 C CA . LYS A 1 598 ? -13.995 -10.762 2.750 1.00 89.62 598 LYS A CA 1
ATOM 4902 C C . LYS A 1 598 ? -15.403 -10.507 2.218 1.00 89.62 598 LYS A C 1
ATOM 4904 O O . LYS A 1 598 ? -16.209 -9.924 2.933 1.00 89.62 598 LYS A O 1
ATOM 4909 N N . GLU A 1 599 ? -15.656 -10.861 0.960 1.00 87.25 599 GLU A N 1
ATOM 4910 C CA . GLU A 1 599 ? -16.964 -10.694 0.317 1.00 87.25 599 GLU A CA 1
ATOM 4911 C C . GLU A 1 599 ? -17.963 -11.765 0.780 1.00 87.25 599 GLU A C 1
ATOM 4913 O O . GLU A 1 599 ? -19.143 -11.459 0.907 1.00 87.25 599 GLU A O 1
ATOM 4918 N N . ASN A 1 600 ? -17.483 -12.974 1.093 1.00 87.56 600 ASN A N 1
ATOM 4919 C CA . ASN A 1 600 ? -18.297 -14.122 1.499 1.00 87.56 600 ASN A CA 1
ATOM 4920 C C . ASN A 1 600 ? -17.844 -14.675 2.861 1.00 87.56 600 ASN A C 1
ATOM 4922 O O . ASN A 1 600 ? -17.547 -15.863 2.979 1.00 87.56 600 ASN A O 1
ATOM 4926 N N . LEU A 1 601 ? -17.713 -13.814 3.874 1.00 91.25 601 LEU A N 1
ATOM 4927 C CA . LEU A 1 601 ? -17.313 -14.255 5.213 1.00 91.25 601 LEU A CA 1
ATOM 4928 C C . LEU A 1 601 ? -18.478 -15.029 5.859 1.00 91.25 601 LEU A C 1
ATOM 4930 O O . LEU A 1 601 ? -19.566 -14.461 5.964 1.00 91.25 601 LEU A O 1
ATOM 4934 N N . PRO A 1 602 ? -18.290 -16.294 6.283 1.00 90.38 602 PRO A N 1
ATOM 4935 C CA . PRO A 1 602 ? -19.336 -17.030 6.985 1.00 90.38 602 PRO A CA 1
ATOM 4936 C C . PRO A 1 602 ? -19.581 -16.487 8.397 1.00 90.38 602 PRO A C 1
ATOM 4938 O O . PRO A 1 602 ? -18.682 -15.937 9.041 1.00 90.38 602 PRO A O 1
ATOM 4941 N N . GLN A 1 603 ? -20.794 -16.707 8.904 1.00 89.19 603 GLN A N 1
ATOM 4942 C CA . GLN A 1 603 ? -21.157 -16.354 10.275 1.00 89.19 603 GLN A CA 1
ATOM 4943 C C . GLN A 1 603 ? -20.235 -17.060 11.284 1.00 89.19 603 GLN A C 1
ATOM 4945 O O . GLN A 1 603 ? -19.825 -18.195 11.062 1.00 89.19 603 GLN A O 1
ATOM 4950 N N . ASN A 1 604 ? -19.921 -16.390 12.398 1.00 90.50 604 ASN A N 1
ATOM 4951 C CA . ASN A 1 604 ? -18.995 -16.868 13.439 1.00 90.50 604 ASN A CA 1
ATOM 4952 C C . ASN A 1 604 ? -17.556 -17.117 12.950 1.00 90.50 604 ASN A C 1
ATOM 4954 O O . ASN A 1 604 ? -16.741 -17.683 13.677 1.00 90.50 604 ASN A O 1
ATOM 4958 N N . ASN A 1 605 ? -17.193 -16.642 11.757 1.00 93.88 605 ASN A N 1
ATOM 4959 C CA . ASN A 1 605 ? -15.802 -16.585 11.326 1.00 93.88 605 ASN A CA 1
ATOM 4960 C C . ASN A 1 605 ? -15.235 -15.185 11.573 1.00 93.88 605 ASN A C 1
ATOM 4962 O O . ASN A 1 605 ? -15.960 -14.187 11.636 1.00 93.88 605 ASN A O 1
ATOM 4966 N N . CYS A 1 606 ? -13.914 -15.081 11.680 1.00 95.19 606 CYS A N 1
ATOM 4967 C CA . CYS A 1 606 ? -13.231 -13.791 11.660 1.00 95.19 606 CYS A CA 1
ATOM 4968 C C . CYS A 1 606 ? -11.988 -13.840 10.773 1.00 95.19 606 CYS A C 1
ATOM 4970 O O . CYS A 1 606 ? -11.376 -14.891 10.585 1.00 95.19 606 CYS A O 1
ATOM 4972 N N . ILE A 1 607 ? -11.623 -12.687 10.215 1.00 97.00 607 ILE A N 1
ATOM 4973 C CA . ILE A 1 607 ? -10.381 -12.509 9.464 1.00 97.00 607 ILE A CA 1
ATOM 4974 C C . ILE A 1 607 ? -9.502 -11.541 10.234 1.00 97.00 607 ILE A C 1
ATOM 4976 O O . ILE A 1 607 ? -9.920 -10.415 10.505 1.00 97.00 607 ILE A O 1
ATOM 4980 N N . VAL A 1 608 ? -8.268 -11.932 10.518 1.00 96.94 608 VAL A N 1
ATOM 4981 C CA . VAL A 1 608 ? -7.277 -11.062 11.142 1.00 96.94 608 VAL A CA 1
ATOM 4982 C C . VAL A 1 608 ? -6.059 -10.960 10.242 1.00 96.94 608 VAL A C 1
ATOM 4984 O O . VAL A 1 608 ? -5.443 -11.960 9.886 1.00 96.94 608 VAL A O 1
ATOM 4987 N N . ILE A 1 609 ? -5.735 -9.733 9.835 1.00 95.44 609 ILE A N 1
ATOM 4988 C CA . ILE A 1 609 ? -4.545 -9.434 9.037 1.00 95.44 609 ILE A CA 1
ATOM 4989 C C . ILE A 1 609 ? -3.489 -8.838 9.959 1.00 95.44 609 ILE A C 1
ATOM 4991 O O . ILE A 1 609 ? -3.692 -7.729 10.454 1.00 95.44 609 ILE A O 1
ATOM 4995 N N . HIS A 1 610 ? -2.389 -9.551 10.167 1.00 94.06 610 HIS A N 1
ATOM 4996 C CA . HIS A 1 610 ? -1.266 -9.123 10.994 1.00 94.06 610 HIS A CA 1
ATOM 4997 C C . HIS A 1 610 ? -0.141 -8.530 10.155 1.00 94.06 610 HIS A C 1
ATOM 4999 O O . HIS A 1 610 ? 0.101 -8.970 9.030 1.00 94.06 610 HIS A O 1
ATOM 5005 N N . ASP A 1 611 ? 0.544 -7.546 10.728 1.00 93.12 611 ASP A N 1
ATOM 5006 C CA . ASP A 1 611 ? 1.784 -6.993 10.199 1.00 93.12 611 ASP A CA 1
ATOM 5007 C C . ASP A 1 611 ? 2.539 -6.229 11.288 1.00 93.12 611 ASP A C 1
ATOM 5009 O O . ASP A 1 611 ? 1.945 -5.668 12.219 1.00 93.12 611 ASP A O 1
ATOM 5013 N N . TYR A 1 612 ? 3.855 -6.166 11.137 1.00 91.94 612 TYR A N 1
ATOM 5014 C CA . TYR A 1 612 ? 4.696 -5.297 11.940 1.00 91.94 612 TYR A CA 1
ATOM 5015 C C . TYR A 1 612 ? 4.865 -3.974 11.206 1.00 91.94 612 TYR A C 1
ATOM 5017 O O . TYR A 1 612 ? 5.436 -3.898 10.119 1.00 91.94 612 TYR A O 1
ATOM 5025 N N . SER A 1 613 ? 4.412 -2.888 11.827 1.00 91.19 613 SER A N 1
ATOM 5026 C CA . SER A 1 613 ? 4.873 -1.579 11.388 1.00 91.19 613 SER A CA 1
ATOM 5027 C C . SER A 1 613 ? 6.343 -1.456 11.769 1.00 91.19 613 SER A C 1
ATOM 5029 O O . SER A 1 613 ? 6.705 -1.755 12.902 1.00 91.19 613 SER A O 1
ATOM 5031 N N . GLU A 1 614 ? 7.164 -0.928 10.857 1.00 88.00 614 GLU A N 1
ATOM 5032 C CA . GLU A 1 614 ? 8.533 -0.498 11.175 1.00 88.00 614 GLU A CA 1
ATOM 5033 C C . GLU A 1 614 ? 8.538 0.275 12.499 1.00 88.00 614 GLU A C 1
ATOM 5035 O O . GLU A 1 614 ? 7.696 1.179 12.679 1.00 88.00 614 GLU A O 1
ATOM 5040 N N . ASN A 1 615 ? 9.482 -0.100 13.367 1.00 92.25 615 ASN A N 1
ATOM 5041 C CA . ASN A 1 615 ? 9.653 0.443 14.703 1.00 92.25 615 ASN A CA 1
ATOM 5042 C C . ASN A 1 615 ? 9.619 1.972 14.685 1.00 92.25 615 ASN A C 1
ATOM 5044 O O . ASN A 1 615 ? 10.157 2.643 13.797 1.00 92.25 615 ASN A O 1
ATOM 5048 N N . TYR A 1 616 ? 8.937 2.545 15.669 1.00 93.38 616 TYR A N 1
ATOM 5049 C CA . TYR A 1 616 ? 8.927 3.985 15.845 1.00 93.38 616 TYR A CA 1
ATOM 5050 C C . TYR A 1 616 ? 10.135 4.392 16.683 1.00 93.38 616 TYR A C 1
ATOM 5052 O O . TYR A 1 616 ? 10.173 4.139 17.881 1.00 93.38 616 TYR A O 1
ATOM 5060 N N . ALA A 1 617 ? 11.105 5.051 16.055 1.00 91.50 617 ALA A N 1
ATOM 5061 C CA . ALA A 1 617 ? 12.194 5.694 16.776 1.00 91.50 617 ALA A CA 1
ATOM 5062 C C . ALA A 1 617 ? 11.673 6.962 17.469 1.00 91.50 617 ALA A C 1
ATOM 5064 O O . ALA A 1 617 ? 11.256 7.913 16.792 1.00 91.50 617 ALA A O 1
ATOM 5065 N N . CYS A 1 618 ? 11.712 6.986 18.801 1.00 89.12 618 CYS A N 1
ATOM 5066 C CA . CYS A 1 618 ? 11.345 8.151 19.596 1.00 89.12 618 CYS A CA 1
ATOM 5067 C C . CYS A 1 618 ? 12.249 9.337 19.238 1.00 89.12 618 CYS A C 1
ATOM 5069 O O . CYS A 1 618 ? 13.476 9.236 19.234 1.00 89.12 618 CYS A O 1
ATOM 5071 N N . LYS A 1 619 ? 11.622 10.466 18.902 1.00 83.69 619 LYS A N 1
ATOM 5072 C CA . LYS A 1 619 ? 12.302 11.724 18.580 1.00 83.69 619 LYS A CA 1
ATOM 5073 C C . LYS A 1 619 ? 11.934 12.758 19.616 1.00 83.69 619 LYS A C 1
ATOM 5075 O O . LYS A 1 619 ? 10.784 12.828 20.048 1.00 83.69 619 LYS A O 1
ATOM 5080 N N . GLU A 1 620 ? 12.886 13.614 19.937 1.00 80.06 620 GLU A N 1
ATOM 5081 C CA . GLU A 1 620 ? 12.640 14.768 20.787 1.00 80.06 620 GLU A CA 1
ATOM 5082 C C . GLU A 1 620 ? 12.460 16.018 19.927 1.00 80.06 620 GLU A C 1
ATOM 5084 O O . GLU A 1 620 ? 12.953 16.120 18.803 1.00 80.06 620 GLU A O 1
ATOM 5089 N N . ARG A 1 621 ? 11.726 17.008 20.442 1.00 77.88 621 ARG A N 1
ATOM 5090 C CA . ARG A 1 621 ? 11.555 18.285 19.732 1.00 77.88 621 ARG A CA 1
ATOM 5091 C C . ARG A 1 621 ? 12.883 19.039 19.599 1.00 77.88 621 ARG A C 1
ATOM 5093 O O . ARG A 1 621 ? 13.090 19.748 18.615 1.00 77.88 621 ARG A O 1
ATOM 5100 N N . VAL A 1 622 ? 13.736 18.919 20.611 1.00 75.69 622 VAL A N 1
ATOM 5101 C CA . VAL A 1 622 ? 15.082 19.485 20.665 1.00 75.69 622 VAL A CA 1
ATOM 5102 C C . VAL A 1 622 ? 16.003 18.339 21.061 1.00 75.69 622 VAL A C 1
ATOM 5104 O O . VAL A 1 622 ? 16.052 17.983 22.229 1.00 75.69 622 VAL A O 1
ATOM 5107 N N . GLU A 1 623 ? 16.664 17.729 20.080 1.00 62.38 623 GLU A N 1
ATOM 5108 C CA . GLU A 1 623 ? 17.550 16.584 20.314 1.00 62.38 623 GLU A CA 1
ATOM 5109 C C . GLU A 1 623 ? 18.949 17.066 20.727 1.00 62.38 623 GLU A C 1
ATOM 5111 O O . GLU A 1 623 ? 19.552 17.918 20.064 1.00 62.38 623 GLU A O 1
ATOM 5116 N N . VAL A 1 624 ? 19.480 16.499 21.811 1.00 66.12 624 VAL A N 1
ATOM 5117 C CA . VAL A 1 624 ? 20.892 16.641 22.187 1.00 66.12 624 VAL A CA 1
ATOM 5118 C C . VAL A 1 624 ? 21.740 15.764 21.257 1.00 66.12 624 VAL A C 1
ATOM 5120 O O . VAL A 1 624 ? 21.316 14.686 20.846 1.00 66.12 624 VAL A O 1
ATOM 5123 N N . GLN A 1 625 ? 22.949 16.212 20.903 1.00 55.75 625 GLN A N 1
ATOM 5124 C CA . GLN A 1 625 ? 23.803 15.547 19.905 1.00 55.75 625 GLN A CA 1
ATOM 5125 C C . GLN A 1 625 ? 24.115 14.069 20.231 1.00 55.75 625 GLN A C 1
ATOM 5127 O O . GLN A 1 625 ? 24.289 13.274 19.310 1.00 55.75 625 GLN A O 1
ATOM 5132 N N . SER A 1 626 ? 24.158 13.682 21.510 1.00 66.50 626 SER A N 1
ATOM 5133 C CA . SER A 1 626 ? 24.385 12.297 21.956 1.00 66.50 626 SER A CA 1
ATOM 5134 C C . SER A 1 626 ? 23.201 11.363 21.669 1.00 66.50 626 SER A C 1
ATOM 5136 O O . SER A 1 626 ? 23.413 10.220 21.270 1.00 66.50 626 SER A O 1
ATOM 5138 N N . THR A 1 627 ? 21.962 11.854 21.773 1.00 60.59 627 THR A N 1
ATOM 5139 C CA . THR A 1 627 ? 20.722 11.089 21.527 1.00 60.59 627 THR A CA 1
ATOM 5140 C C . THR A 1 627 ? 20.548 10.700 20.050 1.00 60.59 627 THR A C 1
ATOM 5142 O O . THR A 1 627 ? 19.718 9.865 19.701 1.00 60.59 627 THR A O 1
ATOM 5145 N N . TYR A 1 628 ? 21.347 11.274 19.144 1.00 57.47 628 TYR A N 1
ATOM 5146 C CA . TYR A 1 628 ? 21.320 10.924 17.723 1.00 57.47 628 TYR A CA 1
ATOM 5147 C C . TYR A 1 628 ? 21.833 9.498 17.443 1.00 57.47 628 TYR A C 1
ATOM 5149 O O . TYR A 1 628 ? 21.419 8.896 16.453 1.00 57.47 628 TYR A O 1
ATOM 5157 N N . PHE A 1 629 ? 22.710 8.954 18.298 1.00 52.59 629 PHE A N 1
ATOM 5158 C CA . PHE A 1 629 ? 23.357 7.652 18.079 1.00 52.59 629 PHE A CA 1
ATOM 5159 C C . PHE A 1 629 ? 22.609 6.461 18.693 1.00 52.59 629 PHE A C 1
ATOM 5161 O O . PHE A 1 629 ? 22.785 5.340 18.225 1.00 52.59 629 PHE A O 1
ATOM 5168 N N . GLN A 1 630 ? 21.769 6.691 19.705 1.00 67.38 630 GLN A N 1
ATOM 5169 C CA . GLN A 1 630 ? 20.971 5.660 20.372 1.00 67.38 630 GLN A CA 1
ATOM 5170 C C . GLN A 1 630 ? 19.564 6.208 20.603 1.00 67.38 630 GLN A C 1
ATOM 5172 O O . GLN A 1 630 ? 19.358 7.072 21.454 1.00 67.38 630 GLN A O 1
ATOM 5177 N N . ARG A 1 631 ? 18.602 5.739 19.806 1.00 78.56 631 ARG A N 1
ATOM 5178 C CA . ARG A 1 631 ? 17.193 6.119 19.935 1.00 78.56 631 ARG A CA 1
ATOM 5179 C C . ARG A 1 631 ? 16.420 4.955 20.520 1.00 78.56 631 ARG A C 1
ATOM 5181 O O . ARG A 1 631 ? 16.578 3.837 20.051 1.00 78.56 631 ARG A O 1
ATOM 5188 N N . THR A 1 632 ? 15.563 5.241 21.493 1.00 87.94 632 THR A N 1
ATOM 5189 C CA . THR A 1 632 ? 14.578 4.271 21.971 1.00 87.94 632 THR A CA 1
ATOM 5190 C C . THR A 1 632 ? 13.626 3.945 20.831 1.00 87.94 632 THR A C 1
ATOM 5192 O O . THR A 1 632 ? 13.018 4.855 20.251 1.00 87.94 632 THR A O 1
ATOM 5195 N N . GLU A 1 633 ? 13.499 2.667 20.503 1.00 92.00 633 GLU A N 1
ATOM 5196 C CA . GLU A 1 633 ? 12.543 2.200 19.517 1.00 92.00 633 GLU A CA 1
ATOM 5197 C C . GLU A 1 633 ? 11.283 1.659 20.196 1.00 92.00 633 GLU A C 1
ATOM 5199 O O . GLU A 1 633 ? 11.262 1.278 21.365 1.00 92.00 633 GLU A O 1
ATOM 5204 N N . VAL A 1 634 ? 10.176 1.715 19.464 1.00 94.88 634 VAL A N 1
ATOM 5205 C CA . VAL A 1 634 ? 8.881 1.214 19.912 1.00 94.88 634 VAL A CA 1
ATOM 5206 C C . VAL A 1 634 ? 8.357 0.259 18.859 1.00 94.88 634 VAL A C 1
ATOM 5208 O O . VAL A 1 634 ? 8.121 0.658 17.712 1.00 94.88 634 VAL A O 1
ATOM 5211 N N . THR A 1 635 ? 8.122 -0.985 19.263 1.00 95.88 635 THR A N 1
ATOM 5212 C CA . THR A 1 635 ? 7.496 -1.992 18.413 1.00 95.88 635 THR A CA 1
ATOM 5213 C C . THR A 1 635 ? 6.006 -1.704 18.295 1.00 95.88 635 THR A C 1
ATOM 5215 O O . THR A 1 635 ? 5.296 -1.547 19.293 1.00 95.88 635 THR A O 1
ATOM 5218 N N . ILE A 1 636 ? 5.516 -1.656 17.055 1.00 96.25 636 ILE A N 1
ATOM 5219 C CA . ILE A 1 636 ? 4.101 -1.444 16.746 1.00 96.25 636 ILE A CA 1
ATOM 5220 C C . ILE A 1 636 ? 3.623 -2.608 15.888 1.00 96.25 636 ILE A C 1
ATOM 5222 O O . ILE A 1 636 ? 3.864 -2.653 14.681 1.00 96.25 636 ILE A O 1
ATOM 5226 N N . HIS A 1 637 ? 2.884 -3.523 16.501 1.00 96.25 637 HIS A N 1
ATOM 5227 C CA . HIS A 1 637 ? 2.197 -4.576 15.775 1.00 96.25 637 HIS A CA 1
ATOM 5228 C C . HIS A 1 637 ? 0.768 -4.136 15.442 1.00 96.25 637 HIS A C 1
ATOM 5230 O O . HIS A 1 637 ? 0.029 -3.645 16.302 1.00 96.25 637 HIS A O 1
ATOM 5236 N N . VAL A 1 638 ? 0.364 -4.324 14.188 1.00 95.62 638 VAL A N 1
ATOM 5237 C CA . VAL A 1 638 ? -0.947 -3.934 13.671 1.00 95.62 638 VAL A CA 1
ATOM 5238 C C . VAL A 1 638 ? -1.727 -5.180 13.270 1.00 95.62 638 VAL A C 1
ATOM 5240 O O . VAL A 1 638 ? -1.258 -5.997 12.487 1.00 95.62 638 VAL A O 1
ATOM 5243 N N . SER A 1 639 ? -2.950 -5.294 13.774 1.00 96.88 639 SER A N 1
ATOM 5244 C CA . SER A 1 639 ? -3.898 -6.348 13.423 1.00 96.88 639 SER A CA 1
ATOM 5245 C C . SER A 1 639 ? -5.185 -5.706 12.905 1.00 96.88 639 SER A C 1
ATOM 5247 O O . SER A 1 639 ? -5.807 -4.898 13.594 1.00 96.88 639 SER A O 1
ATOM 5249 N N . ILE A 1 640 ? -5.596 -6.027 11.682 1.00 95.00 640 ILE A N 1
ATOM 5250 C CA . ILE A 1 640 ? -6.866 -5.559 11.112 1.00 95.00 640 ILE A CA 1
ATOM 5251 C C . ILE A 1 640 ? -7.870 -6.695 11.201 1.00 95.00 640 ILE A C 1
ATOM 5253 O O . ILE A 1 640 ? -7.689 -7.722 10.550 1.00 95.00 640 ILE A O 1
ATOM 5257 N N . ILE A 1 641 ? -8.918 -6.493 11.993 1.00 96.62 641 ILE A N 1
ATOM 5258 C CA . ILE A 1 641 ? -9.939 -7.500 12.275 1.00 96.62 641 ILE A CA 1
ATOM 5259 C C . ILE A 1 641 ? -11.164 -7.213 11.405 1.00 96.62 641 ILE A C 1
ATOM 5261 O O . ILE A 1 641 ? -11.666 -6.086 11.381 1.00 96.62 641 ILE A O 1
ATOM 5265 N N . TYR A 1 642 ? -11.640 -8.236 10.702 1.00 95.56 642 TYR A N 1
ATOM 5266 C CA . TYR A 1 642 ? -12.930 -8.268 10.022 1.00 95.56 642 TYR A CA 1
ATOM 5267 C C . TYR A 1 642 ? -13.791 -9.337 10.682 1.00 95.56 642 TYR A C 1
ATOM 5269 O O . TYR A 1 642 ? -13.379 -10.493 10.787 1.00 95.56 642 TYR A O 1
ATOM 5277 N N . ARG A 1 643 ? -14.981 -8.948 11.123 1.00 94.88 643 ARG A N 1
ATOM 5278 C CA . ARG A 1 643 ? -15.944 -9.837 11.777 1.00 94.88 643 ARG A CA 1
ATOM 5279 C C . ARG A 1 643 ? -17.367 -9.381 11.488 1.00 94.88 643 ARG A C 1
ATOM 5281 O O . ARG A 1 643 ? -17.574 -8.236 11.079 1.00 94.88 643 ARG A O 1
ATOM 5288 N N . HIS A 1 644 ? -18.338 -10.244 11.745 1.00 93.94 644 HIS A N 1
ATOM 5289 C CA . HIS A 1 644 ? -19.745 -9.860 11.709 1.00 93.94 644 HIS A CA 1
ATOM 5290 C C . HIS A 1 644 ? -20.075 -8.881 12.847 1.00 93.94 644 HIS A C 1
ATOM 5292 O O . HIS A 1 644 ? -19.453 -8.915 13.916 1.00 93.94 644 HIS A O 1
ATOM 5298 N N . SER A 1 645 ? -21.014 -7.963 12.605 1.00 92.62 645 SER A N 1
ATOM 5299 C CA . SER A 1 645 ? -21.478 -7.011 13.615 1.00 92.62 645 SER A CA 1
ATOM 5300 C C . SER A 1 645 ? -22.214 -7.714 14.759 1.00 92.62 645 SER A C 1
ATOM 5302 O O . SER A 1 645 ? -22.951 -8.672 14.541 1.00 92.62 645 SER A O 1
ATOM 5304 N N . VAL A 1 646 ? -22.020 -7.213 15.980 1.00 90.88 646 VAL A N 1
ATOM 5305 C CA . VAL A 1 646 ? -22.679 -7.714 17.197 1.00 90.88 646 VAL A CA 1
ATOM 5306 C C . VAL A 1 646 ? -23.678 -6.665 17.667 1.00 90.88 646 VAL A C 1
ATOM 5308 O O . VAL A 1 646 ? -23.295 -5.508 17.840 1.00 90.88 646 VAL A O 1
ATOM 5311 N N . LEU A 1 647 ? -24.939 -7.042 17.897 1.00 88.50 647 LEU A N 1
ATOM 5312 C CA . LEU A 1 647 ? -26.020 -6.094 18.196 1.00 88.50 647 LEU A CA 1
ATOM 5313 C C . LEU A 1 647 ? -25.702 -5.179 19.387 1.00 88.50 647 LEU A C 1
ATOM 5315 O O . LEU A 1 647 ? -25.780 -3.957 19.258 1.00 88.50 647 LEU A O 1
ATOM 5319 N N . GLU A 1 648 ? -25.286 -5.761 20.513 1.00 86.62 648 GLU A N 1
ATOM 5320 C CA . GLU A 1 648 ? -25.006 -5.034 21.761 1.00 86.62 648 GLU A CA 1
ATOM 5321 C C . GLU A 1 648 ? -23.897 -3.985 21.609 1.00 86.62 648 GLU A C 1
ATOM 5323 O O . GLU A 1 648 ? -23.902 -2.951 22.277 1.00 86.62 648 GLU A O 1
ATOM 5328 N N . LEU A 1 649 ? -22.954 -4.231 20.700 1.00 87.50 649 LEU A N 1
ATOM 5329 C CA . LEU A 1 649 ? -21.724 -3.457 20.588 1.00 87.50 649 LEU A CA 1
ATOM 5330 C C . LEU A 1 649 ? -21.677 -2.546 19.354 1.00 87.50 649 LEU A C 1
ATOM 5332 O O . LEU A 1 649 ? -21.054 -1.483 19.380 1.00 87.50 649 LEU A O 1
ATOM 5336 N N . ASP A 1 650 ? -22.277 -2.972 18.246 1.00 89.81 650 ASP A N 1
ATOM 5337 C CA . ASP A 1 650 ? -22.268 -2.278 16.957 1.00 89.81 650 ASP A CA 1
ATOM 5338 C C . ASP A 1 650 ? -23.601 -1.573 16.656 1.00 89.81 650 ASP A C 1
ATOM 5340 O O . ASP A 1 650 ? -23.632 -0.685 15.792 1.00 89.81 650 ASP A O 1
ATOM 5344 N N . GLY A 1 651 ? -24.668 -1.930 17.384 1.00 87.62 651 GLY A N 1
ATOM 5345 C CA . GLY A 1 651 ? -26.037 -1.437 17.203 1.00 87.62 651 GLY A CA 1
ATOM 5346 C C . GLY A 1 651 ? -26.761 -2.037 15.996 1.00 87.62 651 GLY A C 1
ATOM 5347 O O . GLY A 1 651 ? -27.858 -1.594 15.662 1.00 87.62 651 GLY A O 1
ATOM 5348 N N . VAL A 1 652 ? -26.130 -2.998 15.316 1.00 88.25 652 VAL A N 1
ATOM 5349 C CA . VAL A 1 652 ? -26.648 -3.697 14.137 1.00 88.25 652 VAL A CA 1
ATOM 5350 C C . VAL A 1 652 ? -26.280 -5.166 14.278 1.00 88.25 652 VAL A C 1
ATOM 5352 O O . VAL A 1 652 ? -25.120 -5.493 14.535 1.00 88.25 652 VAL A O 1
ATOM 5355 N N . GLU A 1 653 ? -27.262 -6.039 14.118 1.00 87.44 653 GLU A N 1
ATOM 5356 C CA . GLU A 1 653 ? -27.053 -7.481 14.066 1.00 87.44 653 GLU A CA 1
ATOM 5357 C C . GLU A 1 653 ? -26.749 -7.913 12.630 1.00 87.44 653 GLU A C 1
ATOM 5359 O O . GLU A 1 653 ? -27.248 -7.315 11.676 1.00 87.44 653 GLU A O 1
ATOM 5364 N N . SER A 1 654 ? -25.885 -8.910 12.486 1.00 89.81 654 SER A N 1
ATOM 5365 C CA . SER A 1 654 ? -25.485 -9.453 11.192 1.00 89.81 654 SER A CA 1
ATOM 5366 C C . SER A 1 654 ? -26.220 -10.765 10.951 1.00 89.81 654 SER A C 1
ATOM 5368 O O . SER A 1 654 ? -26.179 -11.642 11.813 1.00 89.81 654 SER A O 1
ATOM 5370 N N . PHE A 1 655 ? -26.863 -10.904 9.792 1.00 86.38 655 PHE A N 1
ATOM 5371 C CA . PHE A 1 655 ? -27.610 -12.108 9.421 1.00 86.38 655 PHE A CA 1
ATOM 5372 C C . PHE A 1 655 ? -26.985 -12.775 8.187 1.00 86.38 655 PHE A C 1
ATOM 5374 O O . PHE A 1 655 ? -26.374 -12.076 7.378 1.00 86.38 655 PHE A O 1
ATOM 5381 N N . PRO A 1 656 ? -27.165 -14.095 7.984 1.00 83.25 656 PRO A N 1
ATOM 5382 C CA . PRO A 1 656 ? -26.642 -14.788 6.803 1.00 83.25 656 PRO A CA 1
ATOM 5383 C C . PRO A 1 656 ? -27.106 -14.183 5.466 1.00 83.25 656 PRO A C 1
ATOM 5385 O O . PRO A 1 656 ? -26.309 -14.084 4.536 1.00 83.25 656 PRO A O 1
ATOM 5388 N N . ASP A 1 657 ? -28.362 -13.730 5.390 1.00 84.06 657 ASP A N 1
ATOM 5389 C CA . ASP A 1 657 ? -28.948 -13.136 4.177 1.00 84.06 657 ASP A CA 1
ATOM 5390 C C . ASP A 1 657 ? -28.588 -11.648 3.983 1.00 84.06 657 ASP A C 1
ATOM 5392 O O . ASP A 1 657 ? -28.712 -11.118 2.878 1.00 84.06 657 ASP A O 1
ATOM 5396 N N . ASP A 1 658 ? -28.139 -10.965 5.044 1.00 85.56 658 ASP A N 1
ATOM 5397 C CA . ASP A 1 658 ? -27.694 -9.563 5.019 1.00 85.56 658 ASP A CA 1
ATOM 5398 C C . ASP A 1 658 ? -26.462 -9.378 5.929 1.00 85.56 658 ASP A C 1
ATOM 5400 O O . ASP A 1 658 ? -26.567 -8.898 7.068 1.00 85.56 658 ASP A O 1
ATOM 5404 N N . PRO A 1 659 ? -25.275 -9.819 5.469 1.00 88.69 659 PRO A N 1
ATOM 5405 C CA . PRO A 1 659 ? -24.076 -9.802 6.289 1.00 88.69 659 PRO A CA 1
ATOM 5406 C C . PRO A 1 659 ? -23.561 -8.371 6.470 1.00 88.69 659 PRO A C 1
ATOM 5408 O O . PRO A 1 659 ? -23.083 -7.711 5.543 1.00 88.69 659 PRO A O 1
ATOM 5411 N N . CYS A 1 660 ? -23.572 -7.898 7.713 1.00 90.88 660 CYS A N 1
ATOM 5412 C CA . CYS A 1 660 ? -22.921 -6.657 8.109 1.00 90.88 660 CYS A CA 1
ATOM 5413 C C . CYS A 1 660 ? -21.515 -6.946 8.655 1.00 90.88 660 CYS A C 1
ATOM 5415 O O . CYS A 1 660 ? -21.365 -7.474 9.761 1.00 90.88 660 CYS A O 1
ATOM 5417 N N . ILE A 1 661 ? -20.482 -6.598 7.878 1.00 92.06 661 ILE A N 1
ATOM 5418 C CA . ILE A 1 661 ? -19.072 -6.783 8.255 1.00 92.06 661 ILE A CA 1
ATOM 5419 C C . ILE A 1 661 ? -18.502 -5.507 8.876 1.00 92.06 661 ILE A C 1
ATOM 5421 O O . ILE A 1 661 ? -18.530 -4.423 8.285 1.00 92.06 661 ILE A O 1
ATOM 5425 N N . VAL A 1 662 ? -17.915 -5.649 10.060 1.00 92.44 662 VAL A N 1
ATOM 5426 C CA . VAL A 1 662 ? -17.244 -4.585 10.806 1.00 92.44 662 VAL A CA 1
ATOM 5427 C C . VAL A 1 662 ? -15.736 -4.720 10.640 1.00 92.44 662 VAL A C 1
ATOM 5429 O O . VAL A 1 662 ? -15.182 -5.812 10.723 1.00 92.44 662 VAL A O 1
ATOM 5432 N N . THR A 1 663 ? -15.064 -3.591 10.404 1.00 93.38 663 THR A N 1
ATOM 5433 C CA . THR A 1 663 ? -13.599 -3.507 10.349 1.00 93.38 663 THR A CA 1
ATOM 5434 C C . THR A 1 663 ? -13.060 -2.748 11.556 1.00 93.38 663 THR A C 1
ATOM 5436 O O . THR A 1 663 ? -13.468 -1.611 11.828 1.00 93.38 663 THR A O 1
ATOM 5439 N N . GLU A 1 664 ? -12.102 -3.352 12.249 1.00 94.69 664 GLU A N 1
ATOM 5440 C CA . GLU A 1 664 ? -11.503 -2.838 13.480 1.00 94.69 664 GLU A CA 1
ATOM 5441 C C . GLU A 1 664 ? -9.981 -2.849 13.360 1.00 94.69 664 GLU A C 1
ATOM 5443 O O . GLU A 1 664 ? -9.397 -3.708 12.700 1.00 94.69 664 GLU A O 1
ATOM 5448 N N . HIS A 1 665 ? -9.329 -1.855 13.959 1.00 95.44 665 HIS A N 1
ATOM 5449 C CA . HIS A 1 665 ? -7.870 -1.804 14.007 1.00 95.44 665 HIS A CA 1
ATOM 5450 C C . HIS A 1 665 ? -7.420 -2.109 15.427 1.00 95.44 665 HIS A C 1
ATOM 5452 O O . HIS A 1 665 ? -7.814 -1.415 16.362 1.00 95.44 665 HIS A O 1
ATOM 5458 N N . PHE A 1 666 ? -6.578 -3.114 15.580 1.00 97.19 666 PHE A N 1
ATOM 5459 C CA . PHE A 1 666 ? -6.064 -3.568 16.855 1.00 97.19 666 PHE A CA 1
ATOM 5460 C C . PHE A 1 666 ? -4.549 -3.383 16.867 1.00 97.19 666 PHE A C 1
ATOM 5462 O O . PHE A 1 666 ? -3.843 -3.882 15.995 1.00 97.19 666 PHE A O 1
ATOM 5469 N N . PHE A 1 667 ? -4.054 -2.618 17.830 1.00 97.75 667 PHE A N 1
ATOM 5470 C CA . PHE A 1 667 ? -2.651 -2.247 17.935 1.00 97.75 667 PHE A CA 1
ATOM 5471 C C . PHE A 1 667 ? -2.059 -2.831 19.208 1.00 97.75 667 PHE A C 1
ATOM 5473 O O . PHE A 1 667 ? -2.603 -2.618 20.292 1.00 97.75 667 PHE A O 1
ATOM 5480 N N . VAL A 1 668 ? -0.924 -3.511 19.074 1.00 97.75 668 VAL A N 1
ATOM 5481 C CA . VAL A 1 668 ? -0.089 -3.910 20.208 1.00 97.75 668 VAL A CA 1
ATOM 5482 C C . VAL A 1 668 ? 1.173 -3.063 20.168 1.00 97.75 668 VAL A C 1
ATOM 5484 O O . VAL A 1 668 ? 1.916 -3.093 19.187 1.00 97.75 668 VAL A O 1
ATOM 5487 N N . ILE A 1 669 ? 1.369 -2.267 21.212 1.00 97.56 669 ILE A N 1
ATOM 5488 C CA . ILE A 1 669 ? 2.515 -1.374 21.378 1.00 97.56 669 ILE A CA 1
ATOM 5489 C C . ILE A 1 669 ? 3.405 -1.984 22.451 1.00 97.56 669 ILE A C 1
ATOM 5491 O O . ILE A 1 669 ? 2.912 -2.337 23.524 1.00 97.56 669 ILE A O 1
ATOM 5495 N N . SER A 1 670 ? 4.692 -2.135 22.148 1.00 96.69 670 SER A N 1
ATOM 5496 C CA . SER A 1 670 ? 5.617 -2.849 23.021 1.00 96.69 670 SER A CA 1
ATOM 5497 C C . SER A 1 670 ? 7.003 -2.222 23.058 1.00 96.69 670 SER A C 1
ATOM 5499 O O . SER A 1 670 ? 7.449 -1.632 22.071 1.00 96.69 670 SER A O 1
ATOM 5501 N N . SER A 1 671 ? 7.668 -2.379 24.202 1.00 94.44 671 SER A N 1
ATOM 5502 C CA . SER A 1 671 ? 9.100 -2.103 24.376 1.00 94.44 671 SER A CA 1
ATOM 5503 C C . SER A 1 671 ? 9.981 -3.257 23.871 1.00 94.44 671 SER A C 1
ATOM 5505 O O . SER A 1 671 ? 11.193 -3.114 23.789 1.00 94.44 671 SER A O 1
ATOM 5507 N N . ASP A 1 672 ? 9.391 -4.416 23.566 1.00 91.81 672 ASP A N 1
ATOM 5508 C CA . ASP A 1 672 ? 10.101 -5.602 23.086 1.00 91.81 672 ASP A CA 1
ATOM 5509 C C . ASP A 1 672 ? 10.347 -5.534 21.569 1.00 91.81 672 ASP A C 1
ATOM 5511 O O . ASP A 1 672 ? 9.400 -5.428 20.784 1.00 91.81 672 ASP A O 1
ATOM 5515 N N . GLU A 1 673 ? 11.613 -5.618 21.158 1.00 89.12 673 GLU A N 1
ATOM 5516 C CA . GLU A 1 673 ? 12.071 -5.461 19.767 1.00 89.12 673 GLU A CA 1
ATOM 5517 C C . GLU A 1 673 ? 12.423 -6.788 19.071 1.00 89.12 673 GLU A C 1
ATOM 5519 O O . GLU A 1 673 ? 12.840 -6.775 17.916 1.00 89.12 673 GLU A O 1
ATOM 5524 N N . LYS A 1 674 ? 12.254 -7.948 19.728 1.00 86.56 674 LYS A N 1
ATOM 5525 C CA . LYS A 1 674 ? 12.748 -9.232 19.187 1.00 86.56 674 LYS A CA 1
ATOM 5526 C C . LYS A 1 674 ? 11.910 -9.780 18.030 1.00 86.56 674 LYS A C 1
ATOM 5528 O O . LYS A 1 674 ? 12.413 -10.543 17.217 1.00 86.56 674 LYS A O 1
ATOM 5533 N N . HIS A 1 675 ? 10.629 -9.400 17.967 1.00 88.25 675 HIS A N 1
ATOM 5534 C CA . HIS A 1 675 ? 9.668 -9.785 16.911 1.00 88.25 675 HIS A CA 1
ATOM 5535 C C . HIS A 1 675 ? 9.624 -11.299 16.630 1.00 88.25 675 HIS A C 1
ATOM 5537 O O . HIS A 1 675 ? 9.383 -11.735 15.505 1.00 88.25 675 HIS A O 1
ATOM 5543 N N . ASP A 1 676 ? 9.849 -12.097 17.668 1.00 88.50 676 ASP A N 1
ATOM 5544 C CA . ASP A 1 676 ? 9.945 -13.546 17.604 1.00 88.50 676 ASP A CA 1
ATOM 5545 C C . ASP A 1 676 ? 8.566 -14.216 17.665 1.00 88.50 676 ASP A C 1
ATOM 5547 O O . ASP A 1 676 ? 7.512 -13.588 17.828 1.00 88.50 676 ASP A O 1
ATOM 5551 N N . GLN A 1 677 ? 8.564 -15.543 17.587 1.00 87.12 677 GLN A N 1
ATOM 5552 C CA . GLN A 1 677 ? 7.351 -16.334 17.744 1.00 87.12 677 GLN A CA 1
ATOM 5553 C C . GLN A 1 677 ? 6.592 -16.017 19.035 1.00 87.12 677 GLN A C 1
ATOM 5555 O O . GLN A 1 677 ? 5.361 -15.969 19.013 1.00 87.12 677 GLN A O 1
ATOM 5560 N N . CYS A 1 678 ? 7.292 -15.813 20.151 1.00 89.88 678 CYS A N 1
ATOM 5561 C CA . CYS A 1 678 ? 6.665 -15.535 21.441 1.00 89.88 678 CYS A CA 1
ATOM 5562 C C . CYS A 1 678 ? 5.832 -14.256 21.368 1.00 89.88 678 CYS A C 1
ATOM 5564 O O . CYS A 1 678 ? 4.688 -14.231 21.826 1.00 89.88 678 CYS A O 1
ATOM 5566 N N . PHE A 1 679 ? 6.369 -13.223 20.711 1.00 92.56 679 PHE A N 1
ATOM 5567 C CA . PHE A 1 679 ? 5.630 -12.002 20.427 1.00 92.56 679 PHE A CA 1
ATOM 5568 C C . PHE A 1 679 ? 4.388 -12.282 19.584 1.00 92.56 679 PHE A C 1
ATOM 5570 O O . PHE A 1 679 ? 3.291 -11.873 19.966 1.00 92.56 679 PHE A O 1
ATOM 5577 N N . THR A 1 680 ? 4.526 -13.005 18.468 1.00 91.88 680 THR A N 1
ATOM 5578 C CA . THR A 1 680 ? 3.373 -13.317 17.604 1.00 91.88 680 THR A CA 1
ATOM 5579 C C . THR A 1 680 ? 2.288 -14.092 18.359 1.00 91.88 680 THR A C 1
ATOM 5581 O O . THR A 1 680 ? 1.114 -13.736 18.287 1.00 91.88 680 THR A O 1
ATOM 5584 N N . SER A 1 681 ? 2.670 -15.070 19.185 1.00 90.75 681 SER A N 1
ATOM 5585 C CA . SER A 1 681 ? 1.748 -15.839 20.023 1.00 90.75 681 SER A CA 1
ATOM 5586 C C . SER A 1 681 ? 1.058 -14.962 21.070 1.00 90.75 681 SER A C 1
ATOM 5588 O O . SER A 1 681 ? -0.131 -15.145 21.336 1.00 90.75 681 SER A O 1
ATOM 5590 N N . LYS A 1 682 ? 1.764 -13.978 21.648 1.00 93.50 682 LYS A N 1
ATOM 5591 C CA . LYS A 1 682 ? 1.162 -13.019 22.583 1.00 93.50 682 LYS A CA 1
ATOM 5592 C C . LYS A 1 682 ? 0.177 -12.080 21.885 1.00 93.50 682 LYS A C 1
ATOM 5594 O O . LYS A 1 682 ? -0.861 -11.754 22.452 1.00 93.50 682 LYS A O 1
ATOM 5599 N N . VAL A 1 683 ? 0.458 -11.661 20.652 1.00 95.06 683 VAL A N 1
ATOM 5600 C CA . VAL A 1 683 ? -0.502 -10.890 19.847 1.00 95.06 683 VAL A CA 1
ATOM 5601 C C . VAL A 1 683 ? -1.767 -11.708 19.587 1.00 95.06 683 VAL A C 1
ATOM 5603 O O . VAL A 1 683 ? -2.867 -11.179 19.744 1.00 95.06 683 VAL A O 1
ATOM 5606 N N . GLN A 1 684 ? -1.626 -12.985 19.223 1.00 93.56 684 GLN A N 1
ATOM 5607 C CA . GLN A 1 684 ? -2.765 -13.871 18.971 1.00 93.56 684 GLN A CA 1
ATOM 5608 C C . GLN A 1 684 ? -3.656 -14.027 20.211 1.00 93.56 684 GLN A C 1
ATOM 5610 O O . GLN A 1 684 ? -4.873 -13.868 20.100 1.00 93.56 684 GLN A O 1
ATOM 5615 N N . SER A 1 685 ? -3.071 -14.246 21.395 1.00 93.69 685 SER A N 1
ATOM 5616 C CA . SER A 1 685 ? -3.852 -14.342 22.637 1.00 93.69 685 SER A CA 1
ATOM 5617 C C . SER A 1 685 ? -4.552 -13.031 22.991 1.00 93.69 685 SER A C 1
ATOM 5619 O O . SER A 1 685 ? -5.734 -13.048 23.310 1.00 93.69 685 SER A O 1
ATOM 5621 N N . LEU A 1 686 ? -3.896 -11.878 22.821 1.00 96.62 686 LEU A N 1
ATOM 5622 C CA . LEU A 1 686 ? -4.526 -10.568 23.042 1.00 96.62 686 LEU A CA 1
ATOM 5623 C C . LEU A 1 686 ? -5.710 -10.301 22.097 1.00 96.62 686 LEU A C 1
ATOM 5625 O O . LEU A 1 686 ? -6.671 -9.630 22.483 1.00 96.62 686 LEU A O 1
ATOM 5629 N N . VAL A 1 687 ? -5.644 -10.791 20.855 1.00 96.69 687 VAL A N 1
ATOM 5630 C CA . VAL A 1 687 ? -6.765 -10.707 19.908 1.00 96.69 687 VAL A CA 1
ATOM 5631 C C . VAL A 1 687 ? -7.906 -11.623 20.349 1.00 96.69 687 VAL A C 1
ATOM 5633 O O . VAL A 1 687 ? -9.053 -11.181 20.333 1.00 96.69 687 VAL A O 1
ATOM 5636 N N . LYS A 1 688 ? -7.611 -12.849 20.796 1.00 94.88 688 LYS A N 1
ATOM 5637 C CA . LYS A 1 688 ? -8.622 -13.768 21.339 1.00 94.88 688 LYS A CA 1
ATOM 5638 C C . LYS A 1 688 ? -9.308 -13.196 22.580 1.00 94.88 688 LYS A C 1
ATOM 5640 O O . LYS A 1 688 ? -10.527 -13.081 22.584 1.00 94.88 688 LYS A O 1
ATOM 5645 N N . GLU A 1 689 ? -8.536 -12.727 23.561 1.00 95.94 689 GLU A N 1
ATOM 5646 C CA . GLU A 1 689 ? -9.043 -12.057 24.768 1.00 95.94 689 GLU A CA 1
ATOM 5647 C C . GLU A 1 689 ? -9.989 -10.897 24.419 1.00 95.94 689 GLU A C 1
ATOM 5649 O O . GLU A 1 689 ? -11.010 -10.681 25.070 1.00 95.94 689 GLU A O 1
ATOM 5654 N N . TYR A 1 690 ? -9.665 -10.136 23.369 1.00 95.94 690 TYR A N 1
ATOM 5655 C CA . TYR A 1 690 ? -10.533 -9.067 22.893 1.00 95.94 690 TYR A CA 1
ATOM 5656 C C . TYR A 1 690 ? -11.835 -9.586 22.276 1.00 95.94 690 TYR A C 1
ATOM 5658 O O . TYR A 1 690 ? -12.895 -9.069 22.626 1.00 95.94 690 TYR A O 1
ATOM 5666 N N . LEU A 1 691 ? -11.771 -10.584 21.390 1.00 94.94 691 LEU A N 1
ATOM 5667 C CA . LEU A 1 691 ? -12.960 -11.182 20.773 1.00 94.94 691 LEU A CA 1
ATOM 5668 C C . LEU A 1 691 ? -13.890 -11.806 21.828 1.00 94.94 691 LEU A C 1
ATOM 5670 O O . LEU A 1 691 ? -15.103 -11.619 21.759 1.00 94.94 691 LEU A O 1
ATOM 5674 N N . ASP A 1 692 ? -13.323 -12.417 22.866 1.00 93.88 692 ASP A N 1
ATOM 5675 C CA . ASP A 1 692 ? -14.080 -12.950 24.001 1.00 93.88 692 ASP A CA 1
ATOM 5676 C C . ASP A 1 692 ? -14.709 -11.837 24.841 1.00 93.88 692 ASP A C 1
ATOM 5678 O O . ASP A 1 692 ? -15.873 -11.931 25.223 1.00 93.88 692 ASP A O 1
ATOM 5682 N N . SER A 1 693 ? -13.987 -10.733 25.074 1.00 94.00 693 SER A N 1
ATOM 5683 C CA . SER A 1 693 ? -14.510 -9.594 25.847 1.00 94.00 693 SER A CA 1
ATOM 5684 C C . SER A 1 693 ? -15.729 -8.919 25.210 1.00 94.00 693 SER A C 1
ATOM 5686 O O . SER A 1 693 ? -16.473 -8.218 25.893 1.00 94.00 693 SER A O 1
ATOM 5688 N N . ILE A 1 694 ? -15.927 -9.116 23.903 1.00 93.31 694 ILE A N 1
ATOM 5689 C CA . ILE A 1 694 ? -17.081 -8.614 23.151 1.00 93.31 694 ILE A CA 1
ATOM 5690 C C . ILE A 1 694 ? -18.124 -9.705 22.874 1.00 93.31 694 ILE A C 1
ATOM 5692 O O . ILE A 1 694 ? -19.030 -9.481 22.072 1.00 93.31 694 ILE A O 1
ATOM 5696 N N . SER A 1 695 ? -17.983 -10.872 23.510 1.00 90.69 695 SER A N 1
ATOM 5697 C CA . SER A 1 695 ? -18.843 -12.047 23.340 1.00 90.69 695 SER A CA 1
ATOM 5698 C C . SER A 1 695 ? -18.982 -12.499 21.880 1.00 90.69 695 SER A C 1
ATOM 5700 O O . SER A 1 695 ? -20.040 -12.971 21.464 1.00 90.69 695 SER A O 1
ATOM 5702 N N . TYR A 1 696 ? -17.926 -12.341 21.074 1.00 92.25 696 TYR A N 1
ATOM 5703 C CA . TYR A 1 696 ? -17.919 -12.799 19.686 1.00 92.25 696 TYR A CA 1
ATOM 5704 C C . TYR A 1 696 ? -17.406 -14.238 19.616 1.00 92.25 696 TYR A C 1
ATOM 5706 O O . TYR A 1 696 ? -16.205 -14.478 19.731 1.00 92.25 696 TYR A O 1
ATOM 5714 N N . ASN A 1 697 ? -18.314 -15.194 19.413 1.00 90.12 697 ASN A N 1
ATOM 5715 C CA . ASN A 1 697 ? -17.945 -16.599 19.268 1.00 90.12 697 ASN A CA 1
ATOM 5716 C C . ASN A 1 697 ? -17.288 -16.848 17.898 1.00 90.12 697 ASN A C 1
ATOM 5718 O O . ASN A 1 697 ? -17.880 -16.543 16.860 1.00 90.12 697 ASN A O 1
ATOM 5722 N N . VAL A 1 698 ? -16.065 -17.384 17.901 1.00 93.62 698 VAL A N 1
ATOM 5723 C CA . VAL A 1 698 ? -15.291 -17.671 16.687 1.00 93.62 698 VAL A CA 1
ATOM 5724 C C . VAL A 1 698 ? -15.187 -19.177 16.494 1.00 93.62 698 VAL A C 1
ATOM 5726 O O . VAL A 1 698 ? -14.459 -19.840 17.225 1.00 93.62 698 VAL A O 1
ATOM 5729 N N . ASN A 1 699 ? -15.832 -19.699 15.456 1.00 93.12 699 ASN A N 1
ATOM 5730 C CA . ASN A 1 699 ? -15.689 -21.093 15.041 1.00 93.12 699 ASN A CA 1
ATOM 5731 C C . ASN A 1 699 ? -14.443 -21.270 14.167 1.00 93.12 699 ASN A C 1
ATOM 5733 O O . ASN A 1 699 ? -13.621 -22.153 14.411 1.00 93.12 699 ASN A O 1
ATOM 5737 N N . VAL A 1 700 ? -14.279 -20.399 13.162 1.00 94.50 700 VAL A N 1
ATOM 5738 C CA . VAL A 1 700 ? -13.134 -20.441 12.244 1.00 94.50 700 VAL A CA 1
ATOM 5739 C C . VAL A 1 700 ? -12.353 -19.133 12.279 1.00 94.50 700 VAL A C 1
ATOM 5741 O O . VAL A 1 700 ? -12.874 -18.058 11.962 1.00 94.50 700 VAL A O 1
ATOM 5744 N N . PHE A 1 701 ? -11.069 -19.236 12.617 1.00 96.00 701 PHE A N 1
ATOM 5745 C CA . PHE A 1 701 ? -10.154 -18.098 12.674 1.00 96.00 701 PHE A CA 1
ATOM 5746 C C . PHE A 1 701 ? -9.277 -18.054 11.417 1.00 96.00 701 PHE A C 1
ATOM 5748 O O . PHE A 1 701 ? -8.435 -18.932 11.199 1.00 96.00 701 PHE A O 1
ATOM 5755 N N . HIS A 1 702 ? -9.452 -17.023 10.588 1.00 96.81 702 HIS A N 1
ATOM 5756 C CA . HIS A 1 702 ? -8.655 -16.807 9.381 1.00 96.81 702 HIS A CA 1
ATOM 5757 C C . HIS A 1 702 ? -7.562 -15.773 9.629 1.00 96.81 702 HIS A C 1
ATOM 5759 O O . HIS A 1 702 ? -7.808 -14.570 9.664 1.00 96.81 702 HIS A O 1
ATOM 5765 N N . GLU A 1 703 ? -6.325 -16.230 9.722 1.00 96.00 703 GLU A N 1
ATOM 5766 C CA . GLU A 1 703 ? -5.163 -15.373 9.865 1.00 96.00 703 GLU A CA 1
ATOM 5767 C C . GLU A 1 703 ? -4.512 -15.108 8.503 1.00 96.00 703 GLU A C 1
ATOM 5769 O O . GLU A 1 703 ? -4.318 -16.022 7.699 1.00 96.00 703 GLU A O 1
ATOM 5774 N N . PHE A 1 704 ? -4.166 -13.854 8.232 1.00 95.19 704 PHE A N 1
ATOM 5775 C CA . PHE A 1 704 ? -3.367 -13.441 7.083 1.00 95.19 704 PHE A CA 1
ATOM 5776 C C . PHE A 1 704 ? -2.163 -12.658 7.573 1.00 95.19 704 PHE A C 1
ATOM 5778 O O . PHE A 1 704 ? -2.299 -11.722 8.354 1.00 95.19 704 PHE A O 1
ATOM 5785 N N . THR A 1 705 ? -0.982 -13.017 7.099 1.00 92.81 705 THR A N 1
ATOM 5786 C CA . THR A 1 705 ? 0.258 -12.375 7.530 1.00 92.81 705 THR A CA 1
ATOM 5787 C C . THR A 1 705 ? 1.291 -12.402 6.416 1.00 92.81 705 THR A C 1
ATOM 5789 O O . THR A 1 705 ? 1.127 -13.077 5.388 1.00 92.81 705 THR A O 1
ATOM 5792 N N . ASP A 1 706 ? 2.340 -11.611 6.581 1.00 84.06 706 ASP A N 1
ATOM 5793 C CA . ASP A 1 706 ? 3.482 -11.673 5.698 1.00 84.06 706 ASP A CA 1
ATOM 5794 C C . ASP A 1 706 ? 4.241 -13.002 5.880 1.00 84.06 706 ASP A C 1
ATOM 5796 O O . ASP A 1 706 ? 4.066 -13.769 6.829 1.00 84.06 706 ASP A O 1
ATOM 5800 N N . GLY A 1 707 ? 5.063 -13.338 4.894 1.00 80.00 707 GLY A N 1
ATOM 5801 C CA . GLY A 1 707 ? 5.874 -14.545 4.942 1.00 80.00 707 GLY A CA 1
ATOM 5802 C C . GLY A 1 707 ? 7.200 -14.346 5.671 1.00 80.00 707 GLY A C 1
ATOM 5803 O O . GLY A 1 707 ? 8.170 -14.971 5.237 1.00 80.00 707 GLY A O 1
ATOM 5804 N N . CYS A 1 708 ? 7.320 -13.467 6.671 1.00 83.94 708 CYS A N 1
ATOM 5805 C CA . CYS A 1 708 ? 8.605 -13.213 7.326 1.00 83.94 708 CYS A CA 1
ATOM 5806 C C . CYS A 1 708 ? 9.105 -14.469 8.079 1.00 83.94 708 CYS A C 1
ATOM 5808 O O . CYS A 1 708 ? 8.350 -15.041 8.872 1.00 83.94 708 CYS A O 1
ATOM 5810 N N . PRO A 1 709 ? 10.343 -14.953 7.818 1.00 81.19 709 PRO A N 1
ATOM 5811 C CA . PRO A 1 709 ? 10.882 -16.140 8.481 1.00 81.19 709 PRO A CA 1
ATOM 5812 C C . PRO A 1 709 ? 11.026 -15.990 9.994 1.00 81.19 709 PRO A C 1
ATOM 5814 O O . PRO A 1 709 ? 10.798 -16.968 10.683 1.00 81.19 709 PRO A O 1
ATOM 5817 N N . VAL A 1 710 ? 11.384 -14.803 10.491 1.00 81.25 710 VAL A N 1
ATOM 5818 C CA . VAL A 1 710 ? 11.623 -14.551 11.927 1.00 81.25 710 VAL A CA 1
ATOM 5819 C C . VAL A 1 710 ? 10.306 -14.456 12.702 1.00 81.25 710 VAL A C 1
ATOM 5821 O O . VAL A 1 710 ? 10.201 -14.919 13.833 1.00 81.25 710 VAL A O 1
ATOM 5824 N N . GLN A 1 711 ? 9.279 -13.907 12.051 1.00 86.50 711 GLN A N 1
ATOM 5825 C CA . GLN A 1 711 ? 7.957 -13.678 12.625 1.00 86.50 711 GLN A CA 1
ATOM 5826 C C . GLN A 1 711 ? 7.056 -14.882 12.324 1.00 86.50 711 GLN A C 1
ATOM 5828 O O . GLN A 1 711 ? 7.303 -15.983 12.790 1.00 86.50 711 GLN A O 1
ATOM 5833 N N . TYR A 1 712 ? 6.021 -14.739 11.496 1.00 89.25 712 TYR A N 1
ATOM 5834 C CA . TYR A 1 712 ? 4.943 -15.724 11.380 1.00 89.25 712 TYR A CA 1
ATOM 5835 C C . TYR A 1 712 ? 5.259 -16.993 10.560 1.00 89.25 712 TYR A C 1
ATOM 5837 O O . TYR A 1 712 ? 4.417 -17.899 10.508 1.00 89.25 712 TYR A O 1
ATOM 5845 N N . LYS A 1 713 ? 6.420 -17.096 9.894 1.00 90.56 713 LYS A N 1
ATOM 5846 C CA . LYS A 1 713 ? 6.745 -18.195 8.956 1.00 90.56 713 LYS A CA 1
ATOM 5847 C C . LYS A 1 713 ? 8.057 -18.928 9.289 1.00 90.56 713 LYS A C 1
ATOM 5849 O O . LYS A 1 713 ? 8.865 -19.184 8.391 1.00 90.56 713 LYS A O 1
ATOM 5854 N N . SER A 1 714 ? 8.228 -19.296 10.561 1.00 88.19 714 SER A N 1
ATOM 5855 C CA . SER A 1 714 ? 9.326 -20.137 11.074 1.00 88.19 714 SER A CA 1
ATOM 5856 C C . SER A 1 714 ? 8.885 -21.572 11.400 1.00 88.19 714 SER A C 1
ATOM 5858 O O . SER A 1 714 ? 7.693 -21.856 11.553 1.00 88.19 714 SER A O 1
ATOM 5860 N N . ARG A 1 715 ? 9.863 -22.479 11.573 1.00 86.19 715 ARG A N 1
ATOM 5861 C CA . ARG A 1 715 ? 9.635 -23.847 12.087 1.00 86.19 715 ARG A CA 1
ATOM 5862 C C . ARG A 1 715 ? 8.927 -23.827 13.441 1.00 86.19 715 ARG A C 1
ATOM 5864 O O . ARG A 1 715 ? 7.965 -24.562 13.655 1.00 86.19 715 ARG A O 1
ATOM 5871 N N . ASN A 1 716 ? 9.363 -22.926 14.317 1.00 87.50 716 ASN A N 1
ATOM 5872 C CA . ASN A 1 716 ? 8.834 -22.848 15.661 1.00 87.50 716 ASN A CA 1
ATOM 5873 C C . ASN A 1 716 ? 7.405 -22.271 15.636 1.00 87.50 716 ASN A C 1
ATOM 5875 O O . ASN A 1 716 ? 6.529 -22.846 16.275 1.00 87.50 716 ASN A O 1
ATOM 5879 N N . CYS A 1 717 ? 7.110 -21.264 14.801 1.00 88.75 717 CYS A N 1
ATOM 5880 C CA . CYS A 1 717 ? 5.761 -20.706 14.618 1.00 88.75 717 CYS A CA 1
ATOM 5881 C C . CYS A 1 717 ? 4.735 -21.701 14.090 1.00 88.75 717 CYS A C 1
ATOM 5883 O O . CYS A 1 717 ? 3.560 -21.584 14.418 1.00 88.75 717 CYS A O 1
ATOM 5885 N N . PHE A 1 718 ? 5.143 -22.667 13.268 1.00 89.25 718 PHE A N 1
ATOM 5886 C CA . PHE A 1 718 ? 4.269 -23.789 12.915 1.00 89.25 718 PHE A CA 1
ATOM 5887 C C . PHE A 1 718 ? 4.035 -24.678 14.140 1.00 89.25 718 PHE A C 1
ATOM 5889 O O . PHE A 1 718 ? 2.914 -25.109 14.382 1.00 89.25 718 PHE A O 1
ATOM 5896 N N . GLY A 1 719 ? 5.070 -24.879 14.953 1.00 88.19 719 GLY A N 1
ATOM 5897 C CA . GLY A 1 719 ? 4.995 -25.533 16.253 1.00 88.19 719 GLY A CA 1
ATOM 5898 C C . GLY A 1 719 ? 3.936 -24.966 17.202 1.00 88.19 719 GLY A C 1
ATOM 5899 O O . GLY A 1 719 ? 3.163 -25.746 17.751 1.00 88.19 719 GLY A O 1
ATOM 5900 N N . THR A 1 720 ? 3.821 -23.639 17.362 1.00 86.75 720 THR A N 1
ATOM 5901 C CA . THR A 1 720 ? 2.735 -23.055 18.187 1.00 86.75 720 THR A CA 1
ATOM 5902 C C . THR A 1 720 ? 1.349 -23.268 17.598 1.00 86.75 720 THR A C 1
ATOM 5904 O O . THR A 1 720 ? 0.380 -23.315 18.344 1.00 86.75 720 THR A O 1
ATOM 5907 N N . LEU A 1 721 ? 1.222 -23.454 16.281 1.00 89.88 721 LEU A N 1
ATOM 5908 C CA . LEU A 1 721 ? -0.078 -23.747 15.670 1.00 89.88 721 LEU A CA 1
ATOM 5909 C C . LEU A 1 721 ? -0.586 -25.162 15.961 1.00 89.88 721 LEU A C 1
ATOM 5911 O O . LEU A 1 721 ? -1.749 -25.447 15.696 1.00 89.88 721 LEU A O 1
ATOM 5915 N N . ARG A 1 722 ? 0.259 -26.051 16.492 1.00 87.56 722 ARG A N 1
ATOM 5916 C CA . ARG A 1 722 ? -0.050 -27.472 16.712 1.00 87.56 722 ARG A CA 1
ATOM 5917 C C . ARG A 1 722 ? -1.315 -27.704 17.544 1.00 87.56 722 ARG A C 1
ATOM 5919 O O . ARG A 1 722 ? -2.044 -28.654 17.269 1.00 87.56 722 ARG A O 1
ATOM 5926 N N . ASN A 1 723 ? -1.532 -26.864 18.554 1.00 87.19 723 ASN A N 1
ATOM 5927 C CA . ASN A 1 723 ? -2.615 -26.995 19.530 1.00 87.19 723 ASN A CA 1
ATOM 5928 C C . ASN A 1 723 ? -3.534 -25.765 19.560 1.00 87.19 723 ASN A C 1
ATOM 5930 O O . ASN A 1 723 ? -4.380 -25.656 20.443 1.00 87.19 723 ASN A O 1
ATOM 5934 N N . ILE A 1 724 ? -3.394 -24.848 18.599 1.00 90.75 724 ILE A N 1
ATOM 5935 C CA . ILE A 1 724 ? -4.039 -23.532 18.658 1.00 90.75 724 ILE A CA 1
ATOM 5936 C C . ILE A 1 724 ? -5.569 -23.610 18.702 1.00 90.75 724 ILE A C 1
ATOM 5938 O O . ILE A 1 724 ? -6.196 -22.768 19.343 1.00 90.75 724 ILE A O 1
ATOM 5942 N N . CYS A 1 725 ? -6.168 -24.615 18.052 1.00 91.75 725 CYS A N 1
ATOM 5943 C CA . CYS A 1 725 ? -7.614 -24.836 18.083 1.00 91.75 725 CYS A CA 1
ATOM 5944 C C . CYS A 1 725 ? -8.092 -25.281 19.465 1.00 91.75 725 CYS A C 1
ATOM 5946 O O . CYS A 1 725 ? -9.086 -24.762 19.956 1.00 91.75 725 CYS A O 1
ATOM 5948 N N . VAL A 1 726 ? -7.351 -26.180 20.119 1.00 89.94 726 VAL A N 1
ATOM 5949 C CA . VAL A 1 726 ? -7.676 -26.658 21.471 1.00 89.94 726 VAL A CA 1
ATOM 5950 C C . VAL A 1 726 ? -7.475 -25.543 22.497 1.00 89.94 726 VAL A C 1
ATOM 5952 O O . VAL A 1 726 ? -8.329 -25.330 23.348 1.00 89.94 726 VAL A O 1
ATOM 5955 N N . GLU A 1 727 ? -6.373 -24.797 22.394 1.00 89.19 727 GLU A N 1
ATOM 5956 C CA . GLU A 1 727 ? -6.031 -23.717 23.328 1.00 89.19 727 GLU A CA 1
ATOM 5957 C C . GLU A 1 727 ? -7.011 -22.540 23.264 1.00 89.19 727 GLU A C 1
ATOM 5959 O O . GLU A 1 727 ? -7.308 -21.933 24.289 1.00 89.19 727 GLU A O 1
ATOM 5964 N N . ASN A 1 728 ? -7.533 -22.224 22.074 1.00 89.88 728 ASN A N 1
ATOM 5965 C CA . ASN A 1 728 ? -8.429 -21.083 21.874 1.00 89.88 728 ASN A CA 1
ATOM 5966 C C . ASN A 1 728 ? -9.892 -21.473 21.621 1.00 89.88 728 ASN A C 1
ATOM 5968 O O . ASN A 1 728 ? -10.711 -20.587 21.382 1.00 89.88 728 ASN A O 1
ATOM 5972 N N . ASN A 1 729 ? -10.227 -22.764 21.690 1.00 91.50 729 ASN A N 1
ATOM 5973 C CA . ASN A 1 729 ? -11.561 -23.299 21.412 1.00 91.50 729 ASN A CA 1
ATOM 5974 C C . ASN A 1 729 ? -12.102 -22.892 20.024 1.00 91.50 729 ASN A C 1
ATOM 5976 O O . ASN A 1 729 ? -13.203 -22.356 19.910 1.00 91.50 729 ASN A O 1
ATOM 5980 N N . TYR A 1 730 ? -11.298 -23.114 18.981 1.00 93.06 730 TYR A N 1
ATOM 5981 C CA . TYR A 1 730 ? -11.705 -22.962 17.579 1.00 93.06 730 TYR A CA 1
ATOM 5982 C C . TYR A 1 730 ? -12.013 -24.331 16.967 1.00 93.06 730 TYR A C 1
ATOM 5984 O O . TYR A 1 730 ? -11.297 -25.294 17.234 1.00 93.06 730 TYR A O 1
ATOM 5992 N N . ASP A 1 731 ? -12.995 -24.402 16.068 1.00 92.75 731 ASP A N 1
ATOM 5993 C CA . ASP A 1 731 ? -13.245 -25.600 15.254 1.00 92.75 731 ASP A CA 1
ATOM 5994 C C . ASP A 1 731 ? -12.151 -25.767 14.186 1.00 92.75 731 ASP A C 1
ATOM 5996 O O . ASP A 1 731 ? -11.747 -26.876 13.827 1.00 92.75 731 ASP A O 1
ATOM 6000 N N . LEU A 1 732 ? -11.674 -24.639 13.647 1.00 93.12 732 LEU A N 1
ATOM 6001 C CA . LEU A 1 732 ? -10.656 -24.614 12.607 1.00 93.12 732 LEU A CA 1
ATOM 6002 C C . LEU A 1 732 ? -9.844 -23.316 12.652 1.00 93.12 732 LEU A C 1
ATOM 6004 O O . LEU A 1 732 ? -10.381 -22.209 12.627 1.00 93.12 732 LEU A O 1
ATOM 6008 N N . PHE A 1 733 ? -8.523 -23.446 12.609 1.00 95.12 733 PHE A N 1
ATOM 6009 C CA . PHE A 1 733 ? -7.605 -22.325 12.454 1.00 95.12 733 PHE A CA 1
ATOM 6010 C C . PHE A 1 733 ? -6.933 -22.383 11.084 1.00 95.12 733 PHE A C 1
ATOM 6012 O O . PHE A 1 733 ? -6.379 -23.416 10.697 1.00 95.12 733 PHE A O 1
ATOM 6019 N N . ILE A 1 734 ? -6.947 -21.268 10.349 1.00 95.12 734 ILE A N 1
ATOM 6020 C CA . ILE A 1 734 ? -6.328 -21.169 9.025 1.00 95.12 734 ILE A CA 1
ATOM 6021 C C . ILE A 1 734 ? -5.392 -19.969 8.974 1.00 95.12 734 ILE A C 1
ATOM 6023 O O . ILE A 1 734 ? -5.848 -18.830 8.935 1.00 95.12 734 ILE A O 1
ATOM 6027 N N . ARG A 1 735 ? -4.087 -20.215 8.847 1.00 95.38 735 ARG A N 1
ATOM 6028 C CA . ARG A 1 735 ? -3.091 -19.178 8.548 1.00 95.38 735 ARG A CA 1
ATOM 6029 C C . ARG A 1 735 ? -2.775 -19.154 7.064 1.00 95.38 735 ARG A C 1
ATOM 6031 O O . ARG A 1 735 ? -2.449 -20.175 6.465 1.00 95.38 735 ARG A O 1
ATOM 6038 N N . ASN A 1 736 ? -2.831 -17.968 6.482 1.00 95.50 736 ASN A N 1
ATOM 6039 C CA . ASN A 1 736 ? -2.545 -17.693 5.085 1.00 95.50 736 ASN A CA 1
ATOM 6040 C C . ASN A 1 736 ? -1.372 -16.716 5.008 1.00 95.50 736 ASN A C 1
ATOM 6042 O O . ASN A 1 736 ? -1.294 -15.753 5.772 1.00 95.50 736 ASN A O 1
ATOM 6046 N N . TYR A 1 737 ? -0.477 -16.944 4.057 1.00 94.56 737 TYR A N 1
ATOM 6047 C CA . TYR A 1 737 ? 0.665 -16.077 3.808 1.00 94.56 737 TYR A CA 1
ATOM 6048 C C . TYR A 1 737 ? 0.479 -15.337 2.491 1.00 94.56 737 TYR A C 1
ATOM 6050 O O . TYR A 1 737 ? 0.163 -15.943 1.462 1.00 94.56 737 TYR A O 1
ATOM 6058 N N . PHE A 1 738 ? 0.733 -14.032 2.501 1.00 91.12 738 PHE A N 1
ATOM 6059 C CA . PHE A 1 738 ? 0.899 -13.291 1.256 1.00 91.12 738 PHE A CA 1
ATOM 6060 C C . PHE A 1 738 ? 2.170 -13.742 0.528 1.00 91.12 738 PHE A C 1
ATOM 6062 O O . PHE A 1 738 ? 3.134 -14.213 1.137 1.00 91.12 738 PHE A O 1
ATOM 6069 N N . GLU A 1 739 ? 2.191 -13.556 -0.792 1.00 88.12 739 GLU A N 1
ATOM 6070 C CA . GLU A 1 739 ? 3.433 -13.689 -1.553 1.00 88.12 739 GLU A CA 1
ATOM 6071 C C . GLU A 1 739 ? 4.465 -12.667 -1.032 1.00 88.12 739 GLU A C 1
ATOM 6073 O O . GLU A 1 739 ? 4.123 -11.565 -0.583 1.00 88.12 739 GLU A O 1
ATOM 6078 N N . THR A 1 740 ? 5.749 -13.025 -1.080 1.00 82.44 740 THR A N 1
ATOM 6079 C CA . THR A 1 740 ? 6.831 -12.174 -0.558 1.00 82.44 740 THR A CA 1
ATOM 6080 C C . THR A 1 740 ? 6.787 -10.776 -1.189 1.00 82.44 740 THR A C 1
ATOM 6082 O O . THR A 1 740 ? 6.625 -10.640 -2.396 1.00 82.44 740 THR A O 1
ATOM 6085 N N . SER A 1 741 ? 6.922 -9.720 -0.376 1.00 77.81 741 SER A N 1
ATOM 6086 C CA . SER A 1 741 ? 6.819 -8.307 -0.802 1.00 77.81 741 SER A CA 1
ATOM 6087 C C . SER A 1 741 ? 5.446 -7.857 -1.340 1.00 77.81 741 SER A C 1
ATOM 6089 O O . SER A 1 741 ? 5.331 -6.734 -1.840 1.00 77.81 741 SER A O 1
ATOM 6091 N N . HIS A 1 742 ? 4.404 -8.683 -1.203 1.00 79.31 742 HIS A N 1
ATOM 6092 C CA . HIS A 1 742 ? 3.035 -8.399 -1.650 1.00 79.31 742 HIS A CA 1
ATOM 6093 C C . HIS A 1 742 ? 2.003 -8.303 -0.520 1.00 79.31 742 HIS A C 1
ATOM 6095 O O . HIS A 1 742 ? 0.813 -8.200 -0.802 1.00 79.31 742 HIS A O 1
ATOM 6101 N N . ALA A 1 743 ? 2.447 -8.267 0.737 1.00 76.12 743 ALA A N 1
ATOM 6102 C CA . ALA A 1 743 ? 1.576 -8.120 1.901 1.00 76.12 743 ALA A CA 1
ATOM 6103 C C . ALA A 1 743 ? 1.010 -6.698 2.089 1.00 76.12 743 ALA A C 1
ATOM 6105 O O . ALA A 1 743 ? 0.218 -6.487 2.998 1.00 76.12 743 ALA A O 1
ATOM 6106 N N . LYS A 1 744 ? 1.380 -5.719 1.245 1.00 77.56 744 LYS A N 1
ATOM 6107 C CA . LYS A 1 744 ? 1.017 -4.312 1.469 1.00 77.56 744 LYS A CA 1
ATOM 6108 C C . LYS A 1 744 ? -0.496 -4.094 1.505 1.00 77.56 744 LYS A C 1
ATOM 6110 O O . LYS A 1 744 ? -1.186 -4.403 0.532 1.00 77.56 744 LYS A O 1
ATOM 6115 N N . GLY A 1 745 ? -1.001 -3.487 2.576 1.00 76.62 745 GLY A N 1
ATOM 6116 C CA . GLY A 1 745 ? -2.438 -3.424 2.831 1.00 76.62 745 GLY A CA 1
ATOM 6117 C C . GLY A 1 745 ? -2.897 -2.341 3.816 1.00 76.62 745 GLY A C 1
ATOM 6118 O O . GLY A 1 745 ? -2.174 -1.385 4.107 1.00 76.62 745 GLY A O 1
ATOM 6119 N N . PRO A 1 746 ? -4.149 -2.437 4.308 1.00 80.12 746 PRO A N 1
ATOM 6120 C CA . PRO A 1 746 ? -4.712 -1.505 5.289 1.00 80.12 746 PRO A CA 1
ATOM 6121 C C . PRO A 1 746 ? -3.883 -1.377 6.575 1.00 80.12 746 PRO A C 1
ATOM 6123 O O . PRO A 1 746 ? -3.889 -0.316 7.202 1.00 80.12 746 PRO A O 1
ATOM 6126 N N . GLN A 1 747 ? -3.164 -2.433 6.948 1.00 84.69 747 GLN A N 1
ATOM 6127 C CA . GLN A 1 747 ? -2.339 -2.493 8.145 1.00 84.69 747 GLN A CA 1
ATOM 6128 C C . GLN A 1 747 ? -1.105 -1.574 8.078 1.00 84.69 747 GLN A C 1
ATOM 6130 O O . GLN A 1 747 ? -0.869 -0.831 9.033 1.00 84.69 747 GLN A O 1
ATOM 6135 N N . ASP A 1 748 ? -0.440 -1.452 6.919 1.00 85.38 748 ASP A N 1
ATOM 6136 C CA . ASP A 1 748 ? 0.615 -0.445 6.699 1.00 85.38 748 ASP A CA 1
ATOM 6137 C C . ASP A 1 748 ? 0.085 0.982 6.911 1.00 85.38 748 ASP A C 1
ATOM 6139 O O . ASP A 1 748 ? 0.717 1.841 7.535 1.00 85.38 748 ASP A O 1
ATOM 6143 N N . ALA A 1 749 ? -1.105 1.259 6.364 1.00 83.69 749 ALA A N 1
ATOM 6144 C CA . ALA A 1 749 ? -1.725 2.576 6.452 1.00 83.69 749 ALA A CA 1
ATOM 6145 C C . ALA A 1 749 ? -2.129 2.912 7.895 1.00 83.69 749 ALA A C 1
ATOM 6147 O O . ALA A 1 749 ? -2.027 4.071 8.306 1.00 83.69 749 ALA A O 1
ATOM 6148 N N . ALA A 1 750 ? -2.569 1.912 8.660 1.00 87.25 750 ALA A N 1
ATOM 6149 C CA . ALA A 1 750 ? -2.918 2.045 10.066 1.00 87.25 750 ALA A CA 1
ATOM 6150 C C . ALA A 1 750 ? -1.680 2.307 10.943 1.00 87.25 750 ALA A C 1
ATOM 6152 O O . ALA A 1 750 ? -1.703 3.257 11.728 1.00 87.25 750 ALA A O 1
ATOM 6153 N N . GLY A 1 751 ? -0.587 1.559 10.759 1.00 89.69 751 GLY A N 1
ATOM 6154 C CA . GLY A 1 751 ? 0.680 1.805 11.462 1.00 89.69 751 GLY A CA 1
ATOM 6155 C C . GLY A 1 751 ? 1.271 3.178 11.125 1.00 89.69 751 GLY A C 1
ATOM 6156 O O . GLY A 1 751 ? 1.565 3.985 12.011 1.00 89.69 751 GLY A O 1
ATOM 6157 N N . GLY A 1 752 ? 1.328 3.521 9.833 1.00 89.31 752 GLY A N 1
ATOM 6158 C CA . GLY A 1 752 ? 1.778 4.837 9.378 1.00 89.31 752 GLY A CA 1
ATOM 6159 C C . GLY A 1 752 ? 0.909 5.995 9.888 1.00 89.31 752 GLY A C 1
ATOM 6160 O O . GLY A 1 752 ? 1.419 7.092 10.117 1.00 89.31 752 GLY A O 1
ATOM 6161 N N . PHE A 1 753 ? -0.394 5.784 10.094 1.00 90.31 753 PHE A N 1
ATOM 6162 C CA . PHE A 1 753 ? -1.284 6.787 10.688 1.00 90.31 753 PHE A CA 1
ATOM 6163 C C . PHE A 1 753 ? -0.888 7.119 12.133 1.00 90.31 753 PHE A C 1
ATOM 6165 O O . PHE A 1 753 ? -0.834 8.304 12.469 1.00 90.31 753 PHE A O 1
ATOM 6172 N N . LEU A 1 754 ? -0.575 6.111 12.960 1.00 92.75 754 LEU A N 1
ATOM 6173 C CA . LEU A 1 754 ? -0.135 6.331 14.342 1.00 92.75 754 LEU A CA 1
ATOM 6174 C C . LEU A 1 754 ? 1.177 7.113 14.381 1.00 92.75 754 LEU A C 1
ATOM 6176 O O . LEU A 1 754 ? 1.221 8.192 14.973 1.00 92.75 754 LEU A O 1
ATOM 6180 N N . LYS A 1 755 ? 2.200 6.629 13.661 1.00 93.19 755 LYS A N 1
ATOM 6181 C CA . LYS A 1 755 ? 3.528 7.266 13.607 1.00 93.19 755 LYS A CA 1
ATOM 6182 C C . LYS A 1 755 ? 3.437 8.736 13.200 1.00 93.19 755 LYS A C 1
ATOM 6184 O O . LYS A 1 755 ? 3.940 9.603 13.903 1.00 93.19 755 LYS A O 1
ATOM 6189 N N . ASN A 1 756 ? 2.692 9.036 12.132 1.00 92.31 756 ASN A N 1
ATOM 6190 C CA . ASN A 1 756 ? 2.511 10.413 11.666 1.00 92.31 756 ASN A CA 1
ATOM 6191 C C . ASN A 1 756 ? 1.819 11.314 12.700 1.00 92.31 756 ASN A C 1
ATOM 6193 O O . ASN A 1 756 ? 2.145 12.498 12.798 1.00 92.31 756 ASN A O 1
ATOM 6197 N N . HIS A 1 757 ? 0.833 10.800 13.439 1.00 92.06 757 HIS A N 1
ATOM 6198 C CA . HIS A 1 757 ? 0.146 11.595 14.454 1.00 92.06 757 HIS A CA 1
ATOM 6199 C C . HIS A 1 757 ? 1.036 11.894 15.654 1.00 92.06 757 HIS A C 1
ATOM 6201 O O . HIS A 1 757 ? 1.040 13.037 16.115 1.00 92.06 757 HIS A O 1
ATOM 6207 N N . VAL A 1 758 ? 1.807 10.904 16.100 1.00 93.50 758 VAL A N 1
ATOM 6208 C CA . VAL A 1 758 ? 2.774 11.072 17.184 1.00 93.50 758 VAL A CA 1
ATOM 6209 C C . VAL A 1 758 ? 3.893 12.026 16.762 1.00 93.50 758 VAL A C 1
ATOM 6211 O O . VAL A 1 758 ? 4.109 13.023 17.448 1.00 93.50 758 VAL A O 1
ATOM 6214 N N . ASP A 1 759 ? 4.503 11.827 15.586 1.00 92.06 759 ASP A N 1
ATOM 6215 C CA . ASP A 1 759 ? 5.527 12.729 15.033 1.00 92.06 759 ASP A CA 1
ATOM 6216 C C . ASP A 1 759 ? 5.015 14.181 14.994 1.00 92.06 759 ASP A C 1
ATOM 6218 O O . ASP A 1 759 ? 5.684 15.109 15.446 1.00 92.06 759 ASP A O 1
ATOM 6222 N N . LEU A 1 760 ? 3.793 14.409 14.493 1.00 91.19 760 LEU A N 1
ATOM 6223 C CA . LEU A 1 760 ? 3.203 15.750 14.450 1.00 91.19 760 LEU A CA 1
ATOM 6224 C C . LEU A 1 760 ? 2.959 16.337 15.843 1.00 91.19 760 LEU A C 1
ATOM 6226 O O . LEU A 1 760 ? 3.062 17.555 16.007 1.00 91.19 760 LEU A O 1
ATOM 6230 N N . ALA A 1 761 ? 2.599 15.514 16.825 1.00 92.19 761 ALA A N 1
ATOM 6231 C CA . ALA A 1 761 ? 2.354 15.968 18.186 1.00 92.19 761 ALA A CA 1
ATOM 6232 C C . ALA A 1 761 ? 3.650 16.373 18.897 1.00 92.19 761 ALA A C 1
ATOM 6234 O O . ALA A 1 761 ? 3.676 17.428 19.541 1.00 92.19 761 ALA A O 1
ATOM 6235 N N . VAL A 1 762 ? 4.714 15.591 18.708 1.00 91.44 762 VAL A N 1
ATOM 6236 C CA . VAL A 1 762 ? 6.067 15.875 19.199 1.00 91.44 762 VAL A CA 1
ATOM 6237 C C . VAL A 1 762 ? 6.630 17.129 18.531 1.00 91.44 762 VAL A C 1
ATOM 6239 O O . VAL A 1 762 ? 7.044 18.064 19.215 1.00 91.44 762 VAL A O 1
ATOM 6242 N N . LEU A 1 763 ? 6.553 17.226 17.198 1.00 88.69 763 LEU A N 1
ATOM 6243 C CA . LEU A 1 763 ? 7.040 18.389 16.441 1.00 88.69 763 LEU A CA 1
ATOM 6244 C C . LEU A 1 763 ? 6.352 19.697 16.856 1.00 88.69 763 LEU A C 1
ATOM 6246 O O . LEU A 1 763 ? 6.977 20.758 16.877 1.00 88.69 763 LEU A O 1
ATOM 6250 N N . ARG A 1 764 ? 5.060 19.640 17.203 1.00 89.88 764 ARG A N 1
ATOM 6251 C CA . ARG A 1 764 ? 4.304 20.797 17.713 1.00 89.88 764 ARG A CA 1
ATOM 6252 C C . ARG A 1 764 ? 4.612 21.125 19.176 1.00 89.88 764 ARG A C 1
ATOM 6254 O O . ARG A 1 764 ? 4.207 22.186 19.639 1.00 89.88 764 ARG A O 1
ATOM 6261 N N . GLY A 1 765 ? 5.293 20.236 19.899 1.00 86.25 765 GLY A N 1
ATOM 6262 C CA . GLY A 1 765 ? 5.489 20.328 21.346 1.00 86.25 765 GLY A CA 1
ATOM 6263 C C . GLY A 1 765 ? 4.211 20.103 22.153 1.00 86.25 765 GLY A C 1
ATOM 6264 O O . GLY A 1 765 ? 4.103 20.602 23.264 1.00 86.25 765 GLY A O 1
ATOM 6265 N N . SER A 1 766 ? 3.226 19.408 21.578 1.00 88.31 766 SER A N 1
ATOM 6266 C CA . SER A 1 766 ? 1.952 19.086 22.241 1.00 88.31 766 SER A CA 1
ATOM 6267 C C . SER A 1 766 ? 1.978 17.763 23.011 1.00 88.31 766 SER A C 1
ATOM 6269 O O . SER A 1 766 ? 1.087 17.515 23.816 1.00 88.31 766 SER A O 1
ATOM 6271 N N . ALA A 1 767 ? 2.977 16.919 22.755 1.00 90.00 767 ALA A N 1
ATOM 6272 C CA . ALA A 1 767 ? 3.230 15.683 23.480 1.00 90.00 767 ALA A CA 1
ATOM 6273 C C . ALA A 1 767 ? 4.740 15.435 23.550 1.00 90.00 767 ALA A C 1
ATOM 6275 O O . ALA A 1 767 ? 5.477 15.853 22.654 1.00 90.00 767 ALA A O 1
ATOM 6276 N N . VAL A 1 768 ? 5.172 14.745 24.600 1.00 90.44 768 VAL A N 1
ATOM 6277 C CA . VAL A 1 768 ? 6.525 14.203 24.755 1.00 90.44 768 VAL A CA 1
ATOM 6278 C C . VAL A 1 768 ? 6.372 12.688 24.738 1.00 90.44 768 VAL A C 1
ATOM 6280 O O . VAL A 1 768 ? 5.529 12.164 25.459 1.00 90.44 768 VAL A O 1
ATOM 6283 N N . VAL A 1 769 ? 7.104 12.010 23.854 1.00 92.31 769 VAL A N 1
ATOM 6284 C CA . VAL A 1 769 ? 7.045 10.552 23.694 1.00 92.31 769 VAL A CA 1
ATOM 6285 C C . VAL A 1 769 ? 8.471 10.029 23.673 1.00 92.31 769 VAL A C 1
ATOM 6287 O O . VAL A 1 769 ? 9.174 10.237 22.683 1.00 92.31 769 VAL A O 1
ATOM 6290 N N . GLN A 1 770 ? 8.896 9.404 24.772 1.00 90.06 770 GLN A N 1
ATOM 6291 C CA . GLN A 1 770 ? 10.270 8.924 24.954 1.00 90.06 770 GLN A CA 1
ATOM 6292 C C . GLN A 1 770 ? 10.374 7.396 24.961 1.00 90.06 770 GLN A C 1
ATOM 6294 O O . GLN A 1 770 ? 11.433 6.853 24.655 1.00 90.06 770 GLN A O 1
ATOM 6299 N N . ASN A 1 771 ? 9.284 6.691 25.254 1.00 92.50 771 ASN A N 1
ATOM 6300 C CA . ASN A 1 771 ? 9.243 5.231 25.324 1.00 92.50 771 ASN A CA 1
ATOM 6301 C C . ASN A 1 771 ? 7.909 4.670 24.789 1.00 92.50 771 ASN A C 1
ATOM 6303 O O . ASN A 1 771 ? 6.991 5.414 24.422 1.00 92.50 771 ASN A O 1
ATOM 6307 N N . ALA A 1 772 ? 7.797 3.340 24.746 1.00 94.94 772 ALA A N 1
ATOM 6308 C CA . ALA A 1 772 ? 6.600 2.650 24.267 1.00 94.94 772 ALA A CA 1
ATOM 6309 C C . ALA A 1 772 ? 5.352 2.945 25.118 1.00 94.94 772 ALA A C 1
ATOM 6311 O O . ALA A 1 772 ? 4.245 3.019 24.579 1.00 94.94 772 ALA A O 1
ATOM 6312 N N . HIS A 1 773 ? 5.521 3.163 26.425 1.00 95.62 773 HIS A N 1
ATOM 6313 C CA . HIS A 1 773 ? 4.423 3.477 27.336 1.00 95.62 773 HIS A CA 1
ATOM 6314 C C . HIS A 1 773 ? 3.829 4.867 27.047 1.00 95.62 773 HIS A C 1
ATOM 6316 O O . HIS A 1 773 ? 2.612 5.005 26.906 1.00 95.62 773 HIS A O 1
ATOM 6322 N N . ASP A 1 774 ? 4.668 5.885 26.836 1.00 95.00 774 ASP A N 1
ATOM 6323 C CA . ASP A 1 774 ? 4.229 7.222 26.416 1.00 95.00 774 ASP A CA 1
ATOM 6324 C C . ASP A 1 774 ? 3.506 7.177 25.067 1.00 95.00 774 ASP A C 1
ATOM 6326 O O . ASP A 1 774 ? 2.475 7.831 24.872 1.00 95.00 774 ASP A O 1
ATOM 6330 N N . PHE A 1 775 ? 4.038 6.385 24.128 1.00 96.19 775 PHE A N 1
ATOM 6331 C CA . PHE A 1 775 ? 3.445 6.200 22.807 1.00 96.19 775 PHE A CA 1
ATOM 6332 C C . PHE A 1 775 ? 2.043 5.585 22.919 1.00 96.19 775 PHE A C 1
ATOM 6334 O O . PHE A 1 775 ? 1.096 6.077 22.294 1.00 96.19 775 PHE A O 1
ATOM 6341 N N . PHE A 1 776 ? 1.893 4.547 23.747 1.00 96.94 776 PHE A N 1
ATOM 6342 C CA . PHE A 1 776 ? 0.611 3.915 24.054 1.00 96.94 776 PHE A CA 1
ATOM 6343 C C . PHE A 1 776 ? -0.373 4.902 24.686 1.00 96.94 776 PHE A C 1
ATOM 6345 O O . PHE A 1 776 ? -1.459 5.105 24.138 1.00 96.94 776 PHE A O 1
ATOM 6352 N N . ASN A 1 777 ? 0.029 5.588 25.757 1.00 96.62 777 ASN A N 1
ATOM 6353 C CA . ASN A 1 777 ? -0.814 6.549 26.471 1.00 96.62 777 ASN A CA 1
ATOM 6354 C C . ASN A 1 777 ? -1.294 7.679 25.552 1.00 96.62 777 ASN A C 1
ATOM 6356 O O . ASN A 1 777 ? -2.462 8.081 25.586 1.00 96.62 777 ASN A O 1
ATOM 6360 N N . TYR A 1 778 ? -0.412 8.182 24.681 1.00 95.88 778 TYR A N 1
ATOM 6361 C CA . TYR A 1 778 ? -0.785 9.177 23.683 1.00 95.88 778 TYR A CA 1
ATOM 6362 C C . TYR A 1 778 ? -1.844 8.639 22.712 1.00 95.88 778 TYR A C 1
ATOM 6364 O O . TYR A 1 778 ? -2.835 9.329 22.437 1.00 95.88 778 TYR A O 1
ATOM 6372 N N . CYS A 1 779 ? -1.637 7.432 22.182 1.00 95.50 779 CYS A N 1
ATOM 6373 C CA . CYS A 1 779 ? -2.538 6.817 21.213 1.00 95.50 779 CYS A CA 1
ATOM 6374 C C . CYS A 1 779 ? -3.905 6.498 21.825 1.00 95.50 779 CYS A C 1
ATOM 6376 O O . CYS A 1 779 ? -4.930 6.823 21.223 1.00 95.50 779 CYS A O 1
ATOM 6378 N N . GLU A 1 780 ? -3.938 5.938 23.031 1.00 95.31 780 GLU A N 1
ATOM 6379 C CA . GLU A 1 780 ? -5.184 5.624 23.721 1.00 95.31 780 GLU A CA 1
ATOM 6380 C C . GLU A 1 780 ? -5.989 6.894 24.025 1.00 95.31 780 GLU A C 1
ATOM 6382 O O . GLU A 1 780 ? -7.185 6.958 23.736 1.00 95.31 780 GLU A O 1
ATOM 6387 N N . LYS A 1 781 ? -5.331 7.948 24.519 1.00 94.75 781 LYS A N 1
ATOM 6388 C CA . LYS A 1 781 ? -5.998 9.206 24.872 1.00 94.75 781 LYS A CA 1
ATOM 6389 C C . LYS A 1 781 ? -6.529 9.977 23.662 1.00 94.75 781 LYS A C 1
ATOM 6391 O O . LYS A 1 781 ? -7.589 10.590 23.746 1.00 94.75 781 LYS A O 1
ATOM 6396 N N . ASN A 1 782 ? -5.784 10.007 22.553 1.00 93.31 782 ASN A N 1
ATOM 6397 C CA . ASN A 1 782 ? -6.068 10.928 21.441 1.00 93.31 782 ASN A CA 1
ATOM 6398 C C . ASN A 1 782 ? -6.593 10.249 20.171 1.00 93.31 782 ASN A C 1
ATOM 6400 O O . ASN A 1 782 ? -7.194 10.922 19.330 1.00 93.31 782 ASN A O 1
ATOM 6404 N N . LEU A 1 783 ? -6.324 8.954 19.982 1.00 93.00 783 LEU A N 1
ATOM 6405 C CA . LEU A 1 783 ? -6.551 8.257 18.712 1.00 93.00 783 LEU A CA 1
ATOM 6406 C C . LEU A 1 783 ? -7.537 7.089 18.809 1.00 93.00 783 LEU A C 1
ATOM 6408 O O . LEU A 1 783 ? -7.853 6.529 17.758 1.00 93.00 783 LEU A O 1
ATOM 6412 N N . LYS A 1 784 ? -8.044 6.742 19.999 1.00 91.31 784 LYS A N 1
ATOM 6413 C CA . LYS A 1 784 ? -9.059 5.689 20.209 1.00 91.31 784 LYS A CA 1
ATOM 6414 C C . LYS A 1 784 ? -10.342 5.947 19.422 1.00 91.31 784 LYS A C 1
ATOM 6416 O O . LYS A 1 784 ? -10.804 5.070 18.691 1.00 91.31 784 LYS A O 1
ATOM 6421 N N . ASP A 1 785 ? -10.842 7.179 19.470 1.00 86.94 785 ASP A N 1
ATOM 6422 C CA . ASP A 1 785 ? -12.037 7.565 18.725 1.00 86.94 785 ASP A CA 1
ATOM 6423 C C . ASP A 1 785 ? -11.750 7.716 17.229 1.00 86.94 785 ASP A C 1
ATOM 6425 O O . ASP A 1 785 ? -10.891 8.485 16.777 1.00 86.94 785 ASP A O 1
ATOM 6429 N N . THR A 1 786 ? -12.519 6.991 16.423 1.00 81.06 786 THR A N 1
ATOM 6430 C CA . THR A 1 786 ? -12.420 7.024 14.965 1.00 81.06 786 THR A CA 1
ATOM 6431 C C . THR A 1 786 ? -13.474 7.942 14.359 1.00 81.06 786 THR A C 1
ATOM 6433 O O . THR A 1 786 ? -14.659 7.883 14.670 1.00 81.06 786 THR A O 1
ATOM 6436 N N . LYS A 1 787 ? -13.031 8.793 13.430 1.00 74.88 787 LYS A N 1
ATOM 6437 C CA . LYS A 1 787 ? -13.910 9.555 12.523 1.00 74.88 787 LYS A CA 1
ATOM 6438 C C . LYS A 1 787 ? -14.004 8.902 11.140 1.00 74.88 787 LYS A C 1
ATOM 6440 O O . LYS A 1 787 ? -14.537 9.502 10.209 1.00 74.88 787 LYS A O 1
ATOM 6445 N N . SER A 1 788 ? -13.403 7.723 10.974 1.00 73.25 788 SER A N 1
ATOM 6446 C CA . SER A 1 788 ? -13.343 7.013 9.700 1.00 73.25 788 SER A CA 1
ATOM 6447 C C . SER A 1 788 ? -14.621 6.215 9.474 1.00 73.25 788 SER A C 1
ATOM 6449 O O . SER A 1 788 ? -15.087 5.528 10.373 1.00 73.25 788 SER A O 1
ATOM 6451 N N . HIS A 1 789 ? -15.138 6.238 8.246 1.00 67.50 789 HIS A N 1
ATOM 6452 C CA . HIS A 1 789 ? -16.196 5.312 7.831 1.00 67.50 789 HIS A CA 1
ATOM 6453 C C . HIS A 1 789 ? -15.681 3.880 7.599 1.00 67.50 789 HIS A C 1
ATOM 6455 O O . HIS A 1 789 ? -16.482 2.959 7.571 1.00 67.50 789 HIS A O 1
ATOM 6461 N N . TYR A 1 790 ? -14.366 3.693 7.427 1.00 70.25 790 TYR A N 1
ATOM 6462 C CA . TYR A 1 790 ? -13.756 2.393 7.101 1.00 70.25 790 TYR A CA 1
ATOM 6463 C C . TYR A 1 790 ? -13.306 1.590 8.321 1.00 70.25 790 TYR A C 1
ATOM 6465 O O . TYR A 1 790 ? -13.073 0.398 8.210 1.00 70.25 790 TYR A O 1
ATOM 6473 N N . CYS A 1 791 ? -13.114 2.248 9.460 1.00 85.19 791 CYS A N 1
ATOM 6474 C CA . CYS A 1 791 ? -12.649 1.627 10.694 1.00 85.19 791 CYS A CA 1
ATOM 6475 C C . CYS A 1 791 ? -13.627 2.051 11.778 1.00 85.19 791 CYS A C 1
ATOM 6477 O O . CYS A 1 791 ? -13.710 3.246 12.081 1.00 85.19 791 CYS A O 1
ATOM 6479 N N . LYS A 1 792 ? -14.381 1.083 12.306 1.00 88.56 792 LYS A N 1
ATOM 6480 C CA . LYS A 1 792 ? -15.443 1.311 13.291 1.00 88.56 792 LYS A CA 1
ATOM 6481 C C . LYS A 1 792 ? -14.878 1.644 14.666 1.00 88.56 792 LYS A C 1
ATOM 6483 O O . LYS A 1 792 ? -15.475 2.447 15.375 1.00 88.56 792 LYS A O 1
ATOM 6488 N N . ARG A 1 793 ? -13.718 1.077 15.015 1.00 90.06 793 ARG A N 1
ATOM 6489 C CA . ARG A 1 793 ? -13.000 1.358 16.265 1.00 90.06 793 ARG A CA 1
ATOM 6490 C C . ARG A 1 793 ? -11.522 0.998 16.201 1.00 90.06 793 ARG A C 1
ATOM 6492 O O . ARG A 1 793 ? -11.097 0.205 15.357 1.00 90.06 793 ARG A O 1
ATOM 6499 N N . ARG A 1 794 ? -10.767 1.581 17.131 1.00 94.62 794 ARG A N 1
ATOM 6500 C CA . ARG A 1 794 ? -9.357 1.281 17.371 1.00 94.62 794 ARG A CA 1
ATOM 6501 C C . ARG A 1 794 ? -9.181 0.752 18.783 1.00 94.62 794 ARG A C 1
ATOM 6503 O O . ARG A 1 794 ? -9.683 1.355 19.729 1.00 94.62 794 ARG A O 1
ATOM 6510 N N . ILE A 1 795 ? -8.461 -0.349 18.900 1.00 95.75 795 ILE A N 1
ATOM 6511 C CA . ILE A 1 795 ? -8.127 -1.001 20.158 1.00 95.75 795 ILE A CA 1
ATOM 6512 C C . ILE A 1 795 ? -6.618 -0.898 20.338 1.00 95.75 795 ILE A C 1
ATOM 6514 O O . ILE A 1 795 ? -5.868 -1.141 19.395 1.00 95.75 795 ILE A O 1
ATOM 6518 N N . PHE A 1 796 ? -6.184 -0.528 21.537 1.00 97.38 796 PHE A N 1
ATOM 6519 C CA . PHE A 1 796 ? -4.776 -0.445 21.897 1.00 97.38 796 PHE A CA 1
ATOM 6520 C C . PHE A 1 796 ? -4.506 -1.403 23.054 1.00 97.38 796 PHE A C 1
ATOM 6522 O O . PHE A 1 796 ? -5.267 -1.437 24.020 1.00 97.38 796 PHE A O 1
ATOM 6529 N N . ARG A 1 797 ? -3.416 -2.163 22.962 1.00 97.38 797 ARG A N 1
ATOM 6530 C CA . ARG A 1 797 ? -2.860 -2.977 24.043 1.00 97.38 797 ARG A CA 1
ATOM 6531 C C . ARG A 1 797 ? -1.391 -2.629 24.226 1.00 97.38 797 ARG A C 1
ATOM 6533 O O . ARG A 1 797 ? -0.683 -2.409 23.244 1.00 97.38 797 ARG A O 1
ATOM 6540 N N . PHE A 1 798 ? -0.959 -2.594 25.478 1.00 97.00 798 PHE A N 1
ATOM 6541 C CA . PHE A 1 798 ? 0.434 -2.401 25.848 1.00 97.00 798 PHE A CA 1
ATOM 6542 C C . PHE A 1 798 ? 1.023 -3.726 26.330 1.00 97.00 798 PHE A C 1
ATOM 6544 O O . PHE A 1 798 ? 0.372 -4.448 27.087 1.00 97.00 798 PHE A O 1
ATOM 6551 N N . VAL A 1 799 ? 2.233 -4.044 25.879 1.00 95.12 799 VAL A N 1
ATOM 6552 C CA . VAL A 1 799 ? 3.005 -5.207 26.326 1.00 95.12 799 VAL A CA 1
ATOM 6553 C C . VAL A 1 799 ? 4.394 -4.714 26.692 1.00 95.12 799 VAL A C 1
ATOM 6555 O O . VAL A 1 799 ? 5.076 -4.133 25.861 1.00 95.12 799 VAL A O 1
ATOM 6558 N N . GLU A 1 800 ? 4.815 -4.916 27.933 1.00 89.19 800 GLU A N 1
ATOM 6559 C CA . GLU A 1 800 ? 6.133 -4.453 28.372 1.00 89.19 800 GLU A CA 1
ATOM 6560 C C . GLU A 1 800 ? 7.208 -5.511 28.121 1.00 89.19 800 GLU A C 1
ATOM 6562 O O . GLU A 1 800 ? 8.227 -5.231 27.497 1.00 89.19 800 GLU A O 1
ATOM 6567 N N . THR A 1 801 ? 6.949 -6.744 28.563 1.00 85.12 801 THR A N 1
ATOM 6568 C CA . THR A 1 801 ? 7.850 -7.889 28.409 1.00 85.12 801 THR A CA 1
ATOM 6569 C C . THR A 1 801 ? 7.073 -9.151 28.043 1.00 85.12 801 THR A C 1
ATOM 6571 O O . THR A 1 801 ? 5.888 -9.298 28.356 1.00 85.12 801 THR A O 1
ATOM 6574 N N . ILE A 1 802 ? 7.745 -10.066 27.341 1.00 88.38 802 ILE A N 1
ATOM 6575 C CA . ILE A 1 802 ? 7.199 -11.361 26.928 1.00 88.38 802 ILE A CA 1
ATOM 6576 C C . ILE A 1 802 ? 8.068 -12.464 27.524 1.00 88.38 802 ILE A C 1
ATOM 6578 O O . ILE A 1 802 ? 9.289 -12.461 27.351 1.00 88.38 802 ILE A O 1
ATOM 6582 N N . ASN A 1 803 ? 7.425 -13.409 28.212 1.00 84.75 803 ASN A N 1
ATOM 6583 C CA . ASN A 1 803 ? 8.090 -14.580 28.772 1.00 84.75 803 ASN A CA 1
ATOM 6584 C C . ASN A 1 803 ? 8.557 -15.518 27.641 1.00 84.75 803 ASN A C 1
ATOM 6586 O O . ASN A 1 803 ? 7.765 -15.873 26.766 1.00 84.75 803 ASN A O 1
ATOM 6590 N N . ARG A 1 804 ? 9.838 -15.907 27.676 1.00 86.44 804 ARG A N 1
ATOM 6591 C CA . ARG A 1 804 ? 10.495 -16.797 26.700 1.00 86.44 804 ARG A CA 1
ATOM 6592 C C . ARG A 1 804 ? 11.094 -18.055 27.331 1.00 86.44 804 ARG A C 1
ATOM 6594 O O . ARG A 1 804 ? 11.753 -18.831 26.649 1.00 86.44 804 ARG A O 1
ATOM 6601 N N . ASP A 1 805 ? 10.831 -18.294 28.610 1.00 75.94 805 ASP A N 1
ATOM 6602 C CA . ASP A 1 805 ? 11.490 -19.345 29.392 1.00 75.94 805 ASP A CA 1
ATOM 6603 C C . ASP A 1 805 ? 10.968 -20.754 29.056 1.00 75.94 805 ASP A C 1
ATOM 6605 O O . ASP A 1 805 ? 11.588 -21.756 29.398 1.00 75.94 805 ASP A O 1
ATOM 6609 N N . SER A 1 806 ? 9.822 -20.850 28.373 1.00 65.25 806 SER A N 1
ATOM 6610 C CA . SER A 1 806 ? 9.118 -22.109 28.074 1.00 65.25 806 SER A CA 1
ATOM 6611 C C . SER A 1 806 ? 9.011 -22.432 26.577 1.00 65.25 806 SER A C 1
ATOM 6613 O O . SER A 1 806 ? 8.186 -23.254 26.164 1.00 65.25 806 SER A O 1
ATOM 6615 N N . VAL A 1 807 ? 9.836 -21.798 25.737 1.00 71.12 807 VAL A N 1
ATOM 6616 C CA . VAL A 1 807 ? 9.750 -21.948 24.278 1.00 71.12 807 VAL A CA 1
ATOM 6617 C C . VAL A 1 807 ? 10.261 -23.318 23.848 1.00 71.12 807 VAL A C 1
ATOM 6619 O O . VAL A 1 807 ? 11.434 -23.653 24.000 1.00 71.12 807 VAL A O 1
ATOM 6622 N N . LYS A 1 808 ? 9.368 -24.118 23.262 1.00 75.25 808 LYS A N 1
ATOM 6623 C CA . LYS A 1 808 ? 9.732 -25.391 22.636 1.00 75.25 808 LYS A CA 1
ATOM 6624 C C . LYS A 1 808 ? 10.307 -25.129 21.248 1.00 75.25 808 LYS A C 1
ATOM 6626 O O . LYS A 1 808 ? 9.649 -24.510 20.414 1.00 75.25 808 LYS A O 1
ATOM 6631 N N . ALA A 1 809 ? 11.505 -25.643 20.992 1.00 81.19 809 ALA A N 1
ATOM 6632 C CA . ALA A 1 809 ? 12.065 -25.701 19.648 1.00 81.19 809 ALA A CA 1
ATOM 6633 C C . ALA A 1 809 ? 11.415 -26.842 18.849 1.00 81.19 809 ALA A C 1
ATOM 6635 O O . ALA A 1 809 ? 11.058 -27.887 19.401 1.00 81.19 809 ALA A O 1
ATOM 6636 N N . TYR A 1 810 ? 11.267 -26.653 17.539 1.00 85.44 810 TYR A N 1
ATOM 6637 C CA . TYR A 1 810 ? 10.634 -27.617 16.637 1.00 85.44 810 TYR A CA 1
ATOM 6638 C C . TYR A 1 810 ? 11.530 -27.936 15.454 1.00 85.44 810 TYR A C 1
ATOM 6640 O O . TYR A 1 810 ? 12.229 -27.063 14.951 1.00 85.44 810 TYR A O 1
ATOM 6648 N N . LYS A 1 811 ? 11.496 -29.175 14.958 1.00 84.81 811 LYS A N 1
ATOM 6649 C CA . LYS A 1 811 ? 12.361 -29.581 13.839 1.00 84.81 811 LYS A CA 1
ATOM 6650 C C . LYS A 1 811 ? 12.061 -28.777 12.560 1.00 84.81 811 LYS A C 1
ATOM 6652 O O . LYS A 1 811 ? 10.893 -28.478 12.298 1.00 84.81 811 LYS A O 1
ATOM 6657 N N . PRO A 1 812 ? 13.079 -28.447 11.739 1.00 83.12 812 PRO A N 1
ATOM 6658 C CA . PRO A 1 812 ? 12.870 -27.771 10.461 1.00 83.12 812 PRO A CA 1
ATOM 6659 C C . PRO A 1 812 ? 11.922 -28.555 9.548 1.00 83.12 812 PRO A C 1
ATOM 6661 O O . PRO A 1 812 ? 12.078 -29.763 9.366 1.00 83.12 812 PRO A O 1
ATOM 6664 N N . ILE A 1 813 ? 10.954 -27.862 8.946 1.00 83.50 813 ILE A N 1
ATOM 6665 C CA . ILE A 1 813 ? 10.033 -28.450 7.968 1.00 83.50 813 ILE A CA 1
ATOM 6666 C C . ILE A 1 813 ? 10.538 -28.083 6.560 1.00 83.50 813 ILE A C 1
ATOM 6668 O O . ILE A 1 813 ? 10.606 -26.891 6.223 1.00 83.50 813 ILE A O 1
ATOM 6672 N N . PRO A 1 814 ? 10.885 -29.073 5.715 1.00 81.38 814 PRO A N 1
ATOM 6673 C CA . PRO A 1 814 ? 11.346 -28.824 4.355 1.00 81.38 814 PRO A CA 1
ATOM 6674 C C . PRO A 1 814 ? 10.316 -28.039 3.540 1.00 81.38 814 PRO A C 1
ATOM 6676 O O . PRO A 1 814 ? 9.124 -28.329 3.564 1.00 81.38 814 PRO A O 1
ATOM 6679 N N . GLY A 1 815 ? 10.773 -27.032 2.798 1.00 82.56 815 GLY A N 1
ATOM 6680 C CA . GLY A 1 815 ? 9.912 -26.299 1.871 1.00 82.56 815 GLY A CA 1
ATOM 6681 C C . GLY A 1 815 ? 8.919 -25.313 2.503 1.00 82.56 815 GLY A C 1
ATOM 6682 O O . GLY A 1 815 ? 8.123 -24.753 1.745 1.00 82.56 815 GLY A O 1
ATOM 6683 N N . ILE A 1 816 ? 8.993 -25.010 3.816 1.00 85.44 816 ILE A N 1
ATOM 6684 C CA . ILE A 1 816 ? 8.122 -24.021 4.507 1.00 85.44 816 ILE A CA 1
ATOM 6685 C C . ILE A 1 816 ? 7.919 -22.752 3.679 1.00 85.44 816 ILE A C 1
ATOM 6687 O O . ILE A 1 816 ? 6.804 -22.250 3.548 1.00 85.44 816 ILE A O 1
ATOM 6691 N N . ARG A 1 817 ? 9.005 -22.216 3.107 1.00 84.69 817 ARG A N 1
ATOM 6692 C CA . ARG A 1 817 ? 8.998 -20.931 2.394 1.00 84.69 817 ARG A CA 1
ATOM 6693 C C . ARG A 1 817 ? 8.028 -20.913 1.212 1.00 84.69 817 ARG A C 1
ATOM 6695 O O . ARG A 1 817 ? 7.482 -19.852 0.919 1.00 84.69 817 ARG A O 1
ATOM 6702 N N . SER A 1 818 ? 7.783 -22.065 0.592 1.00 85.50 818 SER A N 1
ATOM 6703 C CA . SER A 1 818 ? 6.896 -22.221 -0.567 1.00 85.50 818 SER A CA 1
ATOM 6704 C C . SER A 1 818 ? 5.412 -22.385 -0.210 1.00 85.50 818 SER A C 1
ATOM 6706 O O . SER A 1 818 ? 4.554 -22.196 -1.068 1.00 85.50 818 SER A O 1
ATOM 6708 N N . LEU A 1 819 ? 5.101 -22.708 1.049 1.00 89.88 819 LEU A N 1
ATOM 6709 C CA . LEU A 1 819 ? 3.735 -22.917 1.528 1.00 89.88 819 LEU A CA 1
ATOM 6710 C C . LEU A 1 819 ? 3.047 -21.577 1.772 1.00 89.88 819 LEU A C 1
ATOM 6712 O O . LEU A 1 819 ? 3.665 -20.662 2.314 1.00 89.88 819 LEU A O 1
ATOM 6716 N N . HIS A 1 820 ? 1.769 -21.454 1.430 1.00 92.56 820 HIS A N 1
ATOM 6717 C CA . HIS A 1 820 ? 1.018 -20.220 1.673 1.00 92.56 820 HIS A CA 1
ATOM 6718 C C . HIS A 1 820 ? -0.277 -20.410 2.456 1.00 92.56 820 HIS A C 1
ATOM 6720 O O . HIS A 1 820 ? -0.925 -19.417 2.769 1.00 92.56 820 HIS A O 1
ATOM 6726 N N . GLN A 1 821 ? -0.648 -21.641 2.799 1.00 93.31 821 GLN A N 1
ATOM 6727 C CA . GLN A 1 821 ? -1.777 -21.895 3.683 1.00 93.31 821 GLN A CA 1
ATOM 6728 C C . GLN A 1 821 ? -1.448 -23.034 4.643 1.00 93.31 821 GLN A C 1
ATOM 6730 O O . GLN A 1 821 ? -0.859 -24.039 4.244 1.00 93.31 821 GLN A O 1
ATOM 6735 N N . VAL A 1 822 ? -1.842 -22.864 5.898 1.00 93.50 822 VAL A N 1
ATOM 6736 C CA . VAL A 1 822 ? -1.685 -23.822 6.990 1.00 93.50 822 VAL A CA 1
ATOM 6737 C C . VAL A 1 822 ? -3.021 -23.923 7.704 1.00 93.50 822 VAL A C 1
ATOM 6739 O O . VAL A 1 822 ? -3.628 -22.902 8.014 1.00 93.50 822 VAL A O 1
ATOM 6742 N N . LEU A 1 823 ? -3.479 -25.144 7.943 1.00 93.00 823 LEU A N 1
ATOM 6743 C CA . LEU A 1 823 ? -4.727 -25.449 8.621 1.00 93.00 823 LEU A CA 1
ATOM 6744 C C . LEU A 1 823 ? -4.439 -26.337 9.830 1.00 93.00 823 LEU A C 1
ATOM 6746 O O . LEU A 1 823 ? -3.698 -27.319 9.721 1.00 93.00 823 LEU A O 1
ATOM 6750 N N . ASN A 1 824 ? -5.071 -26.014 10.951 1.00 92.81 824 ASN A N 1
ATOM 6751 C CA . ASN A 1 824 ? -5.139 -26.855 12.137 1.00 92.81 824 ASN A CA 1
ATOM 6752 C C . ASN A 1 824 ? -6.614 -27.081 12.478 1.00 92.81 824 ASN A C 1
ATOM 6754 O O . ASN A 1 824 ? -7.388 -26.133 12.461 1.00 92.81 824 ASN A O 1
ATOM 6758 N N . SER A 1 825 ? -6.987 -28.330 12.736 1.00 87.81 825 SER A N 1
ATOM 6759 C CA . SER A 1 825 ? -8.336 -28.745 13.167 1.00 87.81 825 SER A CA 1
ATOM 6760 C C . SER A 1 825 ? -8.205 -29.797 14.260 1.00 87.81 825 SER A C 1
ATOM 6762 O O . SER A 1 825 ? -8.808 -29.691 15.317 1.00 87.81 825 SER A O 1
ATOM 6764 N N . GLU A 1 826 ? -7.328 -30.772 14.032 1.00 83.12 826 GLU A N 1
ATOM 6765 C CA . GLU A 1 826 ? -6.926 -31.755 15.032 1.00 83.12 826 GLU A CA 1
ATOM 6766 C C . GLU A 1 826 ? -5.635 -31.329 15.748 1.00 83.12 826 GLU A C 1
ATOM 6768 O O . GLU A 1 826 ? -4.747 -30.738 15.119 1.00 83.12 826 GLU A O 1
ATOM 6773 N N . PRO A 1 827 ? -5.473 -31.673 17.036 1.00 81.81 827 PRO A N 1
ATOM 6774 C CA . PRO A 1 827 ? -4.204 -31.493 17.722 1.00 81.81 827 PRO A CA 1
ATOM 6775 C C . PRO A 1 827 ? -3.098 -32.299 17.029 1.00 81.81 827 PRO A C 1
ATOM 6777 O O . PRO A 1 827 ? -3.325 -33.344 16.420 1.00 81.81 827 PRO A O 1
ATOM 6780 N N . GLU A 1 828 ? -1.866 -31.808 17.135 1.00 79.69 828 GLU A N 1
ATOM 6781 C CA . GLU A 1 828 ? -0.646 -32.477 16.656 1.00 79.69 828 GLU A CA 1
ATOM 6782 C C . GLU A 1 828 ? -0.441 -32.563 15.135 1.00 79.69 828 GLU A C 1
ATOM 6784 O O . GLU A 1 828 ? 0.688 -32.807 14.692 1.00 79.69 828 GLU A O 1
ATOM 6789 N N . LYS A 1 829 ? -1.474 -32.302 14.327 1.00 84.25 829 LYS A N 1
ATOM 6790 C CA . LYS A 1 829 ? -1.412 -32.358 12.861 1.00 84.25 829 LYS A CA 1
ATOM 6791 C C . LYS A 1 829 ? -1.641 -30.984 12.240 1.00 84.25 829 LYS A C 1
ATOM 6793 O O . LYS A 1 829 ? -2.607 -30.291 12.555 1.00 84.25 829 LYS A O 1
ATOM 6798 N N . LEU A 1 830 ? -0.786 -30.621 11.284 1.00 90.19 830 LEU A N 1
ATOM 6799 C CA . LEU A 1 830 ? -1.032 -29.488 10.396 1.00 90.19 830 LEU A CA 1
ATOM 6800 C C . LEU A 1 830 ? -1.240 -29.968 8.970 1.00 90.19 830 LEU A C 1
ATOM 6802 O O . LEU A 1 830 ? -0.456 -30.757 8.442 1.00 90.19 830 LEU A O 1
ATOM 6806 N N . THR A 1 831 ? -2.269 -29.431 8.327 1.00 90.62 831 THR A N 1
ATOM 6807 C CA . THR A 1 831 ? -2.462 -29.574 6.886 1.00 90.62 831 THR A CA 1
ATOM 6808 C C . THR A 1 831 ? -1.937 -28.321 6.205 1.00 90.62 831 THR A C 1
ATOM 6810 O O . THR A 1 831 ? -2.340 -27.215 6.548 1.00 90.62 831 THR A O 1
ATOM 6813 N N . VAL A 1 832 ? -1.053 -28.465 5.227 1.00 90.69 832 VAL A N 1
ATOM 6814 C CA . VAL A 1 832 ? -0.457 -27.339 4.504 1.00 90.69 832 VAL A CA 1
ATOM 6815 C C . VAL A 1 832 ? -0.839 -27.360 3.032 1.00 90.69 832 VAL A C 1
ATOM 6817 O O . VAL A 1 832 ? -1.167 -28.407 2.467 1.00 90.69 832 VAL A O 1
ATOM 6820 N N . ARG A 1 833 ? -0.799 -26.185 2.398 1.00 89.25 833 ARG A N 1
ATOM 6821 C CA . ARG A 1 833 ? -0.983 -26.028 0.951 1.00 89.25 833 ARG A CA 1
ATOM 6822 C C . ARG A 1 833 ? 0.005 -25.038 0.367 1.00 89.25 833 ARG A C 1
ATOM 6824 O O . ARG A 1 833 ? 0.390 -24.048 0.997 1.00 89.25 833 ARG A O 1
ATOM 6831 N N . TYR A 1 834 ? 0.335 -25.276 -0.897 1.00 88.19 834 TYR A N 1
ATOM 6832 C CA . TYR A 1 834 ? 1.161 -24.373 -1.690 1.00 88.19 834 TYR A CA 1
ATOM 6833 C C . TYR A 1 834 ? 0.493 -23.007 -1.897 1.00 88.19 834 TYR A C 1
ATOM 6835 O O . TYR A 1 834 ? 1.153 -21.983 -1.760 1.00 88.19 834 TYR A O 1
ATOM 6843 N N . MET A 1 835 ? -0.814 -22.978 -2.170 1.00 89.62 835 MET A N 1
ATOM 6844 C CA . MET A 1 835 ? -1.612 -21.757 -2.314 1.00 89.62 835 MET A CA 1
ATOM 6845 C C . MET A 1 835 ? -2.929 -21.866 -1.541 1.00 89.62 835 MET A C 1
ATOM 6847 O O . MET A 1 835 ? -3.463 -22.958 -1.349 1.00 89.62 835 MET A O 1
ATOM 6851 N N . SER A 1 836 ? -3.450 -20.721 -1.104 1.00 91.50 836 SER A N 1
ATOM 6852 C CA . SER A 1 836 ? -4.721 -20.637 -0.375 1.00 91.50 836 SER A CA 1
ATOM 6853 C C . SER A 1 836 ? -5.902 -20.863 -1.316 1.00 91.50 836 SER A C 1
ATOM 6855 O O . SER A 1 836 ? -5.797 -20.588 -2.510 1.00 91.50 836 SER A O 1
ATOM 6857 N N . CYS A 1 837 ? -7.044 -21.320 -0.803 1.00 89.69 837 CYS A N 1
ATOM 6858 C CA . CYS A 1 837 ? -8.265 -21.458 -1.601 1.00 89.69 837 CYS A CA 1
ATOM 6859 C C . CYS A 1 837 ? -9.512 -21.102 -0.785 1.00 89.69 837 CYS A C 1
ATOM 6861 O O . CYS A 1 837 ? -9.730 -21.678 0.278 1.00 89.69 837 CYS A O 1
ATOM 6863 N N . TYR A 1 838 ? -10.314 -20.194 -1.336 1.00 89.94 838 TYR A N 1
ATOM 6864 C CA . TYR A 1 838 ? -11.582 -19.630 -0.856 1.00 89.94 838 TYR A CA 1
ATOM 6865 C C . TYR A 1 838 ? -12.541 -19.355 -2.031 1.00 89.94 838 TYR A C 1
ATOM 6867 O O . TYR A 1 838 ? -13.434 -18.516 -1.935 1.00 89.94 838 TYR A O 1
ATOM 6875 N N . SER A 1 839 ? -12.306 -19.995 -3.181 1.00 85.56 839 SER A N 1
ATOM 6876 C CA . SER A 1 839 ? -13.071 -19.770 -4.415 1.00 85.56 839 SER A CA 1
ATOM 6877 C C . SER A 1 839 ? -13.645 -21.045 -5.032 1.00 85.56 839 SER A C 1
ATOM 6879 O O . SER A 1 839 ? -14.454 -20.952 -5.946 1.00 85.56 839 SER A O 1
ATOM 6881 N N . CYS A 1 840 ? -13.219 -22.232 -4.587 1.00 85.12 840 CYS A N 1
ATOM 6882 C CA . CYS A 1 840 ? -13.874 -23.481 -4.984 1.00 85.12 840 CYS A CA 1
ATOM 6883 C C . CYS A 1 840 ? -15.122 -23.719 -4.129 1.00 85.12 840 CYS A C 1
ATOM 6885 O O . CYS A 1 840 ? -15.152 -23.266 -2.986 1.00 85.12 840 CYS A O 1
ATOM 6887 N N . GLU A 1 841 ? -16.091 -24.457 -4.665 1.00 84.06 841 GLU A N 1
ATOM 6888 C CA . GLU A 1 841 ? -17.387 -24.737 -4.031 1.00 84.06 841 GLU A CA 1
ATOM 6889 C C . GLU A 1 841 ? -17.246 -25.173 -2.565 1.00 84.06 841 GLU A C 1
ATOM 6891 O O . GLU A 1 841 ? -17.744 -24.491 -1.677 1.00 84.06 841 GLU A O 1
ATOM 6896 N N . GLU A 1 842 ? -16.428 -26.194 -2.298 1.00 86.25 842 GLU A N 1
ATOM 6897 C CA . GLU A 1 842 ? -16.163 -26.694 -0.940 1.00 86.25 842 GLU A CA 1
ATOM 6898 C C . GLU A 1 842 ? -15.542 -25.650 -0.001 1.00 86.25 842 GLU A C 1
ATOM 6900 O O . GLU A 1 842 ? -15.836 -25.612 1.187 1.00 86.25 842 GLU A O 1
ATOM 6905 N N . CYS A 1 843 ? -14.658 -24.777 -0.494 1.00 86.69 843 CYS A N 1
ATOM 6906 C CA . CYS A 1 843 ? -14.087 -23.735 0.365 1.00 86.69 843 CYS A CA 1
ATOM 6907 C C . CYS A 1 843 ? -15.067 -22.589 0.619 1.00 86.69 843 CYS A C 1
ATOM 6909 O O . CYS A 1 843 ? -14.978 -21.955 1.665 1.00 86.69 843 CYS A O 1
ATOM 6911 N N . VAL A 1 844 ? -15.956 -22.298 -0.333 1.00 82.62 844 VAL A N 1
ATOM 6912 C CA . VAL A 1 844 ? -16.985 -21.261 -0.180 1.00 82.62 844 VAL A CA 1
ATOM 6913 C C . VAL A 1 844 ? -18.028 -21.702 0.846 1.00 82.62 844 VAL A C 1
ATOM 6915 O O . VAL A 1 844 ? -18.472 -20.886 1.646 1.00 82.62 844 VAL A O 1
ATOM 6918 N N . THR A 1 845 ? -18.357 -22.995 0.892 1.00 80.12 845 THR A N 1
ATOM 6919 C CA . THR A 1 845 ? -19.264 -23.573 1.896 1.00 80.12 845 THR A CA 1
ATOM 6920 C C . THR A 1 845 ? -18.613 -23.797 3.266 1.00 80.12 845 THR A C 1
ATOM 6922 O O . THR A 1 845 ? -19.289 -24.222 4.197 1.00 80.12 845 THR A O 1
ATOM 6925 N N . GLY A 1 846 ? -17.316 -23.499 3.426 1.00 79.50 846 GLY A N 1
ATOM 6926 C CA . GLY A 1 846 ? -16.585 -23.658 4.689 1.00 79.50 846 GLY A CA 1
ATOM 6927 C C . GLY A 1 846 ? -15.935 -25.033 4.895 1.00 79.50 846 GLY A C 1
ATOM 6928 O O . GLY A 1 846 ? -15.195 -25.224 5.860 1.00 79.50 846 GLY A O 1
ATOM 6929 N N . ASN A 1 847 ? -16.097 -25.969 3.958 1.00 83.19 847 ASN A N 1
ATOM 6930 C CA . ASN A 1 847 ? -15.464 -27.291 3.967 1.00 83.19 847 ASN A CA 1
ATOM 6931 C C . ASN A 1 847 ? -14.035 -27.245 3.413 1.00 83.19 847 ASN A C 1
ATOM 6933 O O . ASN A 1 847 ? -13.667 -27.910 2.436 1.00 83.19 847 ASN A O 1
ATOM 6937 N N . TYR A 1 848 ? -13.159 -26.487 4.073 1.00 84.75 848 TYR A N 1
ATOM 6938 C CA . TYR A 1 848 ? -11.788 -26.299 3.600 1.00 84.75 848 TYR A CA 1
ATOM 6939 C C . TYR A 1 848 ? -11.049 -27.630 3.420 1.00 84.75 848 TYR A C 1
ATOM 6941 O O . TYR A 1 848 ? -10.290 -27.774 2.457 1.00 84.75 848 TYR A O 1
ATOM 6949 N N . ASN A 1 849 ? -11.293 -28.636 4.262 1.00 78.25 849 ASN A N 1
ATOM 6950 C CA . ASN A 1 849 ? -10.673 -29.964 4.169 1.00 78.25 849 ASN A CA 1
ATOM 6951 C C . ASN A 1 849 ? -11.025 -30.740 2.887 1.00 78.25 849 ASN A C 1
ATOM 6953 O O . ASN A 1 849 ? -10.210 -31.558 2.462 1.00 78.25 849 ASN A O 1
ATOM 6957 N N . MET A 1 850 ? -12.086 -30.359 2.165 1.00 82.06 850 MET A N 1
ATOM 6958 C CA . MET A 1 850 ? -12.529 -30.995 0.913 1.00 82.06 850 MET A CA 1
ATOM 6959 C C . MET A 1 850 ? -12.278 -30.169 -0.361 1.00 82.06 850 MET A C 1
ATOM 6961 O O . MET A 1 850 ? -12.629 -30.613 -1.442 1.00 82.06 850 MET A O 1
ATOM 6965 N N . CYS A 1 851 ? -11.586 -29.019 -0.274 1.00 83.81 851 CYS A N 1
ATOM 6966 C CA . CYS A 1 851 ? -11.168 -28.206 -1.438 1.00 83.81 851 CYS A CA 1
ATOM 6967 C C . CYS A 1 851 ? -10.794 -29.031 -2.684 1.00 83.81 851 CYS A C 1
ATOM 6969 O O . CYS A 1 851 ? -9.822 -29.789 -2.651 1.00 83.81 851 CYS A O 1
ATOM 6971 N N . THR A 1 852 ? -11.511 -28.781 -3.779 1.00 82.06 852 THR A N 1
ATOM 6972 C CA . THR A 1 852 ? -11.400 -29.486 -5.066 1.00 82.06 852 THR A CA 1
ATOM 6973 C C . THR A 1 852 ? -10.321 -28.917 -5.989 1.00 82.06 852 THR A C 1
ATOM 6975 O O . THR A 1 852 ? -9.916 -29.564 -6.954 1.00 82.06 852 THR A O 1
ATOM 6978 N N . ASN A 1 853 ? -9.817 -27.714 -5.698 1.00 77.81 853 ASN A N 1
ATOM 6979 C CA . ASN A 1 853 ? -8.805 -27.054 -6.519 1.00 77.81 853 ASN A CA 1
ATOM 6980 C C . ASN A 1 853 ? -7.410 -27.669 -6.302 1.00 77.81 853 ASN A C 1
ATOM 6982 O O . ASN A 1 853 ? -6.607 -27.173 -5.515 1.00 77.81 853 ASN A O 1
ATOM 6986 N N . ASN A 1 854 ? -7.128 -28.766 -7.007 1.00 70.88 854 ASN A N 1
ATOM 6987 C CA . ASN A 1 854 ? -5.852 -29.483 -6.926 1.00 70.88 854 ASN A CA 1
ATOM 6988 C C . ASN A 1 854 ? -4.763 -28.899 -7.845 1.00 70.88 854 ASN A C 1
ATOM 6990 O O . ASN A 1 854 ? -3.576 -29.147 -7.622 1.00 70.88 854 ASN A O 1
ATOM 6994 N N . ALA A 1 855 ? -5.136 -28.104 -8.855 1.00 67.38 855 ALA A N 1
ATOM 6995 C CA . ALA A 1 855 ? -4.193 -27.505 -9.809 1.00 67.38 855 ALA A CA 1
ATOM 6996 C C . ALA A 1 855 ? -3.251 -26.471 -9.167 1.00 67.38 855 ALA A C 1
ATOM 6998 O O . ALA A 1 855 ? -2.132 -26.262 -9.637 1.00 67.38 855 ALA A O 1
ATOM 6999 N N . ILE A 1 856 ? -3.680 -25.864 -8.059 1.00 71.00 856 ILE A N 1
ATOM 7000 C CA . ILE A 1 856 ? -2.911 -24.885 -7.279 1.00 71.00 856 ILE A CA 1
ATOM 7001 C C . ILE A 1 856 ? -1.991 -25.533 -6.223 1.00 71.00 856 ILE A C 1
ATOM 7003 O O . ILE A 1 856 ? -1.284 -24.834 -5.498 1.00 71.00 856 ILE A O 1
ATOM 7007 N N . GLY A 1 857 ? -1.956 -26.865 -6.153 1.00 67.50 857 GLY A N 1
ATOM 7008 C CA . GLY A 1 857 ? -1.157 -27.639 -5.205 1.00 67.50 857 GLY A CA 1
ATOM 7009 C C . GLY A 1 857 ? -2.025 -28.547 -4.339 1.00 67.50 857 GLY A C 1
ATOM 7010 O O . GLY A 1 857 ? -3.094 -28.152 -3.880 1.00 67.50 857 GLY A O 1
ATOM 7011 N N . ARG A 1 858 ? -1.550 -29.776 -4.115 1.00 71.62 858 ARG A N 1
ATOM 7012 C CA . ARG A 1 858 ? -2.230 -30.755 -3.262 1.00 71.62 858 ARG A CA 1
ATOM 7013 C C . ARG A 1 858 ? -2.073 -30.381 -1.789 1.00 71.62 858 ARG A C 1
ATOM 7015 O O . ARG A 1 858 ? -1.144 -29.670 -1.408 1.00 71.62 858 ARG A O 1
ATOM 7022 N N . LYS A 1 859 ? -3.009 -30.861 -0.974 1.00 81.25 859 LYS A N 1
ATOM 7023 C CA . LYS A 1 859 ? -2.911 -30.777 0.484 1.00 81.25 859 LYS A CA 1
ATOM 7024 C C . LYS A 1 859 ? -1.932 -31.826 0.967 1.00 81.25 859 LYS A C 1
ATOM 7026 O O . LYS A 1 859 ? -1.999 -32.971 0.528 1.00 81.25 859 LYS A O 1
ATOM 7031 N N . GLU A 1 860 ? -1.077 -31.431 1.890 1.00 85.38 860 GLU A N 1
ATOM 7032 C CA . GLU A 1 860 ? -0.109 -32.323 2.512 1.00 85.38 860 GLU A CA 1
ATOM 7033 C C . GLU A 1 860 ? -0.251 -32.216 4.026 1.00 85.38 860 GLU A C 1
ATOM 7035 O O . GLU A 1 860 ? -0.452 -31.127 4.565 1.00 85.38 860 GLU A O 1
ATOM 7040 N N . ILE A 1 861 ? -0.178 -33.352 4.715 1.00 85.12 861 ILE A N 1
ATOM 7041 C CA . ILE A 1 861 ? -0.155 -33.381 6.176 1.00 85.12 861 ILE A CA 1
ATOM 7042 C C . ILE A 1 861 ? 1.308 -33.368 6.598 1.00 85.12 861 ILE A C 1
ATOM 7044 O O . ILE A 1 861 ? 2.077 -34.248 6.212 1.00 85.12 861 ILE A O 1
ATOM 7048 N N . VAL A 1 862 ? 1.687 -32.370 7.391 1.00 84.06 862 VAL A N 1
ATOM 7049 C CA . VAL A 1 862 ? 3.049 -32.226 7.902 1.00 84.06 862 VAL A CA 1
ATOM 7050 C C . VAL A 1 862 ? 3.064 -32.600 9.383 1.00 84.06 862 VAL A C 1
ATOM 7052 O O . VAL A 1 862 ? 2.373 -31.956 10.179 1.00 84.06 862 VAL A O 1
ATOM 7055 N N . PRO A 1 863 ? 3.853 -33.613 9.788 1.00 79.00 863 PRO A N 1
ATOM 7056 C CA . PRO A 1 863 ? 4.020 -33.935 11.195 1.00 79.00 863 PRO A CA 1
ATOM 7057 C C . PRO A 1 863 ? 4.899 -32.881 11.874 1.00 79.00 863 PRO A C 1
ATOM 7059 O O . PRO A 1 863 ? 6.038 -32.650 11.464 1.00 79.00 863 PRO A O 1
ATOM 7062 N N . ILE A 1 864 ? 4.400 -32.282 12.955 1.00 81.81 864 ILE A N 1
ATOM 7063 C CA . ILE A 1 864 ? 5.203 -31.413 13.819 1.00 81.81 864 ILE A CA 1
ATOM 7064 C C . ILE A 1 864 ? 5.851 -32.258 14.902 1.00 81.81 864 ILE A C 1
ATOM 7066 O O . ILE A 1 864 ? 5.166 -32.942 15.662 1.00 81.81 864 ILE A O 1
ATOM 7070 N N . ARG A 1 865 ? 7.178 -32.166 15.006 1.00 81.81 865 ARG A N 1
ATOM 7071 C CA . ARG A 1 865 ? 7.950 -32.840 16.050 1.00 81.81 865 ARG A CA 1
ATOM 7072 C C . ARG A 1 865 ? 8.722 -31.811 16.877 1.00 81.81 865 ARG A C 1
ATOM 7074 O O . ARG A 1 865 ? 9.439 -31.005 16.270 1.00 81.81 865 ARG A O 1
ATOM 7081 N N . PRO A 1 866 ? 8.598 -31.841 18.216 1.00 81.12 866 PRO A N 1
ATOM 7082 C CA . PRO A 1 866 ? 9.510 -31.126 19.094 1.00 81.12 866 PRO A CA 1
ATOM 7083 C C . PRO A 1 866 ? 10.957 -31.517 18.786 1.00 81.12 866 PRO A C 1
ATOM 7085 O O . PRO A 1 866 ? 11.244 -32.634 18.337 1.00 81.12 866 PRO A O 1
ATOM 7088 N N . ASP A 1 867 ? 11.864 -30.571 18.971 1.00 77.81 867 ASP A N 1
ATOM 7089 C CA . ASP A 1 867 ? 13.291 -30.808 18.857 1.00 77.81 867 ASP A CA 1
ATOM 7090 C C . ASP A 1 867 ? 13.880 -31.060 20.249 1.00 77.81 867 ASP A C 1
ATOM 7092 O O . ASP A 1 867 ? 14.289 -30.137 20.950 1.00 77.81 867 ASP A O 1
ATOM 7096 N N . ASP A 1 868 ? 13.917 -32.332 20.654 1.00 61.84 868 ASP A N 1
ATOM 7097 C CA . ASP A 1 868 ? 14.395 -32.768 21.979 1.00 61.84 868 ASP A CA 1
ATOM 7098 C C . ASP A 1 868 ? 15.891 -32.474 22.223 1.00 61.84 868 ASP A C 1
ATOM 7100 O O . ASP A 1 868 ? 16.411 -32.717 23.309 1.00 61.84 868 ASP A O 1
ATOM 7104 N N . LYS A 1 869 ? 16.609 -31.969 21.209 1.00 52.22 869 LYS A N 1
ATOM 7105 C CA . LYS A 1 869 ? 18.045 -31.668 21.265 1.00 52.22 869 LYS A CA 1
ATOM 7106 C C . LYS A 1 869 ? 18.373 -30.245 21.721 1.00 52.22 869 LYS A C 1
ATOM 7108 O O . LYS A 1 869 ? 19.553 -29.944 21.874 1.00 52.22 869 LYS A O 1
ATOM 7113 N N . GLY A 1 870 ? 17.372 -29.388 21.948 1.00 46.16 870 GLY A N 1
ATOM 7114 C CA . GLY A 1 870 ? 17.590 -28.045 22.498 1.00 46.16 870 GLY A CA 1
ATOM 7115 C C . GLY A 1 870 ? 18.507 -27.158 21.647 1.00 46.16 870 GLY A C 1
ATOM 7116 O O . GLY A 1 870 ? 19.172 -26.274 22.180 1.00 46.16 870 GLY A O 1
ATOM 7117 N N . THR A 1 871 ? 18.577 -27.392 20.335 1.00 40.78 871 THR A N 1
ATOM 7118 C CA . THR A 1 871 ? 19.278 -26.514 19.395 1.00 40.78 871 THR A CA 1
ATOM 7119 C C . THR A 1 871 ? 18.477 -25.226 19.222 1.00 40.78 871 THR A C 1
ATOM 7121 O O . THR A 1 871 ? 17.595 -25.124 18.365 1.00 40.78 871 THR A O 1
ATOM 7124 N N . ILE A 1 872 ? 18.760 -24.263 20.104 1.00 39.38 872 ILE A N 1
ATOM 7125 C CA . ILE A 1 872 ? 18.529 -22.841 19.857 1.00 39.38 872 ILE A CA 1
ATOM 7126 C C . ILE A 1 872 ? 19.484 -22.488 18.716 1.00 39.38 872 ILE A C 1
ATOM 7128 O O . ILE A 1 872 ? 20.696 -22.439 18.920 1.00 39.38 872 ILE A O 1
ATOM 7132 N N . ASP A 1 873 ? 18.949 -22.373 17.505 1.00 39.75 873 ASP A N 1
ATOM 7133 C CA . ASP A 1 873 ? 19.727 -21.881 16.373 1.00 39.75 873 ASP A CA 1
ATOM 7134 C C . ASP A 1 873 ? 19.787 -20.356 16.463 1.00 39.75 873 ASP A C 1
ATOM 7136 O O . ASP A 1 873 ? 18.755 -19.700 16.616 1.00 39.75 873 ASP A O 1
ATOM 7140 N N . ASP A 1 874 ? 21.003 -19.824 16.333 1.00 37.50 874 ASP A N 1
ATOM 7141 C CA . ASP A 1 874 ? 21.358 -18.406 16.203 1.00 37.50 874 ASP A CA 1
ATOM 7142 C C . ASP A 1 874 ? 20.829 -17.786 14.878 1.00 37.50 874 ASP A C 1
ATOM 7144 O O . ASP A 1 874 ? 21.454 -16.902 14.300 1.00 37.50 874 ASP A O 1
ATOM 7148 N N . ASP A 1 875 ? 19.660 -18.214 14.382 1.00 40.41 875 ASP A N 1
ATOM 7149 C CA . ASP A 1 875 ? 18.996 -17.649 13.190 1.00 40.41 875 ASP A CA 1
ATOM 7150 C C . ASP A 1 875 ? 18.439 -16.226 13.459 1.00 40.41 875 ASP A C 1
ATOM 7152 O O . ASP A 1 875 ? 17.886 -15.578 12.568 1.00 40.41 875 ASP A O 1
ATOM 7156 N N . GLU A 1 876 ? 18.565 -15.715 14.692 1.00 41.94 876 GLU A N 1
ATOM 7157 C CA . GLU A 1 876 ? 18.114 -14.375 15.094 1.00 41.94 876 GLU A CA 1
ATOM 7158 C C . GLU A 1 876 ? 19.024 -13.236 14.594 1.00 41.94 876 GLU A C 1
ATOM 7160 O O . GLU A 1 876 ? 18.667 -12.069 14.754 1.00 41.94 876 GLU A O 1
ATOM 7165 N N . ASN A 1 877 ? 20.161 -13.521 13.942 1.00 33.28 877 ASN A N 1
ATOM 7166 C CA . ASN A 1 877 ? 21.054 -12.468 13.446 1.00 33.28 877 ASN A CA 1
ATOM 7167 C C . ASN A 1 877 ? 21.701 -12.781 12.087 1.00 33.28 877 ASN A C 1
ATOM 7169 O O . ASN A 1 877 ? 22.917 -12.725 11.913 1.00 33.28 877 ASN A O 1
ATOM 7173 N N . ASP A 1 878 ? 20.864 -13.053 11.087 1.00 37.19 878 ASP A N 1
ATOM 7174 C CA . ASP A 1 878 ? 21.252 -13.361 9.702 1.00 37.19 878 ASP A CA 1
ATOM 7175 C C . ASP A 1 878 ? 21.764 -12.120 8.915 1.00 37.19 878 ASP A C 1
ATOM 7177 O O . ASP A 1 878 ? 21.351 -11.825 7.790 1.00 37.19 878 ASP A O 1
ATOM 7181 N N . ASN A 1 879 ? 22.658 -11.333 9.525 1.00 37.81 879 ASN A N 1
ATOM 7182 C CA . ASN A 1 879 ? 23.445 -10.294 8.852 1.00 37.81 879 ASN A CA 1
ATOM 7183 C C . ASN A 1 879 ? 24.944 -10.301 9.198 1.00 37.81 879 ASN A C 1
ATOM 7185 O O . ASN A 1 879 ? 25.673 -9.493 8.622 1.00 37.81 879 ASN A O 1
ATOM 7189 N N . GLU A 1 880 ? 25.430 -11.221 10.030 1.00 38.69 880 GLU A N 1
ATOM 7190 C CA . GLU A 1 880 ? 26.865 -11.501 10.156 1.00 38.69 880 GLU A CA 1
ATOM 7191 C C . GLU A 1 880 ? 27.139 -12.942 9.731 1.00 38.69 880 GLU A C 1
ATOM 7193 O O . GLU A 1 880 ? 27.103 -13.866 10.535 1.00 38.69 880 GLU A O 1
ATOM 7198 N N . TYR A 1 881 ? 27.441 -13.138 8.443 1.00 43.84 881 TYR A N 1
ATOM 7199 C CA . TYR A 1 881 ? 28.194 -14.326 8.047 1.00 43.84 881 TYR A CA 1
ATOM 7200 C C . TYR A 1 881 ? 29.521 -14.271 8.803 1.00 43.84 881 TYR A C 1
ATOM 7202 O O . TYR A 1 881 ? 30.313 -13.350 8.583 1.00 43.84 881 TYR A O 1
ATOM 7210 N N . THR A 1 882 ? 29.761 -15.222 9.699 1.00 52.94 882 THR A N 1
ATOM 7211 C CA . THR A 1 882 ? 31.097 -15.383 10.278 1.00 52.94 882 THR A CA 1
ATOM 7212 C C . THR A 1 882 ? 31.972 -15.995 9.183 1.00 52.94 882 THR A C 1
ATOM 7214 O O . THR A 1 882 ? 31.501 -16.851 8.434 1.00 52.94 882 THR A O 1
ATOM 7217 N N . MET A 1 883 ? 33.230 -15.553 9.023 1.00 57.03 883 MET A N 1
ATOM 7218 C CA . MET A 1 883 ? 34.143 -16.086 7.984 1.00 57.03 883 MET A CA 1
ATOM 7219 C C . MET A 1 883 ? 34.161 -17.624 7.941 1.00 57.03 883 MET A C 1
ATOM 7221 O O . MET A 1 883 ? 34.315 -18.239 6.890 1.00 57.03 883 MET A O 1
ATOM 7225 N N . SER A 1 884 ? 33.940 -18.225 9.098 1.00 57.69 884 SER A N 1
ATOM 7226 C CA . SER A 1 884 ? 33.783 -19.639 9.401 1.00 57.69 884 SER A CA 1
ATOM 7227 C C . SER A 1 884 ? 32.801 -20.386 8.494 1.00 57.69 884 SER A C 1
ATOM 7229 O O . SER A 1 884 ? 33.077 -21.522 8.118 1.00 57.69 884 SER A O 1
ATOM 7231 N N . ASP A 1 885 ? 31.709 -19.752 8.060 1.00 65.25 885 ASP A N 1
ATOM 7232 C CA . ASP A 1 885 ? 30.701 -20.382 7.191 1.00 65.25 885 ASP A CA 1
ATOM 7233 C C . ASP A 1 885 ? 31.219 -20.639 5.761 1.00 65.25 885 ASP A C 1
ATOM 7235 O O . ASP A 1 885 ? 30.622 -21.401 4.998 1.00 65.25 885 ASP A O 1
ATOM 7239 N N . LEU A 1 886 ? 32.343 -20.015 5.386 1.00 70.25 886 LEU A N 1
ATOM 7240 C CA . LEU A 1 886 ? 33.010 -20.192 4.091 1.00 70.25 886 LEU A CA 1
ATOM 7241 C C . LEU A 1 886 ? 34.074 -21.303 4.113 1.00 70.25 886 LEU A C 1
ATOM 7243 O O . LEU A 1 886 ? 34.646 -21.627 3.069 1.00 70.25 886 LEU A O 1
ATOM 7247 N N . ILE A 1 887 ? 34.357 -21.883 5.284 1.00 75.62 887 ILE A N 1
ATOM 7248 C CA . ILE A 1 887 ? 35.384 -22.911 5.458 1.00 75.62 887 ILE A CA 1
ATOM 7249 C C . ILE A 1 887 ? 34.802 -24.268 5.063 1.00 75.62 887 ILE A C 1
ATOM 7251 O O . ILE A 1 887 ? 33.921 -24.814 5.726 1.00 75.62 887 ILE A O 1
ATOM 7255 N N . VAL A 1 888 ? 35.334 -24.831 3.980 1.00 79.38 888 VAL A N 1
ATOM 7256 C CA . VAL A 1 888 ? 34.983 -26.165 3.481 1.00 79.38 888 VAL A CA 1
ATOM 7257 C C . VAL A 1 888 ? 36.195 -27.087 3.530 1.00 79.38 888 VAL A C 1
ATOM 7259 O O . VAL A 1 888 ? 37.342 -26.643 3.599 1.00 79.38 888 VAL A O 1
ATOM 7262 N N . GLU A 1 889 ? 35.964 -28.396 3.482 1.00 80.69 889 GLU A N 1
ATOM 7263 C CA . GLU A 1 889 ? 37.056 -29.368 3.459 1.00 80.69 889 GLU A CA 1
ATOM 7264 C C . GLU A 1 889 ? 38.038 -29.076 2.308 1.00 80.69 889 GLU A C 1
ATOM 7266 O O . GLU A 1 889 ? 37.663 -28.917 1.146 1.00 80.69 889 GLU A O 1
ATOM 7271 N N . GLY A 1 890 ? 39.325 -29.000 2.645 1.00 77.75 890 GLY A N 1
ATOM 7272 C CA . GLY A 1 890 ? 40.407 -28.739 1.707 1.00 77.75 890 GLY A CA 1
ATOM 7273 C C . GLY A 1 890 ? 40.827 -27.275 1.567 1.00 77.75 890 GLY A C 1
ATOM 7274 O O . GLY A 1 890 ? 41.849 -27.049 0.915 1.00 77.75 890 GLY A O 1
ATOM 7275 N N . THR A 1 891 ? 40.132 -26.306 2.180 1.00 87.31 891 THR A N 1
ATOM 7276 C CA . THR A 1 891 ? 40.564 -24.894 2.179 1.00 87.31 891 THR A CA 1
ATOM 7277 C C . THR A 1 891 ? 41.848 -24.690 2.976 1.00 87.31 891 THR A C 1
ATOM 7279 O O . THR A 1 891 ? 42.073 -25.353 3.990 1.00 87.31 891 THR A O 1
ATOM 7282 N N . VAL A 1 892 ? 42.688 -23.751 2.534 1.00 88.12 892 VAL A N 1
ATOM 7283 C CA . VAL A 1 892 ? 43.889 -23.326 3.265 1.00 88.12 892 VAL A CA 1
ATOM 7284 C C . VAL A 1 892 ? 43.557 -22.064 4.059 1.00 88.12 892 VAL A C 1
ATOM 7286 O O . VAL A 1 892 ? 43.040 -21.098 3.503 1.00 88.12 892 VAL A O 1
ATOM 7289 N N . LEU A 1 893 ? 43.837 -22.096 5.355 1.00 90.00 893 LEU A N 1
ATOM 7290 C CA . LEU A 1 893 ? 43.539 -21.052 6.330 1.00 90.00 893 LEU A CA 1
ATOM 7291 C C . LEU A 1 893 ? 44.850 -20.479 6.869 1.00 90.00 893 LEU A C 1
ATOM 7293 O O . LEU A 1 893 ? 45.784 -21.248 7.109 1.00 90.00 893 LEU A O 1
ATOM 7297 N N . ALA A 1 894 ? 44.901 -19.166 7.082 1.00 89.00 894 ALA A N 1
ATOM 7298 C CA . ALA A 1 894 ? 45.940 -18.519 7.876 1.00 89.00 894 ALA A CA 1
ATOM 7299 C C . ALA A 1 894 ? 45.430 -18.312 9.305 1.00 89.00 894 ALA A C 1
ATOM 7301 O O . ALA A 1 894 ? 44.316 -17.820 9.518 1.00 89.00 894 ALA A O 1
ATOM 7302 N N . LEU A 1 895 ? 46.241 -18.736 10.265 1.00 89.00 895 LEU A N 1
ATOM 7303 C CA . LEU A 1 895 ? 45.936 -18.754 11.683 1.00 89.00 895 LEU A CA 1
ATOM 7304 C C . LEU A 1 895 ? 46.854 -17.801 12.430 1.00 89.00 895 LEU A C 1
ATOM 7306 O O . LEU A 1 895 ? 48.061 -17.786 12.178 1.00 89.00 895 LEU A O 1
ATOM 7310 N N . TYR A 1 896 ? 46.271 -17.073 13.373 1.00 86.25 896 TYR A N 1
ATOM 7311 C CA . TYR A 1 896 ? 47.007 -16.207 14.280 1.00 86.25 896 TYR A CA 1
ATOM 7312 C C . TYR A 1 896 ? 47.906 -17.025 15.204 1.00 86.25 896 TYR A C 1
ATOM 7314 O O . TYR A 1 896 ? 47.537 -18.129 15.618 1.00 86.25 896 TYR A O 1
ATOM 7322 N N . THR A 1 897 ? 49.069 -16.473 15.534 1.00 81.50 897 THR A N 1
ATOM 7323 C CA . THR A 1 897 ? 49.992 -17.032 16.517 1.00 81.50 897 THR A CA 1
ATOM 7324 C C . THR A 1 897 ? 50.686 -15.902 17.266 1.00 81.50 897 THR A C 1
ATOM 7326 O O . THR A 1 897 ? 51.073 -14.912 16.659 1.00 81.50 897 THR A O 1
ATOM 7329 N N . ASP A 1 898 ? 50.869 -16.088 18.571 1.00 72.06 898 ASP A N 1
ATOM 7330 C CA . ASP A 1 898 ? 51.597 -15.157 19.445 1.00 72.06 898 ASP A CA 1
ATOM 7331 C C . ASP A 1 898 ? 53.097 -15.512 19.545 1.00 72.06 898 ASP A C 1
ATOM 7333 O O . ASP A 1 898 ? 53.830 -14.976 20.374 1.00 72.06 898 ASP A O 1
ATOM 7337 N N . GLU A 1 899 ? 53.562 -16.490 18.762 1.00 75.69 899 GLU A N 1
ATOM 7338 C CA . GLU A 1 899 ? 54.944 -16.970 18.815 1.00 75.69 899 GLU A CA 1
ATOM 7339 C C . GLU A 1 899 ? 55.906 -16.032 18.071 1.00 75.69 899 GLU A C 1
ATOM 7341 O O . GLU A 1 899 ? 55.775 -15.830 16.869 1.00 75.69 899 GLU A O 1
ATOM 7346 N N . GLU A 1 900 ? 56.966 -15.569 18.744 1.00 63.19 900 GLU A N 1
ATOM 7347 C CA . GLU A 1 900 ? 57.972 -14.633 18.193 1.00 63.19 900 GLU A CA 1
ATOM 7348 C C . GLU A 1 900 ? 58.682 -15.121 16.908 1.00 63.19 900 GLU A C 1
ATOM 7350 O O . GLU A 1 900 ? 59.310 -14.335 16.203 1.00 63.19 900 GLU A O 1
ATOM 7355 N N . ASN A 1 901 ? 58.603 -16.420 16.593 1.00 63.19 901 ASN A N 1
ATOM 7356 C CA . ASN A 1 901 ? 59.316 -17.052 15.479 1.00 63.19 901 ASN A CA 1
ATOM 7357 C C . ASN A 1 901 ? 58.454 -17.289 14.221 1.00 63.19 901 ASN A C 1
ATOM 7359 O O . ASN A 1 901 ? 58.966 -17.839 13.241 1.00 63.19 901 ASN A O 1
ATOM 7363 N N . ALA A 1 902 ? 57.164 -16.934 14.232 1.00 71.31 902 ALA A N 1
ATOM 7364 C CA . ALA A 1 902 ? 56.275 -17.081 13.078 1.00 71.31 902 ALA A CA 1
ATOM 7365 C C . ALA A 1 902 ? 55.178 -16.007 13.086 1.00 71.31 902 ALA A C 1
ATOM 7367 O O . ALA A 1 902 ? 54.501 -15.841 14.084 1.00 71.31 902 ALA A O 1
ATOM 7368 N N . GLU A 1 903 ? 54.952 -15.326 11.960 1.00 79.75 903 GLU A N 1
ATOM 7369 C CA . GLU A 1 903 ? 53.916 -14.278 11.849 1.00 79.75 903 GLU A CA 1
ATOM 7370 C C . GLU A 1 903 ? 52.492 -14.864 11.762 1.00 79.75 903 GLU A C 1
ATOM 7372 O O . GLU A 1 903 ? 51.524 -14.279 12.233 1.00 79.75 903 GLU A O 1
ATOM 7377 N N . PHE A 1 904 ? 52.347 -16.042 11.148 1.00 88.19 904 PHE A N 1
ATOM 7378 C CA . PHE A 1 904 ? 51.097 -16.803 11.086 1.00 88.19 904 PHE A CA 1
ATOM 7379 C C . PHE A 1 904 ? 51.377 -18.274 10.766 1.00 88.19 904 PHE A C 1
ATOM 7381 O O . PHE A 1 904 ? 52.397 -18.628 10.165 1.00 88.19 904 PHE A O 1
ATOM 7388 N N . TYR A 1 905 ? 50.423 -19.147 11.093 1.00 89.50 905 TYR A N 1
ATOM 7389 C CA . TYR A 1 905 ? 50.450 -20.553 10.693 1.00 89.50 905 TYR A CA 1
ATOM 7390 C C . TYR A 1 905 ? 49.477 -20.839 9.553 1.00 89.50 905 TYR A C 1
ATOM 7392 O O . TYR A 1 905 ? 48.355 -20.346 9.535 1.00 89.50 905 TYR A O 1
ATOM 7400 N N . LEU A 1 906 ? 49.869 -21.700 8.612 1.00 89.56 906 LEU A N 1
ATOM 7401 C CA . LEU A 1 906 ? 48.963 -22.191 7.573 1.00 89.56 906 LEU A CA 1
ATOM 7402 C C . LEU A 1 906 ? 48.390 -23.559 7.953 1.00 89.56 906 LEU A C 1
ATOM 7404 O O . LEU A 1 906 ? 49.132 -24.486 8.293 1.00 89.56 906 LEU A O 1
ATOM 7408 N N . LEU A 1 907 ? 47.075 -23.712 7.810 1.00 91.12 907 LEU A N 1
ATOM 7409 C CA . LEU A 1 907 ? 46.344 -24.952 8.069 1.00 91.12 907 LEU A CA 1
ATOM 7410 C C . LEU A 1 907 ? 45.518 -25.356 6.849 1.00 91.12 907 LEU A C 1
ATOM 7412 O O . LEU A 1 907 ? 44.787 -24.548 6.287 1.00 91.12 907 LEU A O 1
ATOM 7416 N N . ARG A 1 908 ? 45.566 -26.632 6.463 1.00 90.31 908 ARG A N 1
ATOM 7417 C CA . ARG A 1 908 ? 44.589 -27.209 5.532 1.00 90.31 908 ARG A CA 1
ATOM 7418 C C . ARG A 1 908 ? 43.419 -27.797 6.313 1.00 90.31 908 ARG A C 1
ATOM 7420 O O . ARG A 1 908 ? 43.616 -28.759 7.056 1.00 90.31 908 ARG A O 1
ATOM 7427 N N . ALA A 1 909 ? 42.220 -27.256 6.117 1.00 88.19 909 ALA A N 1
ATOM 7428 C CA . ALA A 1 909 ? 41.004 -27.752 6.750 1.00 88.19 909 ALA A CA 1
ATOM 7429 C C . ALA A 1 909 ? 40.666 -29.169 6.255 1.00 88.19 909 ALA A C 1
ATOM 7431 O O . ALA A 1 909 ? 40.712 -29.453 5.058 1.00 88.19 909 ALA A O 1
ATOM 7432 N N . SER A 1 910 ? 40.333 -30.056 7.188 1.00 84.50 910 SER A N 1
ATOM 7433 C CA . SER A 1 910 ? 39.883 -31.435 6.936 1.00 84.50 910 SER A CA 1
ATOM 7434 C C . SER A 1 910 ? 38.390 -31.634 7.203 1.00 84.50 910 SER A C 1
ATOM 7436 O O . SER A 1 910 ? 37.831 -32.655 6.826 1.00 84.50 910 SER A O 1
ATOM 7438 N N . SER A 1 911 ? 37.743 -30.660 7.840 1.00 82.12 911 SER A N 1
ATOM 7439 C CA . SER A 1 911 ? 36.306 -30.633 8.092 1.00 82.12 911 SER A CA 1
ATOM 7440 C C . SER A 1 911 ? 35.816 -29.186 8.111 1.00 82.12 911 SER A C 1
ATOM 7442 O O . SER A 1 911 ? 36.612 -28.260 8.289 1.00 82.12 911 SER A O 1
ATOM 7444 N N . CYS A 1 912 ? 34.506 -28.994 7.969 1.00 81.88 912 CYS A N 1
ATOM 7445 C CA . CYS A 1 912 ? 33.868 -27.717 8.285 1.00 81.88 912 CYS A CA 1
ATOM 7446 C C . CYS A 1 912 ? 33.968 -27.424 9.801 1.00 81.88 912 CYS A C 1
ATOM 7448 O O . CYS A 1 912 ? 34.219 -28.359 10.578 1.00 81.88 912 CYS A O 1
ATOM 7450 N N . PRO A 1 913 ? 33.776 -26.163 10.237 1.00 83.38 913 PRO A N 1
ATOM 7451 C CA . PRO A 1 913 ? 33.771 -25.818 11.655 1.00 83.38 913 PRO A CA 1
ATOM 7452 C C . PRO A 1 913 ? 32.708 -26.607 12.429 1.00 83.38 913 PRO A C 1
ATOM 7454 O O . PRO A 1 913 ? 31.571 -26.749 11.977 1.00 83.38 913 PRO A O 1
ATOM 7457 N N . GLU A 1 914 ? 33.063 -27.114 13.608 1.00 84.44 914 GLU A N 1
ATOM 7458 C CA . GLU A 1 914 ? 32.160 -27.890 14.461 1.00 84.44 914 GLU A CA 1
ATOM 7459 C C . GLU A 1 914 ? 32.232 -27.461 15.932 1.00 84.44 914 GLU A C 1
ATOM 7461 O O . GLU A 1 914 ? 33.263 -27.004 16.421 1.00 84.44 914 GLU A O 1
ATOM 7466 N N . LYS A 1 915 ? 31.126 -27.618 16.672 1.00 86.38 915 LYS A N 1
ATOM 7467 C CA . LYS A 1 915 ? 31.094 -27.410 18.130 1.00 86.38 915 LYS A CA 1
ATOM 7468 C C . LYS A 1 915 ? 31.490 -28.698 18.853 1.00 86.38 915 LYS A C 1
ATOM 7470 O O . LYS A 1 915 ? 30.847 -29.738 18.699 1.00 86.38 915 LYS A O 1
ATOM 7475 N N . LEU A 1 916 ? 32.518 -28.598 19.687 1.00 82.12 916 LEU A N 1
ATOM 7476 C CA . LEU A 1 916 ? 33.133 -29.711 20.403 1.00 82.12 916 LEU A CA 1
ATOM 7477 C C . LEU A 1 916 ? 32.192 -30.248 21.506 1.00 82.12 916 LEU A C 1
ATOM 7479 O O . LEU A 1 916 ? 31.782 -29.507 22.401 1.00 82.12 916 LEU A O 1
ATOM 7483 N N . ARG A 1 917 ? 31.812 -31.535 21.448 1.00 78.94 917 ARG A N 1
ATOM 7484 C CA . ARG A 1 917 ? 30.787 -32.133 22.342 1.00 78.94 917 ARG A CA 1
ATOM 7485 C C . ARG A 1 917 ? 31.321 -32.565 23.712 1.00 78.94 917 ARG A C 1
ATOM 7487 O O . ARG A 1 917 ? 30.568 -32.583 24.687 1.00 78.94 917 ARG A O 1
ATOM 7494 N N . THR A 1 918 ? 32.600 -32.912 23.787 1.00 81.62 918 THR A N 1
ATOM 7495 C CA . THR A 1 918 ? 33.317 -33.418 24.971 1.00 81.62 918 THR A CA 1
ATOM 7496 C C . THR A 1 918 ? 34.763 -32.985 24.864 1.00 81.62 918 THR A C 1
ATOM 7498 O O . THR A 1 918 ? 35.292 -33.146 23.780 1.00 81.62 918 THR A O 1
ATOM 7501 N N . SER A 1 919 ? 35.403 -32.483 25.923 1.00 86.31 919 SER A N 1
ATOM 7502 C CA . SER A 1 919 ? 36.785 -31.987 25.841 1.00 86.31 919 SER A CA 1
ATOM 7503 C C . SER A 1 919 ? 37.733 -32.984 25.154 1.00 86.31 919 SER A C 1
ATOM 7505 O O . SER A 1 919 ? 37.750 -34.160 25.511 1.00 86.31 919 SER A O 1
ATOM 7507 N N . GLU A 1 920 ? 38.506 -32.507 24.180 1.00 84.88 920 GLU A N 1
ATOM 7508 C CA . GLU A 1 920 ? 39.414 -33.312 23.350 1.00 84.88 920 GLU A CA 1
ATOM 7509 C C . GLU A 1 920 ? 40.828 -32.726 23.394 1.00 84.88 920 GLU A C 1
ATOM 7511 O O . GLU A 1 920 ? 41.000 -31.517 23.563 1.00 84.88 920 GLU A O 1
ATOM 7516 N N . VAL A 1 921 ? 41.832 -33.588 23.233 1.00 87.81 921 VAL A N 1
ATOM 7517 C CA . VAL A 1 921 ? 43.245 -33.209 23.096 1.00 87.81 921 VAL A CA 1
ATOM 7518 C C . VAL A 1 921 ? 43.699 -33.601 21.695 1.00 87.81 921 VAL A C 1
ATOM 7520 O O . VAL A 1 921 ? 43.396 -34.709 21.250 1.00 87.81 921 VAL A O 1
ATOM 7523 N N . ASP A 1 922 ? 44.378 -32.700 20.990 1.00 88.12 922 ASP A N 1
ATOM 7524 C CA . ASP A 1 922 ? 44.868 -32.963 19.636 1.00 88.12 922 ASP A CA 1
ATOM 7525 C C . ASP A 1 922 ? 46.243 -33.668 19.609 1.00 88.12 922 ASP A C 1
ATOM 7527 O O . ASP A 1 922 ? 46.886 -33.865 20.642 1.00 88.12 922 ASP A O 1
ATOM 7531 N N . ASP A 1 923 ? 46.728 -34.042 18.416 1.00 87.38 923 ASP A N 1
ATOM 7532 C CA . ASP A 1 923 ? 48.022 -34.738 18.250 1.00 87.38 923 ASP A CA 1
ATOM 7533 C C . ASP A 1 923 ? 49.241 -33.838 18.568 1.00 87.38 923 ASP A C 1
ATOM 7535 O O . ASP A 1 923 ? 50.399 -34.279 18.510 1.00 87.38 923 ASP A O 1
ATOM 7539 N N . TRP A 1 924 ? 48.992 -32.558 18.856 1.00 83.38 924 TRP A N 1
ATOM 7540 C CA . TRP A 1 924 ? 49.976 -31.567 19.282 1.00 83.38 924 TRP A CA 1
ATOM 7541 C C . TRP A 1 924 ? 49.950 -31.334 20.799 1.00 83.38 924 TRP A C 1
ATOM 7543 O O . TRP A 1 924 ? 50.801 -30.608 21.306 1.00 83.38 924 TRP A O 1
ATOM 7553 N N . GLY A 1 925 ? 49.062 -32.019 21.530 1.00 80.12 925 GLY A N 1
ATOM 7554 C CA . GLY A 1 925 ? 48.976 -31.976 22.989 1.00 80.12 925 GLY A CA 1
ATOM 7555 C C . GLY A 1 925 ? 48.141 -30.816 23.535 1.00 80.12 925 GLY A C 1
ATOM 7556 O O . GLY A 1 925 ? 48.189 -30.561 24.738 1.00 80.12 925 GLY A O 1
ATOM 7557 N N . VAL A 1 926 ? 47.374 -30.118 22.690 1.00 82.00 926 VAL A N 1
ATOM 7558 C CA . VAL A 1 926 ? 46.546 -28.971 23.087 1.00 82.00 926 VAL A CA 1
ATOM 7559 C C . VAL A 1 926 ? 45.136 -29.437 23.449 1.00 82.00 926 VAL A C 1
ATOM 7561 O O . VAL A 1 926 ? 44.478 -30.127 22.671 1.00 82.00 926 VAL A O 1
ATOM 7564 N N . SER A 1 927 ? 44.657 -29.062 24.641 1.00 83.25 927 SER A N 1
ATOM 7565 C CA . SER A 1 927 ? 43.329 -29.443 25.142 1.00 83.25 927 SER A CA 1
ATOM 7566 C C . SER A 1 927 ? 42.271 -28.372 24.877 1.00 83.25 927 SER A C 1
ATOM 7568 O O . SER A 1 927 ? 42.432 -27.225 25.301 1.00 83.25 927 SER A O 1
ATOM 7570 N N . PHE A 1 928 ? 41.140 -28.763 24.295 1.00 85.69 928 PHE A N 1
ATOM 7571 C CA . PHE A 1 928 ? 40.005 -27.882 24.016 1.00 85.69 928 PHE A CA 1
ATOM 7572 C C . PHE A 1 928 ? 38.798 -28.241 24.884 1.00 85.69 928 PHE A C 1
ATOM 7574 O O . PHE A 1 928 ? 38.500 -29.413 25.116 1.00 85.69 928 PHE A O 1
ATOM 7581 N N . ARG A 1 929 ? 38.091 -27.222 25.390 1.00 81.75 929 ARG A N 1
ATOM 7582 C CA . ARG A 1 929 ? 36.935 -27.401 26.281 1.00 81.75 929 ARG A CA 1
ATOM 7583 C C . ARG A 1 929 ? 35.668 -27.751 25.491 1.00 81.75 929 ARG A C 1
ATOM 7585 O O . ARG A 1 929 ? 35.507 -27.396 24.325 1.00 81.75 929 ARG A O 1
ATOM 7592 N N . LYS A 1 930 ? 34.728 -28.421 26.163 1.00 80.94 930 LYS A N 1
ATOM 7593 C CA . LYS A 1 930 ? 33.367 -28.648 25.654 1.00 80.94 930 LYS A CA 1
ATOM 7594 C C . LYS A 1 930 ? 32.686 -27.316 25.289 1.00 80.94 930 LYS A C 1
ATOM 7596 O O . LYS A 1 930 ? 32.822 -26.338 26.017 1.00 80.94 930 LYS A O 1
ATOM 7601 N N . ASN A 1 931 ? 31.911 -27.324 24.204 1.00 76.31 931 ASN A N 1
ATOM 7602 C CA . ASN A 1 931 ? 31.189 -26.198 23.592 1.00 76.31 931 ASN A CA 1
ATOM 7603 C C . ASN A 1 931 ? 32.047 -25.154 22.848 1.00 76.31 931 ASN A C 1
ATOM 7605 O O . ASN A 1 931 ? 31.496 -24.160 22.375 1.00 76.31 931 ASN A O 1
ATOM 7609 N N . THR A 1 932 ? 33.352 -25.368 22.670 1.00 82.00 932 THR A N 1
ATOM 7610 C CA . THR A 1 932 ? 34.181 -24.506 21.810 1.00 82.00 932 THR A CA 1
ATOM 7611 C C . THR A 1 932 ? 33.941 -24.828 20.329 1.00 82.00 932 THR A C 1
ATOM 7613 O O . THR A 1 932 ? 33.879 -26.002 19.956 1.00 82.00 932 THR A O 1
ATOM 7616 N N . LYS A 1 933 ? 33.790 -23.802 19.477 1.00 85.62 933 LYS A N 1
ATOM 7617 C CA . LYS A 1 933 ? 33.781 -23.973 18.015 1.00 85.62 933 LYS A CA 1
ATOM 7618 C C . LYS A 1 933 ? 35.216 -24.172 17.516 1.00 85.62 933 LYS A C 1
ATOM 7620 O O . LYS A 1 933 ? 36.085 -23.342 17.791 1.00 85.62 933 LYS A O 1
ATOM 7625 N N . ILE A 1 934 ? 35.460 -25.273 16.816 1.00 89.19 934 ILE A N 1
ATOM 7626 C CA . ILE A 1 934 ? 36.785 -25.701 16.364 1.00 89.19 934 ILE A CA 1
ATOM 7627 C C . ILE A 1 934 ? 36.796 -26.052 14.876 1.00 89.19 934 ILE A C 1
ATOM 7629 O O . ILE A 1 934 ? 35.768 -26.380 14.287 1.00 89.19 934 ILE A O 1
ATOM 7633 N N . ILE A 1 935 ? 37.987 -26.047 14.288 1.00 89.00 935 ILE A N 1
ATOM 7634 C CA . ILE A 1 935 ? 38.271 -26.532 12.940 1.00 89.00 935 ILE A CA 1
ATOM 7635 C C . ILE A 1 935 ? 39.350 -27.604 13.051 1.00 89.00 935 ILE A C 1
ATOM 7637 O O . ILE A 1 935 ? 40.353 -27.425 13.744 1.00 89.00 935 ILE A O 1
ATOM 7641 N N . ARG A 1 936 ? 39.162 -28.729 12.356 1.00 90.25 936 ARG A N 1
ATOM 7642 C CA . ARG A 1 936 ? 40.169 -29.793 12.286 1.00 90.25 936 ARG A CA 1
ATOM 7643 C C . ARG A 1 936 ? 40.964 -29.671 11.003 1.00 90.25 936 ARG A C 1
ATOM 7645 O O . ARG A 1 936 ? 40.385 -29.531 9.923 1.00 90.25 936 ARG A O 1
ATOM 7652 N N . GLY A 1 937 ? 42.279 -29.814 11.082 1.00 91.12 937 GLY A N 1
ATOM 7653 C CA . GLY A 1 937 ? 43.125 -29.733 9.899 1.00 91.12 937 GLY A CA 1
ATOM 7654 C C . GLY A 1 937 ? 44.532 -30.272 10.089 1.00 91.12 937 GLY A C 1
ATOM 7655 O O . GLY A 1 937 ? 44.850 -30.960 11.057 1.00 91.12 937 GLY A O 1
ATOM 7656 N N . GLN A 1 938 ? 45.381 -29.969 9.115 1.00 92.06 938 GLN A N 1
ATOM 7657 C CA . GLN A 1 938 ? 46.798 -30.318 9.121 1.00 92.06 938 GLN A CA 1
ATOM 7658 C C . GLN A 1 938 ? 47.629 -29.068 8.861 1.00 92.06 938 GLN A C 1
ATOM 7660 O O . GLN A 1 938 ? 47.372 -28.345 7.896 1.00 92.06 938 GLN A O 1
ATOM 7665 N N . TYR A 1 939 ? 48.627 -28.827 9.710 1.00 90.69 939 TYR A N 1
ATOM 7666 C CA . TYR A 1 939 ? 49.532 -27.694 9.554 1.00 90.69 939 TYR A CA 1
ATOM 7667 C C . TYR A 1 939 ? 50.475 -27.876 8.371 1.00 90.69 939 TYR A C 1
ATOM 7669 O O . TYR A 1 939 ? 50.872 -28.988 8.000 1.00 90.69 939 TYR A O 1
ATOM 7677 N N . PHE A 1 940 ? 50.880 -26.749 7.812 1.00 88.56 940 PHE A N 1
ATOM 7678 C CA . PHE A 1 940 ? 51.988 -26.654 6.885 1.00 88.56 940 PHE A CA 1
ATOM 7679 C C . PHE A 1 940 ? 53.276 -26.260 7.618 1.00 88.56 940 PHE A C 1
ATOM 7681 O O . PHE A 1 940 ? 53.255 -25.445 8.533 1.00 88.56 940 PHE A O 1
ATOM 7688 N N . LYS A 1 941 ? 54.411 -26.813 7.183 1.00 85.81 941 LYS A N 1
ATOM 7689 C CA . LYS A 1 941 ? 55.757 -26.407 7.610 1.00 85.81 941 LYS A CA 1
ATOM 7690 C C . LYS A 1 941 ? 56.452 -25.668 6.471 1.00 85.81 941 LYS A C 1
ATOM 7692 O O . LYS A 1 941 ? 56.368 -26.141 5.338 1.00 85.81 941 LYS A O 1
ATOM 7697 N N . SER A 1 942 ? 57.148 -24.569 6.748 1.00 79.69 942 SER A N 1
ATOM 7698 C CA . SER A 1 942 ? 57.980 -23.888 5.748 1.00 79.69 942 SER A CA 1
ATOM 7699 C C . SER A 1 942 ? 59.075 -24.824 5.207 1.00 79.69 942 SER A C 1
ATOM 7701 O O . SER A 1 942 ? 59.709 -25.577 5.950 1.00 79.69 942 SER A O 1
ATOM 7703 N N . ASP A 1 943 ? 59.256 -24.824 3.887 1.00 76.94 943 ASP A N 1
ATOM 7704 C CA . ASP A 1 943 ? 60.257 -25.608 3.156 1.00 76.94 943 ASP A CA 1
ATOM 7705 C C . ASP A 1 943 ? 61.315 -24.654 2.580 1.00 76.94 943 ASP A C 1
ATOM 7707 O O . ASP A 1 943 ? 61.340 -24.341 1.390 1.00 76.94 943 ASP A O 1
ATOM 7711 N N . LEU A 1 944 ? 62.195 -24.162 3.457 1.00 66.44 944 LEU A N 1
ATOM 7712 C CA . LEU A 1 944 ? 63.214 -23.148 3.137 1.00 66.44 944 LEU A CA 1
ATOM 7713 C C . LEU A 1 944 ? 64.190 -23.575 2.022 1.00 66.44 944 LEU A C 1
ATOM 7715 O O . LEU A 1 944 ? 64.851 -22.734 1.426 1.00 66.44 944 LEU A O 1
ATOM 7719 N N . ASN A 1 945 ? 64.254 -24.868 1.694 1.00 64.44 945 ASN A N 1
ATOM 7720 C CA . ASN A 1 945 ? 65.120 -25.400 0.640 1.00 64.44 945 ASN A CA 1
ATOM 7721 C C . ASN A 1 945 ? 64.595 -25.134 -0.785 1.00 64.44 945 ASN A C 1
ATOM 7723 O O . ASN A 1 945 ? 65.302 -25.421 -1.751 1.00 64.44 945 ASN A O 1
ATOM 7727 N N . ARG A 1 946 ? 63.351 -24.651 -0.942 1.00 61.59 946 ARG A N 1
ATOM 7728 C CA . ARG A 1 946 ? 62.699 -24.460 -2.252 1.00 61.59 946 ARG A CA 1
ATOM 7729 C C . ARG A 1 946 ? 62.447 -22.993 -2.603 1.00 61.59 946 ARG A C 1
ATOM 7731 O O . ARG A 1 946 ? 62.738 -22.598 -3.727 1.00 61.59 946 ARG A O 1
ATOM 7738 N N . SER A 1 947 ? 61.890 -22.223 -1.671 1.00 63.97 947 SER A N 1
ATOM 7739 C CA . SER A 1 947 ? 61.671 -20.767 -1.748 1.00 63.97 947 SER A CA 1
ATOM 7740 C C . SER A 1 947 ? 61.109 -20.257 -0.414 1.00 63.97 947 SER A C 1
ATOM 7742 O O . SER A 1 947 ? 60.435 -21.027 0.275 1.00 63.97 947 SER A O 1
ATOM 7744 N N . GLU A 1 948 ? 61.280 -18.969 -0.102 1.00 67.69 948 GLU A N 1
ATOM 7745 C CA . GLU A 1 948 ? 60.835 -18.338 1.162 1.00 67.69 948 GLU A CA 1
ATOM 7746 C C . GLU A 1 948 ? 59.330 -18.515 1.456 1.00 67.69 948 GLU A C 1
ATOM 7748 O O . GLU A 1 948 ? 58.954 -18.720 2.603 1.00 67.69 948 GLU A O 1
ATOM 7753 N N . LEU A 1 949 ? 58.475 -18.581 0.426 1.00 81.75 949 LEU A N 1
ATOM 7754 C CA . LEU A 1 949 ? 57.019 -18.781 0.555 1.00 81.75 949 LEU A CA 1
ATOM 7755 C C . LEU A 1 949 ? 56.545 -20.197 0.177 1.00 81.75 949 LEU A C 1
ATOM 7757 O O . LEU A 1 949 ? 55.410 -20.394 -0.272 1.00 81.75 949 LEU A O 1
ATOM 7761 N N . SER A 1 950 ? 57.415 -21.205 0.298 1.00 82.25 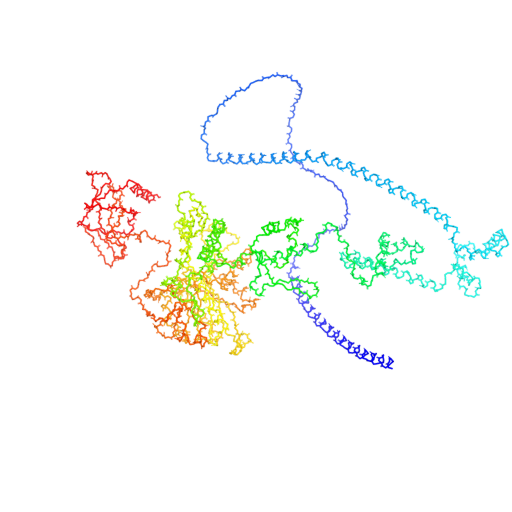950 SER A N 1
ATOM 7762 C CA . SER A 1 950 ? 57.027 -22.603 0.065 1.00 82.25 950 SER A CA 1
ATOM 7763 C C . SER A 1 950 ? 56.810 -23.378 1.355 1.00 82.25 950 SER A C 1
ATOM 7765 O O . SER A 1 950 ? 57.542 -23.244 2.330 1.00 82.25 950 SER A O 1
ATOM 7767 N N . TYR A 1 951 ? 55.790 -24.226 1.333 1.00 86.50 951 TYR A N 1
ATOM 7768 C CA . TYR A 1 951 ? 55.262 -24.925 2.487 1.00 86.50 951 TYR A CA 1
ATOM 7769 C C . TYR A 1 951 ? 54.977 -26.391 2.156 1.00 86.50 951 TYR A C 1
ATOM 7771 O O . TYR A 1 951 ? 54.566 -26.732 1.045 1.00 86.50 951 TYR A O 1
ATOM 7779 N N . LYS A 1 952 ? 55.134 -27.282 3.135 1.00 87.44 952 LYS A N 1
ATOM 7780 C CA . LYS A 1 952 ? 54.879 -28.721 3.013 1.00 87.44 952 LYS A CA 1
ATOM 7781 C C . LYS A 1 952 ? 53.931 -29.201 4.106 1.00 87.44 952 LYS A C 1
ATOM 7783 O O . LYS A 1 952 ? 54.126 -28.905 5.280 1.00 87.44 952 LYS A O 1
ATOM 7788 N N . LEU A 1 953 ? 52.906 -29.960 3.725 1.00 88.69 953 LEU A N 1
ATOM 7789 C CA . LEU A 1 953 ? 51.856 -30.412 4.643 1.00 88.69 953 LEU A CA 1
ATOM 7790 C C . LEU A 1 953 ? 52.355 -31.503 5.611 1.00 88.69 953 LEU A C 1
ATOM 7792 O O . LEU A 1 953 ? 52.894 -32.530 5.181 1.00 88.69 953 LEU A O 1
ATOM 7796 N N . ILE A 1 954 ? 52.111 -31.331 6.912 1.00 88.25 954 ILE A N 1
ATOM 7797 C CA . ILE A 1 954 ? 52.428 -32.316 7.953 1.00 88.25 954 ILE A CA 1
ATOM 7798 C C . ILE A 1 954 ? 51.283 -33.330 8.054 1.00 88.25 954 ILE A C 1
ATOM 7800 O O . ILE A 1 954 ? 50.263 -33.098 8.691 1.00 88.25 954 ILE A O 1
ATOM 7804 N N . ARG A 1 955 ? 51.447 -34.500 7.431 1.00 81.94 955 ARG A N 1
ATOM 7805 C CA . ARG A 1 955 ? 50.364 -35.500 7.323 1.00 81.94 955 ARG A CA 1
ATOM 7806 C C . ARG A 1 955 ? 50.150 -36.370 8.565 1.00 81.94 955 ARG A C 1
ATOM 7808 O O . ARG A 1 955 ? 49.096 -36.982 8.692 1.00 81.94 955 ARG A O 1
ATOM 7815 N N . ARG A 1 956 ? 51.166 -36.498 9.426 1.00 81.56 956 ARG A N 1
ATOM 7816 C CA . ARG A 1 956 ? 51.177 -37.463 10.544 1.00 81.56 956 ARG A CA 1
ATOM 7817 C C . ARG A 1 956 ? 50.523 -36.948 11.827 1.00 81.56 956 ARG A C 1
ATOM 7819 O O . ARG A 1 956 ? 50.331 -37.749 12.729 1.00 81.56 956 ARG A O 1
ATOM 7826 N N . LYS A 1 957 ? 50.211 -35.653 11.907 1.00 85.19 957 LYS A N 1
ATOM 7827 C CA . LYS A 1 957 ? 49.597 -35.022 13.078 1.00 85.19 957 LYS A CA 1
ATOM 7828 C C . LYS A 1 957 ? 48.385 -34.209 12.648 1.00 85.19 957 LYS A C 1
ATOM 7830 O O . LYS A 1 957 ? 48.495 -33.396 11.730 1.00 85.19 957 LYS A O 1
ATOM 7835 N N . LYS A 1 958 ? 47.247 -34.430 13.293 1.00 87.00 958 LYS A N 1
ATOM 7836 C CA . LYS A 1 958 ? 46.031 -33.635 13.138 1.00 87.00 958 LYS A CA 1
ATOM 7837 C C . LYS A 1 958 ? 46.008 -32.545 14.199 1.00 87.00 958 LYS A C 1
ATOM 7839 O O . LYS A 1 958 ? 46.263 -32.806 15.369 1.00 87.00 958 LYS A O 1
ATOM 7844 N N . ALA A 1 959 ? 45.704 -31.335 13.762 1.00 88.94 959 ALA A N 1
ATOM 7845 C CA . ALA A 1 959 ? 45.533 -30.187 14.629 1.00 88.94 959 ALA A CA 1
ATOM 7846 C C . ALA A 1 959 ? 44.050 -29.892 14.822 1.00 88.94 959 ALA A C 1
ATOM 7848 O O . ALA A 1 959 ? 43.253 -30.017 13.881 1.00 88.94 959 ALA A O 1
ATOM 7849 N N . ILE A 1 960 ? 43.707 -29.480 16.036 1.00 89.94 960 ILE A N 1
ATOM 7850 C CA . ILE A 1 960 ? 42.428 -28.854 16.348 1.00 89.94 960 ILE A CA 1
ATOM 7851 C C . ILE A 1 960 ? 42.730 -27.384 16.619 1.00 89.94 960 ILE A C 1
ATOM 7853 O O . ILE A 1 960 ? 43.619 -27.080 17.403 1.00 89.94 960 ILE A O 1
ATOM 7857 N N . VAL A 1 961 ? 42.015 -26.473 15.962 1.00 88.38 961 VAL A N 1
ATOM 7858 C CA . VAL A 1 961 ? 42.208 -25.030 16.162 1.00 88.38 961 VAL A CA 1
ATOM 7859 C C . VAL A 1 961 ? 40.881 -24.350 16.482 1.00 88.38 961 VAL A C 1
ATOM 7861 O O . VAL A 1 961 ? 39.857 -24.743 15.916 1.00 88.38 961 VAL A O 1
ATOM 7864 N N . PRO A 1 962 ? 40.846 -23.348 17.376 1.00 86.75 962 PRO A N 1
ATOM 7865 C CA . PRO A 1 962 ? 39.649 -22.548 17.591 1.00 86.75 962 PRO A CA 1
ATOM 7866 C C . PRO A 1 962 ? 39.281 -21.780 16.324 1.00 86.75 962 PRO A C 1
ATOM 7868 O O . PRO A 1 962 ? 40.147 -21.264 15.621 1.00 86.75 962 PRO A O 1
ATOM 7871 N N . GLU A 1 963 ? 37.985 -21.643 16.064 1.00 82.56 963 GLU A N 1
ATOM 7872 C CA . GLU A 1 963 ? 37.483 -20.830 14.950 1.00 82.56 963 GLU A CA 1
ATOM 7873 C C . GLU A 1 963 ? 37.976 -19.376 15.014 1.00 82.56 963 GLU A C 1
ATOM 7875 O O . GLU A 1 963 ? 38.354 -18.803 13.998 1.00 82.56 963 GLU A O 1
ATOM 7880 N N . ALA A 1 964 ? 38.038 -18.809 16.222 1.00 80.69 964 ALA A N 1
ATOM 7881 C CA . ALA A 1 964 ? 38.473 -17.433 16.455 1.00 80.69 964 ALA A CA 1
ATOM 7882 C C . ALA A 1 964 ? 39.940 -17.168 16.066 1.00 80.69 964 ALA A C 1
ATOM 7884 O O . ALA A 1 964 ? 40.326 -16.015 15.927 1.00 80.69 964 ALA A O 1
ATOM 7885 N N . SER A 1 965 ? 40.755 -18.212 15.888 1.00 84.75 965 SER A N 1
ATOM 7886 C CA . SER A 1 965 ? 42.157 -18.077 15.484 1.00 84.75 965 SER A CA 1
ATOM 7887 C C . SER A 1 965 ? 42.330 -17.909 13.970 1.00 84.75 965 SER A C 1
ATOM 7889 O O . SER A 1 965 ? 43.450 -17.691 13.517 1.00 84.75 965 SER A O 1
ATOM 7891 N N . VAL A 1 966 ? 41.264 -18.040 13.170 1.00 86.06 966 VAL A N 1
ATOM 7892 C CA . VAL A 1 966 ? 41.322 -17.886 11.709 1.00 86.06 966 VAL A CA 1
ATOM 7893 C C . VAL A 1 966 ? 41.277 -16.411 11.330 1.00 86.06 966 VAL A C 1
ATOM 7895 O O . VAL A 1 966 ? 40.264 -15.749 11.531 1.00 86.06 966 VAL A O 1
ATOM 7898 N N . ILE A 1 967 ? 42.349 -15.926 10.704 1.00 85.75 967 ILE A N 1
ATOM 7899 C CA . ILE A 1 967 ? 42.461 -14.526 10.271 1.00 85.75 967 ILE A CA 1
ATOM 7900 C C . ILE A 1 967 ? 42.097 -14.366 8.796 1.00 85.75 967 ILE A C 1
ATOM 7902 O O . ILE A 1 967 ? 41.491 -13.376 8.399 1.00 85.75 967 ILE A O 1
ATOM 7906 N N . TYR A 1 968 ? 42.459 -15.347 7.963 1.00 85.75 968 TYR A N 1
ATOM 7907 C CA . TYR A 1 968 ? 42.310 -15.237 6.513 1.00 85.75 968 TYR A CA 1
ATOM 7908 C C . TYR A 1 968 ? 42.042 -16.599 5.860 1.00 85.75 968 TYR A C 1
ATOM 7910 O O . TYR A 1 968 ? 42.666 -17.608 6.199 1.00 85.75 968 TYR A O 1
ATOM 7918 N N . ILE A 1 969 ? 41.126 -16.632 4.887 1.00 86.69 969 ILE A N 1
ATOM 7919 C CA . ILE A 1 969 ? 40.809 -17.823 4.084 1.00 86.69 969 ILE A CA 1
ATOM 7920 C C . ILE A 1 969 ? 41.428 -17.643 2.700 1.00 86.69 969 ILE A C 1
ATOM 7922 O O . ILE A 1 969 ? 40.986 -16.800 1.921 1.00 86.69 969 ILE A O 1
ATOM 7926 N N . ALA A 1 970 ? 42.435 -18.450 2.369 1.00 80.88 970 ALA A N 1
ATOM 7927 C CA . ALA A 1 970 ? 43.170 -18.279 1.125 1.00 80.88 970 ALA A CA 1
ATOM 7928 C C . ALA A 1 970 ? 42.371 -18.788 -0.097 1.00 80.88 970 ALA A C 1
ATOM 7930 O O . ALA A 1 970 ? 42.012 -19.973 -0.152 1.00 80.88 970 ALA A O 1
ATOM 7931 N N . PRO A 1 971 ? 42.108 -17.942 -1.113 1.00 71.44 971 PRO A N 1
ATOM 7932 C CA . PRO A 1 971 ? 41.290 -18.330 -2.256 1.00 71.44 971 PRO A CA 1
ATOM 7933 C C . PRO A 1 971 ? 42.030 -19.300 -3.192 1.00 71.44 971 PRO A C 1
ATOM 7935 O O . PRO A 1 971 ? 43.056 -18.974 -3.780 1.00 71.44 971 PRO A O 1
ATOM 7938 N N . GLN A 1 972 ? 41.461 -20.501 -3.362 1.00 62.72 972 GLN A N 1
ATOM 7939 C CA . GLN A 1 972 ? 41.815 -21.504 -4.387 1.00 62.72 972 GLN A CA 1
ATOM 7940 C C . GLN A 1 972 ? 43.311 -21.864 -4.515 1.00 62.72 972 GLN A C 1
ATOM 7942 O O . GLN A 1 972 ? 43.814 -22.119 -5.613 1.00 62.72 972 GLN A O 1
ATOM 7947 N N . LEU A 1 973 ? 44.020 -21.978 -3.392 1.00 72.88 973 LEU A N 1
ATOM 7948 C CA . LEU A 1 973 ? 45.383 -22.506 -3.382 1.00 72.88 973 LEU A CA 1
ATOM 7949 C C . LEU A 1 973 ? 45.399 -24.016 -3.673 1.00 72.88 973 LEU A C 1
ATOM 7951 O O . LEU A 1 973 ? 44.868 -24.826 -2.911 1.00 72.88 973 LEU A O 1
ATOM 7955 N N . ARG A 1 974 ? 46.032 -24.419 -4.782 1.00 65.38 974 ARG A N 1
ATOM 7956 C CA . ARG A 1 974 ? 46.198 -25.838 -5.132 1.00 65.38 974 ARG A CA 1
ATOM 7957 C C . ARG A 1 974 ? 47.416 -26.418 -4.422 1.00 65.38 974 ARG A C 1
ATOM 7959 O O . ARG A 1 974 ? 48.548 -26.020 -4.678 1.00 65.38 974 ARG A O 1
ATOM 7966 N N . VAL A 1 975 ? 47.185 -27.410 -3.568 1.00 72.31 975 VAL A N 1
ATOM 7967 C CA . VAL A 1 975 ? 48.259 -28.242 -3.014 1.00 72.31 975 VAL A CA 1
ATOM 7968 C C . VAL A 1 975 ? 48.686 -29.247 -4.084 1.00 72.31 975 VAL A C 1
ATOM 7970 O O . VAL A 1 975 ? 47.875 -30.052 -4.543 1.00 72.31 975 VAL A O 1
ATOM 7973 N N . ASN A 1 976 ? 49.956 -29.211 -4.487 1.00 70.69 976 ASN A N 1
ATOM 7974 C CA . ASN A 1 976 ? 50.481 -30.087 -5.537 1.00 70.69 976 ASN A CA 1
ATOM 7975 C C . ASN A 1 976 ? 50.513 -31.560 -5.090 1.00 70.69 976 ASN A C 1
ATOM 7977 O O . ASN A 1 976 ? 50.503 -31.862 -3.897 1.00 70.69 976 ASN A O 1
ATOM 7981 N N . SER A 1 977 ? 50.651 -32.497 -6.038 1.00 66.81 977 SER A N 1
ATOM 7982 C CA . SER A 1 977 ? 50.685 -33.955 -5.787 1.00 66.81 977 SER A CA 1
ATOM 7983 C C . SER A 1 977 ? 51.767 -34.419 -4.795 1.00 66.81 977 SER A C 1
ATOM 7985 O O . SER A 1 977 ? 51.662 -35.500 -4.222 1.00 66.81 977 SER A O 1
ATOM 7987 N N . ARG A 1 978 ? 52.788 -33.588 -4.540 1.00 71.38 978 ARG A N 1
ATOM 7988 C CA . ARG A 1 978 ? 53.827 -33.803 -3.513 1.00 71.38 978 ARG A CA 1
ATOM 7989 C C . ARG A 1 978 ? 53.500 -33.184 -2.142 1.00 71.38 978 ARG A C 1
ATOM 7991 O O . ARG A 1 978 ? 54.390 -33.093 -1.302 1.00 71.38 978 ARG A O 1
ATOM 7998 N N . PHE A 1 979 ? 52.259 -32.749 -1.916 1.00 77.31 979 PHE A N 1
ATOM 7999 C CA . PHE A 1 979 ? 51.795 -32.063 -0.700 1.00 77.31 979 PHE A CA 1
ATOM 8000 C C . PHE A 1 979 ? 52.556 -30.769 -0.376 1.00 77.31 979 PHE A C 1
ATOM 8002 O O . PHE A 1 979 ? 52.678 -30.383 0.787 1.00 77.31 979 PHE A O 1
ATOM 8009 N N . ALA A 1 980 ? 53.075 -30.120 -1.418 1.00 79.94 980 ALA A N 1
ATOM 8010 C CA . ALA A 1 980 ? 53.742 -28.831 -1.336 1.00 79.94 980 ALA A CA 1
ATOM 8011 C C . ALA A 1 980 ? 52.798 -27.726 -1.822 1.00 79.94 980 ALA A C 1
ATOM 8013 O O . ALA A 1 980 ? 52.059 -27.922 -2.792 1.00 79.94 980 ALA A O 1
ATOM 8014 N N . LEU A 1 981 ? 52.852 -26.586 -1.149 1.00 84.50 981 LEU A N 1
ATOM 8015 C CA . LEU A 1 981 ? 52.101 -25.373 -1.421 1.00 84.50 981 LEU A CA 1
ATOM 8016 C C . LEU A 1 981 ? 53.100 -24.225 -1.582 1.00 84.50 981 LEU A C 1
ATOM 8018 O O . LEU A 1 981 ? 53.962 -24.051 -0.729 1.00 84.50 981 LEU A O 1
ATOM 8022 N N . THR A 1 982 ? 52.982 -23.444 -2.649 1.00 83.69 982 THR A N 1
ATOM 8023 C CA . THR A 1 982 ? 53.700 -22.169 -2.776 1.00 83.69 982 THR A CA 1
ATOM 8024 C C . THR A 1 982 ? 52.673 -21.063 -2.607 1.00 83.69 982 THR A C 1
ATOM 8026 O O . THR A 1 982 ? 51.698 -21.025 -3.360 1.00 83.69 982 THR A O 1
ATOM 8029 N N . LEU A 1 983 ? 52.852 -20.221 -1.593 1.00 83.69 983 LEU A N 1
ATOM 8030 C CA . LEU A 1 983 ? 51.951 -19.112 -1.316 1.00 83.69 983 LEU A CA 1
ATOM 8031 C C . LEU A 1 983 ? 52.291 -17.953 -2.271 1.00 83.69 983 LEU A C 1
ATOM 8033 O O . LEU A 1 983 ? 53.449 -17.538 -2.310 1.00 83.69 983 LEU A O 1
ATOM 8037 N N . PRO A 1 984 ? 51.337 -17.444 -3.073 1.00 85.19 984 PRO A N 1
ATOM 8038 C CA . PRO A 1 984 ? 51.574 -16.263 -3.893 1.00 85.19 984 PRO A CA 1
ATOM 8039 C C . PRO A 1 984 ? 51.892 -15.054 -3.010 1.00 85.19 984 PRO A C 1
ATOM 8041 O O . PRO A 1 984 ? 51.211 -14.832 -2.010 1.00 85.19 984 PRO A O 1
ATOM 8044 N N . GLU A 1 985 ? 52.870 -14.246 -3.415 1.00 81.25 985 GLU A N 1
ATOM 8045 C CA . GLU A 1 985 ? 53.306 -13.046 -2.683 1.00 81.25 985 GLU A CA 1
ATOM 8046 C C . GLU A 1 985 ? 52.146 -12.077 -2.407 1.00 81.25 985 GLU A C 1
ATOM 8048 O O . GLU A 1 985 ? 52.033 -11.538 -1.314 1.00 81.25 985 GLU A O 1
ATOM 8053 N N . THR A 1 986 ? 51.203 -11.943 -3.344 1.00 80.75 986 THR A N 1
ATOM 8054 C CA . THR A 1 986 ? 49.995 -11.124 -3.155 1.00 80.75 986 THR A CA 1
ATOM 8055 C C . THR A 1 986 ? 49.124 -11.611 -1.997 1.00 80.75 986 THR A C 1
ATOM 8057 O O . THR A 1 986 ? 48.638 -10.804 -1.221 1.00 80.75 986 THR A O 1
ATOM 8060 N N . VAL A 1 987 ? 48.948 -12.929 -1.855 1.00 82.69 987 VAL A N 1
ATOM 8061 C CA . VAL A 1 987 ? 48.137 -13.514 -0.776 1.00 82.69 987 VAL A CA 1
ATOM 8062 C C . VAL A 1 987 ? 48.870 -13.408 0.559 1.00 82.69 987 VAL A C 1
ATOM 8064 O O . VAL A 1 987 ? 48.241 -13.203 1.588 1.00 82.69 987 VAL A O 1
ATOM 8067 N N . HIS A 1 988 ? 50.198 -13.526 0.549 1.00 83.62 988 HIS A N 1
ATOM 8068 C CA . HIS A 1 988 ? 51.019 -13.305 1.736 1.00 83.62 988 HIS A CA 1
ATOM 8069 C C . HIS A 1 988 ? 50.898 -11.861 2.250 1.00 83.62 988 HIS A C 1
ATOM 8071 O O . HIS A 1 988 ? 50.633 -11.669 3.432 1.00 83.62 988 HIS A O 1
ATOM 8077 N N . LEU A 1 989 ? 50.997 -10.865 1.362 1.00 83.12 989 LEU A N 1
ATOM 8078 C CA . LEU A 1 989 ? 50.810 -9.453 1.716 1.00 83.12 989 LEU A CA 1
ATOM 8079 C C . LEU A 1 989 ? 49.387 -9.153 2.208 1.00 83.12 989 LEU A C 1
ATOM 8081 O O . LEU A 1 989 ? 49.228 -8.389 3.155 1.00 83.12 989 LEU A O 1
ATOM 8085 N N . ASP A 1 990 ? 48.364 -9.777 1.615 1.00 83.50 990 ASP A N 1
ATOM 8086 C CA . ASP A 1 990 ? 46.985 -9.654 2.101 1.00 83.50 990 ASP A CA 1
ATOM 8087 C C . ASP A 1 990 ? 46.857 -10.185 3.541 1.00 83.50 990 ASP A C 1
ATOM 8089 O O . ASP A 1 990 ? 46.248 -9.526 4.379 1.00 83.50 990 ASP A O 1
ATOM 8093 N N . ILE A 1 991 ? 47.464 -11.337 3.856 1.00 83.81 991 ILE A N 1
ATOM 8094 C CA . ILE A 1 991 ? 47.455 -11.905 5.217 1.00 83.81 991 ILE A CA 1
ATOM 8095 C C . ILE A 1 991 ? 48.135 -10.952 6.210 1.00 83.81 991 ILE A C 1
ATOM 8097 O O . ILE A 1 991 ? 47.573 -10.693 7.272 1.00 83.81 991 ILE A O 1
ATOM 8101 N N . LEU A 1 992 ? 49.299 -10.399 5.852 1.00 83.06 992 LEU A N 1
ATOM 8102 C CA . LEU A 1 992 ? 50.019 -9.436 6.693 1.00 83.06 992 LEU A CA 1
ATOM 8103 C C . LEU A 1 992 ? 49.220 -8.146 6.911 1.00 83.06 992 LEU A C 1
ATOM 8105 O O . LEU A 1 992 ? 49.167 -7.644 8.025 1.00 83.06 992 LEU A O 1
ATOM 8109 N N . SER A 1 993 ? 48.521 -7.650 5.886 1.00 81.94 993 SER A N 1
ATOM 8110 C CA . SER A 1 993 ? 47.685 -6.452 6.035 1.00 81.94 993 SER A CA 1
ATOM 8111 C C . SER A 1 993 ? 46.541 -6.640 7.035 1.00 81.94 993 SER A C 1
ATOM 8113 O O . SER A 1 993 ? 46.202 -5.707 7.756 1.00 81.94 993 SER A O 1
ATOM 8115 N N . VAL A 1 994 ? 45.968 -7.849 7.116 1.00 81.62 994 VAL A N 1
ATOM 8116 C CA . VAL A 1 994 ? 44.919 -8.152 8.101 1.00 81.62 994 VAL A CA 1
ATOM 8117 C C . VAL A 1 994 ? 45.509 -8.270 9.509 1.00 81.62 994 VAL A C 1
ATOM 8119 O O . VAL A 1 994 ? 44.866 -7.846 10.463 1.00 81.62 994 VAL A O 1
ATOM 8122 N N . LEU A 1 995 ? 46.727 -8.802 9.647 1.00 80.06 995 LEU A N 1
ATOM 8123 C CA . LEU A 1 995 ? 47.444 -8.836 10.926 1.00 80.06 995 LEU A CA 1
ATOM 8124 C C . LEU A 1 995 ? 47.734 -7.420 11.448 1.00 80.06 995 LEU A C 1
ATOM 8126 O O . LEU A 1 995 ? 47.405 -7.126 12.595 1.00 80.06 995 LEU A O 1
ATOM 8130 N N . ASP A 1 996 ? 48.232 -6.525 10.590 1.00 76.75 996 ASP A N 1
ATOM 8131 C CA . ASP A 1 996 ? 48.491 -5.121 10.943 1.00 76.75 996 ASP A CA 1
ATOM 8132 C C . ASP A 1 996 ? 47.210 -4.381 11.388 1.00 76.75 996 ASP A C 1
ATOM 8134 O O . ASP A 1 996 ? 47.249 -3.561 12.305 1.00 76.75 996 ASP A O 1
ATOM 8138 N N . GLU A 1 997 ? 46.058 -4.668 10.763 1.00 72.44 997 GLU A N 1
ATOM 8139 C CA . GLU A 1 997 ? 44.752 -4.109 11.159 1.00 72.44 997 GLU A CA 1
ATOM 8140 C C . GLU A 1 997 ? 44.242 -4.655 12.503 1.00 72.44 997 GLU A C 1
ATOM 8142 O O . GLU A 1 997 ? 43.456 -3.983 13.171 1.00 72.44 997 GLU A O 1
ATOM 8147 N N . MET A 1 998 ? 44.650 -5.865 12.902 1.00 64.81 998 MET A N 1
ATOM 8148 C CA . MET A 1 998 ? 44.267 -6.463 14.186 1.00 64.81 998 MET A CA 1
ATOM 8149 C C . MET A 1 998 ? 45.112 -5.950 15.358 1.00 64.81 998 MET A C 1
ATOM 8151 O O . MET A 1 998 ? 44.622 -5.935 16.488 1.00 64.81 998 MET A O 1
ATOM 8155 N N . GLU A 1 999 ? 46.356 -5.536 15.105 1.00 60.75 999 GLU A N 1
ATOM 8156 C CA . GLU A 1 999 ? 47.242 -4.945 16.118 1.00 60.75 999 GLU A CA 1
ATOM 8157 C C . GLU A 1 999 ? 46.988 -3.440 16.354 1.00 60.75 999 GLU A C 1
ATOM 8159 O O . GLU A 1 999 ? 47.417 -2.899 17.379 1.00 60.75 999 GLU A O 1
ATOM 8164 N N . SER A 1 1000 ? 46.274 -2.765 15.439 1.00 46.38 1000 SER A N 1
ATOM 8165 C CA . SER A 1 1000 ? 45.889 -1.342 15.518 1.00 46.38 1000 SER A CA 1
ATOM 8166 C C . SER A 1 1000 ? 44.557 -1.101 16.226 1.00 46.38 1000 SER A C 1
ATOM 8168 O O . SER A 1 1000 ? 44.466 -0.114 16.997 1.00 46.38 1000 SER A O 1
#

pLDDT: mean 74.1, std 18.59, range [22.47, 97.75]

Foldseek 3Di:
DVVVVVVVVVVVVVVVVVVVVVVVVVVVVVVVVVVVVVVVVVVVVVVVVVVVVVVVVVPPPPDDDDDDDDDDDDDDDDDDDDDDDDDDDDDDDDDDDDDDDDDDDDDDDDDDDDDDDDDDPVVVVVVVVVVVVVVVVVVVVVVVVVVVVVVVVVVVVVVVVVVVVVVVVVVVVVVVVVVVVVVVVVVVVVCVVCVVDDPLVVVVVVVVVVDVDPVRVVVVVVVVVVPADPDPVSNVVVVVVVLPDPPDPVNVVCVVNVNDQDPVNVVVVVVVLVVLVVLLVLLVVLVVPPDPVSVLVLLVSLLVPQDPVCVVVVCLVVSCVSSVHDSVSSVVSVVVNCVQVPDPPDDSPDDDDPDDPPDDDPVVLVVLAVLCVDPQFKDFQPDPPQWDWDDPDVVDIDTDTAIEGPDDLVVSVVVVCVVCVPDPDDSVRSVVSYDPRYDYDDPVNPPFQPDQLRVQLVQLLVQLLVCCVPPPVVPDDPVVCVLQPRDPDSVVLLVVQFDDDDPVDNDGFPCRLLVVDPVGALVSRDDDCLLLDPDPPRDWGKGWHWDFDQDPLFTDTDIDIDTGHSNVSVVVSRVSSRNNSNLVRQQVQQVVLVVLCLVQPDALAKEKEKDKADWQFFDALDDDPVCVVPTQTKTKIKIKMKHFDDCVPRVDHADNVRTDIAIAIEIEIESDDLQALLVLVVVVVVVLVVCVVSVRRHQEYEYEYECDCRHCQDLLNVVVVQCVCVVSVYQKYKYFYRRHSSSDDPRNVVSVVLSVVVVVCNNVVVAHDRHRVSSQVCCVVPPQDDPDPRHPGYHYHYDYDGDDPPRWAWDGDPPSSQWGMWMDRDHQKIKTWSHDDCDDPCNSVVNRVPDPPCSRHDIDIDGIDTDPPPPPDPPSDVSDPDVLVVDAQQWWFWFCDPDPVDRTWIWGFHHRWDFAQQWDAWQVGDIDHHRFTKTKTWTWDDDVVPPRQKTATDPPTIDIGGPVRTQDTDPPFDQDPRRMTGDPPVSVVVSVVSSVVVVD

Sequence (1000 aa):
ILFAELSSFLRLKCSTIHIYSIVRSHRTLKKQQTKMIFCKKIKGSYEQQLNFLNLTNQLVNNTFPKDSLNCMCQNAKQDHPNNEFIHCCELEIRKNDACCHASSKKVHVTRDAVPQVKKSVADRIKLWKTKKILKMKEKNKNCYLKKKLSNETKQPKQETLSMTNSAVKKRKERKDKKEKREKETKRKQSYRKSAKKTAAIEQIFLYRKTFVNRTEKSRALKKLKQSLPLTPNRRTAVMASYLSSKKSPTVFNLEKMNVVVTPEDKNDIHLGKAVIHDLREIVDKTKLLRTDGARTAISIITASTNGSNVQNEKKKVLLAKKIGLPVKRISGGKNVRAKILSSEESCWKYIQRKTRKDAISPEIKKIAYDFWLHPDNSRPSPNKTDIKRVRIAPKQFSKHTIHILDKTQTEIFHEFKIKYPEISMNQRTFERLKPFFVRAASPKDRLTCCCRYHVEAKSLFLKCMEFRKKHIHPQLSEEEKNKFPVYEHLTDIAVATLCGKDKTHDCFNKVCLDRKCTECGVRLLDFSDQELNDHPEAPTVNWEKYEYITVHNKRKLTLVRKCSKPSEMFAHFKHVLDHFAGHQFRAYWQNAQLKSLKENLPQNNCIVIHDYSENYACKERVEVQSTYFQRTEVTIHVSIIYRHSVLELDGVESFPDDPCIVTEHFFVISSDEKHDQCFTSKVQSLVKEYLDSISYNVNVFHEFTDGCPVQYKSRNCFGTLRNICVENNYDLFIRNYFETSHAKGPQDAAGGFLKNHVDLAVLRGSAVVQNAHDFFNYCEKNLKDTKSHYCKRRIFRFVETINRDSVKAYKPIPGIRSLHQVLNSEPEKLTVRYMSCYSCEECVTGNYNMCTNNAIGRKEIVPIRPDDKGTIDDDENDNEYTMSDLIVEGTVLALYTDEENAEFYLLRASSCPEKLRTSEVDDWGVSFRKNTKIIRGQYFKSDLNRSELSYKLIRRKKAIVPEASVIYIAPQLRVNSRFALTLPETVHLDILSVLDEMES

Radius of gyration: 49.7 Å; chains: 1; bounding box: 131×138×86 Å

Organism: Mytilus galloprovincialis (NCBI:txid29158)

Secondary structure (DSSP, 8-state):
-HHHHHHHHHHHHHHHHHHHHHHHHHHHHHHHHHHHHHHHHHHHHHHHHHHHHHHHTSSS--S---------------------------------------------------------HHHHHHHHHHHHHHHHHHHHHHHHHHHHHHHHTTHHHHHHHHHHHHHHHHHHHHHHHHHHHHHHHHHHHHHHHHTT--TTSHHHHHHHTTSSSHHHHHHHHHHHHHHS-SSHHHHHHHHHHHHT-TT-HHHHHHHHTTSS--HHHHHHHHHHHHHHHHHHHHHHHHHH--SHHHHHHHHHHHHHHS-HHHHHTTTHHHHHHHHT--HHHHHHHHHHHHHHHS-TT--TT--PPPPPTTSPPHHHHHHHHHHHTSTTTEEE-S-TT-EEEEEEETTEEEEEEPEEESS-HHHHHHHHHHH-TT----HHHHHHTS-TTEEEPPGGG------HHHHHHHHHHHHHHHHIIIIIGGGS-HHHHHHS---SSHHHHHHHTSPPPPTTSSS--HHHHTT--SS-SGGG----TTTS---TTSPPEEEEEEEEEEETTEEEEEEEEEEE-HHHHHHHHHHHHHHHHHHHHHHHHHHHHHHHHHHSPPTTEEEEEEEEEEEEE---SS--GGGGT---EEEEEEEEEEEE--HHHHSS--BTTB--EEEEEEEEEES-----HHHHHHHHHHHHHHHHHTT---SEEEEEE---TTTTTSHHHHHHGGGHHHHHT-SEEEEEEPPTT---SHHHHHHHHHHHHHHHHHHTTS----SHHHHHHHHHHHHSS---SS-SEEEEEEE-----TTPPPBPPPTTGGG--EEEESSTTEEEEESS--SSSHHHHTT-GGG----TT---EEEE--B-TT-----GGGTT---GGGG--TT-EEEE----TT-S-EEEEESS--EE-SS-EE-TTS-EE-TT-EEEEEEEEEE-TTT-TTEEEE-TT--EEEEGGGEEEEETTPPPPTTSEEE--HHHHHHHHHHHHHHH-